Protein AF-0000000075738061 (afdb_homodimer)

Organism: Rhodopseudomonas palustris (strain ATCC BAA-98 / CGA009) (NCBI:txid258594)

pLDDT: mean 86.81, std 10.76, range [20.84, 97.38]

Structure (mmCIF, N/CA/C/O backbone):
data_AF-0000000075738061-model_v1
#
loop_
_entity.id
_entity.type
_entity.pdbx_description
1 polymer 'ABC transporter ATP-binding protein/permease'
#
loop_
_atom_site.group_PDB
_atom_site.id
_atom_site.type_symbol
_atom_site.label_atom_id
_atom_site.label_alt_id
_atom_site.label_comp_id
_atom_site.label_asym_id
_atom_site.label_entity_id
_atom_site.label_seq_id
_atom_site.pdbx_PDB_ins_code
_atom_site.Cartn_x
_atom_site.Cartn_y
_atom_site.Cartn_z
_atom_site.occupancy
_atom_site.B_iso_or_equiv
_atom_site.auth_seq_id
_atom_site.auth_comp_id
_atom_site.auth_asym_id
_atom_site.auth_atom_id
_atom_site.pdbx_PDB_model_num
ATOM 1 N N . MET A 1 1 ? -4.203 -26.453 19.094 1 41.47 1 MET A N 1
ATOM 2 C CA . MET A 1 1 ? -5.484 -27.078 18.797 1 41.47 1 MET A CA 1
ATOM 3 C C . MET A 1 1 ? -6.641 -26.25 19.344 1 41.47 1 MET A C 1
ATOM 5 O O . MET A 1 1 ? -7.676 -26.125 18.688 1 41.47 1 MET A O 1
ATOM 9 N N . SER A 1 2 ? -6.426 -25.812 20.609 1 49.41 2 SER A N 1
ATOM 10 C CA . SER A 1 2 ? -7.41 -25 21.328 1 49.41 2 SER A CA 1
ATOM 11 C C . SER A 1 2 ? -7.668 -23.688 20.609 1 49.41 2 SER A C 1
ATOM 13 O O . SER A 1 2 ? -8.805 -23.219 20.547 1 49.41 2 SER A O 1
ATOM 15 N N . ASN A 1 3 ? -6.621 -23.266 19.75 1 66.31 3 ASN A N 1
ATOM 16 C CA . ASN A 1 3 ? -6.668 -21.984 19.078 1 66.31 3 ASN A CA 1
ATOM 17 C C . ASN A 1 3 ? -7.391 -22.062 17.734 1 66.31 3 ASN A C 1
ATOM 19 O O . ASN A 1 3 ? -8.047 -21.109 17.312 1 66.31 3 ASN A O 1
ATOM 23 N N . ILE A 1 4 ? -7.566 -23.406 17.375 1 72.25 4 ILE A N 1
ATOM 24 C CA . ILE A 1 4 ? -8.234 -23.594 16.094 1 72.25 4 ILE A CA 1
ATOM 25 C C . ILE A 1 4 ? -9.75 -23.562 16.281 1 72.25 4 ILE A C 1
ATOM 27 O O . ILE A 1 4 ? -10.469 -22.984 15.461 1 72.25 4 ILE A O 1
ATOM 31 N N . LYS A 1 5 ? -10.195 -24.172 17.469 1 75.31 5 LYS A N 1
ATOM 32 C CA . LYS A 1 5 ? -11.633 -24.172 17.75 1 75.31 5 LYS A CA 1
ATOM 33 C C . LYS A 1 5 ? -12.148 -22.734 17.891 1 75.31 5 LYS A C 1
ATOM 35 O O . LYS A 1 5 ? -13.219 -22.406 17.391 1 75.31 5 LYS A O 1
ATOM 40 N N . GLY A 1 6 ? -11.398 -22.031 18.578 1 80.12 6 GLY A N 1
ATOM 41 C CA . GLY A 1 6 ? -11.773 -20.625 18.734 1 80.12 6 GLY A CA 1
ATOM 42 C C . GLY A 1 6 ? -11.781 -19.859 17.438 1 80.12 6 GLY A C 1
ATOM 43 O O . GLY A 1 6 ? -12.688 -19.062 17.188 1 80.12 6 GLY A O 1
ATOM 44 N N . THR A 1 7 ? -10.898 -20.25 16.641 1 85.69 7 THR A N 1
ATOM 45 C CA . THR A 1 7 ? -10.789 -19.578 15.352 1 85.69 7 THR A CA 1
ATOM 46 C C . THR A 1 7 ? -11.953 -19.969 14.445 1 85.69 7 THR A C 1
ATOM 48 O O . THR A 1 7 ? -12.523 -19.109 13.758 1 85.69 7 THR A O 1
ATOM 51 N N . LEU A 1 8 ? -12.344 -21.25 14.484 1 88.81 8 LEU A N 1
ATOM 52 C CA . LEU A 1 8 ? -13.445 -21.719 13.656 1 88.81 8 LEU A CA 1
ATOM 53 C C . LEU A 1 8 ? -14.773 -21.125 14.141 1 88.81 8 LEU A C 1
ATOM 55 O O . LEU A 1 8 ? -15.648 -20.812 13.328 1 88.81 8 LEU A O 1
ATOM 59 N N . ALA A 1 9 ? -14.867 -20.938 15.43 1 88.56 9 ALA A N 1
ATOM 60 C CA . ALA A 1 9 ? -16.062 -20.312 15.984 1 88.56 9 ALA A CA 1
ATOM 61 C C . ALA A 1 9 ? -16.188 -18.859 15.547 1 88.56 9 ALA A C 1
ATOM 63 O O . ALA A 1 9 ? -17.281 -18.406 15.18 1 88.56 9 ALA A O 1
ATOM 64 N N . THR A 1 10 ? -15.117 -18.203 15.594 1 89.69 10 THR A N 1
ATOM 65 C CA . THR A 1 10 ? -15.102 -16.797 15.164 1 89.69 10 THR A CA 1
ATOM 66 C C . THR A 1 10 ? -15.406 -16.703 13.672 1 89.69 10 THR A C 1
ATOM 68 O O . THR A 1 10 ? -16.141 -15.797 13.242 1 89.69 10 THR A O 1
ATOM 71 N N . ALA A 1 11 ? -14.844 -17.625 12.977 1 91.94 11 ALA A N 1
ATOM 72 C CA . ALA A 1 11 ? -15.094 -17.656 11.539 1 91.94 11 ALA A CA 1
ATOM 73 C C . ALA A 1 11 ? -16.578 -17.875 11.234 1 91.94 11 ALA A C 1
ATOM 75 O O . ALA A 1 11 ? -17.141 -17.219 10.359 1 91.94 11 ALA A O 1
ATOM 76 N N . TRP A 1 12 ? -17.125 -18.734 11.977 1 89.69 12 TRP A N 1
ATOM 77 C CA . TRP A 1 12 ? -18.531 -19.031 11.797 1 89.69 12 TRP A CA 1
ATOM 78 C C . TRP A 1 12 ? -19.391 -17.828 12.18 1 89.69 12 TRP A C 1
ATOM 80 O O . TRP A 1 12 ? -20.391 -17.547 11.523 1 89.69 12 TRP A O 1
ATOM 90 N N . ARG A 1 13 ? -19.062 -17.141 13.164 1 90.12 13 ARG A N 1
ATOM 91 C CA . ARG A 1 13 ? -19.812 -15.961 13.602 1 90.12 13 ARG A CA 1
ATOM 92 C C . ARG A 1 13 ? -19.797 -14.867 12.539 1 90.12 13 ARG A C 1
ATOM 94 O O . ARG A 1 13 ? -20.797 -14.203 12.312 1 90.12 13 ARG A O 1
ATOM 101 N N . ILE A 1 14 ? -18.703 -14.789 11.875 1 91.25 14 ILE A N 1
ATOM 102 C CA . ILE A 1 14 ? -18.531 -13.727 10.883 1 91.25 14 ILE A CA 1
ATOM 103 C C . ILE A 1 14 ? -19.188 -14.148 9.57 1 91.25 14 ILE A C 1
ATOM 105 O O . ILE A 1 14 ? -19.812 -13.328 8.883 1 91.25 14 ILE A O 1
ATOM 109 N N . ALA A 1 15 ? -19.094 -15.453 9.25 1 91.62 15 ALA A N 1
ATOM 110 C CA . ALA A 1 15 ? -19.547 -15.945 7.953 1 91.62 15 ALA A CA 1
ATOM 111 C C . ALA A 1 15 ? -21.031 -16.297 7.992 1 91.62 15 ALA A C 1
ATOM 113 O O . ALA A 1 15 ? -21.75 -16.125 7 1 91.62 15 ALA A O 1
ATOM 114 N N . ALA A 1 16 ? -21.609 -16.75 9.047 1 88.62 16 ALA A N 1
ATOM 115 C CA . ALA A 1 16 ? -22.938 -17.344 9.172 1 88.62 16 ALA A CA 1
ATOM 116 C C . ALA A 1 16 ? -24.016 -16.328 8.828 1 88.62 16 ALA A C 1
ATOM 118 O O . ALA A 1 16 ? -25 -16.672 8.164 1 88.62 16 ALA A O 1
ATOM 119 N N . PRO A 1 17 ? -23.797 -15.109 9.172 1 88 17 PRO A N 1
ATOM 120 C CA . PRO A 1 17 ? -24.875 -14.148 8.922 1 88 17 PRO A CA 1
ATOM 121 C C . PRO A 1 17 ? -25.188 -13.992 7.434 1 88 17 PRO A C 1
ATOM 123 O O . PRO A 1 17 ? -26.328 -13.727 7.062 1 88 17 PRO A O 1
ATOM 126 N N . TYR A 1 18 ? -24.25 -14.102 6.613 1 89.38 18 TYR A N 1
ATOM 127 C CA . TYR A 1 18 ? -24.5 -13.984 5.18 1 89.38 18 TYR A CA 1
ATOM 128 C C . TYR A 1 18 ? -25.453 -15.086 4.703 1 89.38 18 TYR A C 1
ATOM 130 O O . TYR A 1 18 ? -26.328 -14.836 3.873 1 89.38 18 TYR A O 1
ATOM 138 N N . PHE A 1 19 ? -25.344 -16.234 5.238 1 88.56 19 PHE A N 1
ATOM 139 C CA . PHE A 1 19 ? -26.125 -17.375 4.785 1 88.56 19 PHE A CA 1
ATOM 140 C C . PHE A 1 19 ? -27.5 -17.391 5.469 1 88.56 19 PHE A C 1
ATOM 142 O O . PHE A 1 19 ? -28.328 -18.25 5.164 1 88.56 19 PHE A O 1
ATOM 149 N N . SER A 1 20 ? -27.734 -16.391 6.402 1 85.62 20 SER A N 1
ATOM 150 C CA . SER A 1 20 ? -29.047 -16.25 7.043 1 85.62 20 SER A CA 1
ATOM 151 C C . SER A 1 20 ? -29.672 -14.906 6.707 1 85.62 20 SER A C 1
ATOM 153 O O . SER A 1 20 ? -30.75 -14.57 7.223 1 85.62 20 SER A O 1
ATOM 155 N N . ALA A 1 21 ? -29.031 -14.227 5.891 1 84.38 21 ALA A N 1
ATOM 156 C CA . ALA A 1 21 ? -29.5 -12.883 5.555 1 84.38 21 ALA A CA 1
ATOM 157 C C . ALA A 1 21 ? -30.469 -12.922 4.383 1 84.38 21 ALA A C 1
ATOM 159 O O . ALA A 1 21 ? -31 -13.977 4.043 1 84.38 21 ALA A O 1
ATOM 160 N N . GLU A 1 22 ? -30.812 -11.734 3.859 1 78 22 GLU A N 1
ATOM 161 C CA . GLU A 1 22 ? -31.781 -11.578 2.779 1 78 22 GLU A CA 1
ATOM 162 C C . GLU A 1 22 ? -31.359 -12.359 1.54 1 78 22 GLU A C 1
ATOM 164 O O . GLU A 1 22 ? -32.188 -12.906 0.825 1 78 22 GLU A O 1
ATOM 169 N N . ASP A 1 23 ? -30.094 -12.523 1.332 1 80.69 23 ASP A N 1
ATOM 170 C CA . ASP A 1 23 ? -29.547 -13.25 0.191 1 80.69 23 ASP A CA 1
ATOM 171 C C . ASP A 1 23 ? -29.25 -14.703 0.557 1 80.69 23 ASP A C 1
ATOM 173 O O . ASP A 1 23 ? -28.359 -15.328 -0.023 1 80.69 23 ASP A O 1
ATOM 177 N N . LYS A 1 24 ? -30.078 -15.305 1.512 1 84.19 24 LYS A N 1
ATOM 178 C CA . LYS A 1 24 ? -29.75 -16.609 2.07 1 84.19 24 LYS A CA 1
ATOM 179 C C . LYS A 1 24 ? -29.922 -17.719 1.032 1 84.19 24 LYS A C 1
ATOM 181 O O . LYS A 1 24 ? -29.094 -18.641 0.946 1 84.19 24 LYS A O 1
ATOM 186 N N . TRP A 1 25 ? -30.922 -17.547 0.237 1 86.56 25 TRP A N 1
ATOM 187 C CA . TRP A 1 25 ? -31.188 -18.641 -0.705 1 86.56 25 TRP A CA 1
ATOM 188 C C . TRP A 1 25 ? -30.141 -18.656 -1.816 1 86.56 25 TRP A C 1
ATOM 190 O O . TRP A 1 25 ? -29.672 -19.734 -2.219 1 86.56 25 TRP A O 1
ATOM 200 N N . MET A 1 26 ? -29.797 -17.547 -2.223 1 88.75 26 MET A N 1
ATOM 201 C CA . MET A 1 26 ? -28.766 -17.469 -3.266 1 88.75 26 MET A CA 1
ATOM 202 C C . MET A 1 26 ? -27.406 -17.875 -2.719 1 88.75 26 MET A C 1
ATOM 204 O O . MET A 1 26 ? -26.656 -18.594 -3.377 1 88.75 26 MET A O 1
ATOM 208 N N . GLY A 1 27 ? -27.141 -17.484 -1.522 1 91.56 27 GLY A N 1
ATOM 209 C CA . GLY A 1 27 ? -25.859 -17.828 -0.911 1 91.56 27 GLY A CA 1
ATOM 210 C C . GLY A 1 27 ? -25.719 -19.312 -0.639 1 91.56 27 GLY A C 1
ATOM 211 O O . GLY A 1 27 ? -24.703 -19.906 -1.003 1 91.56 27 GLY A O 1
ATOM 212 N N . ARG A 1 28 ? -26.75 -19.906 -0.095 1 92.56 28 ARG A N 1
ATOM 213 C CA . ARG A 1 28 ? -26.719 -21.328 0.2 1 92.56 28 ARG A CA 1
ATOM 214 C C . ARG A 1 28 ? -26.734 -22.156 -1.083 1 92.56 28 ARG A C 1
ATOM 216 O O . ARG A 1 28 ? -26.062 -23.172 -1.181 1 92.56 28 ARG A O 1
ATOM 223 N N . GLY A 1 29 ? -27.5 -21.688 -1.985 1 93.44 29 GLY A N 1
ATOM 224 C CA . GLY A 1 29 ? -27.562 -22.375 -3.266 1 93.44 29 GLY A CA 1
ATOM 225 C C . GLY A 1 29 ? -26.234 -22.375 -4.004 1 93.44 29 GLY A C 1
ATOM 226 O O . GLY A 1 29 ? -25.812 -23.406 -4.539 1 93.44 29 GLY A O 1
ATOM 227 N N . LEU A 1 30 ? -25.625 -21.25 -4.023 1 93.88 30 LEU A N 1
ATOM 228 C CA . LEU A 1 30 ? -24.344 -21.125 -4.707 1 93.88 30 LEU A CA 1
ATOM 229 C C . LEU A 1 30 ? -23.281 -21.969 -4.008 1 93.88 30 LEU A C 1
ATOM 231 O O . LEU A 1 30 ? -22.484 -22.625 -4.664 1 93.88 30 LEU A O 1
ATOM 235 N N . LEU A 1 31 ? -23.297 -21.969 -2.695 1 93.69 31 LEU A N 1
ATOM 236 C CA . LEU A 1 31 ? -22.328 -22.766 -1.95 1 93.69 31 LEU A CA 1
ATOM 237 C C . LEU A 1 31 ? -22.547 -24.25 -2.201 1 93.69 31 LEU A C 1
ATOM 239 O O . LEU A 1 31 ? -21.594 -25 -2.432 1 93.69 31 LEU A O 1
ATOM 243 N N . ALA A 1 32 ? -23.75 -24.688 -2.215 1 95 32 ALA A N 1
ATOM 244 C CA . ALA A 1 32 ? -24.062 -26.078 -2.484 1 95 32 ALA A CA 1
ATOM 245 C C . ALA A 1 32 ? -23.641 -26.484 -3.893 1 95 32 ALA A C 1
ATOM 247 O O . ALA A 1 32 ? -23.094 -27.578 -4.094 1 95 32 ALA A O 1
ATOM 248 N N . ALA A 1 33 ? -23.906 -25.594 -4.785 1 95.38 33 ALA A N 1
ATOM 249 C CA . ALA A 1 33 ? -23.531 -25.859 -6.168 1 95.38 33 ALA A CA 1
ATOM 250 C C . ALA A 1 33 ? -22.016 -26.016 -6.305 1 95.38 33 ALA A C 1
ATOM 252 O O . ALA A 1 33 ? -21.531 -26.922 -6.996 1 95.38 33 ALA A O 1
ATOM 253 N N . VAL A 1 34 ? -21.312 -25.188 -5.664 1 94 34 VAL A N 1
ATOM 254 C CA . VAL A 1 34 ? -19.859 -25.234 -5.727 1 94 34 VAL A CA 1
ATOM 255 C C . VAL A 1 34 ? -19.344 -26.531 -5.109 1 94 34 VAL A C 1
ATOM 257 O O . VAL A 1 34 ? -18.438 -27.172 -5.656 1 94 34 VAL A O 1
ATOM 260 N N . VAL A 1 35 ? -19.938 -26.969 -4.027 1 94.56 35 VAL A N 1
ATOM 261 C CA . VAL A 1 35 ? -19.516 -28.188 -3.338 1 94.56 35 VAL A CA 1
ATOM 262 C C . VAL A 1 35 ? -19.828 -29.406 -4.211 1 94.56 35 VAL A C 1
ATOM 264 O O . VAL A 1 35 ? -18.984 -30.297 -4.383 1 94.56 35 VAL A O 1
ATOM 267 N N . VAL A 1 36 ? -20.953 -29.406 -4.816 1 95.88 36 VAL A N 1
ATOM 268 C CA . VAL A 1 36 ? -21.375 -30.516 -5.66 1 95.88 36 VAL A CA 1
ATOM 269 C C . VAL A 1 36 ? -20.469 -30.609 -6.887 1 95.88 36 VAL A C 1
ATOM 271 O O . VAL A 1 36 ? -20.062 -31.703 -7.281 1 95.88 36 VAL A O 1
ATOM 274 N N . ILE A 1 37 ? -20.188 -29.5 -7.438 1 95.38 37 ILE A N 1
ATOM 275 C CA . ILE A 1 37 ? -19.328 -29.469 -8.609 1 95.38 37 ILE A CA 1
ATOM 276 C C . ILE A 1 37 ? -17.922 -29.953 -8.234 1 95.38 37 ILE A C 1
ATOM 278 O O . ILE A 1 37 ? -17.297 -30.688 -8.992 1 95.38 37 ILE A O 1
ATOM 282 N N . GLU A 1 38 ? -17.5 -29.594 -7.066 1 92.75 38 GLU A N 1
ATOM 283 C CA . GLU A 1 38 ? -16.188 -30.031 -6.617 1 92.75 38 GLU A CA 1
ATOM 284 C C . GLU A 1 38 ? -16.156 -31.547 -6.449 1 92.75 38 GLU A C 1
ATOM 286 O O . GLU A 1 38 ? -15.18 -32.188 -6.84 1 92.75 38 GLU A O 1
ATOM 291 N N . LEU A 1 39 ? -17.156 -32.156 -5.938 1 94.38 39 LEU A N 1
ATOM 292 C CA . LEU A 1 39 ? -17.25 -33.594 -5.773 1 94.38 39 LEU A CA 1
ATOM 293 C C . LEU A 1 39 ? -17.297 -34.312 -7.125 1 94.38 39 LEU A C 1
ATOM 295 O O . LEU A 1 39 ? -16.672 -35.344 -7.309 1 94.38 39 LEU A O 1
ATOM 299 N N . ALA A 1 40 ? -17.938 -33.625 -8.023 1 94.88 40 ALA A N 1
ATOM 300 C CA . ALA A 1 40 ? -18.016 -34.156 -9.375 1 94.88 40 ALA A CA 1
ATOM 301 C C . ALA A 1 40 ? -16.656 -34.156 -10.055 1 94.88 40 ALA A C 1
ATOM 303 O O . ALA A 1 40 ? -16.328 -35.062 -10.805 1 94.88 40 ALA A O 1
ATOM 304 N N . VAL A 1 41 ? -15.953 -33.156 -9.812 1 91.75 41 VAL A N 1
ATOM 305 C CA . VAL A 1 41 ? -14.617 -33.031 -10.398 1 91.75 41 VAL A CA 1
ATOM 306 C C . VAL A 1 41 ? -13.719 -34.156 -9.852 1 91.75 41 VAL A C 1
ATOM 308 O O . VAL A 1 41 ? -12.953 -34.75 -10.602 1 91.75 41 VAL A O 1
ATOM 311 N N . VAL A 1 42 ? -13.836 -34.438 -8.578 1 90.62 42 VAL A N 1
ATOM 312 C CA . VAL A 1 42 ? -13.055 -35.531 -7.984 1 90.62 42 VAL A CA 1
ATOM 313 C C . VAL A 1 42 ? -13.5 -36.844 -8.586 1 90.62 42 VAL A C 1
ATOM 315 O O . VAL A 1 42 ? -12.664 -37.719 -8.891 1 90.62 42 VAL A O 1
ATOM 318 N N . GLY A 1 43 ? -14.773 -37 -8.766 1 92.44 43 GLY A N 1
ATOM 319 C CA . GLY A 1 43 ? -15.273 -38.219 -9.422 1 92.44 43 GLY A CA 1
ATOM 320 C C . GLY A 1 43 ? -14.727 -38.406 -10.82 1 92.44 43 GLY A C 1
ATOM 321 O O . GLY A 1 43 ? -14.406 -39.531 -11.227 1 92.44 43 GLY A O 1
ATOM 322 N N . LEU A 1 44 ? -14.641 -37.281 -11.492 1 91.5 44 LEU A N 1
ATOM 323 C CA . LEU A 1 44 ? -14.094 -37.344 -12.844 1 91.5 44 LEU A CA 1
ATOM 324 C C . LEU A 1 44 ? -12.617 -37.719 -12.82 1 91.5 44 LEU A C 1
ATOM 326 O O . LEU A 1 44 ? -12.117 -38.375 -13.734 1 91.5 44 LEU A O 1
ATOM 330 N N . SER A 1 45 ? -11.875 -37.25 -11.836 1 90.19 45 SER A N 1
ATOM 331 C CA . SER A 1 45 ? -10.469 -37.625 -11.703 1 90.19 45 SER A CA 1
ATOM 332 C C . SER A 1 45 ? -10.305 -39.125 -11.531 1 90.19 45 SER A C 1
ATOM 334 O O . SER A 1 45 ? -9.367 -39.719 -12.062 1 90.19 45 SER A O 1
ATOM 336 N N . VAL A 1 46 ? -11.219 -39.75 -10.867 1 89.19 46 VAL A N 1
ATOM 337 C CA . VAL A 1 46 ? -11.211 -41.219 -10.68 1 89.19 46 VAL A CA 1
ATOM 338 C C . VAL A 1 46 ? -11.484 -41.906 -12.008 1 89.19 46 VAL A C 1
ATOM 340 O O . VAL A 1 46 ? -10.828 -42.906 -12.336 1 89.19 46 VAL A O 1
ATOM 343 N N . LEU A 1 47 ? -12.375 -41.312 -12.742 1 90.56 47 LEU A N 1
ATOM 344 C CA . LEU A 1 47 ? -12.688 -41.875 -14.039 1 90.56 47 LEU A CA 1
ATOM 345 C C . LEU A 1 47 ? -11.508 -41.75 -15 1 90.56 47 LEU A C 1
ATOM 347 O O . LEU A 1 47 ? -11.258 -42.656 -15.797 1 90.56 47 LEU A O 1
ATOM 351 N N . PHE A 1 48 ? -10.805 -40.656 -14.969 1 89.75 48 PHE A N 1
ATOM 352 C CA . PHE A 1 48 ? -9.609 -40.469 -15.781 1 89.75 48 PHE A CA 1
ATOM 353 C C . PHE A 1 48 ? -8.547 -41.5 -15.406 1 89.75 48 PHE A C 1
ATOM 355 O O . PHE A 1 48 ? -7.824 -42 -16.266 1 89.75 48 PHE A O 1
ATOM 362 N N . ASN A 1 49 ? -8.5 -41.719 -14.117 1 88.12 49 ASN A N 1
ATOM 363 C CA . ASN A 1 49 ? -7.543 -42.719 -13.641 1 88.12 49 ASN A CA 1
ATOM 364 C C . ASN A 1 49 ? -7.871 -44.125 -14.18 1 88.12 49 ASN A C 1
ATOM 366 O O . ASN A 1 49 ? -6.977 -44.844 -14.609 1 88.12 49 ASN A O 1
ATOM 370 N N . ARG A 1 50 ? -9.102 -44.5 -14.188 1 88 50 ARG A N 1
ATOM 371 C CA . ARG A 1 50 ? -9.523 -45.812 -14.734 1 88 50 ARG A CA 1
ATOM 372 C C . ARG A 1 50 ? -9.289 -45.844 -16.25 1 88 50 ARG A C 1
ATOM 374 O O . ARG A 1 50 ? -8.922 -46.906 -16.781 1 88 50 ARG A O 1
ATOM 381 N N . TRP A 1 51 ? -9.539 -44.688 -16.828 1 88.88 51 TRP A N 1
ATOM 382 C CA . TRP A 1 51 ? -9.289 -44.594 -18.266 1 88.88 51 TRP A CA 1
ATOM 383 C C . TRP A 1 51 ? -7.82 -44.875 -18.578 1 88.88 51 TRP A C 1
ATOM 385 O O . TRP A 1 51 ? -7.508 -45.531 -19.562 1 88.88 51 TRP A O 1
ATOM 395 N N . ASN A 1 52 ? -6.957 -44.375 -17.75 1 86.81 52 ASN A N 1
ATOM 396 C CA . ASN A 1 52 ? -5.523 -44.562 -17.953 1 86.81 52 ASN A CA 1
ATOM 397 C C . ASN A 1 52 ? -5.168 -46.062 -17.984 1 86.81 52 ASN A C 1
ATOM 399 O O . ASN A 1 52 ? -4.344 -46.5 -18.781 1 86.81 52 ASN A O 1
ATOM 403 N N . ASN A 1 53 ? -5.77 -46.812 -17.156 1 86.69 53 ASN A N 1
ATOM 404 C CA . ASN A 1 53 ? -5.52 -48.25 -17.094 1 86.69 53 ASN A CA 1
ATOM 405 C C . ASN A 1 53 ? -5.898 -48.938 -18.391 1 86.69 53 ASN A C 1
ATOM 407 O O . ASN A 1 53 ? -5.066 -49.625 -19.016 1 86.69 53 ASN A O 1
ATOM 411 N N . VAL A 1 54 ? -7.09 -48.688 -18.891 1 87.19 54 VAL A N 1
ATOM 412 C CA . VAL A 1 54 ? -7.602 -49.375 -20.062 1 87.19 54 VAL A CA 1
ATOM 413 C C . VAL A 1 54 ? -6.859 -48.875 -21.312 1 87.19 54 VAL A C 1
ATOM 415 O O . VAL A 1 54 ? -6.551 -49.656 -22.203 1 87.19 54 VAL A O 1
ATOM 418 N N . PHE A 1 55 ? -6.574 -47.656 -21.328 1 89 55 PHE A N 1
ATOM 419 C CA . PHE A 1 55 ? -5.91 -47.031 -22.469 1 89 55 PHE A CA 1
ATOM 420 C C . PHE A 1 55 ? -4.52 -47.625 -22.672 1 89 55 PHE A C 1
ATOM 422 O O . PHE A 1 55 ? -4.184 -48.062 -23.766 1 89 55 PHE A O 1
ATOM 429 N N . TYR A 1 56 ? -3.773 -47.75 -21.656 1 86.38 56 TYR A N 1
ATOM 430 C CA . TYR A 1 56 ? -2.398 -48.219 -21.781 1 86.38 56 TYR A CA 1
ATOM 431 C C . TYR A 1 56 ? -2.35 -49.75 -21.953 1 86.38 56 TYR A C 1
ATOM 433 O O . TYR A 1 56 ? -1.434 -50.281 -22.578 1 86.38 56 TYR A O 1
ATOM 441 N N . ASN A 1 57 ? -3.344 -50.406 -21.375 1 85.56 57 ASN A N 1
ATOM 442 C CA . ASN A 1 57 ? -3.449 -51.812 -21.688 1 85.56 57 ASN A CA 1
ATOM 443 C C . ASN A 1 57 ? -3.697 -52.062 -23.172 1 85.56 57 ASN A C 1
ATOM 445 O O . ASN A 1 57 ? -3.119 -52.969 -23.766 1 85.56 57 ASN A O 1
ATOM 449 N N . ALA A 1 58 ? -4.516 -51.188 -23.688 1 87.12 58 ALA A N 1
ATOM 45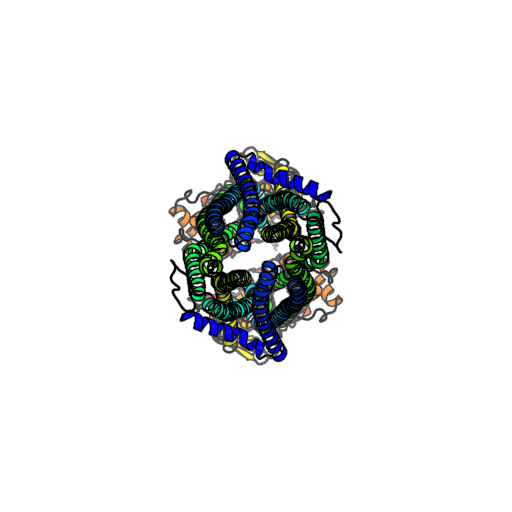0 C CA . ALA A 1 58 ? -4.816 -51.312 -25.109 1 87.12 58 ALA A CA 1
ATOM 451 C C . ALA A 1 58 ? -3.574 -51.031 -25.953 1 87.12 58 ALA A C 1
ATOM 453 O O . ALA A 1 58 ? -3.373 -51.656 -27 1 87.12 58 ALA A O 1
ATOM 454 N N . LEU A 1 59 ? -2.775 -50.156 -25.531 1 83.31 59 LEU A N 1
ATOM 455 C CA . LEU A 1 59 ? -1.537 -49.844 -26.234 1 83.31 59 LEU A CA 1
ATOM 456 C C . LEU A 1 59 ? -0.551 -51 -26.141 1 83.31 59 LEU A C 1
ATOM 458 O O . LEU A 1 59 ? 0.103 -51.375 -27.125 1 83.31 59 LEU A O 1
ATOM 462 N N . GLN A 1 60 ? -0.519 -51.531 -24.953 1 79.44 60 GLN A N 1
ATOM 463 C CA . GLN A 1 60 ? 0.389 -52.656 -24.75 1 79.44 60 GLN A CA 1
ATOM 464 C C . GLN A 1 60 ? 0.004 -53.844 -25.625 1 79.44 60 GLN A C 1
ATOM 466 O O . GLN A 1 60 ? 0.872 -54.5 -26.219 1 79.44 60 GLN A O 1
ATOM 471 N N . GLU A 1 61 ? -1.271 -54.031 -25.75 1 83.06 61 GLU A N 1
ATOM 472 C CA . GLU A 1 61 ? -1.766 -55.188 -26.5 1 83.06 61 GLU A CA 1
ATOM 473 C C . GLU A 1 61 ? -1.931 -54.844 -27.984 1 83.06 61 GLU A C 1
ATOM 475 O O . GLU A 1 61 ? -2.256 -55.688 -28.797 1 83.06 61 GLU A O 1
ATOM 480 N N . ARG A 1 62 ? -1.664 -53.562 -28.391 1 84.81 62 ARG A N 1
ATOM 481 C CA . ARG A 1 62 ? -1.838 -53.031 -29.75 1 84.81 62 ARG A CA 1
ATOM 482 C C . ARG A 1 62 ? -3.252 -53.312 -30.266 1 84.81 62 ARG A C 1
ATOM 484 O O . ARG A 1 62 ? -3.439 -53.812 -31.375 1 84.81 62 ARG A O 1
ATOM 491 N N . ASN A 1 63 ? -4.172 -53.188 -29.391 1 88.38 63 ASN A N 1
ATOM 492 C CA . ASN A 1 63 ? -5.582 -53.312 -29.734 1 88.38 63 ASN A CA 1
ATOM 493 C C . ASN A 1 63 ? -6.148 -52 -30.266 1 88.38 63 ASN A C 1
ATOM 495 O O . ASN A 1 63 ? -6.492 -51.094 -29.5 1 88.38 63 ASN A O 1
ATOM 499 N N . TYR A 1 64 ? -6.336 -51.844 -31.531 1 87.62 64 TYR A N 1
ATOM 500 C CA . TYR A 1 64 ? -6.727 -50.625 -32.188 1 87.62 64 TYR A CA 1
ATOM 501 C C . TYR A 1 64 ? -8.156 -50.25 -31.844 1 87.62 64 TYR A C 1
ATOM 503 O O . TYR A 1 64 ? -8.461 -49.062 -31.641 1 87.62 64 TYR A O 1
ATOM 511 N N . ASP A 1 65 ? -9.023 -51.156 -31.75 1 88.94 65 ASP A N 1
ATOM 512 C CA . ASP A 1 65 ? -10.43 -50.906 -31.484 1 88.94 65 ASP A CA 1
ATOM 513 C C . ASP A 1 65 ? -10.617 -50.312 -30.094 1 88.94 65 ASP A C 1
ATOM 515 O O . ASP A 1 65 ? -11.305 -49.281 -29.922 1 88.94 65 ASP A O 1
ATOM 519 N N . VAL A 1 66 ? -9.953 -50.875 -29.109 1 89.88 66 VAL A N 1
ATOM 520 C CA . VAL A 1 66 ? -10.055 -50.375 -27.75 1 89.88 66 VAL A CA 1
ATOM 521 C C . VAL A 1 66 ? -9.375 -49 -27.656 1 89.88 66 VAL A C 1
ATOM 523 O O . VAL A 1 66 ? -9.859 -48.094 -26.938 1 89.88 66 VAL A O 1
ATOM 526 N N . PHE A 1 67 ? -8.375 -48.844 -28.453 1 89.88 67 PHE A N 1
ATOM 527 C CA . PHE A 1 67 ? -7.66 -47.594 -28.469 1 89.88 67 PHE A CA 1
ATOM 528 C C . PHE A 1 67 ? -8.562 -46.469 -28.969 1 89.88 67 PHE A C 1
ATOM 530 O O . PHE A 1 67 ? -8.672 -45.406 -28.344 1 89.88 67 PHE A O 1
ATOM 537 N N . THR A 1 68 ? -9.227 -46.656 -30.125 1 89.94 68 THR A N 1
ATOM 538 C CA . THR A 1 68 ? -10.078 -45.625 -30.719 1 89.94 68 THR A CA 1
ATOM 539 C C . THR A 1 68 ? -11.281 -45.312 -29.812 1 89.94 68 THR A C 1
ATOM 541 O O . THR A 1 68 ? -11.68 -44.156 -29.672 1 89.94 68 THR A O 1
ATOM 544 N N . TYR A 1 69 ? -11.758 -46.344 -29.188 1 90.81 69 TYR A N 1
ATOM 545 C CA . TYR A 1 69 ? -12.867 -46.156 -28.266 1 90.81 69 TYR A CA 1
ATOM 546 C C . TYR A 1 69 ? -12.438 -45.344 -27.047 1 90.81 69 TYR A C 1
ATOM 548 O O . TYR A 1 69 ? -13.18 -44.469 -26.578 1 90.81 69 TYR A O 1
ATOM 556 N N . GLN A 1 70 ? -11.281 -45.594 -26.594 1 90.25 70 GLN A N 1
ATOM 557 C CA . GLN A 1 70 ? -10.797 -44.906 -25.406 1 90.25 70 GLN A CA 1
ATOM 558 C C . GLN A 1 70 ? -10.492 -43.469 -25.703 1 90.25 70 GLN A C 1
ATOM 560 O O . GLN A 1 70 ? -10.617 -42.594 -24.828 1 90.25 70 GLN A O 1
ATOM 565 N N . ILE A 1 71 ? -10.109 -43.188 -26.875 1 90.12 71 ILE A N 1
ATOM 566 C CA . ILE A 1 71 ? -9.875 -41.781 -27.266 1 90.12 71 ILE A CA 1
ATOM 567 C C . ILE A 1 71 ? -11.195 -41.031 -27.234 1 90.12 71 ILE A C 1
ATOM 569 O O . ILE A 1 71 ? -11.258 -39.906 -26.734 1 90.12 71 ILE A O 1
ATOM 573 N N . ILE A 1 72 ? -12.227 -41.594 -27.766 1 91.19 72 ILE A N 1
ATOM 574 C CA . ILE A 1 72 ? -13.539 -40.969 -27.781 1 91.19 72 ILE A CA 1
ATOM 575 C C . ILE A 1 72 ? -14.062 -40.844 -26.359 1 91.19 72 ILE A C 1
ATOM 577 O O . ILE A 1 72 ? -14.617 -39.812 -25.984 1 91.19 72 ILE A O 1
ATOM 581 N N . TYR A 1 73 ? -13.852 -41.906 -25.578 1 92.25 73 TYR A N 1
ATOM 582 C CA . TYR A 1 73 ? -14.258 -41.875 -24.188 1 92.25 73 TYR A CA 1
ATOM 583 C C . TYR A 1 73 ? -13.539 -40.75 -23.438 1 92.25 73 TYR A C 1
ATOM 585 O O . TYR A 1 73 ? -14.141 -40.062 -22.609 1 92.25 73 TYR A O 1
ATOM 593 N N . PHE A 1 74 ? -12.32 -40.594 -23.734 1 91.44 74 PHE A N 1
ATOM 594 C CA . PHE A 1 74 ? -11.547 -39.531 -23.125 1 91.44 74 PHE A CA 1
ATOM 595 C C . PHE A 1 74 ? -12.117 -38.156 -23.5 1 91.44 74 PHE A C 1
ATOM 597 O O . PHE A 1 74 ? -12.242 -37.281 -22.656 1 91.44 74 PHE A O 1
ATOM 604 N N . CYS A 1 75 ? -12.445 -37.938 -24.75 1 91.62 75 CYS A N 1
ATOM 605 C CA . CYS A 1 75 ? -12.984 -36.688 -25.219 1 91.62 75 CYS A CA 1
ATOM 606 C C . CYS A 1 75 ? -14.289 -36.344 -24.5 1 91.62 75 CYS A C 1
ATOM 608 O O . CYS A 1 75 ? -14.531 -35.188 -24.172 1 91.62 75 CYS A O 1
ATOM 610 N N . VAL A 1 76 ? -15.07 -37.312 -24.25 1 92.69 76 VAL A N 1
ATOM 611 C CA . VAL A 1 76 ? -16.328 -37.094 -23.547 1 92.69 76 VAL A CA 1
ATOM 612 C C . VAL A 1 76 ? -16.047 -36.719 -22.094 1 92.69 76 VAL A C 1
ATOM 614 O O . VAL A 1 76 ? -16.609 -35.75 -21.594 1 92.69 76 VAL A O 1
ATOM 617 N N . LEU A 1 77 ? -15.141 -37.438 -21.422 1 92.75 77 LEU A N 1
ATOM 618 C CA . LEU A 1 77 ? -14.781 -37.094 -20.047 1 92.75 77 LEU A CA 1
ATOM 619 C C . LEU A 1 77 ? -14.164 -35.719 -19.969 1 92.75 77 LEU A C 1
ATOM 621 O O . LEU A 1 77 ? -14.445 -34.969 -19.031 1 92.75 77 LEU A O 1
ATOM 625 N N . ALA A 1 78 ? -13.359 -35.438 -20.969 1 91.69 78 ALA A N 1
ATOM 626 C CA . ALA A 1 78 ? -12.711 -34.125 -21 1 91.69 78 ALA A CA 1
ATOM 627 C C . ALA A 1 78 ? -13.734 -33.031 -21.156 1 91.69 78 ALA A C 1
ATOM 629 O O . ALA A 1 78 ? -13.617 -31.969 -20.516 1 91.69 78 ALA A O 1
ATOM 630 N N . ALA A 1 79 ? -14.734 -33.219 -21.984 1 93.25 79 ALA A N 1
ATOM 631 C CA . ALA A 1 79 ? -15.773 -32.219 -22.188 1 93.25 79 ALA A CA 1
ATOM 632 C C . ALA A 1 79 ? -16.547 -31.938 -20.906 1 93.25 79 ALA A C 1
ATOM 634 O O . ALA A 1 79 ? -16.812 -30.797 -20.562 1 93.25 79 ALA A O 1
ATOM 635 N N . ILE A 1 80 ? -16.844 -32.969 -20.203 1 94.31 80 ILE A N 1
ATOM 636 C CA . ILE A 1 80 ? -17.547 -32.812 -18.922 1 94.31 80 ILE A CA 1
ATOM 637 C C . ILE A 1 80 ? -16.641 -32.094 -17.922 1 94.31 80 ILE A C 1
ATOM 639 O O . ILE A 1 80 ? -17.094 -31.219 -17.188 1 94.31 80 ILE A O 1
ATOM 643 N N . TRP A 1 81 ? -15.422 -32.469 -17.922 1 92.06 81 TRP A N 1
ATOM 644 C CA . TRP A 1 81 ? -14.461 -31.859 -17 1 92.06 81 TRP A CA 1
ATOM 645 C C . TRP A 1 81 ? -14.328 -30.375 -17.266 1 92.06 81 TRP A C 1
ATOM 647 O O . TRP A 1 81 ? -14.312 -29.562 -16.328 1 92.06 81 TRP A O 1
ATOM 657 N N . ILE A 1 82 ? -14.289 -30.016 -18.516 1 91.88 82 ILE A N 1
ATOM 658 C CA . ILE A 1 82 ? -14.156 -28.609 -18.906 1 91.88 82 ILE A CA 1
ATOM 659 C C . ILE A 1 82 ? -15.391 -27.844 -18.453 1 91.88 82 ILE A C 1
ATOM 661 O O . ILE A 1 82 ? -15.266 -26.766 -17.844 1 91.88 82 ILE A O 1
ATOM 665 N N . ALA A 1 83 ? -16.547 -28.375 -18.688 1 93.81 83 ALA A N 1
ATOM 666 C CA . ALA A 1 83 ? -17.797 -27.734 -18.281 1 93.81 83 ALA A CA 1
ATOM 667 C C . ALA A 1 83 ? -17.844 -27.547 -16.781 1 93.81 83 ALA A C 1
ATOM 669 O O . ALA A 1 83 ? -18.203 -26.469 -16.281 1 93.81 83 ALA A O 1
ATOM 670 N N . LEU A 1 84 ? -17.469 -28.547 -16.078 1 93.06 84 LEU A N 1
ATOM 671 C CA . LEU A 1 84 ? -17.5 -28.469 -14.617 1 93.06 84 LEU A CA 1
ATOM 672 C C . LEU A 1 84 ? -16.484 -27.469 -14.094 1 93.06 84 LEU A C 1
ATOM 674 O O . LEU A 1 84 ? -16.781 -26.703 -13.172 1 93.06 84 LEU A O 1
ATOM 678 N N . LYS A 1 85 ? -15.352 -27.469 -14.688 1 89.44 85 LYS A N 1
ATOM 679 C CA . LYS A 1 85 ? -14.297 -26.547 -14.242 1 89.44 85 LYS A CA 1
ATOM 680 C C . LYS A 1 85 ? -14.695 -25.094 -14.484 1 89.44 85 LYS A C 1
ATOM 682 O O . LYS A 1 85 ? -14.469 -24.234 -13.633 1 89.44 85 LYS A O 1
ATOM 687 N N . VAL A 1 86 ? -15.32 -24.859 -15.594 1 91.12 86 VAL A N 1
ATOM 688 C CA . VAL A 1 86 ? -15.742 -23.516 -15.969 1 91.12 86 VAL A CA 1
ATOM 689 C C . VAL A 1 86 ? -16.828 -23.031 -15.023 1 91.12 86 VAL A C 1
ATOM 691 O O . VAL A 1 86 ? -16.766 -21.922 -14.492 1 91.12 86 VAL A O 1
ATOM 694 N N . TYR A 1 87 ? -17.719 -23.844 -14.797 1 93.06 87 TYR A N 1
ATOM 695 C CA . TYR A 1 87 ? -18.844 -23.422 -13.969 1 93.06 87 TYR A CA 1
ATOM 696 C C . TYR A 1 87 ? -18.438 -23.359 -12.5 1 93.06 87 TYR A C 1
ATOM 698 O O . TYR A 1 87 ? -18.984 -22.578 -11.727 1 93.06 87 TYR A O 1
ATOM 706 N N . GLN A 1 88 ? -17.531 -24.188 -12.133 1 91.75 88 GLN A N 1
ATOM 707 C CA . GLN A 1 88 ? -17.016 -24.109 -10.766 1 91.75 88 GLN A CA 1
ATOM 708 C C . GLN A 1 88 ? -16.375 -22.75 -10.508 1 91.75 88 GLN A C 1
ATOM 710 O O . GLN A 1 88 ? -16.641 -22.109 -9.484 1 91.75 88 GLN A O 1
ATOM 715 N N . LEU A 1 89 ? -15.609 -22.328 -11.445 1 90.56 89 LEU A N 1
ATOM 716 C CA . LEU A 1 89 ? -14.938 -21.047 -11.32 1 90.56 89 LEU A CA 1
ATOM 717 C C . LEU A 1 89 ? -15.938 -19.891 -11.297 1 90.56 89 LEU A C 1
ATOM 719 O O . LEU A 1 89 ? -15.867 -19.016 -10.438 1 90.56 89 LEU A O 1
ATOM 723 N N . TYR A 1 90 ? -16.875 -20 -12.18 1 93.19 90 TYR A N 1
ATOM 724 C CA . TYR A 1 90 ? -17.859 -18.938 -12.32 1 93.19 90 TYR A CA 1
ATOM 725 C C . TYR A 1 90 ? -18.719 -18.812 -11.078 1 93.19 90 TYR A C 1
ATOM 727 O O . TYR A 1 90 ? -18.922 -17.719 -10.555 1 93.19 90 TYR A O 1
ATOM 735 N N . LEU A 1 91 ? -19.234 -19.891 -10.625 1 94.38 91 LEU A N 1
ATOM 736 C CA . LEU A 1 91 ? -20.125 -19.875 -9.477 1 94.38 91 LEU A CA 1
ATOM 737 C C . LEU A 1 91 ? -19.359 -19.516 -8.203 1 94.38 91 LEU A C 1
ATOM 739 O O . LEU A 1 91 ? -19.906 -18.844 -7.324 1 94.38 91 LEU A O 1
ATOM 743 N N . ASN A 1 92 ? -18.141 -19.938 -8.109 1 94.12 92 ASN A N 1
ATOM 744 C CA . ASN A 1 92 ? -17.312 -19.562 -6.973 1 94.12 92 ASN A CA 1
ATOM 745 C C . ASN A 1 92 ? -17.078 -18.062 -6.926 1 94.12 92 ASN A C 1
ATOM 747 O O . ASN A 1 92 ? -17.172 -17.438 -5.863 1 94.12 92 ASN A O 1
ATOM 751 N N . GLN A 1 93 ? -16.812 -17.484 -8.086 1 93.56 93 GLN A N 1
ATOM 752 C CA . GLN A 1 93 ? -16.578 -16.047 -8.164 1 93.56 93 GLN A CA 1
ATOM 753 C C . GLN A 1 93 ? -17.859 -15.273 -7.863 1 93.56 93 GLN A C 1
ATOM 755 O O . GLN A 1 93 ? -17.812 -14.219 -7.227 1 93.56 93 GLN A O 1
ATOM 760 N N . TRP A 1 94 ? -18.938 -15.859 -8.375 1 93.31 94 TRP A N 1
ATOM 761 C CA . TRP A 1 94 ? -20.234 -15.227 -8.109 1 93.31 94 TRP A CA 1
ATOM 762 C C . TRP A 1 94 ? -20.531 -15.211 -6.613 1 93.31 94 TRP A C 1
ATOM 764 O O . TRP A 1 94 ? -21.016 -14.203 -6.086 1 93.31 94 TRP A O 1
ATOM 774 N N . LEU A 1 95 ? -20.25 -16.281 -5.969 1 93.94 95 LEU A N 1
ATOM 775 C CA . LEU A 1 95 ? -20.438 -16.359 -4.523 1 93.94 95 LEU A CA 1
ATOM 776 C C . LEU A 1 95 ? -19.516 -15.375 -3.803 1 93.94 95 LEU A C 1
ATOM 778 O O . LEU A 1 95 ? -19.938 -14.719 -2.844 1 93.94 95 LEU A O 1
ATOM 782 N N . GLN A 1 96 ? -18.312 -15.242 -4.242 1 94.56 96 GLN A N 1
ATOM 783 C CA . GLN A 1 96 ? -17.328 -14.367 -3.617 1 94.56 96 GLN A CA 1
ATOM 784 C C . GLN A 1 96 ? -17.781 -12.906 -3.66 1 94.56 96 GLN A C 1
ATOM 786 O O . GLN A 1 96 ? -17.766 -12.219 -2.639 1 94.56 96 GLN A O 1
ATOM 791 N N . ILE A 1 97 ? -18.266 -12.5 -4.836 1 93.94 97 ILE A N 1
ATOM 792 C CA . ILE A 1 97 ? -18.578 -11.086 -4.996 1 93.94 97 ILE A CA 1
ATOM 793 C C . ILE A 1 97 ? -19.859 -10.758 -4.238 1 93.94 97 ILE A C 1
ATOM 795 O O . ILE A 1 97 ? -20 -9.672 -3.668 1 93.94 97 ILE A O 1
ATOM 799 N N . ARG A 1 98 ? -20.828 -11.656 -4.25 1 93.19 98 ARG A N 1
ATOM 800 C CA . ARG A 1 98 ? -22.062 -11.43 -3.521 1 93.19 98 ARG A CA 1
ATOM 801 C C . ARG A 1 98 ? -21.828 -11.391 -2.016 1 93.19 98 ARG A C 1
ATOM 803 O O . ARG A 1 98 ? -22.375 -10.539 -1.312 1 93.19 98 ARG A O 1
ATOM 810 N N . TRP A 1 99 ? -21.016 -12.312 -1.591 1 94.12 99 TRP A N 1
ATOM 811 C CA . TRP A 1 99 ? -20.656 -12.367 -0.177 1 94.12 99 TRP A CA 1
ATOM 812 C C . TRP A 1 99 ? -19.875 -11.117 0.234 1 94.12 99 TRP A C 1
ATOM 814 O O . TRP A 1 99 ? -20.156 -10.516 1.271 1 94.12 99 TRP A O 1
ATOM 824 N N . ARG A 1 100 ? -18.922 -10.703 -0.564 1 94.31 100 ARG A N 1
ATOM 825 C CA . ARG A 1 100 ? -18.125 -9.516 -0.28 1 94.31 100 ARG A CA 1
ATOM 826 C C . ARG A 1 100 ? -19.016 -8.266 -0.249 1 94.31 100 ARG A C 1
ATOM 828 O O . ARG A 1 100 ? -18.828 -7.398 0.607 1 94.31 100 ARG A O 1
ATOM 835 N N . LYS A 1 101 ? -19.922 -8.188 -1.197 1 93.75 101 LYS A N 1
ATOM 836 C CA . LYS A 1 101 ? -20.812 -7.047 -1.251 1 93.75 101 LYS A CA 1
ATOM 837 C C . LYS A 1 101 ? -21.656 -6.945 0.02 1 93.75 101 LYS A C 1
ATOM 839 O O . LYS A 1 101 ? -21.797 -5.863 0.596 1 93.75 101 LYS A O 1
ATOM 844 N N . TRP A 1 102 ? -22.141 -8.031 0.434 1 93.69 102 TRP A N 1
ATOM 845 C CA . TRP A 1 102 ? -22.953 -8.07 1.646 1 93.69 102 TRP A CA 1
ATOM 846 C C . TRP A 1 102 ? -22.141 -7.641 2.859 1 93.69 102 TRP A C 1
ATOM 848 O O . TRP A 1 102 ? -22.594 -6.828 3.67 1 93.69 102 TRP A O 1
ATOM 858 N N . MET A 1 103 ? -20.969 -8.18 2.996 1 94.19 103 MET A N 1
ATOM 859 C CA . MET A 1 103 ? -20.125 -7.863 4.137 1 94.19 103 MET A CA 1
ATOM 860 C C . MET A 1 103 ? -19.719 -6.395 4.121 1 94.19 103 MET A C 1
ATOM 862 O O . MET A 1 103 ? -19.719 -5.73 5.16 1 94.19 103 MET A O 1
ATOM 866 N N . THR A 1 104 ? -19.344 -5.918 2.945 1 94.88 104 THR A N 1
ATOM 867 C CA . THR A 1 104 ? -18.906 -4.531 2.809 1 94.88 104 THR A CA 1
ATOM 868 C C . THR A 1 104 ? -20.031 -3.572 3.193 1 94.88 104 THR A C 1
ATOM 870 O O . THR A 1 104 ? -19.812 -2.607 3.926 1 94.88 104 THR A O 1
ATOM 873 N N . GLU A 1 105 ? -21.203 -3.83 2.768 1 93.88 105 GLU A N 1
ATOM 874 C CA . GLU A 1 105 ? -22.344 -2.982 3.088 1 93.88 105 GLU A CA 1
ATOM 875 C C . GLU A 1 105 ? -22.672 -3.029 4.578 1 93.88 105 GLU A C 1
ATOM 877 O O . GLU A 1 105 ? -23.016 -2.008 5.176 1 93.88 105 GLU A O 1
ATOM 882 N N . ARG A 1 106 ? -22.562 -4.16 5.109 1 92.62 106 ARG A N 1
ATOM 883 C CA . ARG A 1 106 ? -22.797 -4.316 6.543 1 92.62 106 ARG A CA 1
ATOM 884 C C . ARG A 1 106 ? -21.766 -3.537 7.355 1 92.62 106 ARG A C 1
ATOM 886 O O . ARG A 1 106 ? -22.125 -2.846 8.312 1 92.62 106 ARG A O 1
ATOM 893 N N . TYR A 1 107 ? -20.516 -3.613 6.996 1 94.62 107 TYR A N 1
ATOM 894 C CA . TYR A 1 107 ? -19.453 -2.938 7.723 1 94.62 107 TYR A CA 1
ATOM 895 C C . TYR A 1 107 ? -19.516 -1.43 7.512 1 94.62 107 TYR A C 1
ATOM 897 O O . TYR A 1 107 ? -19.266 -0.656 8.438 1 94.62 107 TYR A O 1
ATOM 905 N N . LEU A 1 108 ? -19.875 -1.044 6.293 1 94.88 108 LEU A N 1
ATOM 906 C CA . LEU A 1 108 ? -20.047 0.381 6.039 1 94.88 108 LEU A CA 1
ATOM 907 C C . LEU A 1 108 ? -21.188 0.938 6.883 1 94.88 108 LEU A C 1
ATOM 909 O O . LEU A 1 108 ? -21.078 2.025 7.453 1 94.88 108 LEU A O 1
ATOM 913 N N . GLY A 1 109 ? -22.25 0.209 6.965 1 93.56 109 GLY A N 1
ATOM 914 C CA . GLY A 1 109 ? -23.406 0.615 7.766 1 93.56 109 GLY A CA 1
ATOM 915 C C . GLY A 1 109 ? -23.094 0.723 9.242 1 93.56 109 GLY A C 1
ATOM 916 O O . GLY A 1 109 ? -23.547 1.651 9.914 1 93.56 109 GLY A O 1
ATOM 917 N N . GLY A 1 110 ? -22.281 -0.191 9.727 1 92.25 110 GLY A N 1
ATOM 918 C CA . GLY A 1 110 ? -21.891 -0.153 11.125 1 92.25 110 GLY A CA 1
ATOM 919 C C . GLY A 1 110 ? -20.875 0.931 11.43 1 92.25 110 GLY A C 1
ATOM 920 O O . GLY A 1 110 ? -21 1.646 12.43 1 92.25 110 GLY A O 1
ATOM 921 N N . TRP A 1 111 ? -19.891 1.085 10.562 1 93.38 111 TRP A N 1
ATOM 922 C CA . TRP A 1 111 ? -18.797 2.031 10.734 1 93.38 111 TRP A CA 1
ATOM 923 C C . TRP A 1 111 ? -19.297 3.469 10.625 1 93.38 111 TRP A C 1
ATOM 925 O O . TRP A 1 111 ? -18.906 4.328 11.422 1 93.38 111 TRP A O 1
ATOM 935 N N . LEU A 1 112 ? -20.25 3.738 9.688 1 93.75 112 LEU A N 1
ATOM 936 C CA . LEU A 1 112 ? -20.734 5.09 9.453 1 93.75 112 LEU A CA 1
ATOM 937 C C . LEU A 1 112 ? -22.125 5.277 10.062 1 93.75 112 LEU A C 1
ATOM 939 O O . LEU A 1 112 ? -22.953 6.004 9.516 1 93.75 112 LEU A O 1
ATOM 943 N N . HIS A 1 113 ? -22.281 4.602 11.156 1 91 113 HIS A N 1
ATOM 944 C CA . HIS A 1 113 ? -23.531 4.77 11.867 1 91 113 HIS A CA 1
ATOM 945 C C . HIS A 1 113 ? -23.359 5.641 13.109 1 91 113 HIS A C 1
ATOM 947 O O . HIS A 1 113 ? -22.562 5.312 13.992 1 91 113 HIS A O 1
ATOM 953 N N . ASP A 1 114 ? -24.016 6.73 13.172 1 88.38 114 ASP A N 1
ATOM 954 C CA . ASP A 1 114 ? -24.141 7.609 14.328 1 88.38 114 ASP A CA 1
ATOM 955 C C . ASP A 1 114 ? -22.781 7.902 14.945 1 88.38 114 ASP A C 1
ATOM 957 O O . ASP A 1 114 ? -22.562 7.684 16.141 1 88.38 114 ASP A O 1
ATOM 961 N N . ALA A 1 115 ? -21.812 8.297 14.211 1 89.19 115 ALA A N 1
ATOM 962 C CA . ALA A 1 115 ? -20.5 8.805 14.602 1 89.19 115 ALA A CA 1
ATOM 963 C C . ALA A 1 115 ? -19.625 7.688 15.156 1 89.19 115 ALA A C 1
ATOM 965 O O . ALA A 1 115 ? -18.672 7.945 15.883 1 89.19 115 ALA A O 1
ATOM 966 N N . ASN A 1 116 ? -19.969 6.41 14.852 1 90 116 ASN A N 1
ATOM 967 C CA . ASN A 1 116 ? -19.141 5.285 15.273 1 90 116 ASN A CA 1
ATOM 968 C C . ASN A 1 116 ? -17.703 5.422 14.773 1 90 116 ASN A C 1
ATOM 970 O O . ASN A 1 116 ? -16.766 5.102 15.5 1 90 116 ASN A O 1
ATOM 974 N N . HIS A 1 117 ? -17.594 5.914 13.562 1 90.88 117 HIS A N 1
ATOM 975 C CA . HIS A 1 117 ? -16.266 6.031 12.945 1 90.88 117 HIS A CA 1
ATOM 976 C C . HIS A 1 117 ? -15.359 6.941 13.758 1 90.88 117 HIS A C 1
ATOM 978 O O . HIS A 1 117 ? -14.172 6.656 13.914 1 90.88 117 HIS A O 1
ATOM 984 N N . TYR A 1 118 ? -15.93 7.98 14.32 1 89.62 118 TYR A N 1
ATOM 985 C CA . TYR A 1 118 ? -15.141 8.914 15.125 1 89.62 118 TYR A CA 1
ATOM 986 C C . TYR A 1 118 ? -14.867 8.336 16.516 1 89.62 118 TYR A C 1
ATOM 988 O O . TYR A 1 118 ? -13.75 8.445 17.016 1 89.62 118 TYR A O 1
ATOM 996 N N . GLN A 1 119 ? -15.859 7.758 17.125 1 87.38 119 GLN A N 1
ATOM 997 C CA . GLN A 1 119 ? -15.711 7.18 18.453 1 87.38 119 GLN A CA 1
ATOM 998 C C . GLN A 1 119 ? -14.641 6.086 18.469 1 87.38 119 GLN A C 1
ATOM 1000 O O . GLN A 1 119 ? -13.883 5.961 19.422 1 87.38 119 GLN A O 1
ATOM 1005 N N . MET A 1 120 ? -14.688 5.359 17.406 1 87.94 120 MET A N 1
ATOM 1006 C CA . MET A 1 120 ? -13.695 4.289 17.281 1 87.94 120 MET A CA 1
ATOM 1007 C C . MET A 1 120 ? -12.281 4.855 17.219 1 87.94 120 MET A C 1
ATOM 1009 O O . MET A 1 120 ? -11.336 4.23 17.703 1 87.94 120 MET A O 1
ATOM 1013 N N . GLN A 1 121 ? -12.078 5.984 16.625 1 83.5 121 GLN A N 1
ATOM 1014 C CA . GLN A 1 121 ? -10.773 6.613 16.516 1 83.5 121 GLN A CA 1
ATOM 1015 C C . GLN A 1 121 ? -10.281 7.121 17.875 1 83.5 121 GLN A C 1
ATOM 1017 O O . GLN A 1 121 ? -9.078 7.148 18.125 1 83.5 121 GLN A O 1
ATOM 1022 N N . LEU A 1 122 ? -11.164 7.598 18.703 1 80.75 122 LEU A N 1
ATOM 1023 C CA . LEU A 1 122 ? -10.828 8.156 20 1 80.75 122 LEU A CA 1
ATOM 1024 C C . LEU A 1 122 ? -10.297 7.082 20.938 1 80.75 122 LEU A C 1
ATOM 1026 O O . LEU A 1 122 ? -9.453 7.359 21.797 1 80.75 122 LEU A O 1
ATOM 1030 N N . THR A 1 123 ? -10.758 6.016 20.938 1 74.69 123 THR A N 1
ATOM 1031 C CA . THR A 1 123 ? -10.375 4.953 21.859 1 74.69 123 THR A CA 1
ATOM 1032 C C . THR A 1 123 ? -9.094 4.262 21.391 1 74.69 123 THR A C 1
ATOM 1034 O O . THR A 1 123 ? -8.477 3.514 22.141 1 74.69 123 THR A O 1
ATOM 1037 N N . GLY A 1 124 ? -8.297 4.898 20.391 1 64.06 124 GLY A N 1
ATOM 1038 C CA . GLY A 1 124 ? -7.027 4.359 19.938 1 64.06 124 GLY A CA 1
ATOM 1039 C C . GLY A 1 124 ? -7.141 2.947 19.391 1 64.06 124 GLY A C 1
ATOM 1040 O O . GLY A 1 124 ? -6.148 2.363 18.953 1 64.06 124 GLY A O 1
ATOM 1041 N N . ASP A 1 125 ? -8.094 2.178 19.875 1 54.72 125 ASP A N 1
ATOM 1042 C CA . ASP A 1 125 ? -8.141 0.719 19.828 1 54.72 125 ASP A CA 1
ATOM 1043 C C . ASP A 1 125 ? -7.695 0.201 18.453 1 54.72 125 ASP A C 1
ATOM 1045 O O . ASP A 1 125 ? -7.48 0.984 17.531 1 54.72 125 ASP A O 1
ATOM 1049 N N . ALA A 1 126 ? -7.84 -1.181 18.375 1 49.41 126 ALA A N 1
ATOM 1050 C CA . ALA A 1 126 ? -7.637 -2.328 17.5 1 49.41 126 ALA A CA 1
ATOM 1051 C C . ALA A 1 126 ? -8.133 -2.029 16.078 1 49.41 126 ALA A C 1
ATOM 1053 O O . ALA A 1 126 ? -7.793 -2.742 15.141 1 49.41 126 ALA A O 1
ATOM 1054 N N . ALA A 1 127 ? -9.078 -1.13 16.078 1 56.56 127 ALA A N 1
ATOM 1055 C CA . ALA A 1 127 ? -9.641 -0.938 14.742 1 56.56 127 ALA A CA 1
ATOM 1056 C C . ALA A 1 127 ? -8.789 0.027 13.922 1 56.56 127 ALA A C 1
ATOM 1058 O O . ALA A 1 127 ? -9.289 1.042 13.43 1 56.56 127 ALA A O 1
ATOM 1059 N N . ASP A 1 128 ? -7.562 -0.345 14.062 1 66.62 128 ASP A N 1
ATOM 1060 C CA . ASP A 1 128 ? -6.629 0.456 13.273 1 66.62 128 ASP A CA 1
ATOM 1061 C C . ASP A 1 128 ? -6.848 0.238 11.781 1 66.62 128 ASP A C 1
ATOM 1063 O O . ASP A 1 128 ? -7.094 -0.888 11.336 1 66.62 128 ASP A O 1
ATOM 1067 N N . ASN A 1 129 ? -7.316 1.093 11.055 1 79.44 129 ASN A N 1
ATOM 1068 C CA . ASN A 1 129 ? -7.359 1.207 9.602 1 79.44 129 ASN A CA 1
ATOM 1069 C C . ASN A 1 129 ? -8.664 0.646 9.039 1 79.44 129 ASN A C 1
ATOM 1071 O O . ASN A 1 129 ? -8.648 -0.317 8.266 1 79.44 129 ASN A O 1
ATOM 1075 N N . PRO A 1 130 ? -9.867 1.145 9.508 1 88.12 130 PRO A N 1
ATOM 1076 C CA . PRO A 1 130 ? -11.156 0.666 9 1 88.12 130 PRO A CA 1
ATOM 1077 C C . PRO A 1 130 ? -11.195 0.559 7.48 1 88.12 130 PRO A C 1
ATOM 1079 O O . PRO A 1 130 ? -11.891 -0.303 6.934 1 88.12 130 PRO A O 1
ATOM 1082 N N . ASP A 1 131 ? -10.469 1.403 6.793 1 89.5 131 ASP A N 1
ATOM 1083 C CA . ASP A 1 131 ? -10.438 1.362 5.336 1 89.5 131 ASP A CA 1
ATOM 1084 C C . ASP A 1 131 ? -9.891 0.026 4.832 1 89.5 131 ASP A C 1
ATOM 1086 O O . ASP A 1 131 ? -10.438 -0.558 3.893 1 89.5 131 ASP A O 1
ATOM 1090 N N . GLN A 1 132 ? -8.914 -0.483 5.531 1 87.56 132 GLN A N 1
ATOM 1091 C CA . GLN A 1 132 ? -8.336 -1.769 5.152 1 87.56 132 GLN A CA 1
ATOM 1092 C C . GLN A 1 132 ? -9.266 -2.92 5.52 1 87.56 132 GLN A C 1
ATOM 1094 O O . GLN A 1 132 ? -9.367 -3.904 4.781 1 87.56 132 GLN A O 1
ATOM 1099 N N . ARG A 1 133 ? -9.922 -2.811 6.68 1 91.75 133 ARG A N 1
ATOM 1100 C CA . ARG A 1 133 ? -10.844 -3.855 7.109 1 91.75 133 ARG A CA 1
ATOM 1101 C C . ARG A 1 133 ? -11.992 -4.008 6.121 1 91.75 133 ARG A C 1
ATOM 1103 O O . ARG A 1 133 ? -12.312 -5.125 5.699 1 91.75 133 ARG A O 1
ATOM 1110 N N . ILE A 1 134 ? -12.469 -2.9 5.66 1 93.38 134 ILE A N 1
ATOM 1111 C CA . ILE A 1 134 ? -13.664 -2.902 4.828 1 93.38 134 ILE A CA 1
ATOM 1112 C C . ILE A 1 134 ? -13.289 -3.254 3.389 1 93.38 134 ILE A C 1
ATOM 1114 O O . ILE A 1 134 ? -13.992 -4.023 2.73 1 93.38 134 ILE A O 1
ATOM 1118 N N . ALA A 1 135 ? -12.195 -2.734 2.951 1 91.19 135 ALA A N 1
ATOM 1119 C CA . ALA A 1 135 ? -11.852 -2.877 1.537 1 91.19 135 ALA A CA 1
ATOM 1120 C C . ALA A 1 135 ? -11.078 -4.164 1.287 1 91.19 135 ALA A C 1
ATOM 1122 O O . ALA A 1 135 ? -11.422 -4.945 0.395 1 91.19 135 ALA A O 1
ATOM 1123 N N . GLU A 1 136 ? -10.102 -4.465 2.082 1 90 136 GLU A N 1
ATOM 1124 C CA . GLU A 1 136 ? -9.156 -5.535 1.765 1 90 136 GLU A CA 1
ATOM 1125 C C . GLU A 1 136 ? -9.477 -6.801 2.557 1 90 136 GLU A C 1
ATOM 1127 O O . GLU A 1 136 ? -9.539 -7.895 1.991 1 90 136 GLU A O 1
ATOM 1132 N N . ASP A 1 137 ? -9.688 -6.656 3.826 1 91.25 137 ASP A N 1
ATOM 1133 C CA . ASP A 1 137 ? -9.852 -7.828 4.684 1 91.25 137 ASP A CA 1
ATOM 1134 C C . ASP A 1 137 ? -11.133 -8.586 4.348 1 91.25 137 ASP A C 1
ATOM 1136 O O . ASP A 1 137 ? -11.188 -9.812 4.453 1 91.25 137 ASP A O 1
ATOM 1140 N N . THR A 1 138 ? -12.172 -7.859 3.986 1 94.56 138 THR A N 1
ATOM 1141 C CA . THR A 1 138 ? -13.398 -8.539 3.592 1 94.56 138 THR A CA 1
ATOM 1142 C C . THR A 1 138 ? -13.172 -9.383 2.342 1 94.56 138 THR A C 1
ATOM 1144 O O . THR A 1 138 ? -13.664 -10.516 2.252 1 94.56 138 THR A O 1
ATOM 1147 N N . GLN A 1 139 ? -12.438 -8.859 1.395 1 93.94 139 GLN A N 1
ATOM 1148 C CA . GLN A 1 139 ? -12.109 -9.602 0.181 1 93.94 139 GLN A CA 1
ATOM 1149 C C . GLN A 1 139 ? -11.266 -10.828 0.498 1 93.94 139 GLN A C 1
ATOM 1151 O O . GLN A 1 139 ? -11.562 -11.93 0.029 1 93.94 139 GLN A O 1
ATOM 1156 N N . LEU A 1 140 ? -10.297 -10.617 1.305 1 92.06 140 LEU A N 1
ATOM 1157 C CA . LEU A 1 140 ? -9.383 -11.703 1.646 1 92.06 140 LEU A CA 1
ATOM 1158 C C . LEU A 1 140 ? -10.109 -12.797 2.434 1 92.06 140 LEU A C 1
ATOM 1160 O O . LEU A 1 140 ? -9.859 -13.984 2.227 1 92.06 140 LEU A O 1
ATOM 1164 N N . PHE A 1 141 ? -10.992 -12.336 3.328 1 94.56 141 PHE A N 1
ATOM 1165 C CA . PHE A 1 141 ? -11.742 -13.289 4.141 1 94.56 141 PHE A CA 1
ATOM 1166 C C . PHE A 1 141 ? -12.578 -14.219 3.264 1 94.56 141 PHE A C 1
ATOM 1168 O O . PHE A 1 141 ? -12.516 -15.438 3.408 1 94.56 141 PHE A O 1
ATOM 1175 N N . VAL A 1 142 ? -13.297 -13.672 2.373 1 94.94 142 VAL A N 1
ATOM 1176 C CA . VAL A 1 142 ? -14.195 -14.445 1.528 1 94.94 142 VAL A CA 1
ATOM 1177 C C . VAL A 1 142 ? -13.391 -15.344 0.596 1 94.94 142 VAL A C 1
ATOM 1179 O O . VAL A 1 142 ? -13.648 -16.547 0.498 1 94.94 142 VAL A O 1
ATOM 1182 N N . GLU A 1 143 ? -12.344 -14.789 -0.051 1 93.88 143 GLU A N 1
ATOM 1183 C CA . GLU A 1 143 ? -11.539 -15.531 -1.01 1 93.88 143 GLU A CA 1
ATOM 1184 C C . GLU A 1 143 ? -10.797 -16.688 -0.332 1 93.88 143 GLU A C 1
ATOM 1186 O O . GLU A 1 143 ? -10.812 -17.812 -0.822 1 93.88 143 GLU A O 1
ATOM 1191 N N . ARG A 1 144 ? -10.227 -16.375 0.776 1 92.38 144 ARG A N 1
ATOM 1192 C CA . ARG A 1 144 ? -9.43 -17.375 1.459 1 92.38 144 ARG A CA 1
ATOM 1193 C C . ARG A 1 144 ? -10.312 -18.438 2.102 1 92.38 144 ARG A C 1
ATOM 1195 O O . ARG A 1 144 ? -9.945 -19.609 2.15 1 92.38 144 ARG A O 1
ATOM 1202 N N . THR A 1 145 ? -11.461 -18.031 2.652 1 93.81 145 THR A N 1
ATOM 1203 C CA . THR A 1 145 ? -12.391 -19 3.246 1 93.81 145 THR A CA 1
ATOM 1204 C C . THR A 1 145 ? -12.859 -20.016 2.207 1 93.81 145 THR A C 1
ATOM 1206 O O . THR A 1 145 ? -12.828 -21.219 2.459 1 93.81 145 THR A O 1
ATOM 1209 N N . LEU A 1 146 ? -13.211 -19.516 1.08 1 93.62 146 LEU A N 1
ATOM 1210 C CA . LEU A 1 146 ? -13.688 -20.406 0.034 1 93.62 146 LEU A CA 1
ATOM 1211 C C . LEU A 1 146 ? -12.547 -21.25 -0.53 1 93.62 146 LEU A C 1
ATOM 1213 O O . LEU A 1 146 ? -12.711 -22.438 -0.794 1 93.62 146 LEU A O 1
ATOM 1217 N N . ALA A 1 147 ? -11.391 -20.594 -0.715 1 92.19 147 ALA A N 1
ATOM 1218 C CA . ALA A 1 147 ? -10.234 -21.328 -1.236 1 92.19 147 ALA A CA 1
ATOM 1219 C C . ALA A 1 147 ? -9.828 -22.453 -0.294 1 92.19 147 ALA A C 1
ATOM 1221 O O . ALA A 1 147 ? -9.586 -23.578 -0.734 1 92.19 147 ALA A O 1
ATOM 1222 N N . LEU A 1 148 ? -9.789 -22.156 1 1 91.25 148 LEU A N 1
ATOM 1223 C CA . LEU A 1 148 ? -9.422 -23.156 1.999 1 91.25 148 LEU A CA 1
ATOM 1224 C C . LEU A 1 148 ? -10.5 -24.234 2.115 1 91.25 148 LEU A C 1
ATOM 1226 O O . LEU A 1 148 ? -10.188 -25.422 2.18 1 91.25 148 LEU A O 1
ATOM 1230 N N . GLY A 1 149 ? -11.742 -23.797 2.141 1 92.56 149 GLY A N 1
ATOM 1231 C CA . GLY A 1 149 ? -12.844 -24.75 2.244 1 92.56 149 GLY A CA 1
ATOM 1232 C C . GLY A 1 149 ? -12.914 -25.703 1.069 1 92.56 149 GLY A C 1
ATOM 1233 O O . GLY A 1 149 ? -12.969 -26.922 1.257 1 92.56 149 GLY A O 1
ATOM 1234 N N . ILE A 1 150 ? -12.875 -25.156 -0.099 1 92.38 150 ILE A N 1
ATOM 1235 C CA . ILE A 1 150 ? -12.961 -25.953 -1.314 1 92.38 150 ILE A CA 1
ATOM 1236 C C . ILE A 1 150 ? -11.688 -26.797 -1.469 1 92.38 150 ILE A C 1
ATOM 1238 O O . ILE A 1 150 ? -11.758 -27.969 -1.842 1 92.38 150 ILE A O 1
ATOM 1242 N N . GLY A 1 151 ? -10.562 -26.172 -1.204 1 91.19 151 GLY A N 1
ATOM 1243 C CA . GLY A 1 151 ? -9.312 -26.906 -1.273 1 91.19 151 GLY A CA 1
ATOM 1244 C C . GLY A 1 151 ? -9.258 -28.078 -0.322 1 91.19 151 GLY A C 1
ATOM 1245 O O . GLY A 1 151 ? -8.805 -29.172 -0.693 1 91.19 151 GLY A O 1
ATOM 1246 N N . LEU A 1 152 ? -9.711 -27.859 0.862 1 91.56 152 LEU A N 1
ATOM 1247 C CA . LEU A 1 152 ? -9.742 -28.938 1.854 1 91.56 152 LEU A CA 1
ATOM 1248 C C . LEU A 1 152 ? -10.68 -30.047 1.419 1 91.56 152 LEU A C 1
ATOM 1250 O O . LEU A 1 152 ? -10.344 -31.234 1.534 1 91.56 152 LEU A O 1
ATOM 1254 N N . LEU A 1 153 ? -11.805 -29.672 0.959 1 92.5 153 LEU A N 1
ATOM 1255 C CA . LEU A 1 153 ? -12.766 -30.656 0.471 1 92.5 153 LEU A CA 1
ATOM 1256 C C . LEU A 1 153 ? -12.164 -31.484 -0.658 1 92.5 153 LEU A C 1
ATOM 1258 O O . LEU A 1 153 ? -12.242 -32.719 -0.641 1 92.5 153 LEU A O 1
ATOM 1262 N N . ASN A 1 154 ? -11.547 -30.812 -1.589 1 92.88 154 ASN A N 1
ATOM 1263 C CA . ASN A 1 154 ? -10.906 -31.5 -2.709 1 92.88 154 ASN A CA 1
ATOM 1264 C C . ASN A 1 154 ? -9.812 -32.469 -2.234 1 92.88 154 ASN A C 1
ATOM 1266 O O . ASN A 1 154 ? -9.773 -33.625 -2.652 1 92.88 154 ASN A O 1
ATOM 1270 N N . ALA A 1 155 ? -9.008 -32 -1.372 1 90.94 155 ALA A N 1
ATOM 1271 C CA . ALA A 1 155 ? -7.875 -32.781 -0.893 1 90.94 155 ALA A CA 1
ATOM 1272 C C . ALA A 1 155 ? -8.344 -34.031 -0.138 1 90.94 155 ALA A C 1
ATOM 1274 O O . ALA A 1 155 ? -7.867 -35.125 -0.389 1 90.94 155 ALA A O 1
ATOM 1275 N N . VAL A 1 156 ? -9.328 -33.906 0.7 1 91.56 156 VAL A N 1
ATOM 1276 C CA . VAL A 1 156 ? -9.812 -35 1.543 1 91.56 156 VAL A CA 1
ATOM 1277 C C . VAL A 1 156 ? -10.539 -36.031 0.688 1 91.56 156 VAL A C 1
ATOM 1279 O O . VAL A 1 156 ? -10.297 -37.25 0.814 1 91.56 156 VAL A O 1
ATOM 1282 N N . VAL A 1 157 ? -11.344 -35.562 -0.181 1 91.88 157 VAL A N 1
ATOM 1283 C CA . VAL A 1 157 ? -12.133 -36.5 -0.999 1 91.88 157 VAL A CA 1
ATOM 1284 C C . VAL A 1 157 ? -11.227 -37.188 -2.008 1 91.88 157 VAL A C 1
ATOM 1286 O O . VAL A 1 157 ? -11.383 -38.375 -2.268 1 91.88 157 VAL A O 1
ATOM 1289 N N . THR A 1 158 ? -10.32 -36.438 -2.586 1 91.12 158 THR A N 1
ATOM 1290 C CA . THR A 1 158 ? -9.367 -37.062 -3.5 1 91.12 158 THR A CA 1
ATOM 1291 C C . THR A 1 158 ? -8.523 -38.094 -2.779 1 91.12 158 THR A C 1
ATOM 1293 O O . THR A 1 158 ? -8.344 -39.219 -3.281 1 91.12 158 THR A O 1
ATOM 1296 N N . LEU A 1 159 ? -8.039 -37.719 -1.683 1 88.62 159 LEU A N 1
ATOM 1297 C CA . LEU A 1 159 ? -7.242 -38.656 -0.895 1 88.62 159 LEU A CA 1
ATOM 1298 C C . LEU A 1 159 ? -8.031 -39.906 -0.575 1 88.62 159 LEU A C 1
ATOM 1300 O O . LEU A 1 159 ? -7.535 -41.031 -0.76 1 88.62 159 LEU A O 1
ATOM 1304 N N . ALA A 1 160 ? -9.234 -39.75 -0.138 1 89.75 160 ALA A N 1
ATOM 1305 C CA . ALA A 1 160 ? -10.078 -40.906 0.204 1 89.75 160 ALA A CA 1
ATOM 1306 C C . ALA A 1 160 ? -10.336 -41.781 -1.018 1 89.75 160 ALA A C 1
ATOM 1308 O O . ALA A 1 160 ? -10.227 -43 -0.94 1 89.75 160 ALA A O 1
ATOM 1309 N N . SER A 1 161 ? -10.609 -41.188 -2.104 1 90.06 161 SER A N 1
ATOM 1310 C CA . SER A 1 161 ? -10.93 -41.906 -3.322 1 90.06 161 SER A CA 1
ATOM 1311 C C . SER A 1 161 ? -9.719 -42.688 -3.842 1 90.06 161 SER A C 1
ATOM 1313 O O . SER A 1 161 ? -9.828 -43.844 -4.227 1 90.06 161 SER A O 1
ATOM 1315 N N . PHE A 1 162 ? -8.609 -42.094 -3.867 1 88.75 162 PHE A N 1
ATOM 1316 C CA . PHE A 1 162 ? -7.441 -42.719 -4.484 1 88.75 162 PHE A CA 1
ATOM 1317 C C . PHE A 1 162 ? -6.766 -43.688 -3.523 1 88.75 162 PHE A C 1
ATOM 1319 O O . PHE A 1 162 ? -6.043 -44.594 -3.949 1 88.75 162 PHE A O 1
ATOM 1326 N N . VAL A 1 163 ? -7.016 -43.5 -2.258 1 85.62 163 VAL A N 1
ATOM 1327 C CA . VAL A 1 163 ? -6.586 -44.5 -1.306 1 85.62 163 VAL A CA 1
ATOM 1328 C C . VAL A 1 163 ? -7.34 -45.812 -1.562 1 85.62 163 VAL A C 1
ATOM 1330 O O . VAL A 1 163 ? -6.75 -46.906 -1.524 1 85.62 163 VAL A O 1
ATOM 1333 N N . VAL A 1 164 ? -8.562 -45.688 -1.85 1 84.44 164 VAL A N 1
ATOM 1334 C CA . VAL A 1 164 ? -9.383 -46.844 -2.146 1 84.44 164 VAL A CA 1
ATOM 1335 C C . VAL A 1 164 ? -8.906 -47.5 -3.441 1 84.44 164 VAL A C 1
ATOM 1337 O O . VAL A 1 164 ? -8.805 -48.75 -3.525 1 84.44 164 VAL A O 1
ATOM 1340 N N . ILE A 1 165 ? -8.562 -46.75 -4.375 1 84.5 165 ILE A N 1
ATOM 1341 C CA . ILE A 1 165 ? -8.102 -47.25 -5.66 1 84.5 165 ILE A CA 1
ATOM 1342 C C . ILE A 1 165 ? -6.77 -47.969 -5.473 1 84.5 165 ILE A C 1
ATOM 1344 O O . ILE A 1 165 ? -6.586 -49.094 -5.973 1 84.5 165 ILE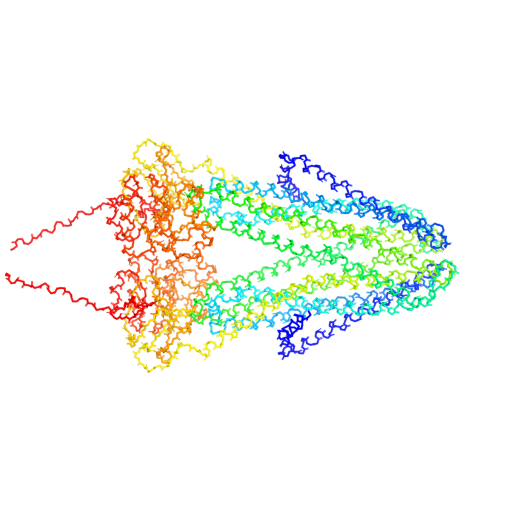 A O 1
ATOM 1348 N N . LEU A 1 166 ? -5.867 -47.344 -4.781 1 84.69 166 LEU A N 1
ATOM 1349 C CA . LEU A 1 166 ? -4.559 -47.938 -4.555 1 84.69 166 LEU A CA 1
ATOM 1350 C C . LEU A 1 166 ? -4.691 -49.25 -3.758 1 84.69 166 LEU A C 1
ATOM 1352 O O . LEU A 1 166 ? -3.93 -50.188 -3.975 1 84.69 166 LEU A O 1
ATOM 1356 N N . TRP A 1 167 ? -5.66 -49.25 -2.873 1 82.81 167 TRP A N 1
ATOM 1357 C CA . TRP A 1 167 ? -5.918 -50.469 -2.111 1 82.81 167 TRP A CA 1
ATOM 1358 C C . TRP A 1 167 ? -6.367 -51.594 -3.031 1 82.81 167 TRP A C 1
ATOM 1360 O O . TRP A 1 167 ? -5.922 -52.719 -2.885 1 82.81 167 TRP A O 1
ATOM 1370 N N . GLY A 1 168 ? -7.199 -51.312 -3.926 1 81.12 168 GLY A N 1
ATOM 1371 C CA . GLY A 1 168 ? -7.641 -52.281 -4.898 1 81.12 168 GLY A CA 1
ATOM 1372 C C . GLY A 1 168 ? -6.527 -52.781 -5.801 1 81.12 168 GLY A C 1
ATOM 1373 O O . GLY A 1 168 ? -6.414 -54 -6.055 1 81.12 168 GLY A O 1
ATOM 1374 N N . LEU A 1 169 ? -5.738 -51.906 -6.215 1 79.69 169 LEU A N 1
ATOM 1375 C CA . LEU A 1 169 ? -4.633 -52.25 -7.105 1 79.69 169 LEU A CA 1
ATOM 1376 C C . LEU A 1 169 ? -3.592 -53.094 -6.371 1 79.69 169 LEU A C 1
ATOM 1378 O O . LEU A 1 169 ? -2.951 -53.969 -6.969 1 79.69 169 LEU A O 1
ATOM 1382 N N . SER A 1 170 ? -3.414 -52.781 -5.125 1 80.5 170 SER A N 1
ATOM 1383 C CA . SER A 1 170 ? -2.469 -53.562 -4.312 1 80.5 170 SER A CA 1
ATOM 1384 C C . SER A 1 170 ? -2.895 -55 -4.188 1 80.5 170 SER A C 1
ATOM 1386 O O . SER A 1 170 ? -2.053 -55.906 -4.164 1 80.5 170 SER A O 1
ATOM 1388 N N . ASN A 1 171 ? -4.125 -55.219 -4.09 1 76.19 171 ASN A N 1
ATOM 1389 C CA . ASN A 1 171 ? -4.641 -56.562 -3.971 1 76.19 171 ASN A CA 1
ATOM 1390 C C . ASN A 1 171 ? -4.441 -57.375 -5.262 1 76.19 171 ASN A C 1
ATOM 1392 O O . ASN A 1 171 ? -4.223 -58.562 -5.223 1 76.19 171 ASN A O 1
ATOM 1396 N N . GLU A 1 172 ? -4.387 -56.625 -6.297 1 70.94 172 GLU A N 1
ATOM 1397 C CA . GLU A 1 172 ? -4.227 -57.312 -7.586 1 70.94 172 GLU A CA 1
ATOM 1398 C C . GLU A 1 172 ? -2.756 -57.531 -7.902 1 70.94 172 GLU A C 1
ATOM 1400 O O . GLU A 1 172 ? -2.426 -58.406 -8.703 1 70.94 172 GLU A O 1
ATOM 1405 N N . ALA A 1 173 ? -1.96 -56.719 -7.281 1 65.81 173 ALA A N 1
ATOM 1406 C CA . ALA A 1 173 ? -0.535 -56.844 -7.574 1 65.81 173 ALA A CA 1
ATOM 1407 C C . ALA A 1 173 ? 0.273 -57.031 -6.301 1 65.81 173 ALA A C 1
ATOM 1409 O O . ALA A 1 173 ? 0.866 -56.094 -5.77 1 65.81 173 ALA A O 1
ATOM 1410 N N . PRO A 1 174 ? 0.21 -58.312 -5.809 1 62.25 174 PRO A N 1
ATOM 1411 C CA . PRO A 1 174 ? 0.941 -58.531 -4.559 1 62.25 174 PRO A CA 1
ATOM 1412 C C . PRO A 1 174 ? 2.443 -58.281 -4.703 1 62.25 174 PRO A C 1
ATOM 1414 O O . PRO A 1 174 ? 2.992 -58.438 -5.793 1 62.25 174 PRO A O 1
ATOM 1417 N N . LEU A 1 175 ? 3.051 -57.531 -3.795 1 62.88 175 LEU A N 1
ATOM 1418 C CA . LEU A 1 175 ? 4.473 -57.188 -3.771 1 62.88 175 LEU A CA 1
ATOM 1419 C C . LEU A 1 175 ? 5.32 -58.469 -3.824 1 62.88 175 LEU A C 1
ATOM 1421 O O . LEU A 1 175 ? 5.074 -59.406 -3.074 1 62.88 175 LEU A O 1
ATOM 1425 N N . HIS A 1 176 ? 5.898 -58.656 -5.051 1 58.72 176 HIS A N 1
ATOM 1426 C CA . HIS A 1 176 ? 6.805 -59.781 -5.141 1 58.72 176 HIS A CA 1
ATOM 1427 C C . HIS A 1 176 ? 8.234 -59.406 -4.785 1 58.72 176 HIS A C 1
ATOM 1429 O O . HIS A 1 176 ? 8.883 -58.656 -5.539 1 58.72 176 HIS A O 1
ATOM 1435 N N . LEU A 1 177 ? 8.484 -59.344 -3.535 1 56.22 177 LEU A N 1
ATOM 1436 C CA . LEU A 1 177 ? 9.859 -59.062 -3.129 1 56.22 177 LEU A CA 1
ATOM 1437 C C . LEU A 1 177 ? 10.672 -60.344 -3.033 1 56.22 177 LEU A C 1
ATOM 1439 O O . LEU A 1 177 ? 10.25 -61.312 -2.393 1 56.22 177 LEU A O 1
ATOM 1443 N N . PHE A 1 178 ? 11.93 -60.438 -3.625 1 54.53 178 PHE A N 1
ATOM 1444 C CA . PHE A 1 178 ? 12.93 -61.5 -3.582 1 54.53 178 PHE A CA 1
ATOM 1445 C C . PHE A 1 178 ? 12.281 -62.844 -3.848 1 54.53 178 PHE A C 1
ATOM 1447 O O . PHE A 1 178 ? 12.57 -63.844 -3.16 1 54.53 178 PHE A O 1
ATOM 1454 N N . GLY A 1 179 ? 11.359 -63.062 -4.844 1 56.41 179 GLY A N 1
ATOM 1455 C CA . GLY A 1 179 ? 10.82 -64.312 -5.246 1 56.41 179 GLY A CA 1
ATOM 1456 C C . GLY A 1 179 ? 9.609 -64.75 -4.438 1 56.41 179 GLY A C 1
ATOM 1457 O O . GLY A 1 179 ? 9 -65.812 -4.719 1 56.41 179 GLY A O 1
ATOM 1458 N N . GLN A 1 180 ? 9.375 -64 -3.299 1 58.44 180 GLN A N 1
ATOM 1459 C CA . GLN A 1 180 ? 8.25 -64.438 -2.471 1 58.44 180 GLN A CA 1
ATOM 1460 C C . GLN A 1 180 ? 7.156 -63.375 -2.451 1 58.44 180 GLN A C 1
ATOM 1462 O O . GLN A 1 180 ? 7.445 -62.188 -2.494 1 58.44 180 GLN A O 1
ATOM 1467 N N . ASP A 1 181 ? 6.004 -63.781 -2.752 1 62.28 181 ASP A N 1
ATOM 1468 C CA . ASP A 1 181 ? 4.836 -62.906 -2.684 1 62.28 181 ASP A CA 1
ATOM 1469 C C . ASP A 1 181 ? 4.551 -62.5 -1.244 1 62.28 181 ASP A C 1
ATOM 1471 O O . ASP A 1 181 ? 4.395 -63.344 -0.362 1 62.28 181 ASP A O 1
ATOM 1475 N N . VAL A 1 182 ? 5.09 -61.469 -0.791 1 61.94 182 VAL A N 1
ATOM 1476 C CA . VAL A 1 182 ? 4.711 -61 0.54 1 61.94 182 VAL A CA 1
ATOM 1477 C C . VAL A 1 182 ? 3.404 -60.219 0.461 1 61.94 182 VAL A C 1
ATOM 1479 O O . VAL A 1 182 ? 3.35 -59.156 -0.16 1 61.94 182 VAL A O 1
ATOM 1482 N N . PRO A 1 183 ? 2.275 -60.844 0.811 1 61.75 183 PRO A N 1
ATOM 1483 C CA . PRO A 1 183 ? 0.976 -60.188 0.688 1 61.75 183 PRO A CA 1
ATOM 1484 C C . PRO A 1 183 ? 0.803 -59.031 1.685 1 61.75 183 PRO A C 1
ATOM 1486 O O . PRO A 1 183 ? 0.374 -59.25 2.818 1 61.75 183 PRO A O 1
ATOM 1489 N N . ILE A 1 184 ? 1.505 -58.031 1.668 1 64.81 184 ILE A N 1
ATOM 1490 C CA . ILE A 1 184 ? 1.166 -56.906 2.508 1 64.81 184 ILE A CA 1
ATOM 1491 C C . ILE A 1 184 ? -0.037 -56.156 1.92 1 64.81 184 ILE A C 1
ATOM 1493 O O . ILE A 1 184 ? 0.071 -55.531 0.872 1 64.81 184 ILE A O 1
ATOM 1497 N N . PRO A 1 185 ? -1.258 -56.438 2.643 1 68.06 185 PRO A N 1
ATOM 1498 C CA . PRO A 1 185 ? -2.459 -55.781 2.141 1 68.06 185 PRO A CA 1
ATOM 1499 C C . PRO A 1 185 ? -2.307 -54.25 2.084 1 68.06 185 PRO A C 1
ATOM 1501 O O . PRO A 1 185 ? -1.871 -53.625 3.061 1 68.06 185 PRO A O 1
ATOM 1504 N N . GLY A 1 186 ? -2.441 -53.75 0.867 1 77.19 186 GLY A N 1
ATOM 1505 C CA . GLY A 1 186 ? -2.475 -52.312 0.689 1 77.19 186 GLY A CA 1
ATOM 1506 C C . GLY A 1 186 ? -1.096 -51.656 0.688 1 77.19 186 GLY A C 1
ATOM 1507 O O . GLY A 1 186 ? -0.918 -50.562 1.183 1 77.19 186 GLY A O 1
ATOM 1508 N N . TYR A 1 187 ? -0.096 -52.406 0.272 1 79.06 187 TYR A N 1
ATOM 1509 C CA . TYR A 1 187 ? 1.268 -51.906 0.374 1 79.06 187 TYR A CA 1
ATOM 1510 C C . TYR A 1 187 ? 1.436 -50.625 -0.438 1 79.06 187 TYR A C 1
ATOM 1512 O O . TYR A 1 187 ? 2.189 -49.719 -0.049 1 79.06 187 TYR A O 1
ATOM 1520 N N . LEU A 1 188 ? 0.662 -50.5 -1.497 1 80.44 188 LEU A N 1
ATOM 1521 C CA . LEU A 1 188 ? 0.742 -49.281 -2.297 1 80.44 188 LEU A CA 1
ATOM 1522 C C . LEU A 1 188 ? 0.163 -48.094 -1.537 1 80.44 188 LEU A C 1
ATOM 1524 O O . LEU A 1 188 ? 0.673 -46.969 -1.644 1 80.44 188 LEU A O 1
ATOM 1528 N N . VAL A 1 189 ? -0.81 -48.375 -0.819 1 82.5 189 VAL A N 1
ATOM 1529 C CA . VAL A 1 189 ? -1.446 -47.312 -0.038 1 82.5 189 VAL A CA 1
ATOM 1530 C C . VAL A 1 189 ? -0.485 -46.812 1.038 1 82.5 189 VAL A C 1
ATOM 1532 O O . VAL A 1 189 ? -0.28 -45.625 1.185 1 82.5 189 VAL A O 1
ATOM 1535 N N . TRP A 1 190 ? 0.057 -47.719 1.742 1 81.81 190 TRP A N 1
ATOM 1536 C CA . TRP A 1 190 ? 0.979 -47.344 2.814 1 81.81 190 TRP A CA 1
ATOM 1537 C C . TRP A 1 190 ? 2.227 -46.688 2.258 1 81.81 190 TRP A C 1
ATOM 1539 O O . TRP A 1 190 ? 2.736 -45.719 2.85 1 81.81 190 TRP A O 1
ATOM 1549 N N . GLY A 1 191 ? 2.658 -47.188 1.13 1 80.94 191 GLY A N 1
ATOM 1550 C CA . GLY A 1 191 ? 3.793 -46.531 0.489 1 80.94 191 GLY A CA 1
ATOM 1551 C C . GLY A 1 191 ? 3.514 -45.094 0.088 1 80.94 191 GLY A C 1
ATOM 1552 O O . GLY A 1 191 ? 4.336 -44.219 0.321 1 80.94 191 GLY A O 1
ATOM 1553 N N . ALA A 1 192 ? 2.35 -44.938 -0.462 1 82.25 192 ALA A N 1
ATOM 1554 C CA . ALA A 1 192 ? 1.964 -43.594 -0.895 1 82.25 192 ALA A CA 1
ATOM 1555 C C . ALA A 1 192 ? 1.773 -42.656 0.3 1 82.25 192 ALA A C 1
ATOM 1557 O O . ALA A 1 192 ? 2.217 -41.5 0.278 1 82.25 192 ALA A O 1
ATOM 1558 N N . LEU A 1 193 ? 1.167 -43.125 1.357 1 82.75 193 LEU A N 1
ATOM 1559 C CA . LEU A 1 193 ? 0.871 -42.312 2.531 1 82.75 193 LEU A CA 1
ATOM 1560 C C . LEU A 1 193 ? 2.15 -41.969 3.281 1 82.75 193 LEU A C 1
ATOM 1562 O O . LEU A 1 193 ? 2.326 -40.812 3.711 1 82.75 193 LEU A O 1
ATOM 1566 N N . ILE A 1 194 ? 3 -42.938 3.41 1 83.69 194 ILE A N 1
ATOM 1567 C CA . ILE A 1 194 ? 4.258 -42.719 4.113 1 83.69 194 ILE A CA 1
ATOM 1568 C C . ILE A 1 194 ? 5.117 -41.719 3.32 1 83.69 194 ILE A C 1
ATOM 1570 O O . ILE A 1 194 ? 5.684 -40.781 3.887 1 83.69 194 ILE A O 1
ATOM 1574 N N . TYR A 1 195 ? 5.176 -41.938 2.045 1 82.69 195 TYR A N 1
ATOM 1575 C CA . TYR A 1 195 ? 5.938 -41.031 1.179 1 82.69 195 TYR A CA 1
ATOM 1576 C C . TYR A 1 195 ? 5.402 -39.625 1.255 1 82.69 195 TYR A C 1
ATOM 1578 O O . TYR A 1 195 ? 6.172 -38.656 1.415 1 82.69 195 TYR A O 1
ATOM 1586 N N . ALA A 1 196 ? 4.152 -39.562 1.15 1 82 196 ALA A N 1
ATOM 1587 C CA . ALA A 1 196 ? 3.527 -38.25 1.161 1 82 196 ALA A CA 1
ATOM 1588 C C . ALA A 1 196 ? 3.666 -37.562 2.529 1 82 196 ALA A C 1
ATOM 1590 O O . ALA A 1 196 ? 3.951 -36.375 2.619 1 82 196 ALA A O 1
ATOM 1591 N N . ALA A 1 197 ? 3.467 -38.281 3.604 1 80.75 197 ALA A N 1
ATOM 1592 C CA . ALA A 1 197 ? 3.572 -37.75 4.961 1 80.75 197 ALA A CA 1
ATOM 1593 C C . ALA A 1 197 ? 5 -37.312 5.266 1 80.75 197 ALA A C 1
ATOM 1595 O O . ALA A 1 197 ? 5.207 -36.25 5.859 1 80.75 197 ALA A O 1
ATOM 1596 N N . LEU A 1 198 ? 5.91 -38.125 4.832 1 84.25 198 LEU A N 1
ATOM 1597 C CA . LEU A 1 198 ? 7.312 -37.812 5.055 1 84.25 198 LEU A CA 1
ATOM 1598 C C . LEU A 1 198 ? 7.703 -36.562 4.273 1 84.25 198 LEU A C 1
ATOM 1600 O O . LEU A 1 198 ? 8.406 -35.688 4.793 1 84.25 198 LEU A O 1
ATOM 1604 N N . GLY A 1 199 ? 7.277 -36.531 3.027 1 83.25 199 GLY A N 1
ATOM 1605 C CA . GLY A 1 199 ? 7.555 -35.344 2.225 1 83.25 199 GLY A CA 1
ATOM 1606 C C . GLY A 1 199 ? 6.953 -34.094 2.799 1 83.25 199 GLY A C 1
ATOM 1607 O O . GLY A 1 199 ? 7.613 -33.062 2.85 1 83.25 199 GLY A O 1
ATOM 1608 N N . THR A 1 200 ? 5.793 -34.25 3.295 1 78.25 200 THR A N 1
ATOM 1609 C CA . THR A 1 200 ? 5.094 -33.094 3.861 1 78.25 200 THR A CA 1
ATOM 1610 C C . THR A 1 200 ? 5.75 -32.656 5.168 1 78.25 200 THR A C 1
ATOM 1612 O O . THR A 1 200 ? 5.957 -31.453 5.387 1 78.25 200 THR A O 1
ATOM 1615 N N . ALA A 1 201 ? 6.066 -33.562 5.977 1 82.38 201 ALA A N 1
ATOM 1616 C CA . ALA A 1 201 ? 6.684 -33.25 7.27 1 82.38 201 ALA A CA 1
ATOM 1617 C C . ALA A 1 201 ? 8.055 -32.594 7.086 1 82.38 201 ALA A C 1
ATOM 1619 O O . ALA A 1 201 ? 8.383 -31.625 7.758 1 82.38 201 ALA A O 1
ATOM 1620 N N . LEU A 1 202 ? 8.773 -33.094 6.109 1 85.5 202 LEU A N 1
ATOM 1621 C CA . LEU A 1 202 ? 10.117 -32.594 5.875 1 85.5 202 LEU A CA 1
ATOM 1622 C C . LEU A 1 202 ? 10.055 -31.203 5.227 1 85.5 202 LEU A C 1
ATOM 1624 O O . LEU A 1 202 ? 10.883 -30.344 5.52 1 85.5 202 LEU A O 1
ATOM 1628 N N . THR A 1 203 ? 9.156 -31.031 4.387 1 81.56 203 THR A N 1
ATOM 1629 C CA . THR A 1 203 ? 8.969 -29.719 3.779 1 81.56 203 THR A CA 1
ATOM 1630 C C . THR A 1 203 ? 8.625 -28.688 4.84 1 81.56 203 THR A C 1
ATOM 1632 O O . THR A 1 203 ? 9.141 -27.562 4.812 1 81.56 203 THR A O 1
ATOM 1635 N N . HIS A 1 204 ? 7.832 -29.109 5.777 1 78.81 204 HIS A N 1
ATOM 1636 C CA . HIS A 1 204 ? 7.438 -28.203 6.852 1 78.81 204 HIS A CA 1
ATOM 1637 C C . HIS A 1 204 ? 8.617 -27.875 7.758 1 78.81 204 HIS A C 1
ATOM 1639 O O . HIS A 1 204 ? 8.828 -26.719 8.117 1 78.81 204 HIS A O 1
ATOM 1645 N N . TRP A 1 205 ? 9.328 -28.859 8.062 1 84.56 205 TRP A N 1
ATOM 1646 C CA . TRP A 1 205 ? 10.438 -28.672 8.984 1 84.56 205 TRP A CA 1
ATOM 1647 C C . TRP A 1 205 ? 11.523 -27.797 8.359 1 84.56 205 TRP A C 1
ATOM 1649 O O . TRP A 1 205 ? 12.102 -26.938 9.039 1 84.56 205 TRP A O 1
ATOM 1659 N N . ILE A 1 206 ? 11.758 -27.891 7.137 1 85.25 206 ILE A N 1
ATOM 1660 C CA . ILE A 1 206 ? 12.797 -27.125 6.453 1 85.25 206 ILE A CA 1
ATOM 1661 C C . ILE A 1 206 ? 12.266 -25.75 6.07 1 85.25 206 ILE A C 1
ATOM 1663 O O . ILE A 1 206 ? 12.984 -24.75 6.148 1 85.25 206 ILE A O 1
ATOM 1667 N N . GLY A 1 207 ? 11.016 -25.703 5.777 1 82.62 207 GLY A N 1
ATOM 1668 C CA . GLY A 1 207 ? 10.43 -24.484 5.246 1 82.62 207 GLY A CA 1
ATOM 1669 C C . GLY A 1 207 ? 9.859 -23.578 6.324 1 82.62 207 GLY A C 1
ATOM 1670 O O . GLY A 1 207 ? 9.703 -22.359 6.109 1 82.62 207 GLY A O 1
ATOM 1671 N N . SER A 1 208 ? 9.672 -23.984 7.559 1 82.5 208 SER A N 1
ATOM 1672 C CA . SER A 1 208 ? 8.961 -23.234 8.594 1 82.5 208 SER A CA 1
ATOM 1673 C C . SER A 1 208 ? 9.719 -21.969 8.969 1 82.5 208 SER A C 1
ATOM 1675 O O . SER A 1 208 ? 9.109 -20.922 9.18 1 82.5 208 SER A O 1
ATOM 1677 N N . PRO A 1 209 ? 11.055 -22 9 1 85.38 209 PRO A N 1
ATOM 1678 C CA . PRO A 1 209 ? 11.781 -20.781 9.336 1 85.38 209 PRO A CA 1
ATOM 1679 C C . PRO A 1 209 ? 11.656 -19.703 8.266 1 85.38 209 PRO A C 1
ATOM 1681 O O . PRO A 1 209 ? 11.914 -18.531 8.531 1 85.38 209 PRO A O 1
ATOM 1684 N N . LEU A 1 210 ? 11.359 -20.078 7.09 1 83.81 210 LEU A N 1
ATOM 1685 C CA . LEU A 1 210 ? 11.219 -19.125 5.992 1 83.81 210 LEU A CA 1
ATOM 1686 C C . LEU A 1 210 ? 10.062 -18.172 6.25 1 83.81 210 LEU A C 1
ATOM 1688 O O . LEU A 1 210 ? 10.102 -17.016 5.812 1 83.81 210 LEU A O 1
ATOM 1692 N N . VAL A 1 211 ? 9.133 -18.641 7.02 1 78.38 211 VAL A N 1
ATOM 1693 C CA . VAL A 1 211 ? 7.977 -17.797 7.336 1 78.38 211 VAL A CA 1
ATOM 1694 C C . VAL A 1 211 ? 8.414 -16.609 8.188 1 78.38 211 VAL A C 1
ATOM 1696 O O . VAL A 1 211 ? 8.07 -15.461 7.891 1 78.38 211 VAL A O 1
ATOM 1699 N N . ASP A 1 212 ? 9.18 -16.891 9.141 1 83.81 212 ASP A N 1
ATOM 1700 C CA . ASP A 1 212 ? 9.672 -15.836 10.016 1 83.81 212 ASP A CA 1
ATOM 1701 C C . ASP A 1 212 ? 10.617 -14.898 9.266 1 83.81 212 ASP A C 1
ATOM 1703 O O . ASP A 1 212 ? 10.562 -13.68 9.445 1 83.81 212 ASP A O 1
ATOM 1707 N N . LEU A 1 213 ? 11.414 -15.461 8.445 1 88 213 LEU A N 1
ATOM 1708 C CA . LEU A 1 213 ? 12.359 -14.648 7.676 1 88 213 LEU A CA 1
ATOM 1709 C C . LEU A 1 213 ? 11.625 -13.742 6.699 1 88 213 LEU A C 1
ATOM 1711 O O . LEU A 1 213 ? 12.016 -12.586 6.5 1 88 213 LEU A O 1
ATOM 1715 N N . ASN A 1 214 ? 10.586 -14.227 6.168 1 86.12 214 ASN A N 1
ATOM 1716 C CA . ASN A 1 214 ? 9.797 -13.422 5.238 1 86.12 214 ASN A CA 1
ATOM 1717 C C . ASN A 1 214 ? 9.055 -12.297 5.961 1 86.12 214 ASN A C 1
ATOM 1719 O O . ASN A 1 214 ? 8.93 -11.188 5.438 1 86.12 214 ASN A O 1
ATOM 1723 N N . PHE A 1 215 ? 8.648 -12.656 7.141 1 79.94 215 PHE A N 1
ATOM 1724 C CA . PHE A 1 215 ? 8 -11.633 7.953 1 79.94 215 PHE A CA 1
ATOM 1725 C C . PHE A 1 215 ? 8.977 -10.516 8.289 1 79.94 215 PHE A C 1
ATOM 1727 O O . PHE A 1 215 ? 8.633 -9.336 8.188 1 79.94 215 PHE A O 1
ATOM 1734 N N . ARG A 1 216 ? 10.117 -10.891 8.68 1 87 216 ARG A N 1
ATOM 1735 C CA . ARG A 1 216 ? 11.141 -9.906 8.984 1 87 216 ARG A CA 1
ATOM 1736 C C . ARG A 1 216 ? 11.508 -9.094 7.742 1 87 216 ARG A C 1
ATOM 1738 O O . ARG A 1 216 ? 11.742 -7.891 7.824 1 87 216 ARG A O 1
ATOM 1745 N N . GLN A 1 217 ? 11.547 -9.766 6.652 1 88.81 217 GLN A N 1
ATOM 1746 C CA . GLN A 1 217 ? 11.859 -9.078 5.402 1 88.81 217 GLN A CA 1
ATOM 1747 C C . GLN A 1 217 ? 10.82 -8.008 5.09 1 88.81 217 GLN A C 1
ATOM 1749 O O . GLN A 1 217 ? 11.172 -6.895 4.688 1 88.81 217 GLN A O 1
ATOM 1754 N N . GLN A 1 218 ? 9.586 -8.336 5.312 1 84.38 218 GLN A N 1
ATOM 1755 C CA . GLN A 1 218 ? 8.516 -7.383 5.07 1 84.38 218 GLN A CA 1
ATOM 1756 C C . GLN A 1 218 ? 8.609 -6.191 6.023 1 84.38 218 GLN A C 1
ATOM 1758 O O . GLN A 1 218 ? 8.375 -5.051 5.621 1 84.38 218 GLN A O 1
ATOM 1763 N N . ARG A 1 219 ? 8.969 -6.527 7.207 1 86.06 219 ARG A N 1
ATOM 1764 C CA . ARG A 1 219 ? 9.125 -5.465 8.195 1 86.06 219 ARG A CA 1
ATOM 1765 C C . ARG A 1 219 ? 10.266 -4.523 7.816 1 86.06 219 ARG A C 1
ATOM 1767 O O . ARG A 1 219 ? 10.117 -3.303 7.883 1 86.06 219 ARG A O 1
ATOM 1774 N N . TYR A 1 220 ? 11.383 -5.086 7.43 1 92.06 220 TYR A N 1
ATOM 1775 C CA . TYR A 1 220 ? 12.523 -4.273 7.035 1 92.06 220 TYR A CA 1
ATOM 1776 C C . TYR A 1 220 ? 12.203 -3.451 5.793 1 92.06 220 TYR A C 1
ATOM 1778 O O . TYR A 1 220 ? 12.602 -2.289 5.688 1 92.06 220 TYR A O 1
ATOM 1786 N N . GLU A 1 221 ? 11.508 -4.086 4.898 1 91.56 221 GLU A N 1
ATOM 1787 C CA . GLU A 1 221 ? 11.102 -3.367 3.693 1 91.56 221 GLU A CA 1
ATOM 1788 C C . GLU A 1 221 ? 10.133 -2.234 4.023 1 91.56 221 GLU A C 1
ATOM 1790 O O . GLU A 1 221 ? 10.242 -1.14 3.463 1 91.56 221 GLU A O 1
ATOM 1795 N N . ALA A 1 222 ? 9.25 -2.471 4.918 1 82.81 222 ALA A N 1
ATOM 1796 C CA . ALA A 1 222 ? 8.289 -1.461 5.355 1 82.81 222 ALA A CA 1
ATOM 1797 C C . ALA A 1 222 ? 8.992 -0.299 6.051 1 82.81 222 ALA A C 1
ATOM 1799 O O . ALA A 1 222 ? 8.648 0.865 5.824 1 82.81 222 ALA A O 1
ATOM 1800 N N . ASP A 1 223 ? 9.852 -0.682 6.91 1 88.62 223 ASP A N 1
ATOM 1801 C CA . ASP A 1 223 ? 10.625 0.345 7.598 1 88.62 223 ASP A CA 1
ATOM 1802 C C . ASP A 1 223 ? 11.414 1.197 6.605 1 88.62 223 ASP A C 1
ATOM 1804 O O . ASP A 1 223 ? 11.492 2.418 6.758 1 88.62 223 ASP A O 1
ATOM 1808 N N . PHE A 1 224 ? 12 0.569 5.656 1 93.5 224 PHE A N 1
ATOM 1809 C CA . PHE A 1 224 ? 12.734 1.274 4.613 1 93.5 224 PHE A CA 1
ATOM 1810 C C . PHE A 1 224 ? 11.812 2.229 3.857 1 93.5 224 PHE A C 1
ATOM 1812 O O . PHE A 1 224 ? 12.148 3.402 3.672 1 93.5 224 PHE A O 1
ATOM 1819 N N . ARG A 1 225 ? 10.703 1.774 3.529 1 89 225 ARG A N 1
ATOM 1820 C CA . ARG A 1 225 ? 9.734 2.588 2.805 1 89 225 ARG A CA 1
ATOM 1821 C C . ARG A 1 225 ? 9.219 3.732 3.674 1 89 225 ARG A C 1
ATOM 1823 O O . ARG A 1 225 ? 9.016 4.848 3.188 1 89 225 ARG A O 1
ATOM 1830 N N . PHE A 1 226 ? 9 3.404 4.836 1 85.5 226 PHE A N 1
ATOM 1831 C CA . PHE A 1 226 ? 8.523 4.41 5.777 1 85.5 226 PHE A CA 1
ATOM 1832 C C . PHE A 1 226 ? 9.5 5.578 5.867 1 85.5 226 PHE A C 1
ATOM 1834 O O . PHE A 1 226 ? 9.094 6.738 5.828 1 85.5 226 PHE A O 1
ATOM 1841 N N . ASN A 1 227 ? 10.711 5.258 5.996 1 90.56 227 ASN A N 1
ATOM 1842 C CA . ASN A 1 227 ? 11.727 6.297 6.125 1 90.56 227 ASN A CA 1
ATOM 1843 C C . ASN A 1 227 ? 11.914 7.07 4.82 1 90.56 227 ASN A C 1
ATOM 1845 O O . ASN A 1 227 ? 12.211 8.266 4.84 1 90.56 227 ASN A O 1
ATOM 1849 N N . LEU A 1 228 ? 11.75 6.371 3.707 1 92.81 228 LEU A N 1
ATOM 1850 C CA . LEU A 1 228 ? 11.789 7.051 2.418 1 92.81 228 LEU A CA 1
ATOM 1851 C C . LEU A 1 228 ? 10.656 8.062 2.293 1 92.81 228 LEU A C 1
ATOM 1853 O O . LEU A 1 228 ? 10.859 9.188 1.847 1 92.81 228 LEU A O 1
ATOM 1857 N N . VAL A 1 229 ? 9.492 7.691 2.68 1 87 229 VAL A N 1
ATOM 1858 C CA . VAL A 1 229 ? 8.312 8.555 2.615 1 87 229 VAL A CA 1
ATOM 1859 C C . VAL A 1 229 ? 8.508 9.758 3.533 1 87 229 VAL A C 1
ATOM 1861 O O . VAL A 1 229 ? 8.172 10.891 3.17 1 87 229 VAL A O 1
ATOM 1864 N N . ARG A 1 230 ? 9.047 9.477 4.637 1 87.31 230 ARG A N 1
ATOM 1865 C CA . ARG A 1 230 ? 9.312 10.555 5.578 1 87.31 230 ARG A CA 1
ATOM 1866 C C . ARG A 1 230 ? 10.289 11.562 4.992 1 87.31 230 ARG A C 1
ATOM 1868 O O . ARG A 1 230 ? 10.102 12.773 5.137 1 87.31 230 ARG A O 1
ATOM 1875 N N . ALA A 1 231 ? 11.312 11.055 4.418 1 90.88 231 ALA A N 1
ATOM 1876 C CA . ALA A 1 231 ? 12.281 11.938 3.781 1 90.88 231 ALA A CA 1
ATOM 1877 C C . ALA A 1 231 ? 11.633 12.75 2.664 1 90.88 231 ALA A C 1
ATOM 1879 O O . ALA A 1 231 ? 11.938 13.93 2.49 1 90.88 231 ALA A O 1
ATOM 1880 N N . ARG A 1 232 ? 10.75 12.117 1.936 1 88.81 232 ARG A N 1
ATOM 1881 C CA . ARG A 1 232 ? 10.055 12.812 0.854 1 88.81 232 ARG A CA 1
ATOM 1882 C C . ARG A 1 232 ? 9.109 13.867 1.401 1 88.81 232 ARG A C 1
ATOM 1884 O O . ARG A 1 232 ? 9.023 14.977 0.859 1 88.81 232 ARG A O 1
ATOM 1891 N N . GLU A 1 233 ? 8.398 13.547 2.469 1 84.12 233 GLU A N 1
ATOM 1892 C CA . GLU A 1 233 ? 7.414 14.453 3.053 1 84.12 233 GLU A CA 1
ATOM 1893 C C . GLU A 1 233 ? 8.086 15.648 3.717 1 84.12 233 GLU A C 1
ATOM 1895 O O . GLU A 1 233 ? 7.477 16.703 3.863 1 84.12 233 GLU A O 1
ATOM 1900 N N . ASN A 1 234 ? 9.289 15.422 4.125 1 90.38 234 ASN A N 1
ATOM 1901 C CA . ASN A 1 234 ? 10.039 16.484 4.773 1 90.38 234 ASN A CA 1
ATOM 1902 C C . ASN A 1 234 ? 11.203 16.969 3.914 1 90.38 234 ASN A C 1
ATOM 1904 O O . ASN A 1 234 ? 12.273 17.297 4.434 1 90.38 234 ASN A O 1
ATOM 1908 N N . ALA A 1 235 ? 10.945 16.953 2.643 1 89.81 235 ALA A N 1
ATOM 1909 C CA . ALA A 1 235 ? 12.008 17.25 1.69 1 89.81 235 ALA A CA 1
ATOM 1910 C C . ALA A 1 235 ? 12.531 18.672 1.886 1 89.81 235 ALA A C 1
ATOM 1912 O O . ALA A 1 235 ? 13.742 18.906 1.873 1 89.81 235 ALA A O 1
ATOM 1913 N N . GLU A 1 236 ? 11.633 19.641 2.08 1 89.56 236 GLU A N 1
ATOM 1914 C CA . GLU A 1 236 ? 12.023 21.031 2.24 1 89.56 236 GLU A CA 1
ATOM 1915 C C . GLU A 1 236 ? 12.859 21.234 3.5 1 89.56 236 GLU A C 1
ATOM 1917 O O . GLU A 1 236 ? 13.93 21.859 3.455 1 89.56 236 GLU A O 1
ATOM 1922 N N . GLN A 1 237 ? 12.383 20.672 4.574 1 91 237 GLN A N 1
ATOM 1923 C CA . GLN A 1 237 ? 13.07 20.828 5.855 1 91 237 GLN A CA 1
ATOM 1924 C C . GLN A 1 237 ? 14.453 20.188 5.816 1 91 237 GLN A C 1
ATOM 1926 O O . GLN A 1 237 ? 15.414 20.75 6.355 1 91 237 GLN A O 1
ATOM 1931 N N . ILE A 1 238 ? 14.547 19.109 5.188 1 92.44 238 ILE A N 1
ATOM 1932 C CA . ILE A 1 238 ? 15.82 18.406 5.074 1 92.44 238 ILE A CA 1
ATOM 1933 C C . ILE A 1 238 ? 16.781 19.234 4.215 1 92.44 238 ILE A C 1
ATOM 1935 O O . ILE A 1 238 ? 17.969 19.359 4.551 1 92.44 238 ILE A O 1
ATOM 1939 N N . ALA A 1 239 ? 16.266 19.797 3.178 1 91.38 239 ALA A N 1
ATOM 1940 C CA . ALA A 1 239 ? 17.078 20.625 2.293 1 91.38 239 ALA A CA 1
ATOM 1941 C C . ALA A 1 239 ? 17.562 21.891 3.002 1 91.38 239 ALA A C 1
ATOM 1943 O O . ALA A 1 239 ? 18.719 22.297 2.861 1 91.38 239 ALA A O 1
ATOM 1944 N N . LEU A 1 240 ? 16.672 22.469 3.738 1 90.75 240 LEU A N 1
ATOM 1945 C CA . LEU A 1 240 ? 16.984 23.703 4.441 1 90.75 240 LEU A CA 1
ATOM 1946 C C . LEU A 1 240 ? 18.094 23.469 5.473 1 90.75 240 LEU A C 1
ATOM 1948 O O . LEU A 1 240 ? 18.922 24.359 5.719 1 90.75 240 LEU A O 1
ATOM 1952 N N . LEU A 1 241 ? 18.109 22.266 5.996 1 90.31 241 LEU A N 1
ATOM 1953 C CA . LEU A 1 241 ? 19.094 21.938 7.031 1 90.31 241 LEU A CA 1
ATOM 1954 C C . LEU A 1 241 ? 20.312 21.25 6.43 1 90.31 241 LEU A C 1
ATOM 1956 O O . LEU A 1 241 ? 21.25 20.922 7.148 1 90.31 241 LEU A O 1
ATOM 1960 N N . ARG A 1 242 ? 20.344 21.031 5.145 1 89.12 242 ARG A N 1
ATOM 1961 C CA . ARG A 1 242 ? 21.406 20.297 4.461 1 89.12 242 ARG A CA 1
ATOM 1962 C C . ARG A 1 242 ? 21.656 18.953 5.129 1 89.12 242 ARG A C 1
ATOM 1964 O O . ARG A 1 242 ? 22.812 18.609 5.418 1 89.12 242 ARG A O 1
ATOM 1971 N N . GLY A 1 243 ? 20.578 18.297 5.469 1 90.38 243 GLY A N 1
ATOM 1972 C CA . GLY A 1 243 ? 20.656 17.031 6.176 1 90.38 243 GLY A CA 1
ATOM 1973 C C . GLY A 1 243 ? 20.688 15.828 5.25 1 90.38 243 GLY A C 1
ATOM 1974 O O . GLY A 1 243 ? 20.484 14.695 5.691 1 90.38 243 GLY A O 1
ATOM 1975 N N . GLU A 1 244 ? 21.031 15.938 3.938 1 93.06 244 GLU A N 1
ATOM 1976 C CA . GLU A 1 244 ? 20.953 14.875 2.939 1 93.06 244 GLU A CA 1
ATOM 1977 C C . GLU A 1 244 ? 21.922 13.742 3.268 1 93.06 244 GLU A C 1
ATOM 1979 O O . GLU A 1 244 ? 21.547 12.57 3.195 1 93.06 244 GLU A O 1
ATOM 1984 N N . PRO A 1 245 ? 23.172 14.031 3.703 1 91.31 245 PRO A N 1
ATOM 1985 C CA . PRO A 1 245 ? 24.094 12.93 4.012 1 91.31 245 PRO A CA 1
ATOM 1986 C C . PRO A 1 245 ? 23.609 12.078 5.188 1 91.31 245 PRO A C 1
ATOM 1988 O O . PRO A 1 245 ? 23.703 10.852 5.148 1 91.31 245 PRO A O 1
ATOM 1991 N N . ALA A 1 246 ? 23.062 12.773 6.172 1 89.5 246 ALA A N 1
ATOM 1992 C CA . ALA A 1 246 ? 22.547 12.039 7.324 1 89.5 246 ALA A CA 1
ATOM 1993 C C . ALA A 1 246 ? 21.391 11.125 6.922 1 89.5 246 ALA A C 1
ATOM 1995 O O . ALA A 1 246 ? 21.312 9.977 7.363 1 89.5 246 ALA A O 1
ATOM 1996 N N . GLU A 1 247 ? 20.547 11.672 6.113 1 93 247 GLU A N 1
ATOM 1997 C CA . GLU A 1 247 ? 19.391 10.891 5.668 1 93 247 GLU A CA 1
ATOM 1998 C C . GLU A 1 247 ? 19.828 9.727 4.781 1 93 247 GLU A C 1
ATOM 2000 O O . GLU A 1 247 ? 19.281 8.633 4.863 1 93 247 GLU A O 1
ATOM 2005 N N . ARG A 1 248 ? 20.828 9.938 3.928 1 93.19 248 ARG A N 1
ATOM 2006 C CA . ARG A 1 248 ? 21.328 8.891 3.043 1 93.19 248 ARG A CA 1
ATOM 2007 C C . ARG A 1 248 ? 21.922 7.734 3.842 1 93.19 248 ARG A C 1
ATOM 2009 O O . ARG A 1 248 ? 21.656 6.566 3.537 1 93.19 248 ARG A O 1
ATOM 2016 N N . ASP A 1 249 ? 22.688 8.055 4.816 1 91.19 249 ASP A N 1
ATOM 2017 C CA . ASP A 1 249 ? 23.297 7.027 5.645 1 91.19 249 ASP A CA 1
ATOM 2018 C C . ASP A 1 249 ? 22.234 6.207 6.379 1 91.19 249 ASP A C 1
ATOM 2020 O O . ASP A 1 249 ? 22.344 4.98 6.465 1 91.19 249 ASP A O 1
ATOM 2024 N N . LYS A 1 250 ? 21.312 6.922 6.883 1 90.69 250 LYS A N 1
ATOM 2025 C CA . LYS A 1 250 ? 20.219 6.25 7.598 1 90.69 250 LYS A CA 1
ATOM 2026 C C . LYS A 1 250 ? 19.453 5.312 6.672 1 90.69 250 LYS A C 1
ATOM 2028 O O . LYS A 1 250 ? 19.188 4.164 7.027 1 90.69 250 LYS A O 1
ATOM 2033 N N . LEU A 1 251 ? 19.156 5.781 5.5 1 94.12 251 LEU A N 1
ATOM 2034 C CA . LEU A 1 251 ? 18.391 4.992 4.547 1 94.12 251 LEU A CA 1
ATOM 2035 C C . LEU A 1 251 ? 19.219 3.826 4.012 1 94.12 251 LEU A C 1
ATOM 2037 O O . LEU A 1 251 ? 18.688 2.727 3.814 1 94.12 251 LEU A O 1
ATOM 2041 N N . SER A 1 252 ? 20.531 4.062 3.814 1 94.06 252 SER A N 1
ATOM 2042 C CA . SER A 1 252 ? 21.406 2.994 3.363 1 94.06 252 SER A CA 1
ATOM 2043 C C . SER A 1 252 ? 21.531 1.894 4.414 1 94.06 252 SER A C 1
ATOM 2045 O O . SER A 1 252 ? 21.547 0.708 4.074 1 94.06 252 SER A O 1
ATOM 2047 N N . SER A 1 253 ? 21.578 2.328 5.605 1 92.12 253 SER A N 1
ATOM 2048 C CA . SER A 1 253 ? 21.656 1.357 6.695 1 92.12 253 SER A CA 1
ATOM 2049 C C . SER A 1 253 ? 20.375 0.533 6.781 1 92.12 253 SER A C 1
ATOM 2051 O O . SER A 1 253 ? 20.422 -0.679 7.004 1 92.12 253 SER A O 1
ATOM 2053 N N . ARG A 1 254 ? 19.297 1.188 6.637 1 92.06 254 ARG A N 1
ATOM 2054 C CA . ARG A 1 254 ? 18.016 0.48 6.68 1 92.06 254 ARG A CA 1
ATOM 2055 C C . ARG A 1 254 ? 17.922 -0.535 5.543 1 92.06 254 ARG A C 1
ATOM 2057 O O . ARG A 1 254 ? 17.391 -1.633 5.73 1 92.06 254 ARG A O 1
ATOM 2064 N N . PHE A 1 255 ? 18.422 -0.225 4.395 1 94.69 255 PHE A N 1
ATOM 2065 C CA . PHE A 1 255 ? 18.375 -1.157 3.271 1 94.69 255 PHE A CA 1
ATOM 2066 C C . PHE A 1 255 ? 19.328 -2.326 3.502 1 94.69 255 PHE A C 1
ATOM 2068 O O . PHE A 1 255 ? 19.078 -3.438 3.031 1 94.69 255 PHE A O 1
ATOM 2075 N N . SER A 1 256 ? 20.406 -2.092 4.176 1 94.25 256 SER A N 1
ATOM 2076 C CA . SER A 1 256 ? 21.344 -3.176 4.473 1 94.25 256 SER A CA 1
ATOM 2077 C C . SER A 1 256 ? 20.672 -4.273 5.289 1 94.25 256 SER A C 1
ATOM 2079 O O . SER A 1 256 ? 20.969 -5.457 5.117 1 94.25 256 SER A O 1
ATOM 2081 N N . TYR A 1 257 ? 19.734 -3.857 6.129 1 93.56 257 TYR A N 1
ATOM 2082 C CA . TYR A 1 257 ? 18.969 -4.859 6.867 1 93.56 257 TYR A CA 1
ATOM 2083 C C . TYR A 1 257 ? 18.094 -5.688 5.926 1 93.56 257 TYR A C 1
ATOM 2085 O O . TYR A 1 257 ? 17.938 -6.895 6.129 1 93.56 257 TYR A O 1
ATOM 2093 N N . VAL A 1 258 ? 17.578 -5.051 4.926 1 93.44 258 VAL A N 1
ATOM 2094 C CA . VAL A 1 258 ? 16.781 -5.742 3.92 1 93.44 258 VAL A CA 1
ATOM 2095 C C . VAL A 1 258 ? 17.641 -6.758 3.178 1 93.44 258 VAL A C 1
ATOM 2097 O O . VAL A 1 258 ? 17.25 -7.918 3.025 1 93.44 258 VAL A O 1
ATOM 2100 N N . ALA A 1 259 ? 18.828 -6.352 2.801 1 94.31 259 ALA A N 1
ATOM 2101 C CA . ALA A 1 259 ? 19.719 -7.207 2.027 1 94.31 259 ALA A CA 1
ATOM 2102 C C . ALA A 1 259 ? 20.234 -8.375 2.869 1 94.31 259 ALA A C 1
ATOM 2104 O O . ALA A 1 259 ? 20.328 -9.5 2.381 1 94.31 259 ALA A O 1
ATOM 2105 N N . GLU A 1 260 ? 20.531 -8.102 4.09 1 94.38 260 GLU A N 1
ATOM 2106 C CA . GLU A 1 260 ? 21.062 -9.141 4.973 1 94.38 260 GLU A CA 1
ATOM 2107 C C . GLU A 1 260 ? 20.016 -10.227 5.242 1 94.38 260 GLU A C 1
ATOM 2109 O O . GLU A 1 260 ? 20.344 -11.414 5.219 1 94.38 260 GLU A O 1
ATOM 2114 N N . ASN A 1 261 ? 18.859 -9.773 5.504 1 94.19 261 ASN A N 1
ATOM 2115 C CA . ASN A 1 261 ? 17.797 -10.758 5.723 1 94.19 261 ASN A CA 1
ATOM 2116 C C . ASN A 1 261 ? 17.484 -11.539 4.449 1 94.19 261 ASN A C 1
ATOM 2118 O O . ASN A 1 261 ? 17.141 -12.719 4.508 1 94.19 261 ASN A O 1
ATOM 2122 N N . PHE A 1 262 ? 17.594 -10.906 3.324 1 92.81 262 PHE A N 1
ATOM 2123 C CA . PHE A 1 262 ? 17.344 -11.578 2.055 1 92.81 262 PHE A CA 1
ATOM 2124 C C . PHE A 1 262 ? 18.359 -12.703 1.842 1 92.81 262 PHE A C 1
ATOM 2126 O O . PHE A 1 262 ? 18.031 -13.758 1.297 1 92.81 262 PHE A O 1
ATOM 2133 N N . MET A 1 263 ? 19.531 -12.516 2.285 1 92.94 263 MET A N 1
ATOM 2134 C CA . MET A 1 263 ? 20.562 -13.547 2.158 1 92.94 263 MET A CA 1
ATOM 2135 C C . MET A 1 263 ? 20.219 -14.766 3.008 1 92.94 263 MET A C 1
ATOM 2137 O O . MET A 1 263 ? 20.484 -15.898 2.611 1 92.94 263 MET A O 1
ATOM 2141 N N . ARG A 1 264 ? 19.609 -14.508 4.117 1 92.06 264 ARG A N 1
ATOM 2142 C CA . ARG A 1 264 ? 19.156 -15.617 4.953 1 92.06 264 ARG A CA 1
ATOM 2143 C C . ARG A 1 264 ? 18 -16.359 4.305 1 92.06 264 ARG A C 1
ATOM 2145 O O . ARG A 1 264 ? 17.922 -17.578 4.379 1 92.06 264 ARG A O 1
ATOM 2152 N N . ILE A 1 265 ? 17.188 -15.578 3.701 1 91.12 265 ILE A N 1
ATOM 2153 C CA . ILE A 1 265 ? 16.062 -16.172 2.984 1 91.12 265 ILE A CA 1
ATOM 2154 C C . ILE A 1 265 ? 16.578 -17.047 1.84 1 91.12 265 ILE A C 1
ATOM 2156 O O . ILE A 1 265 ? 16.078 -18.156 1.616 1 91.12 265 ILE A O 1
ATOM 2160 N N . MET A 1 266 ? 17.609 -16.594 1.193 1 91.81 266 MET A N 1
ATOM 2161 C CA . MET A 1 266 ? 18.203 -17.328 0.071 1 91.81 266 MET A CA 1
ATOM 2162 C C . MET A 1 266 ? 18.734 -18.672 0.521 1 91.81 266 MET A C 1
ATOM 2164 O O . MET A 1 266 ? 18.531 -19.688 -0.152 1 91.81 266 MET A O 1
ATOM 2168 N N . SER A 1 267 ? 19.344 -18.688 1.616 1 91.25 267 SER A N 1
ATOM 2169 C CA . SER A 1 267 ? 19.953 -19.922 2.115 1 91.25 267 SER A CA 1
ATOM 2170 C C . SER A 1 267 ? 18.891 -20.938 2.514 1 91.25 267 SER A C 1
ATOM 2172 O O . SER A 1 267 ? 19.016 -22.125 2.238 1 91.25 267 SER A O 1
ATOM 2174 N N . ARG A 1 268 ? 17.891 -20.453 3.086 1 88.19 268 ARG A N 1
ATOM 2175 C CA . ARG A 1 268 ? 16.812 -21.344 3.48 1 88.19 268 ARG A CA 1
ATOM 2176 C C . ARG A 1 268 ? 16.016 -21.812 2.264 1 88.19 268 ARG A C 1
ATOM 2178 O O . ARG A 1 268 ? 15.555 -22.953 2.217 1 88.19 268 ARG A O 1
ATOM 2185 N N . THR A 1 269 ? 15.875 -20.938 1.363 1 88.38 269 THR A N 1
ATOM 2186 C CA . THR A 1 269 ? 15.164 -21.297 0.137 1 88.38 269 THR A CA 1
ATOM 2187 C C . THR A 1 269 ? 15.938 -22.344 -0.654 1 88.38 269 THR A C 1
ATOM 2189 O O . THR A 1 269 ? 15.344 -23.219 -1.273 1 88.38 269 THR A O 1
ATOM 2192 N N . LYS A 1 270 ? 17.219 -22.219 -0.63 1 91.31 270 LYS A N 1
ATOM 2193 C CA . LYS A 1 270 ? 18.062 -23.219 -1.278 1 91.31 270 LYS A CA 1
ATOM 2194 C C . LYS A 1 270 ? 17.828 -24.609 -0.693 1 91.31 270 LYS A C 1
ATOM 2196 O O . LYS A 1 270 ? 17.656 -25.578 -1.435 1 91.31 270 LYS A O 1
ATOM 2201 N N . ARG A 1 271 ? 17.766 -24.656 0.584 1 89.94 271 ARG A N 1
ATOM 2202 C CA . ARG A 1 271 ? 17.562 -25.938 1.259 1 89.94 271 ARG A CA 1
ATOM 2203 C C . ARG A 1 271 ? 16.172 -26.484 0.968 1 89.94 271 ARG A C 1
ATOM 2205 O O . ARG A 1 271 ? 16 -27.688 0.724 1 89.94 271 ARG A O 1
ATOM 2212 N N . LEU A 1 272 ? 15.289 -25.656 1.001 1 86.38 272 LEU A N 1
ATOM 2213 C CA . LEU A 1 272 ? 13.914 -26.062 0.733 1 86.38 272 LEU A CA 1
ATOM 2214 C C . LEU A 1 272 ? 13.758 -26.531 -0.708 1 86.38 272 LEU A C 1
ATOM 2216 O O . LEU A 1 272 ? 13.141 -27.578 -0.964 1 86.38 272 LEU A O 1
ATOM 2220 N N . THR A 1 273 ? 14.352 -25.766 -1.592 1 86.12 273 THR A N 1
ATOM 2221 C CA . THR A 1 273 ? 14.266 -26.141 -3 1 86.12 273 THR A CA 1
ATOM 2222 C C . THR A 1 273 ? 14.992 -27.453 -3.262 1 86.12 273 THR A C 1
ATOM 2224 O O . THR A 1 273 ? 14.523 -28.281 -4.043 1 86.12 273 THR A O 1
ATOM 2227 N N . ALA A 1 274 ? 16.047 -27.656 -2.637 1 89.38 274 ALA A N 1
ATOM 2228 C CA . ALA A 1 274 ? 16.766 -28.922 -2.766 1 89.38 274 ALA A CA 1
ATOM 2229 C C . ALA A 1 274 ? 15.883 -30.094 -2.35 1 89.38 274 ALA A C 1
ATOM 2231 O O . ALA A 1 274 ? 15.805 -31.094 -3.059 1 89.38 274 ALA A O 1
ATOM 2232 N N . PHE A 1 275 ? 15.211 -29.906 -1.364 1 87.56 275 PHE A N 1
ATOM 2233 C CA . PHE A 1 275 ? 14.367 -30.984 -0.86 1 87.56 275 PHE A CA 1
ATOM 2234 C C . PHE A 1 275 ? 13.148 -31.172 -1.752 1 87.56 275 PHE A C 1
ATOM 2236 O O . PHE A 1 275 ? 12.82 -32.312 -2.133 1 87.56 275 PHE A O 1
ATOM 2243 N N . THR A 1 276 ? 12.508 -30.094 -2.016 1 85.19 276 THR A N 1
ATOM 2244 C CA . THR A 1 276 ? 11.273 -30.203 -2.787 1 85.19 276 THR A CA 1
ATOM 2245 C C . THR A 1 276 ? 11.562 -30.75 -4.184 1 85.19 276 THR A C 1
ATOM 2247 O O . THR A 1 276 ? 10.781 -31.531 -4.719 1 85.19 276 THR A O 1
ATOM 2250 N N . ALA A 1 277 ? 12.664 -30.312 -4.77 1 86.19 277 ALA A N 1
ATOM 2251 C CA . ALA A 1 277 ? 13.047 -30.859 -6.07 1 86.19 277 ALA A CA 1
ATOM 2252 C C . ALA A 1 277 ? 13.336 -32.344 -5.973 1 86.19 277 ALA A C 1
ATOM 2254 O O . ALA A 1 277 ? 12.914 -33.125 -6.832 1 86.19 277 ALA A O 1
ATOM 2255 N N . SER A 1 278 ? 14.023 -32.719 -4.918 1 88.06 278 SER A N 1
ATOM 2256 C CA . SER A 1 278 ? 14.32 -34.125 -4.699 1 88.06 278 SER A CA 1
ATOM 2257 C C . SER A 1 278 ? 13.047 -34.938 -4.48 1 88.06 278 SER A C 1
ATOM 2259 O O . SER A 1 278 ? 12.898 -36.031 -5.027 1 88.06 278 SER A O 1
ATOM 2261 N N . TYR A 1 279 ? 12.219 -34.406 -3.775 1 84.62 279 TYR A N 1
ATOM 2262 C CA . TYR A 1 279 ? 10.945 -35.062 -3.49 1 84.62 279 TYR A CA 1
ATOM 2263 C C . TYR A 1 279 ? 10.109 -35.219 -4.758 1 84.62 279 TYR A C 1
ATOM 2265 O O . TYR A 1 279 ? 9.523 -36.25 -5.004 1 84.62 279 TYR A O 1
ATOM 2273 N N . SER A 1 280 ? 10.078 -34.219 -5.559 1 82.06 280 SER A N 1
ATOM 2274 C CA . SER A 1 280 ? 9.312 -34.25 -6.801 1 82.06 280 SER A CA 1
ATOM 2275 C C . SER A 1 280 ? 9.875 -35.25 -7.781 1 82.06 280 SER A C 1
ATOM 2277 O O . SER A 1 280 ? 9.125 -36 -8.422 1 82.06 280 SER A O 1
ATOM 2279 N N . GLN A 1 281 ? 11.164 -35.312 -7.879 1 82.81 281 GLN A N 1
ATOM 2280 C CA . GLN A 1 281 ? 11.789 -36.25 -8.789 1 82.81 281 GLN A CA 1
ATOM 2281 C C . GLN A 1 281 ? 11.594 -37.688 -8.312 1 82.81 281 GLN A C 1
ATOM 2283 O O . GLN A 1 281 ? 11.383 -38.594 -9.117 1 82.81 281 GLN A O 1
ATOM 2288 N N . ALA A 1 282 ? 11.68 -37.844 -7.023 1 84.94 282 ALA A N 1
ATOM 2289 C CA . ALA A 1 282 ? 11.5 -39.188 -6.461 1 84.94 282 ALA A CA 1
ATOM 2290 C C . ALA A 1 282 ? 10.07 -39.688 -6.672 1 84.94 282 ALA A C 1
ATOM 2292 O O . ALA A 1 282 ? 9.836 -40.875 -6.809 1 84.94 282 ALA A O 1
ATOM 2293 N N . SER A 1 283 ? 9.219 -38.781 -6.719 1 83.19 283 SER A N 1
ATOM 2294 C CA . SER A 1 283 ? 7.809 -39.125 -6.867 1 83.19 283 SER A CA 1
ATOM 2295 C C . SER A 1 283 ? 7.516 -39.656 -8.266 1 83.19 283 SER A C 1
ATOM 2297 O O . SER A 1 283 ? 6.52 -40.344 -8.469 1 83.19 283 SER A O 1
ATOM 2299 N N . ILE A 1 284 ? 8.328 -39.375 -9.219 1 81.56 284 ILE A N 1
ATOM 2300 C CA . ILE A 1 284 ? 8.125 -39.812 -10.594 1 81.56 284 ILE A CA 1
ATOM 2301 C C . ILE A 1 284 ? 8.43 -41.312 -10.695 1 81.56 284 ILE A C 1
ATOM 2303 O O . ILE A 1 284 ? 7.676 -42.062 -11.328 1 81.56 284 ILE A O 1
ATOM 2307 N N . ILE A 1 285 ? 9.445 -41.781 -10.008 1 85.69 285 ILE A N 1
ATOM 2308 C CA . ILE A 1 285 ? 9.938 -43.156 -10.227 1 85.69 285 ILE A CA 1
ATOM 2309 C C . ILE A 1 285 ? 9.445 -44.062 -9.109 1 85.69 285 ILE A C 1
ATOM 2311 O O . ILE A 1 285 ? 9.391 -45.281 -9.273 1 85.69 285 ILE A O 1
ATOM 2315 N N . PHE A 1 286 ? 9.078 -43.531 -8.023 1 84.75 286 PHE A N 1
ATOM 2316 C CA . PHE A 1 286 ? 8.781 -44.312 -6.832 1 84.75 286 PHE A CA 1
ATOM 2317 C C . PHE A 1 286 ? 7.672 -45.312 -7.105 1 84.75 286 PHE A C 1
ATOM 2319 O O . PHE A 1 286 ? 7.805 -46.5 -6.781 1 84.75 286 PHE A O 1
ATOM 2326 N N . PRO A 1 287 ? 6.578 -44.906 -7.77 1 83.06 287 PRO A N 1
ATOM 2327 C CA . PRO A 1 287 ? 5.516 -45.875 -8.031 1 83.06 287 PRO A CA 1
ATOM 2328 C C . PRO A 1 287 ? 5.965 -47 -8.961 1 83.06 287 PRO A C 1
ATOM 2330 O O . PRO A 1 287 ? 5.523 -48.156 -8.805 1 83.06 287 PRO A O 1
ATOM 2333 N N . TYR A 1 288 ? 6.805 -46.75 -9.93 1 84.88 288 TYR A N 1
ATOM 2334 C CA . TYR A 1 288 ? 7.285 -47.75 -10.859 1 84.88 288 TYR A CA 1
ATOM 2335 C C . TYR A 1 288 ? 8.148 -48.781 -10.141 1 84.88 288 TYR A C 1
ATOM 2337 O O . TYR A 1 288 ? 8.078 -49.969 -10.43 1 84.88 288 TYR A O 1
ATOM 2345 N N . ILE A 1 289 ? 8.945 -48.281 -9.211 1 83.25 289 ILE A N 1
ATOM 2346 C CA . ILE A 1 289 ? 9.797 -49.188 -8.438 1 83.25 289 ILE A CA 1
ATOM 2347 C C . ILE A 1 289 ? 8.922 -50.125 -7.586 1 83.25 289 ILE A C 1
ATOM 2349 O O . ILE A 1 289 ? 9.203 -51.312 -7.473 1 83.25 289 ILE A O 1
ATOM 2353 N N . LEU A 1 290 ? 7.902 -49.594 -7.09 1 81.38 290 LEU A N 1
ATOM 2354 C CA . LEU A 1 290 ? 7.031 -50.344 -6.191 1 81.38 290 LEU A CA 1
ATOM 2355 C C . LEU A 1 290 ? 6.254 -51.438 -6.953 1 81.38 290 LEU A C 1
ATOM 2357 O O . LEU A 1 290 ? 6.02 -52.531 -6.434 1 81.38 290 LEU A O 1
ATOM 2361 N N . VAL A 1 291 ? 5.867 -51.125 -8.18 1 83.38 291 VAL A N 1
ATOM 2362 C CA . VAL A 1 291 ? 4.988 -52.031 -8.922 1 83.38 291 VAL A CA 1
ATOM 2363 C C . VAL A 1 291 ? 5.816 -52.938 -9.836 1 83.38 291 VAL A C 1
ATOM 2365 O O . VAL A 1 291 ? 5.309 -53.906 -10.359 1 83.38 291 VAL A O 1
ATOM 2368 N N . ALA A 1 292 ? 7.074 -52.656 -10.031 1 85.19 292 ALA A N 1
ATOM 2369 C CA . ALA A 1 292 ? 7.941 -53.344 -10.977 1 85.19 292 ALA A CA 1
ATOM 2370 C C . ALA A 1 292 ? 7.93 -54.844 -10.734 1 85.19 292 ALA A C 1
ATOM 2372 O O . ALA A 1 292 ? 7.781 -55.656 -11.672 1 85.19 292 ALA A O 1
ATOM 2373 N N . PRO A 1 293 ? 8.031 -55.25 -9.469 1 80.06 293 PRO A N 1
ATOM 2374 C CA . PRO A 1 293 ? 8.055 -56.719 -9.25 1 80.06 293 PRO A CA 1
ATOM 2375 C C . PRO A 1 293 ? 6.773 -57.406 -9.711 1 80.06 293 PRO A C 1
ATOM 2377 O O . PRO A 1 293 ? 6.832 -58.469 -10.312 1 80.06 293 PRO A O 1
ATOM 2380 N N . ALA A 1 294 ? 5.707 -56.844 -9.516 1 80.12 294 ALA A N 1
ATOM 2381 C CA . ALA A 1 294 ? 4.434 -57.406 -9.953 1 80.12 294 ALA A CA 1
ATOM 2382 C C . ALA A 1 294 ? 4.297 -57.344 -11.469 1 80.12 294 ALA A C 1
ATOM 2384 O O . ALA A 1 294 ? 3.732 -58.25 -12.086 1 80.12 294 ALA A O 1
ATOM 2385 N N . PHE A 1 295 ? 4.789 -56.375 -12.078 1 84.56 295 PHE A N 1
ATOM 2386 C CA . PHE A 1 295 ? 4.715 -56.219 -13.523 1 84.56 295 PHE A CA 1
ATOM 2387 C C . PHE A 1 295 ? 5.551 -57.25 -14.242 1 84.56 295 PHE A C 1
ATOM 2389 O O . PHE A 1 295 ? 5.082 -57.906 -15.188 1 84.56 295 PHE A O 1
ATOM 2396 N N . PHE A 1 296 ? 6.777 -57.469 -13.766 1 84.62 296 PHE A N 1
ATOM 2397 C CA . PHE A 1 296 ? 7.668 -58.406 -14.445 1 84.62 296 PHE A CA 1
ATOM 2398 C C . PHE A 1 296 ? 7.297 -59.844 -14.117 1 84.62 296 PHE A C 1
ATOM 2400 O O . PHE A 1 296 ? 7.672 -60.781 -14.844 1 84.62 296 PHE A O 1
ATOM 2407 N N . ALA A 1 297 ? 6.523 -60 -13.047 1 80.06 297 ALA A N 1
ATOM 2408 C CA . ALA A 1 297 ? 5.961 -61.312 -12.75 1 80.06 297 ALA A CA 1
ATOM 2409 C C . ALA A 1 297 ? 4.672 -61.531 -13.539 1 80.06 297 ALA A C 1
ATOM 2411 O O . ALA A 1 297 ? 4.008 -62.562 -13.359 1 80.06 297 ALA A O 1
ATOM 2412 N N . GLN A 1 298 ? 4.258 -60.469 -14.398 1 80.31 298 GLN A N 1
ATOM 2413 C CA . GLN A 1 298 ? 3.105 -60.531 -15.289 1 80.31 298 GLN A CA 1
ATOM 2414 C C . GLN A 1 298 ? 1.799 -60.594 -14.5 1 80.31 298 GLN A C 1
ATOM 2416 O O . GLN A 1 298 ? 0.842 -61.25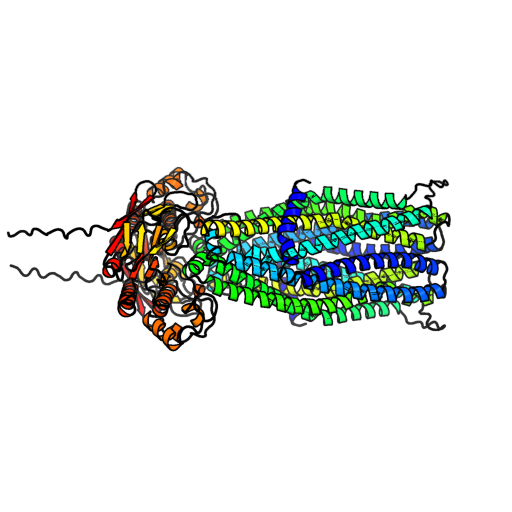 -14.922 1 80.31 298 GLN A O 1
ATOM 2421 N N . LYS A 1 299 ? 1.878 -60.062 -13.383 1 77.94 299 LYS A N 1
ATOM 2422 C CA . LYS A 1 299 ? 0.661 -60 -12.586 1 77.94 299 LYS A CA 1
ATOM 2423 C C . LYS A 1 299 ? -0.099 -58.688 -12.852 1 77.94 299 LYS A C 1
ATOM 2425 O O . LYS A 1 299 ? -1.304 -58.594 -12.602 1 77.94 299 LYS A O 1
ATOM 2430 N N . VAL A 1 300 ? 0.64 -57.75 -13.289 1 80.94 300 VAL A N 1
ATOM 2431 C CA . VAL A 1 300 ? 0.047 -56.469 -13.609 1 80.94 300 VAL A CA 1
ATOM 2432 C C . VAL A 1 300 ? 0.446 -56.062 -15.031 1 80.94 300 VAL A C 1
ATOM 2434 O O . VAL A 1 300 ? 1.576 -56.281 -15.461 1 80.94 300 VAL A O 1
ATOM 2437 N N . GLN A 1 301 ? -0.539 -55.531 -15.68 1 86.69 301 GLN A N 1
ATOM 2438 C CA . GLN A 1 301 ? -0.26 -55.031 -17.031 1 86.69 301 GLN A CA 1
ATOM 2439 C C . GLN A 1 301 ? 0.222 -53.594 -17 1 86.69 301 GLN A C 1
ATOM 2441 O O . GLN A 1 301 ? 0.357 -53 -15.93 1 86.69 301 GLN A O 1
ATOM 2446 N N . LEU A 1 302 ? 0.606 -53.188 -18.188 1 84.94 302 LEU A N 1
ATOM 2447 C CA . LEU A 1 302 ? 1.123 -51.812 -18.312 1 84.94 302 LEU A CA 1
ATOM 2448 C C . LEU A 1 302 ? 0.107 -50.781 -17.812 1 84.94 302 LEU A C 1
ATOM 2450 O O . LEU A 1 302 ? 0.475 -49.812 -17.156 1 84.94 302 LEU A O 1
ATOM 2454 N N . GLY A 1 303 ? -1.091 -51 -18.078 1 83.94 303 GLY A N 1
ATOM 2455 C CA . GLY A 1 303 ? -2.141 -50.125 -17.609 1 83.94 303 GLY A CA 1
ATOM 2456 C C . GLY A 1 303 ? -2.203 -50 -16.094 1 83.94 303 GLY A C 1
ATOM 2457 O O . GLY A 1 303 ? -2.4 -48.906 -15.562 1 83.94 303 GLY A O 1
ATOM 2458 N N . GLY A 1 304 ? -2.037 -51.094 -15.469 1 81.94 304 GLY A N 1
ATOM 2459 C CA . GLY A 1 304 ? -2.008 -51.094 -14.016 1 81.94 304 GLY A CA 1
ATOM 2460 C C . GLY A 1 304 ? -0.856 -50.281 -13.445 1 81.94 304 GLY A C 1
ATOM 2461 O O . GLY A 1 304 ? -1.019 -49.594 -12.445 1 81.94 304 GLY A O 1
ATOM 2462 N N . MET A 1 305 ? 0.186 -50.406 -14.094 1 84.56 305 MET A N 1
ATOM 2463 C CA . MET A 1 305 ? 1.356 -49.625 -13.664 1 84.56 305 MET A CA 1
ATOM 2464 C C . MET A 1 305 ? 1.134 -48.125 -13.852 1 84.56 305 MET A C 1
ATOM 2466 O O . MET A 1 305 ? 1.429 -47.344 -12.953 1 84.56 305 MET A O 1
ATOM 2470 N N . MET A 1 306 ? 0.581 -47.781 -14.945 1 85.5 306 MET A N 1
ATOM 2471 C CA . MET A 1 306 ? 0.337 -46.375 -15.234 1 85.5 306 MET A CA 1
ATOM 2472 C C . MET A 1 306 ? -0.746 -45.812 -14.312 1 85.5 306 MET A C 1
ATOM 2474 O O . MET A 1 306 ? -0.657 -44.656 -13.875 1 85.5 306 MET A O 1
ATOM 2478 N N . GLN A 1 307 ? -1.689 -46.625 -14.086 1 83.88 307 GLN A N 1
ATOM 2479 C CA . GLN A 1 307 ? -2.762 -46.219 -13.18 1 83.88 307 GLN A CA 1
ATOM 2480 C C . GLN A 1 307 ? -2.229 -45.969 -11.773 1 83.88 307 GLN A C 1
ATOM 2482 O O . GLN A 1 307 ? -2.619 -45 -11.117 1 83.88 307 GLN A O 1
ATOM 2487 N N . THR A 1 308 ? -1.373 -46.844 -11.352 1 84.5 308 THR A N 1
ATOM 2488 C CA . THR A 1 308 ? -0.784 -46.719 -10.023 1 84.5 308 THR A CA 1
ATOM 2489 C C . THR A 1 308 ? 0.067 -45.469 -9.93 1 84.5 308 THR A C 1
ATOM 2491 O O . THR A 1 308 ? -0.003 -44.719 -8.938 1 84.5 308 THR A O 1
ATOM 2494 N N . ALA A 1 309 ? 0.812 -45.219 -10.945 1 85.88 309 ALA A N 1
ATOM 2495 C CA . ALA A 1 309 ? 1.639 -44 -10.969 1 85.88 309 ALA A CA 1
ATOM 2496 C C . ALA A 1 309 ? 0.778 -42.75 -10.898 1 85.88 309 ALA A C 1
ATOM 2498 O O . ALA A 1 309 ? 1.091 -41.812 -10.156 1 85.88 309 ALA A O 1
ATOM 2499 N N . SER A 1 310 ? -0.253 -42.75 -11.648 1 87.88 310 SER A N 1
ATOM 2500 C CA . SER A 1 310 ? -1.17 -41.594 -11.656 1 87.88 310 SER A CA 1
ATOM 2501 C C . SER A 1 310 ? -1.85 -41.438 -10.305 1 87.88 310 SER A C 1
ATOM 2503 O O . SER A 1 310 ? -1.986 -40.312 -9.812 1 87.88 310 SER A O 1
ATOM 2505 N N . ALA A 1 311 ? -2.293 -42.531 -9.711 1 85.56 311 ALA A N 1
ATOM 2506 C CA . ALA A 1 311 ? -2.93 -42.5 -8.398 1 85.56 311 ALA A CA 1
ATOM 2507 C C . ALA A 1 311 ? -1.973 -41.969 -7.336 1 85.56 311 ALA A C 1
ATOM 2509 O O . ALA A 1 311 ? -2.369 -41.188 -6.473 1 85.56 311 ALA A O 1
ATOM 2510 N N . PHE A 1 312 ? -0.801 -42.406 -7.457 1 84.69 312 PHE A N 1
ATOM 2511 C CA . PHE A 1 312 ? 0.214 -41.938 -6.531 1 84.69 312 PHE A CA 1
ATOM 2512 C C . PHE A 1 312 ? 0.382 -40.406 -6.66 1 84.69 312 PHE A C 1
ATOM 2514 O O . PHE A 1 312 ? 0.535 -39.719 -5.66 1 84.69 312 PHE A O 1
ATOM 2521 N N . GLY A 1 313 ? 0.398 -39.938 -7.836 1 85.25 313 GLY A N 1
ATOM 2522 C CA . GLY A 1 313 ? 0.47 -38.5 -8.07 1 85.25 313 GLY A CA 1
ATOM 2523 C C . GLY A 1 313 ? -0.685 -37.75 -7.457 1 85.25 313 GLY A C 1
ATOM 2524 O O . GLY A 1 313 ? -0.485 -36.688 -6.855 1 85.25 313 GLY A O 1
ATOM 2525 N N . SER A 1 314 ? -1.851 -38.281 -7.582 1 87.44 314 SER A N 1
ATOM 2526 C CA . SER A 1 314 ? -3.039 -37.625 -7.023 1 87.44 314 SER A CA 1
ATOM 2527 C C . SER A 1 314 ? -2.971 -37.562 -5.5 1 87.44 314 SER A C 1
ATOM 2529 O O . SER A 1 314 ? -3.344 -36.562 -4.895 1 87.44 314 SER A O 1
ATOM 2531 N N . VAL A 1 315 ? -2.494 -38.656 -4.926 1 83.12 315 VAL A N 1
ATOM 2532 C CA . VAL A 1 315 ? -2.354 -38.719 -3.475 1 83.12 315 VAL A CA 1
ATOM 2533 C C . VAL A 1 315 ? -1.313 -37.688 -3.02 1 83.12 315 VAL A C 1
ATOM 2535 O O . VAL A 1 315 ? -1.534 -36.969 -2.051 1 83.12 315 VAL A O 1
ATOM 2538 N N . GLN A 1 316 ? -0.285 -37.656 -3.75 1 80.31 316 GLN A N 1
ATOM 2539 C CA . GLN A 1 316 ? 0.767 -36.688 -3.424 1 80.31 316 GLN A CA 1
ATOM 2540 C C . GLN A 1 316 ? 0.258 -35.25 -3.523 1 80.31 316 GLN A C 1
ATOM 2542 O O . GLN A 1 316 ? 0.542 -34.438 -2.656 1 80.31 316 GLN A O 1
ATOM 2547 N N . ASP A 1 317 ? -0.393 -34.969 -4.598 1 83.44 317 ASP A N 1
ATOM 2548 C CA . ASP A 1 317 ? -0.935 -33.625 -4.805 1 83.44 317 ASP A CA 1
ATOM 2549 C C . ASP A 1 317 ? -1.901 -33.25 -3.686 1 83.44 317 ASP A C 1
ATOM 2551 O O . ASP A 1 317 ? -1.884 -32.094 -3.203 1 83.44 317 ASP A O 1
ATOM 2555 N N . SER A 1 318 ? -2.736 -34.188 -3.309 1 85.69 318 SER A N 1
ATOM 2556 C CA . SER A 1 318 ? -3.707 -33.938 -2.242 1 85.69 318 SER A CA 1
ATOM 2557 C C . SER A 1 318 ? -3.012 -33.656 -0.918 1 85.69 318 SER A C 1
ATOM 2559 O O . SER A 1 318 ? -3.432 -32.75 -0.18 1 85.69 318 SER A O 1
ATOM 2561 N N . LEU A 1 319 ? -1.977 -34.25 -0.708 1 79.56 319 LEU A N 1
ATOM 2562 C CA . LEU A 1 319 ? -1.28 -34.062 0.559 1 79.56 319 LEU A CA 1
ATOM 2563 C C . LEU A 1 319 ? -0.455 -32.781 0.538 1 79.56 319 LEU A C 1
ATOM 2565 O O . LEU A 1 319 ? -0.197 -32.188 1.587 1 79.56 319 LEU A O 1
ATOM 2569 N N . SER A 1 320 ? 0.006 -32.438 -0.648 1 78.31 320 SER A N 1
ATOM 2570 C CA . SER A 1 320 ? 0.754 -31.188 -0.794 1 78.31 320 SER A CA 1
ATOM 2571 C C . SER A 1 320 ? -0.112 -29.984 -0.455 1 78.31 320 SER A C 1
ATOM 2573 O O . SER A 1 320 ? 0.406 -28.922 -0.105 1 78.31 320 SER A O 1
ATOM 2575 N N . PHE A 1 321 ? -1.456 -30.109 -0.612 1 82.31 321 PHE A N 1
ATOM 2576 C CA . PHE A 1 321 ? -2.385 -29.047 -0.239 1 82.31 321 PHE A CA 1
ATOM 2577 C C . PHE A 1 321 ? -2.176 -28.625 1.211 1 82.31 321 PHE A C 1
ATOM 2579 O O . PHE A 1 321 ? -2.189 -27.438 1.525 1 82.31 321 PHE A O 1
ATOM 2586 N N . PHE A 1 322 ? -1.942 -29.516 2.039 1 75.06 322 PHE A N 1
ATOM 2587 C CA . PHE A 1 322 ? -1.843 -29.234 3.465 1 75.06 322 PHE A CA 1
ATOM 2588 C C . PHE A 1 322 ? -0.582 -28.438 3.773 1 75.06 322 PHE A C 1
ATOM 2590 O O . PHE A 1 322 ? -0.549 -27.672 4.73 1 75.06 322 PHE A O 1
ATOM 2597 N N . ILE A 1 323 ? 0.352 -28.578 2.932 1 70.75 323 ILE A N 1
ATOM 2598 C CA . ILE A 1 323 ? 1.592 -27.844 3.113 1 70.75 323 ILE A CA 1
ATOM 2599 C C . ILE A 1 323 ? 1.396 -26.391 2.66 1 70.75 323 ILE A C 1
ATOM 2601 O O . ILE A 1 323 ? 1.814 -25.453 3.348 1 70.75 323 ILE A O 1
ATOM 2605 N N . THR A 1 324 ? 0.771 -26.234 1.568 1 74.12 324 THR A N 1
ATOM 2606 C CA . THR A 1 324 ? 0.609 -24.906 0.993 1 74.12 324 THR A CA 1
ATOM 2607 C C . THR A 1 324 ? -0.512 -24.156 1.695 1 74.12 324 THR A C 1
ATOM 2609 O O . THR A 1 324 ? -0.489 -22.922 1.76 1 74.12 324 THR A O 1
ATOM 2612 N N . ALA A 1 325 ? -1.455 -24.922 2.184 1 81.12 325 ALA A N 1
ATOM 2613 C CA . ALA A 1 325 ? -2.609 -24.328 2.85 1 81.12 325 ALA A CA 1
ATOM 2614 C C . ALA A 1 325 ? -2.201 -23.656 4.152 1 81.12 325 ALA A C 1
ATOM 2616 O O . ALA A 1 325 ? -2.908 -22.766 4.648 1 81.12 325 ALA A O 1
ATOM 2617 N N . TYR A 1 326 ? -1.062 -23.969 4.598 1 74.56 326 TYR A N 1
ATOM 2618 C CA . TYR A 1 326 ? -0.64 -23.422 5.883 1 74.56 326 TYR A CA 1
ATOM 2619 C C . TYR A 1 326 ? -0.478 -21.906 5.809 1 74.56 326 TYR A C 1
ATOM 2621 O O . TYR A 1 326 ? -0.925 -21.172 6.699 1 74.56 326 TYR A O 1
ATOM 2629 N N . ARG A 1 327 ? 0.133 -21.484 4.785 1 71.94 327 ARG A N 1
ATOM 2630 C CA . ARG A 1 327 ? 0.328 -20.047 4.617 1 71.94 327 ARG A CA 1
ATOM 2631 C C . ARG A 1 327 ? -1.008 -19.328 4.465 1 71.94 327 ARG A C 1
ATOM 2633 O O . ARG A 1 327 ? -1.229 -18.281 5.086 1 71.94 327 ARG A O 1
ATOM 2640 N N . THR A 1 328 ? -1.797 -19.906 3.721 1 83.06 328 THR A N 1
ATOM 2641 C CA . THR A 1 328 ? -3.115 -19.328 3.508 1 83.06 328 THR A CA 1
ATOM 2642 C C . THR A 1 328 ? -3.922 -19.328 4.801 1 83.06 328 THR A C 1
ATOM 2644 O O . THR A 1 328 ? -4.66 -18.375 5.078 1 83.06 328 THR A O 1
ATOM 2647 N N . LEU A 1 329 ? -3.748 -20.391 5.543 1 83.88 329 LEU A N 1
ATOM 2648 C CA . LEU A 1 329 ? -4.465 -20.484 6.809 1 83.88 329 LEU A CA 1
ATOM 2649 C C . LEU A 1 329 ? -4.004 -19.406 7.785 1 83.88 329 LEU A C 1
ATOM 2651 O O . LEU A 1 329 ? -4.824 -18.812 8.484 1 83.88 329 LEU A O 1
ATOM 2655 N N . ALA A 1 330 ? -2.793 -19.172 7.867 1 78.5 330 ALA A N 1
ATOM 2656 C CA . ALA A 1 330 ? -2.26 -18.125 8.75 1 78.5 330 ALA A CA 1
ATOM 2657 C C . ALA A 1 330 ? -2.785 -16.75 8.359 1 78.5 330 ALA A C 1
ATOM 2659 O O . ALA A 1 330 ? -3.168 -15.961 9.227 1 78.5 330 ALA A O 1
ATOM 2660 N N . GLU A 1 331 ? -2.717 -16.531 7.086 1 83.25 331 GLU A N 1
ATOM 2661 C CA . GLU A 1 331 ? -3.256 -15.266 6.594 1 83.25 331 GLU A CA 1
ATOM 2662 C C . GLU A 1 331 ? -4.742 -15.141 6.91 1 83.25 331 GLU A C 1
ATOM 2664 O O . GLU A 1 331 ? -5.211 -14.07 7.32 1 83.25 331 GLU A O 1
ATOM 2669 N N . TRP A 1 332 ? -5.445 -16.203 6.691 1 90 332 TRP A N 1
ATOM 2670 C CA . TRP A 1 332 ? -6.875 -16.266 6.973 1 90 332 TRP A CA 1
ATOM 2671 C C . TRP A 1 332 ? -7.148 -16 8.445 1 90 332 TRP A C 1
ATOM 2673 O O . TRP A 1 332 ? -8.062 -15.242 8.789 1 90 332 TRP A O 1
ATOM 2683 N N . GLN A 1 333 ? -6.379 -16.562 9.297 1 87.94 333 GLN A N 1
ATOM 2684 C CA . GLN A 1 333 ? -6.551 -16.359 10.727 1 87.94 333 GLN A CA 1
ATOM 2685 C C . GLN A 1 333 ? -6.293 -14.898 11.117 1 87.94 333 GLN A C 1
ATOM 2687 O O . GLN A 1 333 ? -7.004 -14.336 11.953 1 87.94 333 GLN A O 1
ATOM 2692 N N . SER A 1 334 ? -5.332 -14.273 10.539 1 86 334 SER A N 1
ATOM 2693 C CA . SER A 1 334 ? -5.027 -12.867 10.812 1 86 334 SER A CA 1
ATOM 2694 C C . SER A 1 334 ? -6.176 -11.961 10.391 1 86 334 SER A C 1
ATOM 2696 O O . SER A 1 334 ? -6.559 -11.055 11.125 1 86 334 SER A O 1
ATOM 2698 N N . VAL A 1 335 ? -6.68 -12.273 9.211 1 90.75 335 VAL A N 1
ATOM 2699 C CA . VAL A 1 335 ? -7.801 -11.492 8.695 1 90.75 335 VAL A CA 1
ATOM 2700 C C . VAL A 1 335 ? -9.008 -11.656 9.609 1 90.75 335 VAL A C 1
ATOM 2702 O O . VAL A 1 335 ? -9.711 -10.688 9.906 1 90.75 335 VAL A O 1
ATOM 2705 N N . LEU A 1 336 ? -9.18 -12.859 10.047 1 91.62 336 LEU A N 1
ATOM 2706 C CA . LEU A 1 336 ? -10.297 -13.156 10.938 1 91.62 336 LEU A CA 1
ATOM 2707 C C . LEU A 1 336 ? -10.172 -12.375 12.242 1 91.62 336 LEU A C 1
ATOM 2709 O O . LEU A 1 336 ? -11.156 -11.828 12.742 1 91.62 336 LEU A O 1
ATOM 2713 N N . GLN A 1 337 ? -9.062 -12.273 12.766 1 88.44 337 GLN A N 1
ATOM 2714 C CA . GLN A 1 337 ? -8.836 -11.555 14.008 1 88.44 337 GLN A CA 1
ATOM 2715 C C . GLN A 1 337 ? -9.055 -10.055 13.828 1 88.44 337 GLN A C 1
ATOM 2717 O O . GLN A 1 337 ? -9.641 -9.398 14.688 1 88.44 337 GLN A O 1
ATOM 2722 N N . ARG A 1 338 ? -8.562 -9.602 12.711 1 87.88 338 ARG A N 1
ATOM 2723 C CA . ARG A 1 338 ? -8.734 -8.18 12.445 1 87.88 338 ARG A CA 1
ATOM 2724 C C . ARG A 1 338 ? -10.203 -7.832 12.258 1 87.88 338 ARG A C 1
ATOM 2726 O O . ARG A 1 338 ? -10.68 -6.82 12.781 1 87.88 338 ARG A O 1
ATOM 2733 N N . LEU A 1 339 ? -10.867 -8.656 11.562 1 92.81 339 LEU A N 1
ATOM 2734 C CA . LEU A 1 339 ? -12.289 -8.406 11.344 1 92.81 339 LEU A CA 1
ATOM 2735 C C . LEU A 1 339 ? -13.078 -8.555 12.648 1 92.81 339 LEU A C 1
ATOM 2737 O O . LEU A 1 339 ? -14.031 -7.816 12.883 1 92.81 339 LEU A O 1
ATOM 2741 N N . ASP A 1 340 ? -12.68 -9.508 13.422 1 92.31 340 ASP A N 1
ATOM 2742 C CA . ASP A 1 340 ? -13.312 -9.688 14.727 1 92.31 340 ASP A CA 1
ATOM 2743 C C . ASP A 1 340 ? -13.094 -8.453 15.609 1 92.31 340 ASP A C 1
ATOM 2745 O O . ASP A 1 340 ? -14.023 -8 16.281 1 92.31 340 ASP A O 1
ATOM 2749 N N . GLY A 1 341 ? -11.891 -7.957 15.578 1 89.19 341 GLY A N 1
ATOM 2750 C CA . GLY A 1 341 ? -11.602 -6.738 16.312 1 89.19 341 GLY A CA 1
ATOM 2751 C C . GLY A 1 341 ? -12.391 -5.543 15.82 1 89.19 341 GLY A C 1
ATOM 2752 O O . GLY A 1 341 ? -12.867 -4.73 16.609 1 89.19 341 GLY A O 1
ATOM 2753 N N . PHE A 1 342 ? -12.531 -5.457 14.555 1 92.06 342 PHE A N 1
ATOM 2754 C CA . PHE A 1 342 ? -13.281 -4.367 13.953 1 92.06 342 PHE A CA 1
ATOM 2755 C C . PHE A 1 342 ? -14.75 -4.426 14.367 1 92.06 342 PHE A C 1
ATOM 2757 O O . PHE A 1 342 ? -15.336 -3.404 14.727 1 92.06 342 PHE A O 1
ATOM 2764 N N . GLU A 1 343 ? -15.344 -5.598 14.305 1 91.94 343 GLU A N 1
ATOM 2765 C CA . GLU A 1 343 ? -16.734 -5.77 14.695 1 91.94 343 GLU A CA 1
ATOM 2766 C C . GLU A 1 343 ? -16.938 -5.469 16.188 1 91.94 343 GLU A C 1
ATOM 2768 O O . GLU A 1 343 ? -17.938 -4.859 16.562 1 91.94 343 GLU A O 1
ATOM 2773 N N . ARG A 1 344 ? -16.031 -5.902 16.969 1 90.44 344 ARG A N 1
ATOM 2774 C CA . ARG A 1 344 ? -16.109 -5.621 18.391 1 90.44 344 ARG A CA 1
ATOM 2775 C C . ARG A 1 344 ? -16 -4.125 18.672 1 90.44 344 ARG A C 1
ATOM 2777 O O . ARG A 1 344 ? -16.672 -3.6 19.562 1 90.44 344 ARG A O 1
ATOM 2784 N N . ALA A 1 345 ? -15.141 -3.477 17.875 1 90.06 345 ALA A N 1
ATOM 2785 C CA . ALA A 1 345 ? -14.992 -2.031 18.016 1 90.06 345 ALA A CA 1
ATOM 2786 C C . ALA A 1 345 ? -16.297 -1.311 17.641 1 90.06 345 ALA A C 1
ATOM 2788 O O . ALA A 1 345 ? -16.688 -0.352 18.312 1 90.06 345 ALA A O 1
ATOM 2789 N N . ILE A 1 346 ? -16.891 -1.71 16.609 1 91.12 346 ILE A N 1
ATOM 2790 C CA . ILE A 1 346 ? -18.172 -1.127 16.203 1 91.12 346 ILE A CA 1
ATOM 2791 C C . ILE A 1 346 ? -19.219 -1.341 17.297 1 91.12 346 ILE A C 1
ATOM 2793 O O . ILE A 1 346 ? -19.938 -0.414 17.656 1 91.12 346 ILE A O 1
ATOM 2797 N N . GLU A 1 347 ? -19.219 -2.533 17.828 1 90.12 347 GLU A N 1
ATOM 2798 C CA . GLU A 1 347 ? -20.172 -2.854 18.891 1 90.12 347 GLU A CA 1
ATOM 2799 C C . GLU A 1 347 ? -19.859 -2.061 20.156 1 90.12 347 GLU A C 1
ATOM 2801 O O . GLU A 1 347 ? -20.781 -1.622 20.859 1 90.12 347 GLU A O 1
ATOM 2806 N N . GLY A 1 348 ? -18.641 -1.931 20.406 1 87.94 348 GLY A N 1
ATOM 2807 C CA . GLY A 1 348 ? -18.25 -1.134 21.562 1 87.94 348 GLY A CA 1
ATOM 2808 C C . GLY A 1 348 ? -18.641 0.324 21.453 1 87.94 348 GLY A C 1
ATOM 2809 O O . GLY A 1 348 ? -19.109 0.924 22.422 1 87.94 348 GLY A O 1
ATOM 2810 N N . ALA A 1 349 ? -18.453 0.83 20.266 1 87.75 349 ALA A N 1
ATOM 2811 C CA . ALA A 1 349 ? -18.844 2.215 20.031 1 87.75 349 ALA A CA 1
ATOM 2812 C C . ALA A 1 349 ? -20.359 2.381 20.156 1 87.75 349 ALA A C 1
ATOM 2814 O O . ALA A 1 349 ? -20.828 3.373 20.703 1 87.75 349 ALA A O 1
ATOM 2815 N N . ALA A 1 350 ? -21.047 1.47 19.672 1 87.38 350 ALA A N 1
ATOM 2816 C CA . ALA A 1 350 ? -22.516 1.502 19.781 1 87.38 350 ALA A CA 1
ATOM 2817 C C . ALA A 1 350 ? -22.969 1.412 21.234 1 87.38 350 ALA A C 1
ATOM 2819 O O . ALA A 1 350 ? -23.906 2.111 21.641 1 87.38 350 ALA A O 1
ATOM 2820 N N . THR A 1 351 ? -22.312 0.652 22.016 1 88.5 351 THR A N 1
ATOM 2821 C CA . THR A 1 351 ? -22.656 0.49 23.422 1 88.5 351 THR A CA 1
ATOM 2822 C C . THR A 1 351 ? -22.375 1.776 24.188 1 88.5 351 THR A C 1
ATOM 2824 O O . THR A 1 351 ? -23.172 2.17 25.047 1 88.5 351 THR A O 1
ATOM 2827 N N . ARG A 1 352 ? -21.344 2.369 23.906 1 87.31 352 ARG A N 1
ATOM 2828 C CA . ARG A 1 352 ? -21 3.623 24.562 1 87.31 352 ARG A CA 1
ATOM 2829 C C . ARG A 1 352 ? -21.984 4.73 24.188 1 87.31 352 ARG A C 1
ATOM 2831 O O . ARG A 1 352 ? -22.297 5.594 25.016 1 87.31 352 ARG A O 1
ATOM 2838 N N . ARG A 1 353 ? -22.344 4.762 22.984 1 83.12 353 ARG A N 1
ATOM 2839 C CA . ARG A 1 353 ? -23.328 5.746 22.516 1 83.12 353 ARG A CA 1
ATOM 2840 C C . ARG A 1 353 ? -24.672 5.559 23.219 1 83.12 353 ARG A C 1
ATOM 2842 O O . ARG A 1 353 ? -25.344 6.535 23.547 1 83.12 353 ARG A O 1
ATOM 2849 N N . ASP A 1 354 ? -24.938 4.316 23.422 1 83.81 354 ASP A N 1
ATOM 2850 C CA . ASP A 1 354 ? -26.234 4.012 24.031 1 83.81 354 ASP A CA 1
ATOM 2851 C C . ASP A 1 354 ? -26.203 4.297 25.531 1 83.81 354 ASP A C 1
ATOM 2853 O O . ASP A 1 354 ? -27.25 4.531 26.141 1 83.81 354 ASP A O 1
ATOM 2857 N N . ASN A 1 355 ? -24.969 4.324 26.109 1 84.81 355 ASN A N 1
ATOM 2858 C CA . ASN A 1 355 ? -24.766 4.645 27.516 1 84.81 355 ASN A CA 1
ATOM 2859 C C . ASN A 1 355 ? -23.688 5.695 27.703 1 84.81 355 ASN A C 1
ATOM 2861 O O . ASN A 1 355 ? -22.641 5.41 28.297 1 84.81 355 ASN A O 1
ATOM 2865 N N . PRO A 1 356 ? -24.062 6.902 27.234 1 83.81 356 PRO A N 1
ATOM 2866 C CA . PRO A 1 356 ? -23.016 7.914 27.281 1 83.81 356 PRO A CA 1
ATOM 2867 C C . PRO A 1 356 ? -22.766 8.438 28.688 1 83.81 356 PRO A C 1
ATOM 2869 O O . PRO A 1 356 ? -23.672 8.461 29.516 1 83.81 356 PRO A O 1
ATOM 2872 N N . GLY A 1 357 ? -21.484 8.766 28.969 1 87.5 357 GLY A N 1
ATOM 2873 C CA . GLY A 1 357 ? -21.188 9.445 30.219 1 87.5 357 GLY A CA 1
ATOM 2874 C C . GLY A 1 357 ? -21.766 10.852 30.297 1 87.5 357 GLY A C 1
ATOM 2875 O O . GLY A 1 357 ? -22.25 11.273 31.344 1 87.5 357 GLY A O 1
ATOM 2876 N N . VAL A 1 358 ? -21.656 11.5 29.188 1 92 358 VAL A N 1
ATOM 2877 C CA . VAL A 1 358 ? -22.234 12.836 29.047 1 92 358 VAL A CA 1
ATOM 2878 C C . VAL A 1 358 ? -23.594 12.758 28.375 1 92 358 VAL A C 1
ATOM 2880 O O . VAL A 1 358 ? -23.703 12.398 27.203 1 92 358 VAL A O 1
ATOM 2883 N N . MET A 1 359 ? -24.625 13.141 29.047 1 92.06 359 MET A N 1
ATOM 2884 C CA . MET A 1 359 ? -25.969 12.992 28.531 1 92.06 359 MET A CA 1
ATOM 2885 C C . MET A 1 359 ? -26.453 14.289 27.891 1 92.06 359 MET A C 1
ATOM 2887 O O . MET A 1 359 ? -26.25 15.375 28.438 1 92.06 359 MET A O 1
ATOM 2891 N N . ARG A 1 360 ? -26.922 14.141 26.688 1 90.69 360 ARG A N 1
ATOM 2892 C CA . ARG A 1 360 ? -27.609 15.25 26.047 1 90.69 360 ARG A CA 1
ATOM 2893 C C . ARG A 1 360 ? -29.125 15.18 26.297 1 90.69 360 ARG A C 1
ATOM 2895 O O . ARG A 1 360 ? -29.766 14.195 25.953 1 90.69 360 ARG A O 1
ATOM 2902 N N . VAL A 1 361 ? -29.641 16.172 26.922 1 91.19 361 VAL A N 1
ATOM 2903 C CA . VAL A 1 361 ? -31.062 16.156 27.297 1 91.19 361 VAL A CA 1
ATOM 2904 C C . VAL A 1 361 ? -31.781 17.312 26.625 1 91.19 361 VAL A C 1
ATOM 2906 O O . VAL A 1 361 ? -31.203 18.391 26.453 1 91.19 361 VAL A O 1
ATOM 2909 N N . PRO A 1 362 ? -33 17 26.203 1 91.06 362 PRO A N 1
ATOM 2910 C CA . PRO A 1 362 ? -33.781 18.109 25.625 1 91.06 362 PRO A CA 1
ATOM 2911 C C . PRO A 1 362 ? -34.156 19.172 26.656 1 91.06 362 PRO A C 1
ATOM 2913 O O . PRO A 1 362 ? -34.438 18.828 27.797 1 91.06 362 PRO A O 1
ATOM 2916 N N . ALA A 1 363 ? -33.875 20.344 26.281 1 85.81 363 ALA A N 1
ATOM 2917 C CA . ALA A 1 363 ? -34.25 21.469 27.156 1 85.81 363 ALA A CA 1
ATOM 2918 C C . ALA A 1 363 ? -35.344 22.328 26.5 1 85.81 363 ALA A C 1
ATOM 2920 O O . ALA A 1 363 ? -35.656 22.156 25.312 1 85.81 363 ALA A O 1
ATOM 2921 N N . ALA A 1 364 ? -36 23.062 27.547 1 78.12 364 ALA A N 1
ATOM 2922 C CA . ALA A 1 364 ? -36.938 24.062 27.047 1 78.12 364 ALA A CA 1
ATOM 2923 C C . ALA A 1 364 ? -36.188 25.156 26.25 1 78.12 364 ALA A C 1
ATOM 2925 O O . ALA A 1 364 ? -34.969 25.203 26.266 1 78.12 364 ALA A O 1
ATOM 2926 N N . ALA A 1 365 ? -36.875 26.062 25.594 1 71.88 365 ALA A N 1
ATOM 2927 C CA . ALA A 1 365 ? -36.312 27.172 24.812 1 71.88 365 ALA A CA 1
ATOM 2928 C C . ALA A 1 365 ? -35.469 28.078 25.703 1 71.88 365 ALA A C 1
ATOM 2930 O O . ALA A 1 365 ? -35.625 28.094 26.922 1 71.88 365 ALA A O 1
ATOM 2931 N N . GLY A 1 366 ? -34.281 28.594 25.281 1 77.44 366 GLY A N 1
ATOM 2932 C CA . GLY A 1 366 ? -33.562 29.609 26.047 1 77.44 366 GLY A CA 1
ATOM 2933 C C . GLY A 1 366 ? -32.062 29.422 26 1 77.44 366 GLY A C 1
ATOM 2934 O O . GLY A 1 366 ? -31.328 30.156 26.672 1 77.44 366 GLY A O 1
ATOM 2935 N N . GLY A 1 367 ? -31.656 28.531 25.297 1 90.25 367 GLY A N 1
ATOM 2936 C CA . GLY A 1 367 ? -30.203 28.453 25.188 1 90.25 367 GLY A CA 1
ATOM 2937 C C . GLY A 1 367 ? -29.672 27.078 25.547 1 90.25 367 GLY A C 1
ATOM 2938 O O . GLY A 1 367 ? -30.438 26.141 25.75 1 90.25 367 GLY A O 1
ATOM 2939 N N . ILE A 1 368 ? -28.344 26.844 25.578 1 94.19 368 ILE A N 1
ATOM 2940 C CA . ILE A 1 368 ? -27.641 25.625 25.922 1 94.19 368 ILE A CA 1
ATOM 2941 C C . ILE A 1 368 ? -27.078 25.719 27.344 1 94.19 368 ILE A C 1
ATOM 2943 O O . ILE A 1 368 ? -26.453 26.703 27.703 1 94.19 368 ILE A O 1
ATOM 2947 N N . GLU A 1 369 ? -27.391 24.734 28.125 1 94.5 369 GLU A N 1
ATOM 2948 C CA . GLU A 1 369 ? -26.953 24.75 29.516 1 94.5 369 GLU A CA 1
ATOM 2949 C C . GLU A 1 369 ? -26.078 23.547 29.844 1 94.5 369 GLU A C 1
ATOM 2951 O O . GLU A 1 369 ? -26.406 22.406 29.484 1 94.5 369 GLU A O 1
ATOM 2956 N N . LEU A 1 370 ? -24.984 23.828 30.438 1 95.19 370 LEU A N 1
ATOM 2957 C CA . LEU A 1 370 ? -24.078 22.781 30.938 1 95.19 370 LEU A CA 1
ATOM 2958 C C . LEU A 1 370 ? -24.312 22.516 32.438 1 95.19 370 LEU A C 1
ATOM 2960 O O . LEU A 1 370 ? -24.156 23.422 33.25 1 95.19 370 LEU A O 1
ATOM 2964 N N . LYS A 1 371 ? -24.719 21.359 32.688 1 93.88 371 LYS A N 1
ATOM 2965 C CA . LYS A 1 371 ? -25.047 21.016 34.062 1 93.88 371 LYS A CA 1
ATOM 2966 C C . LYS A 1 371 ? -24.078 19.969 34.625 1 93.88 371 LYS A C 1
ATOM 2968 O O . LYS A 1 371 ? -24.062 18.828 34.188 1 93.88 371 LYS A O 1
ATOM 2973 N N . ASP A 1 372 ? -23.328 20.328 35.656 1 94.31 372 ASP A N 1
ATOM 2974 C CA . ASP A 1 372 ? -22.359 19.453 36.312 1 94.31 372 ASP A CA 1
ATOM 2975 C C . ASP A 1 372 ? -21.531 18.703 35.281 1 94.31 372 ASP A C 1
ATOM 2977 O O . ASP A 1 372 ? -21.391 17.469 35.375 1 94.31 372 ASP A O 1
ATOM 2981 N N . LEU A 1 373 ? -21.203 19.391 34.312 1 95.38 373 LEU A N 1
ATOM 2982 C CA . LEU A 1 373 ? -20.484 18.781 33.188 1 95.38 373 LEU A CA 1
ATOM 2983 C C . LEU A 1 373 ? -19.016 18.562 33.562 1 95.38 373 LEU A C 1
ATOM 2985 O O . LEU A 1 373 ? -18.312 19.516 33.938 1 95.38 373 LEU A O 1
ATOM 2989 N N . ASN A 1 374 ? -18.578 17.359 33.562 1 95.69 374 ASN A N 1
ATOM 2990 C CA . ASN A 1 374 ? -17.172 16.984 33.75 1 95.69 374 ASN A CA 1
ATOM 2991 C C . ASN A 1 374 ? -16.672 16.141 32.562 1 95.69 374 ASN A C 1
ATOM 2993 O O . ASN A 1 374 ? -17.062 14.984 32.406 1 95.69 374 ASN A O 1
ATOM 2997 N N . LEU A 1 375 ? -15.867 16.734 31.766 1 95.44 375 LEU A N 1
ATOM 2998 C CA . LEU A 1 375 ? -15.32 16.031 30.609 1 95.44 375 LEU A CA 1
ATOM 2999 C C . LEU A 1 375 ? -13.969 15.406 30.953 1 95.44 375 LEU A C 1
ATOM 3001 O O . LEU A 1 375 ? -13.164 16 31.672 1 95.44 375 LEU A O 1
ATOM 3005 N N . THR A 1 376 ? -13.711 14.195 30.5 1 93.25 376 THR A N 1
ATOM 3006 C CA . THR A 1 376 ? -12.445 13.492 30.672 1 93.25 376 THR A CA 1
ATOM 3007 C C . THR A 1 376 ? -11.867 13.07 29.328 1 93.25 376 THR A C 1
ATOM 3009 O O . THR A 1 376 ? -12.586 13.047 28.312 1 93.25 376 THR A O 1
ATOM 3012 N N . LEU A 1 377 ? -10.602 12.898 29.297 1 88.31 377 LEU A N 1
ATOM 3013 C CA . LEU A 1 377 ? -9.984 12.25 28.141 1 88.31 377 LEU A CA 1
ATOM 3014 C C . LEU A 1 377 ? -10.406 10.789 28.062 1 88.31 377 LEU A C 1
ATOM 3016 O O . LEU A 1 377 ? -10.914 10.227 29.031 1 88.31 377 LEU A O 1
ATOM 3020 N N . PRO A 1 378 ? -10.234 10.148 26.922 1 82.81 378 PRO A N 1
ATOM 3021 C CA . PRO A 1 378 ? -10.633 8.742 26.781 1 82.81 378 PRO A CA 1
ATOM 3022 C C . PRO A 1 378 ? -9.961 7.836 27.812 1 82.81 378 PRO A C 1
ATOM 3024 O O . PRO A 1 378 ? -10.562 6.859 28.266 1 82.81 378 PRO A O 1
ATOM 3027 N N . ALA A 1 379 ? -8.789 8.234 28.188 1 82.38 379 ALA A N 1
ATOM 3028 C CA . ALA A 1 379 ? -8.023 7.445 29.141 1 82.38 379 ALA A CA 1
ATOM 3029 C C . ALA A 1 379 ? -8.484 7.734 30.578 1 82.38 379 ALA A C 1
ATOM 3031 O O . ALA A 1 379 ? -8.016 7.102 31.516 1 82.38 379 ALA A O 1
ATOM 3032 N N . GLY A 1 380 ? -9.375 8.695 30.781 1 87.19 380 GLY A N 1
ATOM 3033 C CA . GLY A 1 380 ? -9.969 8.914 32.094 1 87.19 380 GLY A CA 1
ATOM 3034 C C . GLY A 1 380 ? -9.453 10.164 32.781 1 87.19 380 GLY A C 1
ATOM 3035 O O . GLY A 1 380 ? -10.031 10.617 33.781 1 87.19 380 GLY A O 1
ATOM 3036 N N . ALA A 1 381 ? -8.469 10.75 32.281 1 89.31 381 ALA A N 1
ATOM 3037 C CA . ALA A 1 381 ? -7.91 11.953 32.906 1 89.31 381 ALA A CA 1
ATOM 3038 C C . ALA A 1 381 ? -8.875 13.125 32.781 1 89.31 381 ALA A C 1
ATOM 3040 O O . ALA A 1 381 ? -9.5 13.328 31.75 1 89.31 381 ALA A O 1
ATOM 3041 N N . PRO A 1 382 ? -9.008 13.844 33.906 1 92.12 382 PRO A N 1
ATOM 3042 C CA . PRO A 1 382 ? -9.906 15 33.875 1 92.12 382 PRO A CA 1
ATOM 3043 C C . PRO A 1 382 ? -9.438 16.062 32.875 1 92.12 382 PRO A C 1
ATOM 3045 O O . PRO A 1 382 ? -8.234 16.312 32.75 1 92.12 382 PRO A O 1
ATOM 3048 N N . LEU A 1 383 ? -10.391 16.719 32.25 1 92.25 383 LEU A N 1
ATOM 3049 C CA . LEU A 1 383 ? -10.07 17.734 31.234 1 92.25 383 LEU A CA 1
ATOM 3050 C C . LEU A 1 383 ? -10.773 19.047 31.547 1 92.25 383 LEU A C 1
ATOM 3052 O O . LEU A 1 383 ? -10.125 20.031 31.906 1 92.25 383 LEU A O 1
ATOM 3056 N N . ILE A 1 384 ? -12.156 19.031 31.484 1 94.38 384 ILE A N 1
ATOM 3057 C CA . ILE A 1 384 ? -12.922 20.266 31.703 1 94.38 384 ILE A CA 1
ATOM 3058 C C . ILE A 1 384 ? -14.023 20 32.719 1 94.38 384 ILE A C 1
ATOM 3060 O O . ILE A 1 384 ? -14.68 18.969 32.688 1 94.38 384 ILE A O 1
ATOM 3064 N N . SER A 1 385 ? -14.109 20.953 33.594 1 94.5 385 SER A N 1
ATOM 3065 C CA . SER A 1 385 ? -15.273 21.016 34.469 1 94.5 385 SER A CA 1
ATOM 3066 C C . SER A 1 385 ? -16.078 22.281 34.25 1 94.5 385 SER A C 1
ATOM 3068 O O . SER A 1 385 ? -15.523 23.391 34.219 1 94.5 385 SER A O 1
ATOM 3070 N N . ALA A 1 386 ? -17.266 22.156 33.969 1 93.31 386 ALA A N 1
ATOM 3071 C CA . ALA A 1 386 ? -18.188 23.266 33.781 1 93.31 386 ALA A CA 1
ATOM 3072 C C . ALA A 1 386 ? -19.531 23.016 34.469 1 93.31 386 ALA A C 1
ATOM 3074 O O . ALA A 1 386 ? -20.219 22.031 34.156 1 93.31 386 ALA A O 1
ATOM 3075 N N . ASP A 1 387 ? -19.797 23.797 35.438 1 90.12 387 ASP A N 1
ATOM 3076 C CA . ASP A 1 387 ? -21.078 23.656 36.125 1 90.12 387 ASP A CA 1
ATOM 3077 C C . ASP A 1 387 ? -21.875 24.953 36.094 1 90.12 387 ASP A C 1
ATOM 3079 O O . ASP A 1 387 ? -21.375 26.016 36.5 1 90.12 387 ASP A O 1
ATOM 3083 N N . GLY A 1 388 ? -23.062 24.828 35.594 1 88.62 388 GLY A N 1
ATOM 3084 C CA . GLY A 1 388 ? -23.969 25.953 35.594 1 88.62 388 GLY A CA 1
ATOM 3085 C C . GLY A 1 388 ? -23.641 26.984 34.531 1 88.62 388 GLY A C 1
ATOM 3086 O O . GLY A 1 388 ? -23.969 28.172 34.656 1 88.62 388 GLY A O 1
ATOM 3087 N N . PHE A 1 389 ? -22.922 26.641 33.562 1 91.69 389 PHE A N 1
ATOM 3088 C CA . PHE A 1 389 ? -22.578 27.547 32.469 1 91.69 389 PHE A CA 1
ATOM 3089 C C . PHE A 1 389 ? -23.672 27.531 31.406 1 91.69 389 PHE A C 1
ATOM 3091 O O . PHE A 1 389 ? -24.078 26.469 30.953 1 91.69 389 PHE A O 1
ATOM 3098 N N . LYS A 1 390 ? -24.125 28.734 31.031 1 92.44 390 LYS A N 1
ATOM 3099 C CA . LYS A 1 390 ? -25.219 28.828 30.078 1 92.44 390 LYS A CA 1
ATOM 3100 C C . LYS A 1 390 ? -24.828 29.703 28.875 1 92.44 390 LYS A C 1
ATOM 3102 O O . LYS A 1 390 ? -24.234 30.766 29.047 1 92.44 390 LYS A O 1
ATOM 3107 N N . ILE A 1 391 ? -25.141 29.125 27.766 1 92.44 391 ILE A N 1
ATOM 3108 C CA . ILE A 1 391 ? -25.031 29.906 26.531 1 92.44 391 ILE A CA 1
ATOM 3109 C C . ILE A 1 391 ? -26.422 30.422 26.125 1 92.44 391 ILE A C 1
ATOM 3111 O O . ILE A 1 391 ? -27.281 29.656 25.719 1 92.44 391 ILE A O 1
ATOM 3115 N N . GLY A 1 392 ? -26.516 31.734 26.25 1 89.31 392 GLY A N 1
ATOM 3116 C CA . GLY A 1 392 ? -27.812 32.312 25.969 1 89.31 392 GLY A CA 1
ATOM 3117 C C . GLY A 1 392 ? -28.109 32.438 24.484 1 89.31 392 GLY A C 1
ATOM 3118 O O . GLY A 1 392 ? -27.188 32.5 23.672 1 89.31 392 GLY A O 1
ATOM 3119 N N . ASP A 1 393 ? -29.391 32.531 24.156 1 89.19 393 ASP A N 1
ATOM 3120 C CA . ASP A 1 393 ? -29.812 32.688 22.781 1 89.19 393 ASP A CA 1
ATOM 3121 C C . ASP A 1 393 ? -29.375 34.062 22.25 1 89.19 393 ASP A C 1
ATOM 3123 O O . ASP A 1 393 ? -29.438 35.062 22.953 1 89.19 393 ASP A O 1
ATOM 3127 N N . ASN A 1 394 ? -28.875 34.062 21.062 1 87.12 394 ASN A N 1
ATOM 3128 C CA . ASN A 1 394 ? -28.5 35.281 20.312 1 87.12 394 ASN A CA 1
ATOM 3129 C C . ASN A 1 394 ? -27.391 36.031 21 1 87.12 394 ASN A C 1
ATOM 3131 O O . ASN A 1 394 ? -27.328 37.281 20.922 1 87.12 394 ASN A O 1
ATOM 3135 N N . GLU A 1 395 ? -26.719 35.344 21.844 1 89.12 395 GLU A N 1
ATOM 3136 C CA . GLU A 1 395 ? -25.531 35.906 22.484 1 89.12 395 GLU A CA 1
ATOM 3137 C C . GLU A 1 395 ? -24.25 35.375 21.859 1 89.12 395 GLU A C 1
ATOM 3139 O O . GLU A 1 395 ? -24.109 34.156 21.656 1 89.12 395 GLU A O 1
ATOM 3144 N N . ARG A 1 396 ? -23.406 36.25 21.547 1 94.44 396 ARG A N 1
ATOM 3145 C CA . ARG A 1 396 ? -22.109 35.844 21.016 1 94.44 396 ARG A CA 1
ATOM 3146 C C . ARG A 1 396 ? -21.094 35.656 22.141 1 94.44 396 ARG A C 1
ATOM 3148 O O . ARG A 1 396 ? -20.781 36.625 22.859 1 94.44 396 ARG A O 1
ATOM 3155 N N . THR A 1 397 ? -20.656 34.531 22.266 1 94.5 397 THR A N 1
ATOM 3156 C CA . THR A 1 397 ? -19.75 34.188 23.359 1 94.5 397 THR A 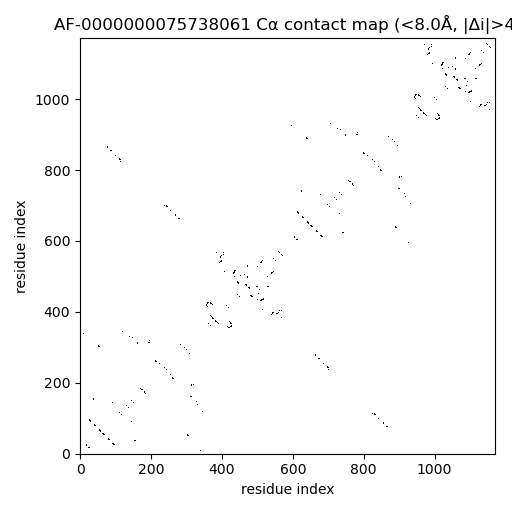CA 1
ATOM 3157 C C . THR A 1 397 ? -18.391 33.75 22.812 1 94.5 397 THR A C 1
ATOM 3159 O O . THR A 1 397 ? -18.312 32.969 21.859 1 94.5 397 THR A O 1
ATOM 3162 N N . LEU A 1 398 ? -17.328 34.344 23.328 1 94.88 398 LEU A N 1
ATOM 3163 C CA . LEU A 1 398 ? -15.953 33.969 23 1 94.88 398 LEU A CA 1
ATOM 3164 C C . LEU A 1 398 ? -15.336 33.094 24.109 1 94.88 398 LEU A C 1
ATOM 3166 O O . LEU A 1 398 ? -15.328 33.5 25.266 1 94.88 398 LEU A O 1
ATOM 3170 N N . ILE A 1 399 ? -14.875 31.969 23.797 1 92.75 399 ILE A N 1
ATOM 3171 C CA . ILE A 1 399 ? -14.195 31.094 24.75 1 92.75 399 ILE A CA 1
ATOM 3172 C C . ILE A 1 399 ? -12.688 31.172 24.531 1 92.75 399 ILE A C 1
ATOM 3174 O O . ILE A 1 399 ? -12.195 30.938 23.422 1 92.75 399 ILE A O 1
ATOM 3178 N N . VAL A 1 400 ? -11.977 31.531 25.562 1 88.06 400 VAL A N 1
ATOM 3179 C CA . VAL A 1 400 ? -10.523 31.688 25.484 1 88.06 400 VAL A CA 1
ATOM 3180 C C . VAL A 1 400 ? -9.859 30.797 26.547 1 88.06 400 VAL A C 1
ATOM 3182 O O . VAL A 1 400 ? -10.477 30.453 27.562 1 88.06 400 VAL A O 1
ATOM 3185 N N . GLY A 1 401 ? -8.672 30.375 26.312 1 82.81 401 GLY A N 1
ATOM 3186 C CA . GLY A 1 401 ? -7.902 29.547 27.219 1 82.81 401 GLY A CA 1
ATOM 3187 C C . GLY A 1 401 ? -6.59 29.078 26.625 1 82.81 401 GLY A C 1
ATOM 3188 O O . GLY A 1 401 ? -6.352 29.234 25.422 1 82.81 401 GLY A O 1
ATOM 3189 N N . PRO A 1 402 ? -5.781 28.609 27.484 1 76.94 402 PRO A N 1
ATOM 3190 C CA . PRO A 1 402 ? -4.488 28.141 26.984 1 76.94 402 PRO A CA 1
ATOM 3191 C C . PRO A 1 402 ? -4.621 26.953 26.016 1 76.94 402 PRO A C 1
ATOM 3193 O O . PRO A 1 402 ? -5.668 26.312 25.969 1 76.94 402 PRO A O 1
ATOM 3196 N N . SER A 1 403 ? -3.539 26.828 25.219 1 71.81 403 SER A N 1
ATOM 3197 C CA . SER A 1 403 ? -3.52 25.688 24.312 1 71.81 403 SER A CA 1
ATOM 3198 C C . SER A 1 403 ? -3.598 24.375 25.078 1 71.81 403 SER A C 1
ATOM 3200 O O . SER A 1 403 ? -2.959 24.219 26.109 1 71.81 403 SER A O 1
ATOM 3202 N N . GLY A 1 404 ? -4.445 23.406 24.641 1 74.5 404 GLY A N 1
ATOM 3203 C CA . GLY A 1 404 ? -4.574 22.109 25.281 1 74.5 404 GLY A CA 1
ATOM 3204 C C . GLY A 1 404 ? -5.582 22.078 26.406 1 74.5 404 GLY A C 1
ATOM 3205 O O . GLY A 1 404 ? -5.746 21.062 27.078 1 74.5 404 GLY A O 1
ATOM 3206 N N . ALA A 1 405 ? -6.297 23.188 26.547 1 81.19 405 ALA A N 1
ATOM 3207 C CA . ALA A 1 405 ? -7.23 23.281 27.672 1 81.19 405 ALA A CA 1
ATOM 3208 C C . ALA A 1 405 ? -8.5 22.5 27.406 1 81.19 405 ALA A C 1
ATOM 3210 O O . ALA A 1 405 ? -9.312 22.281 28.312 1 81.19 405 ALA A O 1
ATOM 3211 N N . GLY A 1 406 ? -8.734 21.984 26.203 1 87.44 406 GLY A N 1
ATOM 3212 C CA . GLY A 1 406 ? -9.898 21.172 25.891 1 87.44 406 GLY A CA 1
ATOM 3213 C C . GLY A 1 406 ? -11.031 21.969 25.25 1 87.44 406 GLY A C 1
ATOM 3214 O O . GLY A 1 406 ? -12.172 21.516 25.234 1 87.44 406 GLY A O 1
ATOM 3215 N N . LYS A 1 407 ? -10.805 23.156 24.781 1 89.25 407 LYS A N 1
ATOM 3216 C CA . LYS A 1 407 ? -11.82 24 24.156 1 89.25 407 LYS A CA 1
ATOM 3217 C C . LYS A 1 407 ? -12.562 23.266 23.047 1 89.25 407 LYS A C 1
ATOM 3219 O O . LYS A 1 407 ? -13.789 23.266 23.016 1 89.25 407 LYS A O 1
ATOM 3224 N N . SER A 1 408 ? -11.82 22.578 22.172 1 88.75 408 SER A N 1
ATOM 3225 C CA . SER A 1 408 ? -12.422 21.828 21.078 1 88.75 408 SER A CA 1
ATOM 3226 C C . SER A 1 408 ? -13.211 20.625 21.594 1 88.75 408 SER A C 1
ATOM 3228 O O . SER A 1 408 ? -14.234 20.266 21.016 1 88.75 408 SER A O 1
ATOM 3230 N N . THR A 1 409 ? -12.734 20.031 22.688 1 91 409 THR A N 1
ATOM 3231 C CA . THR A 1 409 ? -13.43 18.891 23.281 1 91 409 THR A CA 1
ATOM 3232 C C . THR A 1 409 ? -14.797 19.312 23.812 1 91 409 THR A C 1
ATOM 3234 O O . THR A 1 409 ? -15.766 18.547 23.734 1 91 409 THR A O 1
ATOM 3237 N N . LEU A 1 410 ? -14.836 20.5 24.406 1 94 410 LEU A N 1
ATOM 3238 C CA . LEU A 1 410 ? -16.109 21.031 24.875 1 94 410 LEU A CA 1
ATOM 3239 C C . LEU A 1 410 ? -17.109 21.141 23.719 1 94 410 LEU A C 1
ATOM 3241 O O . LEU A 1 410 ? -18.281 20.75 23.859 1 94 410 LEU A O 1
ATOM 3245 N N . PHE A 1 411 ? -16.672 21.625 22.578 1 94.31 411 PHE A N 1
ATOM 3246 C CA . PHE A 1 411 ? -17.516 21.719 21.391 1 94.31 411 PHE A CA 1
ATOM 3247 C C . PHE A 1 411 ? -17.984 20.344 20.938 1 94.31 411 PHE A C 1
ATOM 3249 O O . PHE A 1 411 ? -19.141 20.156 20.578 1 94.31 411 PHE A O 1
ATOM 3256 N N . ARG A 1 412 ? -17.125 19.344 21.031 1 93 412 ARG A N 1
ATOM 3257 C CA . ARG A 1 412 ? -17.469 17.984 20.656 1 93 412 ARG A CA 1
ATOM 3258 C C . ARG A 1 412 ? -18.516 17.391 21.594 1 93 412 ARG A C 1
ATOM 3260 O O . ARG A 1 412 ? -19.422 16.672 21.141 1 93 412 ARG A O 1
ATOM 3267 N N . ALA A 1 413 ? -18.359 17.703 22.797 1 93.69 413 ALA A N 1
ATOM 3268 C CA . ALA A 1 413 ? -19.344 17.234 23.781 1 93.69 413 ALA A CA 1
ATOM 3269 C C . ALA A 1 413 ? -20.719 17.828 23.5 1 93.69 413 ALA A C 1
ATOM 3271 O O . ALA A 1 413 ? -21.734 17.125 23.547 1 93.69 413 ALA A O 1
ATOM 3272 N N . ILE A 1 414 ? -20.734 19.109 23.25 1 94 414 ILE A N 1
ATOM 3273 C CA . ILE A 1 414 ? -21.984 19.781 22.953 1 94 414 ILE A CA 1
ATOM 3274 C C . ILE A 1 414 ? -22.609 19.188 21.688 1 94 414 ILE A C 1
ATOM 3276 O O . ILE A 1 414 ? -23.828 19.016 21.594 1 94 414 ILE A O 1
ATOM 3280 N N . ALA A 1 415 ? -21.75 18.859 20.734 1 92.25 415 ALA A N 1
ATOM 3281 C CA . ALA A 1 415 ? -22.203 18.281 19.469 1 92.25 415 ALA A CA 1
ATOM 3282 C C . ALA A 1 415 ? -22.656 16.828 19.672 1 92.25 415 ALA A C 1
ATOM 3284 O O . ALA A 1 415 ? -23.297 16.25 18.781 1 92.25 415 ALA A O 1
ATOM 3285 N N . GLY A 1 416 ? -22.266 16.188 20.734 1 90.75 416 GLY A N 1
ATOM 3286 C CA . GLY A 1 416 ? -22.75 14.852 21.078 1 90.75 416 GLY A CA 1
ATOM 3287 C C . GLY A 1 416 ? -21.812 13.75 20.609 1 90.75 416 GLY A C 1
ATOM 3288 O O . GLY A 1 416 ? -22.188 12.578 20.562 1 90.75 416 GLY A O 1
ATOM 3289 N N . ILE A 1 417 ? -20.594 14.109 20.266 1 90.31 417 ILE A N 1
ATOM 3290 C CA . ILE A 1 417 ? -19.719 13.078 19.703 1 90.31 417 ILE A CA 1
ATOM 3291 C C . ILE A 1 417 ? -18.594 12.773 20.688 1 90.31 417 ILE A C 1
ATOM 3293 O O . ILE A 1 417 ? -17.672 12.016 20.359 1 90.31 417 ILE A O 1
ATOM 3297 N N . TRP A 1 418 ? -18.594 13.359 21.891 1 91.31 418 TRP A N 1
ATOM 3298 C CA . TRP A 1 418 ? -17.625 13.07 22.953 1 91.31 418 TRP A CA 1
ATOM 3299 C C . TRP A 1 418 ? -18.312 12.445 24.156 1 91.31 418 TRP A C 1
ATOM 3301 O O . TRP A 1 418 ? -18.688 13.156 25.094 1 91.31 418 TRP A O 1
ATOM 3311 N N . PRO A 1 419 ? -18.297 11.133 24.25 1 89.69 419 PRO A N 1
ATOM 3312 C CA . PRO A 1 419 ? -19.062 10.453 25.297 1 89.69 419 PRO A CA 1
ATOM 3313 C C . PRO A 1 419 ? -18.281 10.312 26.609 1 89.69 419 PRO A C 1
ATOM 3315 O O . PRO A 1 419 ? -18.781 9.758 27.578 1 89.69 419 PRO A O 1
ATOM 3318 N N . PHE A 1 420 ? -17.125 10.836 26.781 1 91.56 420 PHE A N 1
ATOM 3319 C CA . PHE A 1 420 ? -16.266 10.594 27.938 1 91.56 420 PHE A CA 1
ATOM 3320 C C . PHE A 1 420 ? -16.469 11.664 29 1 91.56 420 PHE A C 1
ATOM 3322 O O . PHE A 1 420 ? -16.234 12.852 28.75 1 91.56 420 PHE A O 1
ATOM 3329 N N . GLY A 1 421 ? -16.938 11.297 30.062 1 94.25 421 GLY A N 1
ATOM 3330 C CA . GLY A 1 421 ? -17.188 12.211 31.172 1 94.25 421 GLY A CA 1
ATOM 3331 C C . GLY A 1 421 ? -18.484 11.93 31.891 1 94.25 421 GLY A C 1
ATOM 3332 O O . GLY A 1 421 ? -18.953 10.789 31.906 1 94.25 421 GLY A O 1
ATOM 3333 N N . SER A 1 422 ? -18.938 12.945 32.594 1 95.12 422 SER A N 1
ATOM 3334 C CA . SER A 1 422 ? -20.203 12.875 33.312 1 95.12 422 SER A CA 1
ATOM 3335 C C . SER A 1 422 ? -20.938 14.211 33.281 1 95.12 422 SER A C 1
ATOM 3337 O O . SER A 1 422 ? -20.344 15.234 32.938 1 95.12 422 SER A O 1
ATOM 3339 N N . GLY A 1 423 ? -22.188 14.086 33.562 1 95.5 423 GLY A N 1
ATOM 3340 C CA . GLY A 1 423 ? -23.016 15.273 33.531 1 95.5 423 GLY A CA 1
ATOM 3341 C C . GLY A 1 423 ? -23.969 15.32 32.375 1 95.5 423 GLY A C 1
ATOM 3342 O O . GLY A 1 423 ? -24.266 14.289 31.75 1 95.5 423 GLY A O 1
ATOM 3343 N N . SER A 1 424 ? -24.516 16.547 32.188 1 95 424 SER A N 1
ATOM 3344 C CA . SER A 1 424 ? -25.5 16.641 31.125 1 95 424 SER A CA 1
ATOM 3345 C C . SER A 1 424 ? -25.406 17.984 30.406 1 95 424 SER A C 1
ATOM 3347 O O . SER A 1 424 ? -24.953 18.969 30.984 1 95 424 SER A O 1
ATOM 3349 N N . ILE A 1 425 ? -25.719 17.969 29.219 1 95.25 425 ILE A N 1
ATOM 3350 C CA . ILE A 1 425 ? -25.828 19.141 28.359 1 95.25 425 ILE A CA 1
ATOM 3351 C C . ILE A 1 425 ? -27.266 19.297 27.875 1 95.25 425 ILE A C 1
ATOM 3353 O O . ILE A 1 425 ? -27.781 18.422 27.172 1 95.25 425 ILE A O 1
ATOM 3357 N N . ALA A 1 426 ? -27.875 20.344 28.281 1 94.94 426 ALA A N 1
ATOM 3358 C CA . ALA A 1 426 ? -29.25 20.609 27.859 1 94.94 426 ALA A CA 1
ATOM 3359 C C . ALA A 1 426 ? -29.281 21.469 26.594 1 94.94 426 ALA A C 1
ATOM 3361 O O . ALA A 1 426 ? -28.766 22.578 26.578 1 94.94 426 ALA A O 1
ATOM 3362 N N . ILE A 1 427 ? -29.859 20.938 25.594 1 93.81 427 ILE A N 1
ATOM 3363 C CA . ILE A 1 427 ? -30 21.609 24.312 1 93.81 427 ILE A CA 1
ATOM 3364 C C . ILE A 1 427 ? -31.469 21.688 23.922 1 93.81 427 ILE A C 1
ATOM 3366 O O . ILE A 1 427 ? -32.219 20.719 24.078 1 93.81 427 ILE A O 1
ATOM 3370 N N . PRO A 1 428 ? -31.922 22.875 23.469 1 91.5 428 PRO A N 1
ATOM 3371 C CA . PRO A 1 428 ? -33.312 22.984 23.047 1 91.5 428 PRO A CA 1
ATOM 3372 C C . PRO A 1 428 ? -33.719 21.906 22.031 1 91.5 428 PRO A C 1
ATOM 3374 O O . PRO A 1 428 ? -32.938 21.578 21.141 1 91.5 428 PRO A O 1
ATOM 3377 N N . ALA A 1 429 ? -34.969 21.547 22.203 1 85.19 429 ALA A N 1
ATOM 3378 C CA . ALA A 1 429 ? -35.469 20.484 21.359 1 85.19 429 ALA A CA 1
ATOM 3379 C C . ALA A 1 429 ? -35.531 20.906 19.891 1 85.19 429 ALA A C 1
ATOM 3381 O O . ALA A 1 429 ? -35.844 22.062 19.594 1 85.19 429 ALA A O 1
ATOM 3382 N N . ASP A 1 430 ? -34.906 20.328 18.891 1 84.56 430 ASP A N 1
ATOM 3383 C CA . ASP A 1 430 ? -34.938 20.516 17.438 1 84.56 430 ASP A CA 1
ATOM 3384 C C . ASP A 1 430 ? -33.969 21.609 17.016 1 84.56 430 ASP A C 1
ATOM 3386 O O . ASP A 1 430 ? -34.094 22.156 15.906 1 84.56 430 ASP A O 1
ATOM 3390 N N . ALA A 1 431 ? -33.281 22.109 18.031 1 90.12 431 ALA A N 1
ATOM 3391 C CA . ALA A 1 431 ? -32.281 23.125 17.688 1 90.12 431 ALA A CA 1
ATOM 3392 C C . ALA A 1 431 ? -31.312 22.594 16.625 1 90.12 431 ALA A C 1
ATOM 3394 O O . ALA A 1 431 ? -30.906 21.438 16.672 1 90.12 431 ALA A O 1
ATOM 3395 N N . THR A 1 432 ? -31.078 23.453 15.625 1 91.88 432 THR A N 1
ATOM 3396 C CA . THR A 1 432 ? -30.062 23.125 14.617 1 91.88 432 THR A CA 1
ATOM 3397 C C . THR A 1 432 ? -28.688 23.641 15.031 1 91.88 432 THR A C 1
ATOM 3399 O O . THR A 1 432 ? -28.516 24.844 15.266 1 91.88 432 THR A O 1
ATOM 3402 N N . LEU A 1 433 ? -27.812 22.719 15.203 1 93.69 433 LEU A N 1
ATOM 3403 C CA . LEU A 1 433 ? -26.438 23.047 15.602 1 93.69 433 LEU A CA 1
ATOM 3404 C C . LEU A 1 433 ? -25.469 22.766 14.461 1 93.69 433 LEU A C 1
ATOM 3406 O O . LEU A 1 433 ? -25.562 21.75 13.789 1 93.69 433 LEU A O 1
ATOM 3410 N N . MET A 1 434 ? -24.562 23.75 14.234 1 94.69 434 MET A N 1
ATOM 3411 C CA . MET A 1 434 ? -23.484 23.547 13.273 1 94.69 434 MET A CA 1
ATOM 3412 C C . MET A 1 434 ? -22.125 23.875 13.898 1 94.69 434 MET A C 1
ATOM 3414 O O . MET A 1 434 ? -22 24.859 14.625 1 94.69 434 MET A O 1
ATOM 3418 N N . MET A 1 435 ? -21.25 22.953 13.711 1 94.94 435 MET A N 1
ATOM 3419 C CA . MET A 1 435 ? -19.891 23.141 14.188 1 94.94 435 MET A CA 1
ATOM 3420 C C . MET A 1 435 ? -18.922 23.328 13.023 1 94.94 435 MET A C 1
ATOM 3422 O O . MET A 1 435 ? -18.922 22.547 12.078 1 94.94 435 MET A O 1
ATOM 3426 N N . LEU A 1 436 ? -18.156 24.391 13.055 1 94.5 436 LEU A N 1
ATOM 3427 C CA . LEU A 1 436 ? -17.109 24.609 12.078 1 94.5 436 LEU A CA 1
ATOM 3428 C C . LEU A 1 436 ? -15.734 24.469 12.719 1 94.5 436 LEU A C 1
ATOM 3430 O O . LEU A 1 436 ? -15.273 25.359 13.43 1 94.5 436 LEU A O 1
ATOM 3434 N N . PRO A 1 437 ? -15.07 23.359 12.367 1 91.88 437 PRO A N 1
ATOM 3435 C CA . PRO A 1 437 ? -13.742 23.141 12.945 1 91.88 437 PRO A CA 1
ATOM 3436 C C . PRO A 1 437 ? -12.664 24 12.305 1 91.88 437 PRO A C 1
ATOM 3438 O O . PRO A 1 437 ? -12.945 24.734 11.352 1 91.88 437 PRO A O 1
ATOM 3441 N N . GLN A 1 438 ? -11.508 23.922 12.938 1 83.06 438 GLN A N 1
ATOM 3442 C CA . GLN A 1 438 ? -10.367 24.688 12.43 1 83.06 438 GLN A CA 1
ATOM 3443 C C . GLN A 1 438 ? -10.047 24.297 10.992 1 83.06 438 GLN A C 1
ATOM 3445 O O . GLN A 1 438 ? -9.742 25.156 10.164 1 83.06 438 GLN A O 1
ATOM 3450 N N . ARG A 1 439 ? -10.164 22.984 10.75 1 87.12 439 ARG A N 1
ATOM 3451 C CA . ARG A 1 439 ? -9.984 22.469 9.398 1 87.12 439 ARG A CA 1
ATOM 3452 C C . ARG A 1 439 ? -11.273 21.828 8.891 1 87.12 439 ARG A C 1
ATOM 3454 O O . ARG A 1 439 ? -11.547 20.656 9.18 1 87.12 439 ARG A O 1
ATOM 3461 N N . PRO A 1 440 ? -12.008 22.594 8.078 1 92.25 440 PRO A N 1
ATOM 3462 C CA . PRO A 1 440 ? -13.273 22.047 7.582 1 92.25 440 PRO A CA 1
ATOM 3463 C C . PRO A 1 440 ? -13.078 20.922 6.574 1 92.25 440 PRO A C 1
ATOM 3465 O O . PRO A 1 440 ? -12.008 20.797 5.977 1 92.25 440 PRO A O 1
ATOM 3468 N N . TYR A 1 441 ? -14.094 20.094 6.488 1 93.06 441 TYR A N 1
ATOM 3469 C CA . TYR A 1 441 ? -14.086 18.984 5.539 1 93.06 441 TYR A CA 1
ATOM 3470 C C . TYR A 1 441 ? -14.984 19.281 4.344 1 93.06 441 TYR A C 1
ATOM 3472 O O . TYR A 1 441 ? -16.156 19.656 4.508 1 93.06 441 TYR A O 1
ATOM 3480 N N . PHE A 1 442 ? -14.422 19.141 3.129 1 93.31 442 PHE A N 1
ATOM 3481 C CA . PHE A 1 442 ? -15.164 19.25 1.876 1 93.31 442 PHE A CA 1
ATOM 3482 C C . PHE A 1 442 ? -14.977 17.984 1.034 1 93.31 442 PHE A C 1
ATOM 3484 O O . PHE A 1 442 ? -13.867 17.703 0.572 1 93.31 442 PHE A O 1
ATOM 3491 N N . PRO A 1 443 ? -16.047 17.25 0.81 1 91.25 443 PRO A N 1
ATOM 3492 C CA . PRO A 1 443 ? -15.93 16 0.04 1 91.25 443 PRO A CA 1
ATOM 3493 C C . PRO A 1 443 ? -15.406 16.234 -1.376 1 91.25 443 PRO A C 1
ATOM 3495 O O . PRO A 1 443 ? -15.664 17.297 -1.966 1 91.25 443 PRO A O 1
ATOM 3498 N N . VAL A 1 444 ? -14.711 15.312 -1.924 1 89.44 444 VAL A N 1
ATOM 3499 C CA . VAL A 1 444 ? -14.242 15.352 -3.305 1 89.44 444 VAL A CA 1
ATOM 3500 C C . VAL A 1 444 ? -15.43 15.266 -4.258 1 89.44 444 VAL A C 1
ATOM 3502 O O . VAL A 1 444 ? -16.344 14.461 -4.055 1 89.44 444 VAL A O 1
ATOM 3505 N N . GLY A 1 445 ? -15.453 16.047 -5.23 1 89.25 445 GLY A N 1
ATOM 3506 C CA . GLY A 1 445 ? -16.547 16.094 -6.188 1 89.25 445 GLY A CA 1
ATOM 3507 C C . GLY A 1 445 ? -16.844 17.5 -6.688 1 89.25 445 GLY A C 1
ATOM 3508 O O . GLY A 1 445 ? -15.938 18.328 -6.82 1 89.25 445 GLY A O 1
ATOM 3509 N N . GLU A 1 446 ? -18.109 17.719 -6.918 1 93.25 446 GLU A N 1
ATOM 3510 C CA . GLU A 1 446 ? -18.531 19.047 -7.379 1 93.25 446 GLU A CA 1
ATOM 3511 C C . GLU A 1 446 ? -18.438 20.078 -6.258 1 93.25 446 GLU A C 1
ATOM 3513 O O . GLU A 1 446 ? -18.766 19.781 -5.105 1 93.25 446 GLU A O 1
ATOM 3518 N N . LEU A 1 447 ? -18 21.25 -6.688 1 94.69 447 LEU A N 1
ATOM 3519 C CA . LEU A 1 447 ? -17.844 22.312 -5.695 1 94.69 447 LEU A CA 1
ATOM 3520 C C . LEU A 1 447 ? -19.156 22.609 -4.992 1 94.69 447 LEU A C 1
ATOM 3522 O O . LEU A 1 447 ? -19.188 22.766 -3.77 1 94.69 447 LEU A O 1
ATOM 3526 N N . ARG A 1 448 ? -20.234 22.656 -5.777 1 94.25 448 ARG A N 1
ATOM 3527 C CA . ARG A 1 448 ? -21.531 22.938 -5.188 1 94.25 448 ARG A CA 1
ATOM 3528 C C . ARG A 1 448 ? -21.891 21.906 -4.121 1 94.25 448 ARG A C 1
ATOM 3530 O O . ARG A 1 448 ? -22.359 22.266 -3.039 1 94.25 448 ARG A O 1
ATOM 3537 N N . ALA A 1 449 ? -21.688 20.656 -4.434 1 92.5 449 ALA A N 1
ATOM 3538 C CA . ALA A 1 449 ? -22 19.578 -3.5 1 92.5 449 ALA A CA 1
ATOM 3539 C C . ALA A 1 449 ? -21.125 19.672 -2.25 1 92.5 449 ALA A C 1
ATOM 3541 O O . ALA A 1 449 ? -21.594 19.375 -1.144 1 92.5 449 ALA A O 1
ATOM 3542 N N . ALA A 1 450 ? -19.891 20.078 -2.436 1 93.44 450 ALA A N 1
ATOM 3543 C CA . ALA A 1 450 ? -18.953 20.203 -1.32 1 93.44 450 ALA A CA 1
ATOM 3544 C C . ALA A 1 450 ? -19.375 21.312 -0.368 1 93.44 450 ALA A C 1
ATOM 3546 O O . ALA A 1 450 ? -19.266 21.172 0.853 1 93.44 450 ALA A O 1
ATOM 3547 N N . ILE A 1 451 ? -19.891 22.359 -0.898 1 94.5 451 ILE A N 1
ATOM 3548 C CA . ILE A 1 451 ? -20.25 23.547 -0.116 1 94.5 451 ILE A CA 1
ATOM 3549 C C . ILE A 1 451 ? -21.516 23.266 0.68 1 94.5 451 ILE A C 1
ATOM 3551 O O . ILE A 1 451 ? -21.625 23.625 1.855 1 94.5 451 ILE A O 1
ATOM 3555 N N . VAL A 1 452 ? -22.438 22.562 0.06 1 93.44 452 VAL A N 1
ATOM 3556 C CA . VAL A 1 452 ? -23.75 22.391 0.68 1 93.44 452 VAL A CA 1
ATOM 3557 C C . VAL A 1 452 ? -23.719 21.172 1.602 1 93.44 452 VAL A C 1
ATOM 3559 O O . VAL A 1 452 ? -24.656 20.938 2.371 1 93.44 452 VAL A O 1
ATOM 3562 N N . TYR A 1 453 ? -22.641 20.438 1.533 1 92.56 453 TYR A N 1
ATOM 3563 C CA . TYR A 1 453 ? -22.469 19.266 2.377 1 92.56 453 TYR A CA 1
ATOM 3564 C C . TYR A 1 453 ? -22.781 19.594 3.832 1 92.56 453 TYR A C 1
ATOM 3566 O O . TYR A 1 453 ? -22.391 20.641 4.34 1 92.56 453 TYR A O 1
ATOM 3574 N N . PRO A 1 454 ? -23.625 18.688 4.461 1 90.69 454 PRO A N 1
ATOM 3575 C CA . PRO A 1 454 ? -24 17.297 4.191 1 90.69 454 PRO A CA 1
ATOM 3576 C C . PRO A 1 454 ? -25.344 17.156 3.477 1 90.69 454 PRO A C 1
ATOM 3578 O O . PRO A 1 454 ? -25.859 16.047 3.312 1 90.69 454 PRO A O 1
ATOM 3581 N N . ALA A 1 455 ? -25.859 18.344 3.189 1 88.94 455 ALA A N 1
ATOM 3582 C CA . ALA A 1 455 ? -27.109 18.312 2.438 1 88.94 455 ALA A CA 1
ATOM 3583 C C . ALA A 1 455 ? -26.891 17.797 1.017 1 88.94 455 ALA A C 1
ATOM 3585 O O . ALA A 1 455 ? -25.75 17.688 0.563 1 88.94 455 ALA A O 1
ATOM 3586 N N . GLU A 1 456 ? -27.984 17.469 0.393 1 87.75 456 GLU A N 1
ATOM 3587 C CA . GLU A 1 456 ? -27.891 17.031 -0.996 1 87.75 456 GLU A CA 1
ATOM 3588 C C . GLU A 1 456 ? -27.5 18.188 -1.913 1 87.75 456 GLU A C 1
ATOM 3590 O O . GLU A 1 456 ? -27.781 19.344 -1.615 1 87.75 456 GLU A O 1
ATOM 3595 N N . SER A 1 457 ? -26.875 17.859 -2.99 1 83.88 457 SER A N 1
ATOM 3596 C CA . SER A 1 457 ? -26.359 18.844 -3.93 1 83.88 457 SER A CA 1
ATOM 3597 C C . SER A 1 457 ? -27.469 19.781 -4.41 1 83.88 457 SER A C 1
ATOM 3599 O O . SER A 1 457 ? -27.219 20.969 -4.66 1 83.88 457 SER A O 1
ATOM 3601 N N . GLY A 1 458 ? -28.703 19.359 -4.438 1 85.12 458 GLY A N 1
ATOM 3602 C CA . GLY A 1 458 ? -29.797 20.172 -4.957 1 85.12 458 GLY A CA 1
ATOM 3603 C C . GLY A 1 458 ? -30.578 20.891 -3.877 1 85.12 458 GLY A C 1
ATOM 3604 O O . GLY A 1 458 ? -31.609 21.5 -4.152 1 85.12 458 GLY A O 1
ATOM 3605 N N . ALA A 1 459 ? -30.047 20.938 -2.639 1 90.25 459 ALA A N 1
ATOM 3606 C CA . ALA A 1 459 ? -30.766 21.547 -1.522 1 90.25 459 ALA A CA 1
ATOM 3607 C C . ALA A 1 459 ? -30.828 23.062 -1.678 1 90.25 459 ALA A C 1
ATOM 3609 O O . ALA A 1 459 ? -31.781 23.703 -1.206 1 90.25 459 ALA A O 1
ATOM 3610 N N . PHE A 1 460 ? -29.797 23.719 -2.318 1 95.06 460 PHE A N 1
ATOM 3611 C CA . PHE A 1 460 ? -29.75 25.156 -2.574 1 95.06 460 PHE A CA 1
ATOM 3612 C C . PHE A 1 460 ? -29.547 25.438 -4.059 1 95.06 460 PHE A C 1
ATOM 3614 O O . PHE A 1 460 ? -28.953 24.609 -4.773 1 95.06 460 PHE A O 1
ATOM 3621 N N . SER A 1 461 ? -30 26.562 -4.484 1 94.75 461 SER A N 1
ATOM 3622 C CA . SER A 1 461 ? -29.828 26.922 -5.887 1 94.75 461 SER A CA 1
ATOM 3623 C C . SER A 1 461 ? -28.391 27.391 -6.168 1 94.75 461 SER A C 1
ATOM 3625 O O . SER A 1 461 ? -27.688 27.828 -5.258 1 94.75 461 SER A O 1
ATOM 3627 N N . ASP A 1 462 ? -28.016 27.344 -7.422 1 94.25 462 ASP A N 1
ATOM 3628 C CA . ASP A 1 462 ? -26.703 27.797 -7.832 1 94.25 462 ASP A CA 1
ATOM 3629 C C . ASP A 1 462 ? -26.516 29.281 -7.535 1 94.25 462 ASP A C 1
ATOM 3631 O O . ASP A 1 462 ? -25.422 29.719 -7.168 1 94.25 462 ASP A O 1
ATOM 3635 N N . ALA A 1 463 ? -27.547 29.953 -7.684 1 95 463 ALA A N 1
ATOM 3636 C CA . ALA A 1 463 ? -27.484 31.391 -7.449 1 95 463 ALA A CA 1
ATOM 3637 C C . ALA A 1 463 ? -27.219 31.703 -5.977 1 95 463 ALA A C 1
ATOM 3639 O O . ALA A 1 463 ? -26.438 32.594 -5.656 1 95 463 ALA A O 1
ATOM 3640 N N . GLN A 1 464 ? -27.844 31 -5.129 1 95.62 464 GLN A N 1
ATOM 3641 C CA . GLN A 1 464 ? -27.656 31.172 -3.695 1 95.62 464 GLN A CA 1
ATOM 3642 C C . GLN A 1 464 ? -26.219 30.844 -3.283 1 95.62 464 GLN A C 1
ATOM 3644 O O . GLN A 1 464 ? -25.609 31.594 -2.52 1 95.62 464 GLN A O 1
ATOM 3649 N N . VAL A 1 465 ? -25.75 29.781 -3.811 1 96.62 465 VAL A N 1
ATOM 3650 C CA . VAL A 1 465 ? -24.406 29.328 -3.465 1 96.62 465 VAL A CA 1
ATOM 3651 C C . VAL A 1 465 ? -23.391 30.328 -3.998 1 96.62 465 VAL A C 1
ATOM 3653 O O . VAL A 1 465 ? -22.438 30.688 -3.297 1 96.62 465 VAL A O 1
ATOM 3656 N N . ALA A 1 466 ? -23.562 30.797 -5.199 1 96.69 466 ALA A N 1
ATOM 3657 C CA . ALA A 1 466 ? -22.641 31.766 -5.809 1 96.69 466 ALA A CA 1
ATOM 3658 C C . ALA A 1 466 ? -22.625 33.062 -5.027 1 96.69 466 ALA A C 1
ATOM 3660 O O . ALA A 1 466 ? -21.562 33.688 -4.855 1 96.69 466 ALA A O 1
ATOM 3661 N N . GLU A 1 467 ? -23.734 33.5 -4.613 1 96.38 467 GLU A N 1
ATOM 3662 C CA . GLU A 1 467 ? -23.844 34.75 -3.863 1 96.38 467 GLU A CA 1
ATOM 3663 C C . GLU A 1 467 ? -23.062 34.688 -2.555 1 96.38 467 GLU A C 1
ATOM 3665 O O . GLU A 1 467 ? -22.312 35.594 -2.223 1 96.38 467 GLU A O 1
ATOM 3670 N N . VAL A 1 468 ? -23.234 33.625 -1.834 1 96.56 468 VAL A N 1
ATOM 3671 C CA . VAL A 1 468 ? -22.562 33.469 -0.545 1 96.56 468 VAL A CA 1
ATOM 3672 C C . VAL A 1 468 ? -21.062 33.406 -0.754 1 96.56 468 VAL A C 1
ATOM 3674 O O . VAL A 1 468 ? -20.281 33.906 0.064 1 96.56 468 VAL A O 1
ATOM 3677 N N . LEU A 1 469 ? -20.656 32.781 -1.841 1 97.06 469 LEU A N 1
ATOM 3678 C CA . LEU A 1 469 ? -19.219 32.688 -2.135 1 97.06 469 LEU A CA 1
ATOM 3679 C C . LEU A 1 469 ? -18.625 34.094 -2.371 1 97.06 469 LEU A C 1
ATOM 3681 O O . LEU A 1 469 ? -17.516 34.375 -1.933 1 97.06 469 LEU A O 1
ATOM 3685 N N . ARG A 1 470 ? -19.328 34.875 -3.012 1 96.31 470 ARG A N 1
ATOM 3686 C CA . ARG A 1 470 ? -18.859 36.219 -3.236 1 96.31 470 ARG A CA 1
ATOM 3687 C C . ARG A 1 470 ? -18.797 37 -1.927 1 96.31 470 ARG A C 1
ATOM 3689 O O . ARG A 1 470 ? -17.875 37.812 -1.712 1 96.31 470 ARG A O 1
ATOM 3696 N N . GLU A 1 471 ? -19.703 36.781 -1.103 1 96.12 471 GLU A N 1
ATOM 3697 C CA . GLU A 1 471 ? -19.812 37.5 0.161 1 96.12 471 GLU A CA 1
ATOM 3698 C C . GLU A 1 471 ? -18.656 37.156 1.098 1 96.12 471 GLU A C 1
ATOM 3700 O O . GLU A 1 471 ? -18.188 37.969 1.867 1 96.12 471 GLU A O 1
ATOM 3705 N N . VAL A 1 472 ? -18.266 35.875 1.025 1 95.88 472 VAL A N 1
ATOM 3706 C CA . VAL A 1 472 ? -17.219 35.438 1.939 1 95.88 472 VAL A CA 1
ATOM 3707 C C . VAL A 1 472 ? -15.844 35.75 1.32 1 95.88 472 VAL A C 1
ATOM 3709 O O . VAL A 1 472 ? -14.812 35.375 1.883 1 95.88 472 VAL A O 1
ATOM 3712 N N . GLY A 1 473 ? -15.789 36.25 0.138 1 92.25 473 GLY A N 1
ATOM 3713 C CA . GLY A 1 473 ? -14.547 36.688 -0.466 1 92.25 473 GLY A CA 1
ATOM 3714 C C . GLY A 1 473 ? -13.938 35.688 -1.41 1 92.25 473 GLY A C 1
ATOM 3715 O O . GLY A 1 473 ? -12.711 35.594 -1.534 1 92.25 473 GLY A O 1
ATOM 3716 N N . LEU A 1 474 ? -14.773 34.781 -2.025 1 93.5 474 LEU A N 1
ATOM 3717 C CA . LEU A 1 474 ? -14.273 33.781 -2.969 1 93.5 474 LEU A CA 1
ATOM 3718 C C . LEU A 1 474 ? -15 33.906 -4.305 1 93.5 474 LEU A C 1
ATOM 3720 O O . LEU A 1 474 ? -15.555 32.906 -4.785 1 93.5 474 LEU A O 1
ATOM 3724 N N . PRO A 1 475 ? -14.883 35 -4.965 1 92.81 475 PRO A N 1
ATOM 3725 C CA . PRO A 1 475 ? -15.641 35.156 -6.211 1 92.81 475 PRO A CA 1
ATOM 3726 C C . PRO A 1 475 ? -15.172 34.25 -7.324 1 92.81 475 PRO A C 1
ATOM 3728 O O . PRO A 1 475 ? -15.977 33.812 -8.156 1 92.81 475 PRO A O 1
ATOM 3731 N N . ALA A 1 476 ? -13.953 33.906 -7.375 1 89.38 476 ALA A N 1
ATOM 3732 C CA . ALA A 1 476 ? -13.422 33.031 -8.414 1 89.38 476 ALA A CA 1
ATOM 3733 C C . ALA A 1 476 ? -14.062 31.641 -8.344 1 89.38 476 ALA A C 1
ATOM 3735 O O . ALA A 1 476 ? -14.242 30.969 -9.375 1 89.38 476 ALA A O 1
ATOM 3736 N N . LEU A 1 477 ? -14.398 31.219 -7.188 1 93.38 477 LEU A N 1
ATOM 3737 C CA . LEU A 1 477 ? -15 29.906 -7.008 1 93.38 477 LEU A CA 1
ATOM 3738 C C . LEU A 1 477 ? -16.484 29.922 -7.383 1 93.38 477 LEU A C 1
ATOM 3740 O O . LEU A 1 477 ? -17.047 28.891 -7.73 1 93.38 477 LEU A O 1
ATOM 3744 N N . ALA A 1 478 ? -17.031 31.125 -7.305 1 94.12 478 ALA A N 1
ATOM 3745 C CA . ALA A 1 478 ? -18.453 31.266 -7.613 1 94.12 478 ALA A CA 1
ATOM 3746 C C . ALA A 1 478 ? -18.734 30.906 -9.07 1 94.12 478 ALA A C 1
ATOM 3748 O O . ALA A 1 478 ? -19.844 30.484 -9.414 1 94.12 478 ALA A O 1
ATOM 3749 N N . GLU A 1 479 ? -17.75 30.953 -9.898 1 91.94 479 GLU A N 1
ATOM 3750 C CA . GLU A 1 479 ? -17.906 30.688 -11.328 1 91.94 479 GLU A CA 1
ATOM 3751 C C . GLU A 1 479 ? -17.609 29.234 -11.664 1 91.94 479 GLU A C 1
ATOM 3753 O O . GLU A 1 479 ? -17.812 28.797 -12.797 1 91.94 479 GLU A O 1
ATOM 3758 N N . ARG A 1 480 ? -17.281 28.469 -10.703 1 93.69 480 ARG A N 1
ATOM 3759 C CA . ARG A 1 480 ? -16.797 27.125 -10.969 1 93.69 480 ARG A CA 1
ATOM 3760 C C . ARG A 1 480 ? -17.562 26.094 -10.125 1 93.69 480 ARG A C 1
ATOM 3762 O O . ARG A 1 480 ? -16.969 25.141 -9.617 1 93.69 480 ARG A O 1
ATOM 3769 N N . LEU A 1 481 ? -18.828 26.281 -9.984 1 94.12 481 LEU A N 1
ATOM 3770 C CA . LEU A 1 481 ? -19.609 25.453 -9.086 1 94.12 481 LEU A CA 1
ATOM 3771 C C . LEU A 1 481 ? -19.688 24.016 -9.594 1 94.12 481 LEU A C 1
ATOM 3773 O O . LEU A 1 481 ? -19.812 23.078 -8.797 1 94.12 481 LEU A O 1
ATOM 3777 N N . ASP A 1 482 ? -19.547 23.828 -10.883 1 92.62 482 ASP A N 1
ATOM 3778 C CA . ASP A 1 482 ? -19.688 22.5 -11.469 1 92.62 482 ASP A CA 1
ATOM 3779 C C . ASP A 1 482 ? -18.344 21.797 -11.586 1 92.62 482 ASP A C 1
ATOM 3781 O O . ASP A 1 482 ? -18.266 20.641 -11.992 1 92.62 482 ASP A O 1
ATOM 3785 N N . GLN A 1 483 ? -17.469 22.484 -11.188 1 92.88 483 GLN A N 1
ATOM 3786 C CA . GLN A 1 483 ? -16.125 21.906 -11.289 1 92.88 483 GLN A CA 1
ATOM 3787 C C . GLN A 1 483 ? -15.922 20.797 -10.266 1 92.88 483 GLN A C 1
ATOM 3789 O O . GLN A 1 483 ? -16.375 20.906 -9.117 1 92.88 483 GLN A O 1
ATOM 3794 N N . HIS A 1 484 ? -15.344 19.703 -10.727 1 91.62 484 HIS A N 1
ATOM 3795 C CA . HIS A 1 484 ? -14.984 18.594 -9.852 1 91.62 484 HIS A CA 1
ATOM 3796 C C . HIS A 1 484 ? -13.547 18.719 -9.359 1 91.62 484 HIS A C 1
ATOM 3798 O O . HIS A 1 484 ? -12.664 19.125 -10.117 1 91.62 484 HIS A O 1
ATOM 3804 N N . GLY A 1 485 ? -13.359 18.5 -8.016 1 86.69 485 GLY A N 1
ATOM 3805 C CA . GLY A 1 485 ? -11.992 18.609 -7.539 1 86.69 485 GLY A CA 1
ATOM 3806 C C . GLY A 1 485 ? -11.812 18.109 -6.121 1 86.69 485 GLY A C 1
ATOM 3807 O O . GLY A 1 485 ? -12.766 17.641 -5.492 1 86.69 485 GLY A O 1
ATOM 3808 N N . HIS A 1 486 ? -10.508 18.125 -5.727 1 87.44 486 HIS A N 1
ATOM 3809 C CA . HIS A 1 486 ? -10.102 17.875 -4.348 1 87.44 486 HIS A CA 1
ATOM 3810 C C . HIS A 1 486 ? -9.953 19.188 -3.582 1 87.44 486 HIS A C 1
ATOM 3812 O O . HIS A 1 486 ? -8.844 19.703 -3.439 1 87.44 486 HIS A O 1
ATOM 3818 N N . TRP A 1 487 ? -10.969 19.562 -3.053 1 88.38 487 TRP A N 1
ATOM 3819 C CA . TRP A 1 487 ? -11.086 20.938 -2.566 1 88.38 487 TRP A CA 1
ATOM 3820 C C . TRP A 1 487 ? -10.18 21.172 -1.357 1 88.38 487 TRP A C 1
ATOM 3822 O O . TRP A 1 487 ? -9.555 22.219 -1.231 1 88.38 487 TRP A O 1
ATOM 3832 N N . ASN A 1 488 ? -10.094 20.172 -0.381 1 87.81 488 ASN A N 1
ATOM 3833 C CA . ASN A 1 488 ? -9.227 20.328 0.785 1 87.81 488 ASN A CA 1
ATOM 3834 C C . ASN A 1 488 ? -7.754 20.375 0.392 1 87.81 488 ASN A C 1
ATOM 3836 O O . ASN A 1 488 ? -6.922 20.875 1.149 1 87.81 488 ASN A O 1
ATOM 3840 N N . ARG A 1 489 ? -7.418 19.922 -0.758 1 74.44 489 ARG A N 1
ATOM 3841 C CA . ARG A 1 489 ? -6.039 19.922 -1.236 1 74.44 489 ARG A CA 1
ATOM 3842 C C . ARG A 1 489 ? -5.754 21.156 -2.08 1 74.44 489 ARG A C 1
ATOM 3844 O O . ARG A 1 489 ? -4.641 21.688 -2.061 1 74.44 489 ARG A O 1
ATOM 3851 N N . THR A 1 490 ? -6.723 21.609 -2.801 1 78 490 THR A N 1
ATOM 3852 C CA . THR A 1 490 ? -6.539 22.656 -3.793 1 78 490 THR A CA 1
ATOM 3853 C C . THR A 1 490 ? -6.652 24.031 -3.146 1 78 490 THR A C 1
ATOM 3855 O O . THR A 1 490 ? -5.949 24.969 -3.539 1 78 490 THR A O 1
ATOM 3858 N N . LEU A 1 491 ? -7.473 24.094 -2.123 1 81.5 491 LEU A N 1
ATOM 3859 C CA . LEU A 1 491 ? -7.727 25.391 -1.504 1 81.5 491 LEU A CA 1
ATOM 3860 C C . LEU A 1 491 ? -6.809 25.609 -0.307 1 81.5 491 LEU A C 1
ATOM 3862 O O . LEU A 1 491 ? -6.469 24.656 0.404 1 81.5 491 LEU A O 1
ATOM 3866 N N . SER A 1 492 ? -6.387 26.828 -0.122 1 75.19 492 SER A N 1
ATOM 3867 C CA . SER A 1 492 ? -5.648 27.188 1.085 1 75.19 492 SER A CA 1
ATOM 3868 C C . SER A 1 492 ? -6.523 27.062 2.326 1 75.19 492 SER A C 1
ATOM 3870 O O . SER A 1 492 ? -7.75 26.969 2.221 1 75.19 492 SER A O 1
ATOM 3872 N N . LEU A 1 493 ? -5.871 26.906 3.451 1 80.38 493 LEU A N 1
ATOM 3873 C CA . LEU A 1 493 ? -6.633 26.781 4.691 1 80.38 493 LEU A CA 1
ATOM 3874 C C . LEU A 1 493 ? -7.543 27.984 4.891 1 80.38 493 LEU A C 1
ATOM 3876 O O . LEU A 1 493 ? -8.672 27.844 5.363 1 80.38 493 LEU A O 1
ATOM 3880 N N . GLY A 1 494 ? -7.031 29.203 4.586 1 84 494 GLY A N 1
ATOM 3881 C CA . GLY A 1 494 ? -7.879 30.375 4.656 1 84 494 GLY A CA 1
ATOM 3882 C C . GLY A 1 494 ? -9.094 30.281 3.754 1 84 494 GLY A C 1
ATOM 3883 O O . GLY A 1 494 ? -10.203 30.656 4.156 1 84 494 GLY A O 1
ATOM 3884 N N . GLU A 1 495 ? -8.867 29.812 2.568 1 86.06 495 GLU A N 1
ATOM 3885 C CA . GLU A 1 495 ? -9.977 29.625 1.636 1 86.06 495 GLU A CA 1
ATOM 3886 C C . GLU A 1 495 ? -10.961 28.578 2.148 1 86.06 495 GLU A C 1
ATOM 3888 O O . GLU A 1 495 ? -12.18 28.734 1.998 1 86.06 495 GLU A O 1
ATOM 3893 N N . GLN A 1 496 ? -10.453 27.562 2.727 1 91.62 496 GLN A N 1
ATOM 3894 C CA . GLN A 1 496 ? -11.305 26.531 3.297 1 91.62 496 GLN A CA 1
ATOM 3895 C C . GLN A 1 496 ? -12.156 27.078 4.434 1 91.62 496 GLN A C 1
ATOM 3897 O O . GLN A 1 496 ? -13.336 26.75 4.555 1 91.62 496 GLN A O 1
ATOM 3902 N N . GLN A 1 497 ? -11.547 27.922 5.289 1 92.19 497 GLN A N 1
ATOM 3903 C CA . GLN A 1 497 ? -12.281 28.531 6.391 1 92.19 497 GLN A CA 1
ATOM 3904 C C . GLN A 1 497 ? -13.391 29.453 5.875 1 92.19 497 GLN A C 1
ATOM 3906 O O . GLN A 1 497 ? -14.5 29.453 6.406 1 92.19 497 GLN A O 1
ATOM 3911 N N . ARG A 1 498 ? -13.07 30.203 4.809 1 94.56 498 ARG A N 1
ATOM 3912 C CA . ARG A 1 498 ? -14.094 31.031 4.176 1 94.56 498 ARG A CA 1
ATOM 3913 C C . ARG A 1 498 ? -15.234 30.172 3.641 1 94.56 498 ARG A C 1
ATOM 3915 O O . ARG A 1 498 ? -16.406 30.531 3.783 1 94.56 498 ARG A O 1
ATOM 3922 N N . LEU A 1 499 ? -14.883 29.078 3.045 1 95.25 499 LEU A N 1
ATOM 3923 C CA . LEU A 1 499 ? -15.883 28.156 2.527 1 95.25 499 LEU A CA 1
ATOM 3924 C C . LEU A 1 499 ? -16.734 27.594 3.66 1 95.25 499 LEU A C 1
ATOM 3926 O O . LEU A 1 499 ? -17.938 27.344 3.479 1 95.25 499 LEU A O 1
ATOM 3930 N N . GLY A 1 500 ? -16.125 27.281 4.754 1 95.75 500 GLY A N 1
ATOM 3931 C CA . GLY A 1 500 ? -16.875 26.859 5.926 1 95.75 500 GLY A CA 1
ATOM 3932 C C . GLY A 1 500 ? -17.922 27.859 6.367 1 95.75 500 GLY A C 1
ATOM 3933 O O . GLY A 1 500 ? -19.047 27.5 6.688 1 95.75 500 GLY A O 1
ATOM 3934 N N . ILE A 1 501 ? -17.516 29.109 6.371 1 96.75 501 ILE A N 1
ATOM 3935 C CA . ILE A 1 501 ? -18.438 30.188 6.742 1 96.75 501 ILE A CA 1
ATOM 3936 C C . ILE A 1 501 ? -19.562 30.281 5.711 1 96.75 501 ILE A C 1
ATOM 3938 O O . ILE A 1 501 ? -20.719 30.516 6.059 1 96.75 501 ILE A O 1
ATOM 3942 N N . ALA A 1 502 ? -19.219 30.078 4.441 1 96.94 502 ALA A N 1
ATOM 3943 C CA . ALA A 1 502 ? -20.234 30.047 3.395 1 96.94 502 ALA A CA 1
ATOM 3944 C C . ALA A 1 502 ? -21.281 28.969 3.676 1 96.94 502 ALA A C 1
ATOM 3946 O O . ALA A 1 502 ? -22.469 29.188 3.512 1 96.94 502 ALA A O 1
ATOM 3947 N N . ARG A 1 503 ? -20.828 27.844 4.059 1 96.12 503 ARG A N 1
ATOM 3948 C CA . ARG A 1 503 ? -21.719 26.734 4.434 1 96.12 503 ARG A CA 1
ATOM 3949 C C . ARG A 1 503 ? -22.672 27.156 5.551 1 96.12 503 ARG A C 1
ATOM 3951 O O . ARG A 1 503 ? -23.859 26.875 5.496 1 96.12 503 ARG A O 1
ATOM 3958 N N . ALA A 1 504 ? -22.125 27.812 6.543 1 96.38 504 ALA A N 1
ATOM 3959 C CA . ALA A 1 504 ? -22.922 28.281 7.676 1 96.38 504 ALA A CA 1
ATOM 3960 C C . ALA A 1 504 ? -23.984 29.281 7.223 1 96.38 504 ALA A C 1
ATOM 3962 O O . ALA A 1 504 ? -25.125 29.25 7.711 1 96.38 504 ALA A O 1
ATOM 3963 N N . LEU A 1 505 ? -23.609 30.156 6.328 1 97.31 505 LEU A N 1
ATOM 3964 C CA . LEU A 1 505 ? -24.531 31.156 5.832 1 97.31 505 LEU A CA 1
ATOM 3965 C C . LEU A 1 505 ? -25.703 30.5 5.094 1 97.31 505 LEU A C 1
ATOM 3967 O O . LEU A 1 505 ? -26.828 30.969 5.164 1 97.31 505 LEU A O 1
ATOM 3971 N N . LEU A 1 506 ? -25.406 29.438 4.367 1 96.25 506 LEU A N 1
ATOM 3972 C CA . LEU A 1 506 ? -26.438 28.75 3.607 1 96.25 506 LEU A CA 1
ATOM 3973 C C . LEU A 1 506 ? -27.375 27.984 4.535 1 96.25 506 LEU A C 1
ATOM 3975 O O . LEU A 1 506 ? -28.594 28.078 4.406 1 96.25 506 LEU A O 1
ATOM 3979 N N . HIS A 1 507 ? -26.875 27.25 5.496 1 94.88 507 HIS A N 1
ATOM 3980 C CA . HIS A 1 507 ? -27.672 26.391 6.359 1 94.88 507 HIS A CA 1
ATOM 3981 C C . HIS A 1 507 ? -28.359 27.188 7.449 1 94.88 507 HIS A C 1
ATOM 3983 O O . HIS A 1 507 ? -29.406 26.766 7.965 1 94.88 507 HIS A O 1
ATOM 3989 N N . ALA A 1 508 ? -27.797 28.281 7.879 1 94.88 508 ALA A N 1
ATOM 3990 C CA . ALA A 1 508 ? -28.359 29.203 8.844 1 94.88 508 ALA A CA 1
ATOM 3991 C C . ALA A 1 508 ? -28.781 28.484 10.125 1 94.88 508 ALA A C 1
ATOM 3993 O O . ALA A 1 508 ? -29.953 28.516 10.5 1 94.88 508 ALA A O 1
ATOM 3994 N N . PRO A 1 509 ? -27.875 27.875 10.852 1 95.06 509 PRO A N 1
ATOM 3995 C CA . PRO A 1 509 ? -28.219 27.172 12.086 1 95.06 509 PRO A CA 1
ATOM 3996 C C . PRO A 1 509 ? -28.641 28.094 13.219 1 95.06 509 PRO A C 1
ATOM 3998 O O . PRO A 1 509 ? -28.281 29.281 13.203 1 95.06 509 PRO A O 1
ATOM 4001 N N . GLN A 1 510 ? -29.328 27.562 14.156 1 94.69 510 GLN A N 1
ATOM 4002 C CA . GLN A 1 510 ? -29.688 28.328 15.344 1 94.69 510 GLN A CA 1
ATOM 4003 C C . GLN A 1 510 ? -28.469 28.578 16.234 1 94.69 510 GLN A C 1
ATOM 4005 O O . GLN A 1 510 ? -28.344 29.656 16.828 1 94.69 510 GLN A O 1
ATOM 4010 N N . TYR A 1 511 ? -27.656 27.594 16.312 1 95.69 511 TYR A N 1
ATOM 4011 C CA . TYR A 1 511 ? -26.406 27.703 17.062 1 95.69 511 TYR A CA 1
ATOM 4012 C C . TYR A 1 511 ? -25.203 27.422 16.156 1 95.69 511 TYR A C 1
ATOM 4014 O O . TYR A 1 511 ? -25.141 26.391 15.5 1 95.69 511 TYR A O 1
ATOM 4022 N N . LEU A 1 512 ? -24.266 28.359 16.094 1 96.94 512 LEU A N 1
ATOM 4023 C CA . LEU A 1 512 ? -23.062 28.219 15.289 1 96.94 512 LEU A CA 1
ATOM 4024 C C . LEU A 1 512 ? -21.812 28.234 16.172 1 96.94 512 LEU A C 1
ATOM 4026 O O . LEU A 1 512 ? -21.547 29.219 16.859 1 96.94 512 LEU A O 1
ATOM 4030 N N . PHE A 1 513 ? -21.125 27.156 16.203 1 96.81 513 PHE A N 1
ATOM 4031 C CA . PHE A 1 513 ? -19.906 27.016 16.984 1 96.81 513 PHE A CA 1
ATOM 4032 C C . PHE A 1 513 ? -18.688 27.125 16.078 1 96.81 513 PHE A C 1
ATOM 4034 O O . PHE A 1 513 ? -18.516 26.328 15.148 1 96.81 513 PHE A O 1
ATOM 4041 N N . LEU A 1 514 ? -17.828 28.078 16.297 1 96.31 514 LEU A N 1
ATOM 4042 C CA . LEU A 1 514 ? -16.641 28.344 15.5 1 96.31 514 LEU A CA 1
ATOM 4043 C C . LEU A 1 514 ? -15.375 27.969 16.266 1 96.31 514 LEU A C 1
ATOM 4045 O O . LEU A 1 514 ? -14.93 28.719 17.125 1 96.31 514 LEU A O 1
ATOM 4049 N N . ASP A 1 515 ? -14.789 26.859 15.953 1 93.19 515 ASP A N 1
ATOM 4050 C CA . ASP A 1 515 ? -13.562 26.391 16.594 1 93.19 515 ASP A CA 1
ATOM 4051 C C . ASP A 1 515 ? -12.336 26.844 15.797 1 93.19 515 ASP A C 1
ATOM 4053 O O . ASP A 1 515 ? -11.828 26.094 14.953 1 93.19 515 ASP A O 1
ATOM 4057 N N . GLU A 1 516 ? -11.82 28 16.109 1 88.06 516 GLU A N 1
ATOM 4058 C CA . GLU A 1 516 ? -10.695 28.625 15.414 1 88.06 516 GLU A CA 1
ATOM 4059 C C . GLU A 1 516 ? -10.93 28.641 13.906 1 88.06 516 GLU A C 1
ATOM 4061 O O . GLU A 1 516 ? -10.031 28.297 13.133 1 88.06 516 GLU A O 1
ATOM 4066 N N . ALA A 1 517 ? -12.148 28.984 13.57 1 91 517 ALA A N 1
ATOM 4067 C CA . ALA A 1 517 ? -12.625 28.859 12.195 1 91 517 ALA A CA 1
ATOM 4068 C C . ALA A 1 517 ? -12.07 30 11.32 1 91 517 ALA A C 1
ATOM 4070 O O . ALA A 1 517 ? -12.266 30 10.102 1 91 517 ALA A O 1
ATOM 4071 N N . THR A 1 518 ? -11.383 31.016 11.914 1 88.88 518 THR A N 1
ATOM 4072 C CA . THR A 1 518 ? -10.812 32.125 11.156 1 88.88 518 THR A CA 1
ATOM 4073 C C . THR A 1 518 ? -9.344 32.312 11.508 1 88.88 518 THR A C 1
ATOM 4075 O O . THR A 1 518 ? -8.789 33.406 11.305 1 88.88 518 THR A O 1
ATOM 4078 N N . ALA A 1 519 ? -8.797 31.281 12.062 1 79.56 519 ALA A N 1
ATOM 4079 C CA . ALA A 1 519 ? -7.449 31.375 12.617 1 79.56 519 ALA A CA 1
ATOM 4080 C C . ALA A 1 519 ? -6.418 31.578 11.508 1 79.56 519 ALA A C 1
ATOM 4082 O O . ALA A 1 519 ? -5.336 32.125 11.742 1 79.56 519 ALA A O 1
ATOM 4083 N N . SER A 1 520 ? -6.723 31.172 10.289 1 76.25 520 SER A N 1
ATOM 4084 C CA . SER A 1 520 ? -5.75 31.234 9.203 1 76.25 520 SER A CA 1
ATOM 4085 C C . SER A 1 520 ? -5.988 32.438 8.312 1 76.25 520 SER A C 1
ATOM 4087 O O . SER A 1 520 ? -5.398 32.562 7.238 1 76.25 520 SER A O 1
ATOM 4089 N N . LEU A 1 521 ? -6.832 33.344 8.781 1 81.19 521 LEU A N 1
ATOM 4090 C CA . LEU A 1 521 ? -7.109 34.594 8.07 1 81.19 521 LEU A CA 1
ATOM 4091 C C . LEU A 1 521 ? -6.363 35.75 8.711 1 81.19 521 LEU A C 1
ATOM 4093 O O . LEU A 1 521 ? -6.02 35.688 9.891 1 81.19 521 LEU A O 1
ATOM 4097 N N . ASP A 1 522 ? -6.031 36.781 7.883 1 78.19 522 ASP A N 1
ATOM 4098 C CA . ASP A 1 522 ? -5.5 38 8.453 1 78.19 522 ASP A CA 1
ATOM 4099 C C . ASP A 1 522 ? -6.566 38.75 9.25 1 78.19 522 ASP A C 1
ATOM 4101 O O . ASP A 1 522 ? -7.762 38.469 9.109 1 78.19 522 ASP A O 1
ATOM 4105 N N . GLU A 1 523 ? -6.098 39.688 10.078 1 82.25 523 GLU A N 1
ATOM 4106 C CA . GLU A 1 523 ? -6.98 40.375 11.023 1 82.25 523 GLU A CA 1
ATOM 4107 C C . GLU A 1 523 ? -8.109 41.094 10.305 1 82.25 523 GLU A C 1
ATOM 4109 O O . GLU A 1 523 ? -9.273 40.969 10.68 1 82.25 523 GLU A O 1
ATOM 4114 N N . PRO A 1 524 ? -7.828 41.812 9.18 1 83.75 524 PRO A N 1
ATOM 4115 C CA . PRO A 1 524 ? -8.93 42.469 8.484 1 83.75 524 PRO A CA 1
ATOM 4116 C C . PRO A 1 524 ? -9.938 41.5 7.898 1 83.75 524 PRO A C 1
ATOM 4118 O O . PRO A 1 524 ? -11.148 41.75 7.945 1 83.75 524 PRO A O 1
ATOM 4121 N N . SER A 1 525 ? -9.516 40.469 7.391 1 87.94 525 SER A N 1
ATOM 4122 C CA . SER A 1 525 ? -10.398 39.469 6.812 1 87.94 525 SER A CA 1
ATOM 4123 C C . SER A 1 525 ? -11.258 38.781 7.883 1 87.94 525 SER A C 1
ATOM 4125 O O . SER A 1 525 ? -12.438 38.5 7.66 1 87.94 525 SER A O 1
ATOM 4127 N N . GLU A 1 526 ? -10.641 38.469 8.953 1 90.69 526 GLU A N 1
ATOM 4128 C CA . GLU A 1 526 ? -11.375 37.906 10.086 1 90.69 526 GLU A CA 1
ATOM 4129 C C . GLU A 1 526 ? -12.5 38.844 10.523 1 90.69 526 GLU A C 1
ATOM 4131 O O . GLU A 1 526 ? -13.633 38.406 10.734 1 90.69 526 GLU A O 1
ATOM 4136 N N . ALA A 1 527 ? -12.148 40.125 10.664 1 92.06 527 ALA A N 1
ATOM 4137 C CA . ALA A 1 527 ? -13.141 41.125 11.062 1 92.06 527 ALA A CA 1
ATOM 4138 C C . ALA A 1 527 ? -14.281 41.188 10.062 1 92.06 527 ALA A C 1
ATOM 4140 O O . ALA A 1 527 ? -15.453 41.25 10.445 1 92.06 527 ALA A O 1
ATOM 4141 N N . ALA A 1 528 ? -13.953 41.156 8.836 1 93.62 528 ALA A N 1
ATOM 4142 C CA . ALA A 1 528 ? -14.953 41.219 7.777 1 93.62 528 ALA A CA 1
ATOM 4143 C C . ALA A 1 528 ? -15.906 40.031 7.848 1 93.62 528 ALA A C 1
ATOM 4145 O O . ALA A 1 528 ? -17.109 40.188 7.629 1 93.62 528 ALA A O 1
ATOM 4146 N N . LEU A 1 529 ? -15.492 38.906 8.086 1 95.38 529 LEU A N 1
ATOM 4147 C CA . LEU A 1 529 ? -16.312 37.688 8.125 1 95.38 529 LEU A CA 1
ATOM 4148 C C . LEU A 1 529 ? -17.25 37.719 9.336 1 95.38 529 LEU A C 1
ATOM 4150 O O . LEU A 1 529 ? -18.406 37.281 9.242 1 95.38 529 LEU A O 1
ATOM 4154 N N . TYR A 1 530 ? -16.719 38.156 10.461 1 95.38 530 TYR A N 1
ATOM 4155 C CA . TYR A 1 530 ? -17.578 38.25 11.641 1 95.38 530 TYR A CA 1
ATOM 4156 C C . TYR A 1 530 ? -18.672 39.281 11.445 1 95.38 530 TYR A C 1
ATOM 4158 O O . TYR A 1 530 ? -19.812 39.094 11.891 1 95.38 530 TYR A O 1
ATOM 4166 N N . LYS A 1 531 ? -18.312 40.375 10.812 1 95.75 531 LYS A N 1
ATOM 4167 C CA . LYS A 1 531 ? -19.328 41.375 10.492 1 95.75 531 LYS A CA 1
ATOM 4168 C C . LYS A 1 531 ? -20.375 40.812 9.539 1 95.75 531 LYS A C 1
ATOM 4170 O O . LYS A 1 531 ? -21.562 41.125 9.672 1 95.75 531 LYS A O 1
ATOM 4175 N N . LEU A 1 532 ? -19.906 40.062 8.641 1 96.62 532 LEU A N 1
ATOM 4176 C CA . LEU A 1 532 ? -20.812 39.406 7.695 1 96.62 532 LEU A CA 1
ATOM 4177 C C . LEU A 1 532 ? -21.75 38.469 8.422 1 96.62 532 LEU A C 1
ATOM 4179 O O . LEU A 1 532 ? -22.953 38.438 8.125 1 96.62 532 LEU A O 1
ATOM 4183 N N . LEU A 1 533 ? -21.312 37.656 9.305 1 96.25 533 LEU A N 1
ATOM 4184 C CA . LEU A 1 533 ? -22.141 36.75 10.094 1 96.25 533 LEU A CA 1
ATOM 4185 C C . LEU A 1 533 ? -23.203 37.531 10.867 1 96.25 533 LEU A C 1
ATOM 4187 O O . LEU A 1 533 ? -24.359 37.094 10.938 1 96.25 533 LEU A O 1
ATOM 4191 N N . ASP A 1 534 ? -22.797 38.656 11.359 1 93.69 534 ASP A N 1
ATOM 4192 C CA . ASP A 1 534 ? -23.719 39.469 12.117 1 93.69 534 ASP A CA 1
ATOM 4193 C C . ASP A 1 534 ? -24.844 40 11.227 1 93.69 534 ASP A C 1
ATOM 4195 O O . ASP A 1 534 ? -26 40.031 11.648 1 93.69 534 ASP A O 1
ATOM 4199 N N . ARG A 1 535 ? -24.516 40.312 10.078 1 95.69 535 ARG A N 1
ATOM 4200 C CA . ARG A 1 535 ? -25.469 40.906 9.148 1 95.69 535 ARG A CA 1
ATOM 4201 C C . ARG A 1 535 ? -26.391 39.812 8.562 1 95.69 535 ARG A C 1
ATOM 4203 O O . ARG A 1 535 ? -27.594 40.031 8.453 1 95.69 535 ARG A O 1
ATOM 4210 N N . LYS A 1 536 ? -25.859 38.719 8.227 1 96.25 536 LYS A N 1
ATOM 4211 C CA . LYS A 1 536 ? -26.594 37.719 7.465 1 96.25 536 LYS A CA 1
ATOM 4212 C C . LYS A 1 536 ? -27.297 36.719 8.391 1 96.25 536 LYS A C 1
ATOM 4214 O O . LYS A 1 536 ? -28.297 36.125 8.016 1 96.25 536 LYS A O 1
ATOM 4219 N N . LEU A 1 537 ? -26.75 36.562 9.586 1 95.69 537 LEU A N 1
ATOM 4220 C CA . LEU A 1 537 ? -27.312 35.594 10.539 1 95.69 537 LEU A CA 1
ATOM 4221 C C . LEU A 1 537 ? -27.578 36.281 11.883 1 95.69 537 LEU A C 1
ATOM 4223 O O . LEU A 1 537 ? -27.078 35.844 12.914 1 95.69 537 LEU A O 1
ATOM 4227 N N . PRO A 1 538 ? -28.438 37.188 11.906 1 92.81 538 PRO A N 1
ATOM 4228 C CA . PRO A 1 538 ? -28.672 37.938 13.148 1 92.81 538 PRO A CA 1
ATOM 4229 C C . PRO A 1 538 ? -29.328 37.062 14.227 1 92.81 538 PRO A C 1
ATOM 4231 O O . PRO A 1 538 ? -29.156 37.344 15.422 1 92.81 538 PRO A O 1
ATOM 4234 N N . GLY A 1 539 ? -30.031 36.062 13.836 1 91.81 539 GLY A N 1
ATOM 4235 C CA . GLY A 1 539 ? -30.719 35.219 14.797 1 91.81 539 GLY A CA 1
ATOM 4236 C C . GLY A 1 539 ? -29.875 34.031 15.266 1 91.81 539 GLY A C 1
ATOM 4237 O O . GLY A 1 539 ? -30.297 33.281 16.141 1 91.81 539 GLY A O 1
ATOM 4238 N N . THR A 1 540 ? -28.75 33.844 14.781 1 95.06 540 THR A N 1
ATOM 4239 C CA . THR A 1 540 ? -27.891 32.719 15.109 1 95.06 540 THR A CA 1
ATOM 4240 C C . THR A 1 540 ? -27.062 33.031 16.359 1 95.06 540 THR A C 1
ATOM 4242 O O . THR A 1 540 ? -26.5 34.094 16.484 1 95.06 540 THR A O 1
ATOM 4245 N N . THR A 1 541 ? -27.109 32.125 17.359 1 95.25 541 THR A N 1
ATOM 4246 C CA . THR A 1 541 ? -26.203 32.188 18.5 1 95.25 541 THR A CA 1
ATOM 4247 C C . THR A 1 541 ? -24.797 31.75 18.125 1 95.25 541 THR A C 1
ATOM 4249 O O . THR A 1 541 ? -24.594 30.609 17.719 1 95.25 541 THR A O 1
ATOM 4252 N N . ILE A 1 542 ? -23.844 32.656 18.281 1 96.62 542 ILE A N 1
ATOM 4253 C CA . ILE A 1 542 ? -22.484 32.344 17.828 1 96.62 542 ILE A CA 1
ATOM 4254 C C . ILE A 1 542 ? -21.578 32.125 19.047 1 96.62 542 ILE A C 1
ATOM 4256 O O . ILE A 1 542 ? -21.547 32.969 19.953 1 96.62 542 ILE A O 1
ATOM 4260 N N . VAL A 1 543 ? -20.938 31.031 19.141 1 96.38 543 VAL A N 1
ATOM 4261 C CA . VAL A 1 543 ? -19.906 30.734 20.125 1 96.38 543 VAL A CA 1
ATOM 4262 C C . VAL A 1 543 ? -18.578 30.484 19.422 1 96.38 543 VAL A C 1
ATOM 4264 O O . VAL A 1 543 ? -18.469 29.578 18.594 1 96.38 543 VAL A O 1
ATOM 4267 N N . SER A 1 544 ? -17.562 31.25 19.734 1 95.81 544 SER A N 1
ATOM 4268 C CA . SER A 1 544 ? -16.281 31.141 19.047 1 95.81 544 SER A CA 1
ATOM 4269 C C . SER A 1 544 ? -15.164 30.766 20.016 1 95.81 544 SER A C 1
ATOM 4271 O O . SER A 1 544 ? -15.203 31.141 21.188 1 95.81 544 SER A O 1
ATOM 4273 N N . ILE A 1 545 ? -14.25 29.938 19.531 1 91.69 545 ILE A N 1
ATOM 4274 C CA . ILE A 1 545 ? -12.969 29.688 20.172 1 91.69 545 ILE A CA 1
ATOM 4275 C C . ILE A 1 545 ? -11.859 30.391 19.391 1 91.69 545 ILE A C 1
ATOM 4277 O O . ILE A 1 545 ? -11.789 30.281 18.172 1 91.69 545 ILE A O 1
ATOM 4281 N N . GLY A 1 546 ? -11.008 31.188 20.016 1 84.5 546 GLY A N 1
ATOM 4282 C CA . GLY A 1 546 ? -9.898 31.859 19.359 1 84.5 546 GLY A CA 1
ATOM 4283 C C . GLY A 1 546 ? -8.828 32.344 20.312 1 84.5 546 GLY A C 1
ATOM 4284 O O . GLY A 1 546 ? -9.039 32.344 21.531 1 84.5 546 GLY A O 1
ATOM 4285 N N . HIS A 1 547 ? -7.691 32.719 19.719 1 75.31 547 HIS A N 1
ATOM 4286 C CA . HIS A 1 547 ? -6.555 33.156 20.531 1 75.31 547 HIS A CA 1
ATOM 4287 C C . HIS A 1 547 ? -6.246 34.625 20.297 1 75.31 547 HIS A C 1
ATOM 4289 O O . HIS A 1 547 ? -5.457 35.219 21.047 1 75.31 547 HIS A O 1
ATOM 4295 N N . ARG A 1 548 ? -6.906 35.188 19.328 1 77 548 ARG A N 1
ATOM 4296 C CA . ARG A 1 548 ? -6.617 36.562 19 1 77 548 ARG A CA 1
ATOM 4297 C C . ARG A 1 548 ? -7.477 37.531 19.828 1 77 548 ARG A C 1
ATOM 4299 O O . ARG A 1 548 ? -8.688 37.344 19.938 1 77 548 ARG A O 1
ATOM 4306 N N . SER A 1 549 ? -6.844 38.5 20.312 1 80.06 549 SER A N 1
ATOM 4307 C CA . SER A 1 549 ? -7.57 39.469 21.109 1 80.06 549 SER A CA 1
ATOM 4308 C C . SER A 1 549 ? -8.539 40.281 20.25 1 80.06 549 SER A C 1
ATOM 4310 O O . SER A 1 549 ? -9.523 40.812 20.766 1 80.06 549 SER A O 1
ATOM 4312 N N . THR A 1 550 ? -8.281 40.344 18.938 1 81.19 550 THR A N 1
ATOM 4313 C CA . THR A 1 550 ? -9.141 41.125 18.047 1 81.19 550 THR A CA 1
ATOM 4314 C C . THR A 1 550 ? -10.547 40.531 18 1 81.19 550 THR A C 1
ATOM 4316 O O . THR A 1 550 ? -11.5 41.219 17.625 1 81.19 550 THR A O 1
ATOM 4319 N N . LEU A 1 551 ? -10.758 39.344 18.391 1 88.25 551 LEU A N 1
ATOM 4320 C CA . LEU A 1 551 ? -12.047 38.656 18.359 1 88.25 551 LEU A CA 1
ATOM 4321 C C . LEU A 1 551 ? -12.969 39.219 19.438 1 88.25 551 LEU A C 1
ATOM 4323 O O . LEU A 1 551 ? -14.195 39.031 19.359 1 88.25 551 LEU A O 1
ATOM 4327 N N . GLU A 1 552 ? -12.328 39.781 20.406 1 88.25 552 GLU A N 1
ATOM 4328 C CA . GLU A 1 552 ? -13.109 40.281 21.531 1 88.25 552 GLU A CA 1
ATOM 4329 C C . GLU A 1 552 ? -14.102 41.344 21.062 1 88.25 552 GLU A C 1
ATOM 4331 O O . GLU A 1 552 ? -15.195 41.469 21.609 1 88.25 552 GLU A O 1
ATOM 4336 N N . ALA A 1 553 ? -13.734 42.062 20.047 1 89.75 553 ALA A N 1
ATOM 4337 C CA . ALA A 1 553 ? -14.57 43.156 19.547 1 89.75 553 ALA A CA 1
ATOM 4338 C C . ALA A 1 553 ? -15.867 42.625 18.938 1 89.75 553 ALA A C 1
ATOM 4340 O O . ALA A 1 553 ? -16.859 43.344 18.844 1 89.75 553 ALA A O 1
ATOM 4341 N N . PHE A 1 554 ? -15.938 41.344 18.688 1 92.31 554 PHE A N 1
ATOM 4342 C CA . PHE A 1 554 ? -17.094 40.781 17.969 1 92.31 554 PHE A CA 1
ATOM 4343 C C . PHE A 1 554 ? -17.906 39.906 18.891 1 92.31 554 PHE A C 1
ATOM 4345 O O . PHE A 1 554 ? -18.797 39.188 18.438 1 92.31 554 PHE A O 1
ATOM 4352 N N . HIS A 1 555 ? -17.641 39.906 20.125 1 94 555 HIS A N 1
ATOM 4353 C CA . HIS A 1 555 ? -18.344 39.062 21.094 1 94 555 HIS A CA 1
ATOM 4354 C C . HIS A 1 555 ? -18.781 39.875 22.312 1 94 555 HIS A C 1
ATOM 4356 O O . HIS A 1 555 ? -18.078 40.781 22.75 1 94 555 HIS A O 1
ATOM 4362 N N . GLN A 1 556 ? -19.906 39.531 22.859 1 91.75 556 GLN A N 1
ATOM 4363 C CA . GLN A 1 556 ? -20.484 40.219 24 1 91.75 556 GLN A CA 1
ATOM 4364 C C . GLN A 1 556 ? -20 39.625 25.312 1 91.75 556 GLN A C 1
ATOM 4366 O O . GLN A 1 556 ? -19.922 40.312 26.328 1 91.75 556 GLN A O 1
ATOM 4371 N N . ARG A 1 557 ? -19.75 38.375 25.203 1 92.31 557 ARG A N 1
ATOM 4372 C CA . ARG A 1 557 ? -19.391 37.656 26.406 1 92.31 557 ARG A CA 1
ATOM 4373 C C . ARG A 1 557 ? -18.094 36.875 26.188 1 92.31 557 ARG A C 1
ATOM 4375 O O . ARG A 1 557 ? -17.891 36.281 25.125 1 92.31 557 ARG A O 1
ATOM 4382 N N . ASP A 1 558 ? -17.266 36.906 27.25 1 91.81 558 ASP A N 1
ATOM 4383 C CA . ASP A 1 558 ? -16.031 36.125 27.219 1 91.81 558 ASP A CA 1
ATOM 4384 C C . ASP A 1 558 ? -16.031 35.062 28.312 1 91.81 558 ASP A C 1
ATOM 4386 O O . ASP A 1 558 ? -16.312 35.375 29.469 1 91.81 558 ASP A O 1
ATOM 4390 N N . ALA A 1 559 ? -15.805 33.906 27.906 1 92.62 559 ALA A N 1
ATOM 4391 C CA . ALA A 1 559 ? -15.609 32.781 28.828 1 92.62 559 ALA A CA 1
ATOM 4392 C C . ALA A 1 559 ? -14.172 32.312 28.797 1 92.62 559 ALA A C 1
ATOM 4394 O O . ALA A 1 559 ? -13.555 32.219 27.734 1 92.62 559 ALA A O 1
ATOM 4395 N N . VAL A 1 560 ? -13.648 32.031 29.969 1 91.62 560 VAL A N 1
ATOM 4396 C CA . VAL A 1 560 ? -12.234 31.672 30.062 1 91.62 560 VAL A CA 1
ATOM 4397 C C . VAL A 1 560 ? -12.094 30.297 30.703 1 91.62 560 VAL A C 1
ATOM 4399 O O . VAL A 1 560 ? -12.797 29.984 31.672 1 91.62 560 VAL A O 1
ATOM 4402 N N . LEU A 1 561 ? -11.289 29.453 30.156 1 91.25 561 LEU A N 1
ATOM 4403 C CA . LEU A 1 561 ? -10.852 28.203 30.766 1 91.25 561 LEU A CA 1
ATOM 4404 C C . LEU A 1 561 ? -9.57 28.406 31.562 1 91.25 561 LEU A C 1
ATOM 4406 O O . LEU A 1 561 ? -8.523 28.719 31 1 91.25 561 LEU A O 1
ATOM 4410 N N . SER A 1 562 ? -9.711 28.25 32.844 1 89.5 562 SER A N 1
ATOM 4411 C CA . SER A 1 562 ? -8.562 28.406 33.719 1 89.5 562 SER A CA 1
ATOM 4412 C C . SER A 1 562 ? -8.141 27.078 34.344 1 89.5 562 SER A C 1
ATOM 4414 O O . SER A 1 562 ? -8.977 26.219 34.594 1 89.5 562 SER A O 1
ATOM 4416 N N . ARG A 1 563 ? -6.879 26.922 34.562 1 89.12 563 ARG A N 1
ATOM 4417 C CA . ARG A 1 563 ? -6.344 25.688 35.125 1 89.12 563 ARG A CA 1
ATOM 4418 C C . ARG A 1 563 ? -6.809 25.5 36.562 1 89.12 563 ARG A C 1
ATOM 4420 O O . ARG A 1 563 ? -6.719 26.438 37.375 1 89.12 563 ARG A O 1
ATOM 4427 N N . THR A 1 564 ? -7.395 24.453 36.844 1 87.19 564 THR A N 1
ATOM 4428 C CA . THR A 1 564 ? -7.797 24.078 38.219 1 87.19 564 THR A CA 1
ATOM 4429 C C . THR A 1 564 ? -7.426 22.625 38.5 1 87.19 564 THR A C 1
ATOM 4431 O O . THR A 1 564 ? -8.031 21.703 37.938 1 87.19 564 THR A O 1
ATOM 4434 N N . GLY A 1 565 ? -6.453 22.406 39.312 1 83.5 565 GLY A N 1
ATOM 4435 C CA . GLY A 1 565 ? -5.992 21.047 39.594 1 83.5 565 GLY A CA 1
ATOM 4436 C C . GLY A 1 565 ? -5.398 20.375 38.375 1 83.5 565 GLY A C 1
ATOM 4437 O O . GLY A 1 565 ? -4.5 20.906 37.719 1 83.5 565 GLY A O 1
ATOM 4438 N N . ASP A 1 566 ? -6.012 19.203 38.125 1 85.88 566 ASP A N 1
ATOM 4439 C CA . ASP A 1 566 ? -5.488 18.406 37.031 1 85.88 566 ASP A CA 1
ATOM 4440 C C . ASP A 1 566 ? -6.25 18.688 35.75 1 85.88 566 ASP A C 1
ATOM 4442 O O . ASP A 1 566 ? -5.965 18.094 34.688 1 85.88 566 ASP A O 1
ATOM 4446 N N . GLY A 1 567 ? -7.129 19.672 35.844 1 91.12 567 GLY A N 1
ATOM 4447 C CA . GLY A 1 567 ? -7.934 20.016 34.688 1 91.12 567 GLY A CA 1
ATOM 4448 C C . GLY A 1 567 ? -8.195 21.516 34.562 1 91.12 567 GLY A C 1
ATOM 4449 O O . GLY A 1 567 ? -7.375 22.328 35 1 91.12 567 GLY A O 1
ATOM 4450 N N . PHE A 1 568 ? -9.211 21.875 33.812 1 92.88 568 PHE A N 1
ATOM 4451 C CA . PHE A 1 568 ? -9.586 23.266 33.594 1 92.88 568 PHE A CA 1
ATOM 4452 C C . PHE A 1 568 ? -11.039 23.5 33.969 1 92.88 568 PHE A C 1
ATOM 4454 O O . PHE A 1 568 ? -11.859 22.578 33.906 1 92.88 568 PHE A O 1
ATOM 4461 N N . THR A 1 569 ? -11.305 24.641 34.406 1 94.31 569 THR A N 1
ATOM 4462 C CA . THR A 1 569 ? -12.672 25.016 34.75 1 94.31 569 THR A CA 1
ATOM 4463 C C . THR A 1 569 ? -13.133 26.203 33.875 1 94.31 569 THR A C 1
ATOM 4465 O O . THR A 1 569 ? -12.359 27.125 33.625 1 94.31 569 THR A O 1
ATOM 4468 N N . LEU A 1 570 ? -14.32 26.125 33.375 1 94.56 570 LEU A N 1
ATOM 4469 C CA . LEU A 1 570 ? -14.906 27.172 32.562 1 94.56 570 LEU A CA 1
ATOM 4470 C C . LEU A 1 570 ? -15.656 28.188 33.406 1 94.56 570 LEU A C 1
ATOM 4472 O O . LEU A 1 570 ? -16.516 27.797 34.219 1 94.56 570 LEU A O 1
ATOM 4476 N N . HIS A 1 571 ? -15.25 29.469 33.281 1 90.75 571 HIS A N 1
ATOM 4477 C CA . HIS A 1 571 ? -15.938 30.531 34.031 1 90.75 571 HIS A CA 1
ATOM 4478 C C . HIS A 1 571 ? -15.992 31.812 33.188 1 90.75 571 HIS A C 1
ATOM 4480 O O . HIS A 1 571 ? -15.266 31.953 32.219 1 90.75 571 HIS A O 1
ATOM 4486 N N . ASP A 1 572 ? -16.844 32.719 33.5 1 89.88 572 ASP A N 1
ATOM 4487 C CA . ASP A 1 572 ? -16.969 34.031 32.812 1 89.88 572 ASP A CA 1
ATOM 4488 C C . ASP A 1 572 ? -15.789 34.938 33.156 1 89.88 572 ASP A C 1
ATOM 4490 O O . ASP A 1 572 ? -15.297 34.906 34.281 1 89.88 572 ASP A O 1
ATOM 4494 N N . ARG A 1 573 ? -15.195 35.5 32.125 1 79 573 ARG A N 1
ATOM 4495 C CA . ARG A 1 573 ? -14.141 36.469 32.375 1 79 573 ARG A CA 1
ATOM 4496 C C . ARG A 1 573 ? -14.703 37.719 33.031 1 79 573 ARG A C 1
ATOM 4498 O O . ARG A 1 573 ? -15.695 38.281 32.562 1 79 573 ARG A O 1
ATOM 4505 N N . ALA A 1 574 ? -14.359 38.062 34.312 1 59.62 574 ALA A N 1
ATOM 4506 C CA . ALA A 1 574 ? -14.734 39.312 34.969 1 59.62 574 ALA A CA 1
ATOM 4507 C C . ALA A 1 574 ? -14.219 40.5 34.188 1 59.62 574 ALA A C 1
ATOM 4509 O O . ALA A 1 574 ? -13.031 40.594 33.844 1 59.62 574 ALA A O 1
ATOM 4510 N N . LYS A 1 575 ? -14.906 41.062 33.156 1 54.16 575 LYS A N 1
ATOM 4511 C CA . LYS A 1 575 ? -14.422 42.312 32.531 1 54.16 575 LYS A CA 1
ATOM 4512 C C . LYS A 1 575 ? -13.914 43.281 33.594 1 54.16 575 LYS A C 1
ATOM 4514 O O . LYS A 1 575 ? -14.609 43.562 34.562 1 54.16 575 LYS A O 1
ATOM 4519 N N . ALA A 1 576 ? -12.594 43.406 33.812 1 46.12 576 ALA A N 1
ATOM 4520 C CA . ALA A 1 576 ? -12.055 44.438 34.656 1 46.12 576 ALA A CA 1
ATOM 4521 C C . ALA A 1 576 ? -12.758 45.781 34.406 1 46.12 576 ALA A C 1
ATOM 4523 O O . ALA A 1 576 ? -13 46.125 33.25 1 46.12 576 ALA A O 1
ATOM 4524 N N . ALA A 1 577 ? -13.43 46.375 35.344 1 41.19 577 ALA A N 1
ATOM 4525 C CA . ALA A 1 577 ? -13.805 47.781 35.406 1 41.19 577 ALA A CA 1
ATOM 4526 C C . ALA A 1 577 ? -12.672 48.656 34.906 1 41.19 577 ALA A C 1
ATOM 4528 O O . ALA A 1 577 ? -11.5 48.406 35.188 1 41.19 577 ALA A O 1
ATOM 4529 N N . ALA A 1 578 ? -12.859 49.312 33.781 1 41.75 578 ALA A N 1
ATOM 4530 C CA . ALA A 1 578 ? -11.984 50.438 33.406 1 41.75 578 ALA A CA 1
ATOM 4531 C C . ALA A 1 578 ? -11.484 51.156 34.656 1 41.75 578 ALA A C 1
ATOM 4533 O O . ALA A 1 578 ? -12.234 51.344 35.625 1 41.75 578 ALA A O 1
ATOM 4534 N N . PRO A 1 579 ? -10.203 51.125 34.875 1 37.81 579 PRO A N 1
ATOM 4535 C CA . PRO A 1 579 ? -9.836 52.031 35.969 1 37.81 579 PRO A CA 1
ATOM 4536 C C . PRO A 1 579 ? -10.547 53.406 35.875 1 37.81 579 PRO A C 1
ATOM 4538 O O . PRO A 1 579 ? -10.773 53.906 34.781 1 37.81 579 PRO A O 1
ATOM 4541 N N . GLU A 1 580 ? -11.586 53.688 36.719 1 32.34 580 GLU A N 1
ATOM 4542 C CA . GLU A 1 580 ? -12.172 55 36.875 1 32.34 580 GLU A CA 1
ATOM 4543 C C . GLU A 1 580 ? -11.102 56.094 36.906 1 32.34 580 GLU A C 1
ATOM 4545 O O . GLU A 1 580 ? -10.195 56.062 37.719 1 32.34 580 GLU A O 1
ATOM 4550 N N . VAL A 1 581 ? -10.555 56.594 35.75 1 38.56 581 VAL A N 1
ATOM 4551 C CA . VAL A 1 581 ? -9.836 57.875 35.75 1 38.56 581 VAL A CA 1
ATOM 4552 C C . VAL A 1 581 ? -10.547 58.875 36.625 1 38.56 581 VAL A C 1
ATOM 4554 O O . VAL A 1 581 ? -11.711 59.219 36.406 1 38.56 581 VAL A O 1
ATOM 4557 N N . GLY A 1 582 ? -10.414 58.875 37.938 1 32.53 582 GLY A N 1
ATOM 4558 C CA . GLY A 1 582 ? -10.758 60 38.781 1 32.53 582 GLY A CA 1
ATOM 4559 C C . GLY A 1 582 ? -10.445 61.344 38.156 1 32.53 582 GLY A C 1
ATOM 4560 O O . GLY A 1 582 ? -9.328 61.562 37.656 1 32.53 582 GLY A O 1
ATOM 4561 N N . LEU A 1 583 ? -11.414 61.969 37.438 1 36.06 583 LEU A N 1
ATOM 4562 C CA . LEU A 1 583 ? -11.453 63.375 37.031 1 36.06 583 LEU A CA 1
ATOM 4563 C C . LEU A 1 583 ? -10.953 64.25 38.188 1 36.06 583 LEU A C 1
ATOM 4565 O O . LEU A 1 583 ? -11.617 64.438 39.188 1 36.06 583 LEU A O 1
ATOM 4569 N N . ALA A 1 584 ? -9.656 64.125 38.656 1 34.78 584 ALA A N 1
ATOM 4570 C CA . ALA A 1 584 ? -9.227 65.312 39.438 1 34.78 584 ALA A CA 1
ATOM 4571 C C . ALA A 1 584 ? -9.594 66.625 38.719 1 34.78 584 ALA A C 1
ATOM 4573 O O . ALA A 1 584 ? -9.312 66.75 37.531 1 34.78 584 ALA A O 1
ATOM 4574 N N . GLY A 1 585 ? -10.734 67.25 39.062 1 28.08 585 GLY A N 1
ATOM 4575 C CA . GLY A 1 585 ? -11.266 68.625 38.938 1 28.08 585 GLY A CA 1
ATOM 4576 C C . GLY A 1 585 ? -10.188 69.688 38.938 1 28.08 585 GLY A C 1
ATOM 4577 O O . GLY A 1 585 ? -9.469 69.875 39.938 1 28.08 585 GLY A O 1
ATOM 4578 N N . SER A 1 586 ? -9.242 69.812 37.938 1 22.36 586 SER A N 1
ATOM 4579 C CA . SER A 1 586 ? -8.953 71.188 37.75 1 22.36 586 SER A CA 1
ATOM 4580 C C . SER A 1 586 ? -10.078 71.875 37 1 22.36 586 SER A C 1
ATOM 4582 O O . SER A 1 586 ? -10.742 71.312 36.156 1 22.36 586 SER A O 1
ATOM 4584 N N . MET B 1 1 ? 6.199 -2.375 -32.562 1 42.28 1 MET B N 1
ATOM 4585 C CA . MET B 1 1 ? 7.551 -2.883 -32.781 1 42.28 1 MET B CA 1
ATOM 4586 C C . MET B 1 1 ? 8.586 -1.808 -32.469 1 42.28 1 MET B C 1
ATOM 4588 O O . MET B 1 1 ? 9.633 -2.1 -31.875 1 42.28 1 MET B O 1
ATOM 4592 N N . SER B 1 2 ? 8.266 -0.58 -33 1 49.34 2 SER B N 1
ATOM 4593 C CA . SER B 1 2 ? 9.117 0.593 -32.812 1 49.34 2 SER B CA 1
ATOM 4594 C C . SER B 1 2 ? 9.266 0.944 -31.328 1 49.34 2 SER B C 1
ATOM 4596 O O . SER B 1 2 ? 10.352 1.329 -30.891 1 49.34 2 SER B O 1
ATOM 4598 N N . ASN B 1 3 ? 8.227 0.454 -30.5 1 66.88 3 ASN B N 1
ATOM 4599 C CA . ASN B 1 3 ? 8.172 0.806 -29.078 1 66.88 3 ASN B CA 1
ATOM 4600 C C . ASN B 1 3 ? 8.961 -0.178 -28.219 1 66.88 3 ASN B C 1
ATOM 4602 O O . ASN B 1 3 ? 9.531 0.202 -27.203 1 66.88 3 ASN B O 1
ATOM 4606 N N . ILE B 1 4 ? 9.305 -1.306 -28.984 1 72.75 4 ILE B N 1
ATOM 4607 C CA . ILE B 1 4 ? 10.055 -2.318 -28.25 1 72.75 4 ILE B CA 1
ATOM 4608 C C . ILE B 1 4 ? 11.547 -1.979 -28.281 1 72.75 4 ILE B C 1
ATOM 4610 O O . ILE B 1 4 ? 12.234 -2.137 -27.266 1 72.75 4 ILE B O 1
ATOM 4614 N N . LYS B 1 5 ? 12 -1.451 -29.5 1 75.81 5 LYS B N 1
ATOM 4615 C CA . LYS B 1 5 ? 13.406 -1.081 -29.594 1 75.81 5 LYS B CA 1
ATOM 4616 C C . LYS B 1 5 ? 13.75 0.026 -28.609 1 75.81 5 LYS B C 1
ATOM 4618 O O . LYS B 1 5 ? 14.805 -0.018 -27.969 1 75.81 5 LYS B O 1
ATOM 4623 N N . GLY B 1 6 ? 12.898 0.927 -28.562 1 80.5 6 GLY B N 1
ATOM 4624 C CA . GLY B 1 6 ? 13.109 2.004 -27.609 1 80.5 6 GLY B CA 1
ATOM 4625 C C . GLY B 1 6 ? 13.094 1.534 -26.156 1 80.5 6 GLY B C 1
ATOM 4626 O O . GLY B 1 6 ? 13.914 1.975 -25.359 1 80.5 6 GLY B O 1
ATOM 4627 N N . THR B 1 7 ? 12.297 0.592 -25.984 1 85.88 7 THR B N 1
ATOM 4628 C CA . THR B 1 7 ? 12.172 0.048 -24.625 1 85.88 7 THR B CA 1
ATOM 4629 C C . THR B 1 7 ? 13.414 -0.752 -24.25 1 85.88 7 THR B C 1
ATOM 4631 O O . THR B 1 7 ? 13.922 -0.641 -23.141 1 85.88 7 THR B O 1
ATOM 4634 N N . LEU B 1 8 ? 13.938 -1.526 -25.219 1 88.94 8 LEU B N 1
ATOM 4635 C CA . LEU B 1 8 ? 15.133 -2.324 -24.953 1 88.94 8 LEU B CA 1
ATOM 4636 C C . LEU B 1 8 ? 16.359 -1.43 -24.766 1 88.94 8 LEU B C 1
ATOM 4638 O O . LEU B 1 8 ? 17.234 -1.732 -23.953 1 88.94 8 LEU B O 1
ATOM 4642 N N . ALA B 1 9 ? 16.359 -0.326 -25.469 1 88.62 9 ALA B N 1
ATOM 4643 C CA . ALA B 1 9 ? 17.469 0.624 -25.312 1 88.62 9 ALA B CA 1
ATOM 4644 C C . ALA B 1 9 ? 17.438 1.266 -23.922 1 88.62 9 ALA B C 1
ATOM 4646 O O . ALA B 1 9 ? 18.484 1.418 -23.281 1 88.62 9 ALA B O 1
ATOM 4647 N N . THR B 1 10 ? 16.297 1.617 -23.516 1 89.75 10 THR B N 1
ATOM 4648 C CA . THR B 1 10 ? 16.141 2.203 -22.188 1 89.75 10 THR B CA 1
ATOM 4649 C C . THR B 1 10 ? 16.5 1.19 -21.109 1 89.75 10 THR B C 1
ATOM 4651 O O . THR B 1 10 ? 17.141 1.539 -20.109 1 89.75 10 THR B O 1
ATOM 4654 N N . ALA B 1 11 ? 16.078 0.003 -21.375 1 92.06 11 ALA B N 1
ATOM 4655 C CA . ALA B 1 11 ? 16.406 -1.061 -20.422 1 92.06 11 ALA B CA 1
ATOM 4656 C C . ALA B 1 11 ? 17.906 -1.266 -20.312 1 92.06 11 ALA B C 1
ATOM 4658 O O . ALA B 1 11 ? 18.438 -1.43 -19.219 1 92.06 11 ALA B O 1
ATOM 4659 N N . TRP B 1 12 ? 18.516 -1.207 -21.422 1 89.75 12 TRP B N 1
ATOM 4660 C CA . TRP B 1 12 ? 19.953 -1.378 -21.453 1 89.75 12 TRP B CA 1
ATOM 4661 C C . TRP B 1 12 ? 20.656 -0.211 -20.766 1 89.75 12 TRP B C 1
ATOM 4663 O O . TRP B 1 12 ? 21.656 -0.403 -20.062 1 89.75 12 TRP B O 1
ATOM 4673 N N . ARG B 1 13 ? 20.203 0.943 -20.906 1 90.19 13 ARG B N 1
ATOM 4674 C CA . ARG B 1 13 ? 20.797 2.123 -20.281 1 90.19 13 ARG B CA 1
ATOM 4675 C C . ARG B 1 13 ? 20.703 2.041 -18.75 1 90.19 13 ARG B C 1
ATOM 4677 O O . ARG B 1 13 ? 21.641 2.422 -18.047 1 90.19 13 ARG B O 1
ATOM 4684 N N . ILE B 1 14 ? 19.641 1.474 -18.312 1 91.31 14 ILE B N 1
ATOM 4685 C CA . ILE B 1 14 ? 19.406 1.404 -16.875 1 91.31 14 ILE B CA 1
ATOM 4686 C C . ILE B 1 14 ? 20.172 0.221 -16.281 1 91.31 14 ILE B C 1
ATOM 4688 O O . ILE B 1 14 ? 20.719 0.315 -15.18 1 91.31 14 ILE B O 1
ATOM 4692 N N . ALA B 1 15 ? 20.234 -0.881 -17.047 1 91.69 15 ALA B N 1
ATOM 4693 C CA . ALA B 1 15 ? 20.812 -2.123 -16.547 1 91.69 15 ALA B CA 1
ATOM 4694 C C . ALA B 1 15 ? 22.312 -2.156 -16.75 1 91.69 15 ALA B C 1
ATOM 4696 O O . ALA B 1 15 ? 23.047 -2.701 -15.922 1 91.69 15 ALA B O 1
ATOM 4697 N N . ALA B 1 16 ? 22.891 -1.598 -17.75 1 88.62 16 ALA B N 1
ATOM 4698 C CA . ALA B 1 16 ? 24.266 -1.74 -18.203 1 88.62 16 ALA B CA 1
ATOM 4699 C C . ALA B 1 16 ? 25.25 -1.214 -17.156 1 88.62 16 ALA B C 1
ATOM 4701 O O . ALA B 1 16 ? 26.297 -1.815 -16.922 1 88.62 16 ALA B O 1
ATOM 4702 N N . PRO B 1 17 ? 24.859 -0.179 -16.5 1 88 17 PRO B N 1
ATOM 4703 C CA . PRO B 1 17 ? 25.844 0.381 -15.555 1 88 17 PRO B CA 1
ATOM 4704 C C . PRO B 1 17 ? 26.203 -0.592 -14.43 1 88 17 PRO B C 1
ATOM 4706 O O . PRO B 1 17 ? 27.328 -0.568 -13.93 1 88 17 PRO B O 1
ATOM 4709 N N . TYR B 1 18 ? 25.328 -1.385 -14.016 1 89.5 18 TYR B N 1
ATOM 4710 C CA . TYR B 1 18 ? 25.625 -2.352 -12.969 1 89.5 18 TYR B CA 1
ATOM 4711 C C . TYR B 1 18 ? 26.719 -3.322 -13.422 1 89.5 18 TYR B C 1
ATOM 4713 O O . TYR B 1 18 ? 27.594 -3.684 -12.648 1 89.5 18 TYR B O 1
ATOM 4721 N N . PHE B 1 19 ? 26.719 -3.688 -14.641 1 88.62 19 PHE B N 1
ATOM 4722 C CA . PHE B 1 19 ? 27.641 -4.684 -15.156 1 88.62 19 PHE B CA 1
ATOM 4723 C C . PHE B 1 19 ? 28.969 -4.031 -15.547 1 88.62 19 PHE B C 1
ATOM 4725 O O . PHE B 1 19 ? 29.906 -4.723 -15.938 1 88.62 19 PHE B O 1
ATOM 4732 N N . SER B 1 20 ? 29.047 -2.652 -15.406 1 85.81 20 SER B N 1
ATOM 4733 C CA . SER B 1 20 ? 30.297 -1.934 -15.648 1 85.81 20 SER B CA 1
ATOM 4734 C C . SER B 1 20 ? 30.797 -1.234 -14.383 1 85.81 20 SER B C 1
ATOM 4736 O O . SER B 1 20 ? 31.797 -0.52 -14.422 1 85.81 20 SER B O 1
ATOM 4738 N N . ALA B 1 21 ? 30.109 -1.468 -13.383 1 84.5 21 ALA B N 1
ATOM 4739 C CA . ALA B 1 21 ? 30.422 -0.79 -12.125 1 84.5 21 ALA B CA 1
ATOM 4740 C C . ALA B 1 21 ? 31.469 -1.573 -11.328 1 84.5 21 ALA B C 1
ATOM 4742 O O . ALA B 1 21 ? 32.156 -2.449 -11.867 1 84.5 21 ALA B O 1
ATOM 4743 N N . GLU B 1 22 ? 31.688 -1.146 -10.07 1 78.12 22 GLU B N 1
ATOM 4744 C CA . GLU B 1 22 ? 32.688 -1.742 -9.195 1 78.12 22 GLU B CA 1
ATOM 4745 C C . GLU B 1 22 ? 32.438 -3.23 -8.984 1 78.12 22 GLU B C 1
ATOM 4747 O O . GLU B 1 22 ? 33.375 -4.023 -8.867 1 78.12 22 GLU B O 1
ATOM 4752 N N . ASP B 1 23 ? 31.203 -3.635 -9.031 1 80.56 23 ASP B N 1
ATOM 4753 C CA . ASP B 1 23 ? 30.812 -5.027 -8.852 1 80.56 23 ASP B CA 1
ATOM 4754 C C . ASP B 1 23 ? 30.672 -5.734 -10.203 1 80.56 23 ASP B C 1
ATOM 4756 O O . ASP B 1 23 ? 29.891 -6.676 -10.328 1 80.56 23 ASP B O 1
ATOM 4760 N N . LYS B 1 24 ? 31.516 -5.324 -11.242 1 84.25 24 LYS B N 1
ATOM 4761 C CA . LYS B 1 24 ? 31.297 -5.797 -12.609 1 84.25 24 LYS B CA 1
ATOM 4762 C C . LYS B 1 24 ? 31.656 -7.277 -12.734 1 84.25 24 LYS B C 1
ATOM 4764 O O . LYS B 1 24 ? 30.938 -8.031 -13.406 1 84.25 24 LYS B O 1
ATOM 4769 N N . TRP B 1 25 ? 32.656 -7.656 -12.039 1 86.44 25 TRP B N 1
ATOM 4770 C CA . TRP B 1 25 ? 33.094 -9.039 -12.211 1 86.44 25 TRP B CA 1
ATOM 4771 C C . TRP B 1 25 ? 32.125 -10 -11.547 1 86.44 25 TRP B C 1
ATOM 4773 O O . TRP B 1 25 ? 31.797 -11.055 -12.102 1 86.44 25 TRP B O 1
ATOM 4783 N N . MET B 1 26 ? 31.656 -9.609 -10.453 1 88.81 26 MET B N 1
ATOM 4784 C CA . MET B 1 26 ? 30.688 -10.453 -9.766 1 88.81 26 MET B CA 1
ATOM 4785 C C . MET B 1 26 ? 29.359 -10.461 -10.492 1 88.81 26 MET B C 1
ATOM 4787 O O . MET B 1 26 ? 28.719 -11.508 -10.633 1 88.81 26 MET B O 1
ATOM 4791 N N . GLY B 1 27 ? 29 -9.344 -11 1 91.5 27 GLY B N 1
ATOM 4792 C CA . GLY B 1 27 ? 27.734 -9.25 -11.727 1 91.5 27 GLY B CA 1
ATOM 4793 C C . GLY B 1 27 ? 27.734 -10.039 -13.031 1 91.5 27 GLY B C 1
ATOM 4794 O O . GLY B 1 27 ? 26.828 -10.82 -13.289 1 91.5 27 GLY B O 1
ATOM 4795 N N . ARG B 1 28 ? 28.812 -9.898 -13.789 1 92.5 28 ARG B N 1
ATOM 4796 C CA . ARG B 1 28 ? 28.922 -10.617 -15.047 1 92.5 28 ARG B CA 1
ATOM 4797 C C . ARG B 1 28 ? 29.094 -12.117 -14.812 1 92.5 28 ARG B C 1
ATOM 4799 O O . ARG B 1 28 ? 28.547 -12.938 -15.555 1 92.5 28 ARG B O 1
ATOM 4806 N N . GLY B 1 29 ? 29.844 -12.406 -13.828 1 93.31 29 GLY B N 1
ATOM 4807 C CA . GLY B 1 29 ? 30.047 -13.805 -13.484 1 93.31 29 GLY B CA 1
ATOM 4808 C C . GLY B 1 29 ? 28.766 -14.508 -13.062 1 93.31 29 GLY B C 1
ATOM 4809 O O . GLY B 1 29 ? 28.5 -15.625 -13.5 1 93.31 29 GLY B O 1
ATOM 4810 N N . LEU B 1 30 ? 28.047 -13.859 -12.25 1 93.88 30 LEU B N 1
ATOM 4811 C CA . LEU B 1 30 ? 26.781 -14.43 -11.773 1 93.88 30 LEU B CA 1
ATOM 4812 C C . LEU B 1 30 ? 25.781 -14.578 -12.922 1 93.88 30 LEU B C 1
ATOM 4814 O O . LEU B 1 30 ? 25.094 -15.594 -13.023 1 93.88 30 LEU B O 1
ATOM 4818 N N . LEU B 1 31 ? 25.734 -13.594 -13.781 1 93.62 31 LEU B N 1
ATOM 4819 C CA . LEU B 1 31 ? 24.828 -13.672 -14.922 1 93.62 31 LEU B CA 1
ATOM 4820 C C . LEU B 1 31 ? 25.234 -14.805 -15.859 1 93.62 31 LEU B C 1
ATOM 4822 O O . LEU B 1 31 ? 24.375 -15.57 -16.312 1 93.62 31 LEU B O 1
ATOM 4826 N N . ALA B 1 32 ? 26.469 -14.961 -16.109 1 95.06 32 ALA B N 1
ATOM 4827 C CA . ALA B 1 32 ? 26.969 -16.047 -16.969 1 95.06 32 ALA B CA 1
ATOM 4828 C C . ALA B 1 32 ? 26.656 -17.406 -16.359 1 95.06 32 ALA B C 1
ATOM 4830 O O . ALA B 1 32 ? 26.25 -18.328 -17.062 1 95.06 32 ALA B O 1
ATOM 4831 N N . ALA B 1 33 ? 26.859 -17.469 -15.078 1 95.38 33 ALA B N 1
ATOM 4832 C CA . ALA B 1 33 ? 26.594 -18.719 -14.391 1 95.38 33 ALA B CA 1
ATOM 4833 C C . ALA B 1 33 ? 25.109 -19.094 -14.492 1 95.38 33 ALA B C 1
ATOM 4835 O O . ALA B 1 33 ? 24.766 -20.25 -14.734 1 95.38 33 ALA B O 1
ATOM 4836 N N . VAL B 1 34 ? 24.281 -18.141 -14.344 1 94.06 34 VAL B N 1
ATOM 4837 C CA . VAL B 1 34 ? 22.844 -18.375 -14.406 1 94.06 34 VAL B CA 1
ATOM 4838 C C . VAL B 1 34 ? 22.453 -18.828 -15.812 1 94.06 34 VAL B C 1
ATOM 4840 O O . VAL B 1 34 ? 21.672 -19.75 -15.984 1 94.06 34 VAL B O 1
ATOM 4843 N N . VAL B 1 35 ? 23.031 -18.234 -16.844 1 94.56 35 VAL B N 1
ATOM 4844 C CA . VAL B 1 35 ? 22.734 -18.562 -18.234 1 94.56 35 VAL B CA 1
ATOM 4845 C C . VAL B 1 35 ? 23.234 -19.984 -18.547 1 94.56 35 VAL B C 1
ATOM 4847 O O . VAL B 1 35 ? 22.5 -20.781 -19.125 1 94.56 35 VAL B O 1
ATOM 4850 N N . VAL B 1 36 ? 24.375 -20.312 -18.078 1 95.94 36 VAL B N 1
ATOM 4851 C CA . VAL B 1 36 ? 24.969 -21.625 -18.328 1 95.94 36 VAL B CA 1
ATOM 4852 C C . VAL B 1 36 ? 24.141 -22.703 -17.641 1 95.94 36 VAL B C 1
ATOM 4854 O O . VAL B 1 36 ? 23.891 -23.766 -18.219 1 95.94 36 VAL B O 1
ATOM 4857 N N . ILE B 1 37 ? 23.75 -22.422 -16.453 1 95.44 37 ILE B N 1
ATOM 4858 C CA . ILE B 1 37 ? 22.953 -23.375 -15.703 1 95.44 37 ILE B CA 1
ATOM 4859 C C . ILE B 1 37 ? 21.594 -23.578 -16.391 1 95.44 37 ILE B C 1
ATOM 4861 O O . ILE B 1 37 ? 21.094 -24.688 -16.469 1 95.44 37 ILE B O 1
ATOM 4865 N N . GLU B 1 38 ? 21.078 -22.5 -16.906 1 92.88 38 GLU B N 1
ATOM 4866 C CA . GLU B 1 38 ? 19.797 -22.609 -17.609 1 92.88 38 GLU B CA 1
ATOM 4867 C C . GLU B 1 38 ? 19.922 -23.484 -18.859 1 92.88 38 GLU B C 1
ATOM 4869 O O . GLU B 1 38 ? 19.062 -24.312 -19.141 1 92.88 38 GLU B O 1
ATOM 4874 N N . LEU B 1 39 ? 20.984 -23.375 -19.594 1 94.44 39 LEU B N 1
ATOM 4875 C CA . LEU B 1 39 ? 21.219 -24.188 -20.781 1 94.44 39 LEU B CA 1
ATOM 4876 C C . LEU B 1 39 ? 21.422 -25.656 -20.406 1 94.44 39 LEU B C 1
ATOM 4878 O O . LEU B 1 39 ? 20.938 -26.547 -21.109 1 94.44 39 LEU B O 1
ATOM 4882 N N . ALA B 1 40 ? 22.031 -25.797 -19.266 1 95 40 ALA B N 1
ATOM 4883 C CA . ALA B 1 40 ? 22.234 -27.156 -18.781 1 95 40 ALA B CA 1
ATOM 4884 C C . ALA B 1 40 ? 20.922 -27.812 -18.391 1 95 40 ALA B C 1
ATOM 4886 O O . ALA B 1 40 ? 20.734 -29.016 -18.609 1 95 40 ALA B O 1
ATOM 4887 N N . VAL B 1 41 ? 20.094 -27.062 -17.828 1 91.81 41 VAL B N 1
ATOM 4888 C CA . VAL B 1 41 ? 18.781 -27.578 -17.422 1 91.81 41 VAL B CA 1
ATOM 4889 C C . VAL B 1 41 ? 17.984 -28 -18.672 1 91.81 41 VAL B C 1
ATOM 4891 O O . VAL B 1 41 ? 17.344 -29.047 -18.672 1 91.81 41 VAL B O 1
ATOM 4894 N N . VAL B 1 42 ? 18.062 -27.219 -19.734 1 90.69 42 VAL B N 1
ATOM 4895 C CA . VAL B 1 42 ? 17.391 -27.578 -20.969 1 90.69 42 VAL B CA 1
ATOM 4896 C C . VAL B 1 42 ? 18.016 -28.844 -21.547 1 90.69 42 VAL B C 1
ATOM 4898 O O . VAL B 1 42 ? 17.297 -29.734 -22.031 1 90.69 42 VAL B O 1
ATOM 4901 N N . GLY B 1 43 ? 19.312 -28.938 -21.484 1 92.56 43 GLY B N 1
ATOM 4902 C CA . GLY B 1 43 ? 19.984 -30.141 -21.922 1 92.56 43 GLY B CA 1
ATOM 4903 C C . GLY B 1 43 ? 19.531 -31.375 -21.172 1 92.56 43 GLY B C 1
ATOM 4904 O O . GLY B 1 43 ? 19.359 -32.438 -21.75 1 92.56 43 GLY B O 1
ATOM 4905 N N . LEU B 1 44 ? 19.344 -31.172 -19.906 1 91.44 44 LEU B N 1
ATOM 4906 C CA . LEU B 1 44 ? 18.891 -32.281 -19.078 1 91.44 44 LEU B CA 1
ATOM 4907 C C . LEU B 1 44 ? 17.453 -32.688 -19.453 1 91.44 44 LEU B C 1
ATOM 4909 O O . LEU B 1 44 ? 17.094 -33.844 -19.359 1 91.44 44 LEU B O 1
ATOM 4913 N N . SER B 1 45 ? 16.625 -31.734 -19.797 1 90.19 45 SER B N 1
ATOM 4914 C CA . SER B 1 45 ? 15.266 -32.031 -20.219 1 90.19 45 SER B CA 1
ATOM 4915 C C . SER B 1 45 ? 15.266 -32.906 -21.469 1 90.19 45 SER B C 1
ATOM 4917 O O . SER B 1 45 ? 14.422 -33.781 -21.625 1 90.19 45 SER B O 1
ATOM 4919 N N . VAL B 1 46 ? 16.203 -32.719 -22.344 1 89.12 46 VAL B N 1
ATOM 4920 C CA . VAL B 1 46 ? 16.344 -33.531 -23.547 1 89.12 46 VAL B CA 1
ATOM 4921 C C . VAL B 1 46 ? 16.766 -34.938 -23.172 1 89.12 46 VAL B C 1
ATOM 4923 O O . VAL B 1 46 ? 16.25 -35.906 -23.734 1 89.12 46 VAL B O 1
ATOM 4926 N N . LEU B 1 47 ? 17.609 -35 -22.188 1 90.56 47 LEU B N 1
ATOM 4927 C CA . LEU B 1 47 ? 18.062 -36.312 -21.75 1 90.56 47 LEU B CA 1
ATOM 4928 C C . LEU B 1 47 ? 16.922 -37.062 -21.078 1 90.56 47 LEU B C 1
ATOM 4930 O O . LEU B 1 47 ? 16.812 -38.281 -21.234 1 90.56 47 LEU B O 1
ATOM 4934 N N . PHE B 1 48 ? 16.094 -36.406 -20.312 1 89.69 48 PHE B N 1
ATOM 4935 C CA . PHE B 1 48 ? 14.93 -37.031 -19.703 1 89.69 48 PHE B CA 1
ATOM 4936 C C . PHE B 1 48 ? 13.977 -37.531 -20.781 1 89.69 48 PHE B C 1
ATOM 4938 O O . PHE B 1 48 ? 13.352 -38.594 -20.609 1 89.69 48 PHE B O 1
ATOM 4945 N N . ASN B 1 49 ? 13.898 -36.719 -21.797 1 88.06 49 ASN B N 1
ATOM 4946 C CA . ASN B 1 49 ? 13.039 -37.125 -22.906 1 88.06 49 ASN B CA 1
ATOM 4947 C C . ASN B 1 49 ? 13.547 -38.406 -23.562 1 88.06 49 ASN B C 1
ATOM 4949 O O . ASN B 1 49 ? 12.758 -39.312 -23.875 1 88.06 49 ASN B O 1
ATOM 4953 N N . ARG B 1 50 ? 14.812 -38.531 -23.812 1 87.94 50 ARG B N 1
ATOM 4954 C CA . ARG B 1 50 ? 15.398 -39.75 -24.391 1 87.94 50 ARG B CA 1
ATOM 4955 C C . ARG B 1 50 ? 15.25 -40.938 -23.438 1 87.94 50 ARG B C 1
ATOM 4957 O O . ARG B 1 50 ? 15.023 -42.062 -23.891 1 87.94 50 ARG B O 1
ATOM 4964 N N . TRP B 1 51 ? 15.398 -40.562 -22.172 1 88.69 51 TRP B N 1
ATOM 4965 C CA . TRP B 1 51 ? 15.211 -41.625 -21.156 1 88.69 51 TRP B CA 1
ATOM 4966 C C . TRP B 1 51 ? 13.797 -42.188 -21.234 1 88.69 51 TRP B C 1
ATOM 4968 O O . TRP B 1 51 ? 13.609 -43.406 -21.094 1 88.69 51 TRP B O 1
ATOM 4978 N N . ASN B 1 52 ? 12.844 -41.344 -21.453 1 86.75 52 ASN B N 1
ATOM 4979 C CA . ASN B 1 52 ? 11.453 -41.781 -21.547 1 86.75 52 ASN B CA 1
ATOM 4980 C C . ASN B 1 52 ? 11.266 -42.812 -22.656 1 86.75 52 ASN B C 1
ATOM 4982 O O . ASN B 1 52 ? 10.531 -43.781 -22.484 1 86.75 52 ASN B O 1
ATOM 4986 N N . ASN B 1 53 ? 11.914 -42.625 -23.734 1 86.75 53 ASN B N 1
ATOM 4987 C CA . ASN B 1 53 ? 11.828 -43.562 -24.859 1 86.75 53 ASN B CA 1
ATOM 4988 C C . ASN B 1 53 ? 12.344 -44.938 -24.5 1 86.75 53 ASN B C 1
ATOM 4990 O O . ASN B 1 53 ? 11.625 -45.938 -24.641 1 86.75 53 ASN B O 1
ATOM 4994 N N . VAL B 1 54 ? 13.523 -45 -23.922 1 87.31 54 VAL B N 1
ATOM 4995 C CA . VAL B 1 54 ? 14.164 -46.281 -23.625 1 87.31 54 VAL B CA 1
ATOM 4996 C C . VAL B 1 54 ? 13.438 -46.969 -22.469 1 87.31 54 VAL B C 1
ATOM 4998 O O . VAL B 1 54 ? 13.266 -48.188 -22.469 1 87.31 54 VAL B O 1
ATOM 5001 N N . PHE B 1 55 ? 13.008 -46.188 -21.547 1 88.94 55 PHE B N 1
ATOM 5002 C CA . PHE B 1 55 ? 12.336 -46.719 -20.359 1 88.94 55 PHE B CA 1
ATOM 5003 C C . PHE B 1 55 ? 11.039 -47.406 -20.75 1 88.94 55 PHE B C 1
ATOM 5005 O O . PHE B 1 55 ? 10.812 -48.562 -20.375 1 88.94 55 PHE B O 1
ATOM 5012 N N . TYR B 1 56 ? 10.258 -46.844 -21.562 1 86.25 56 TYR B N 1
ATOM 5013 C CA . TYR B 1 56 ? 8.961 -47.406 -21.891 1 86.25 56 TYR B CA 1
ATOM 5014 C C . TYR B 1 56 ? 9.094 -48.531 -22.922 1 86.25 56 TYR B C 1
ATOM 5016 O O . TYR B 1 56 ? 8.281 -49.438 -22.953 1 86.25 56 TYR B O 1
ATOM 5024 N N . ASN B 1 57 ? 10.117 -48.406 -23.75 1 85.69 57 ASN B N 1
ATOM 5025 C CA . ASN B 1 57 ? 10.406 -49.562 -24.609 1 85.69 57 ASN B CA 1
ATOM 5026 C C . ASN B 1 57 ? 10.75 -50.812 -23.797 1 85.69 57 ASN B C 1
ATOM 5028 O O . ASN B 1 57 ? 10.312 -51.906 -24.109 1 85.69 57 ASN B O 1
ATOM 5032 N N . ALA B 1 58 ? 11.492 -50.531 -22.734 1 87.12 58 ALA B N 1
ATOM 5033 C CA . ALA B 1 58 ? 11.867 -51.625 -21.859 1 87.12 58 ALA B CA 1
ATOM 5034 C C . ALA B 1 58 ? 10.648 -52.219 -21.172 1 87.12 58 ALA B C 1
ATOM 5036 O O . ALA B 1 58 ? 10.57 -53.438 -20.953 1 87.12 58 ALA B O 1
ATOM 5037 N N . LEU B 1 59 ? 9.742 -51.438 -20.844 1 83.12 59 LEU B N 1
ATOM 5038 C CA . LEU B 1 59 ? 8.508 -51.875 -20.203 1 83.12 59 LEU B CA 1
ATOM 5039 C C . LEU B 1 59 ? 7.66 -52.688 -21.188 1 83.12 59 LEU B C 1
ATOM 5041 O O . LEU B 1 59 ? 7.102 -53.719 -20.828 1 83.12 59 LEU B O 1
ATOM 5045 N N . GLN B 1 60 ? 7.625 -52.156 -22.391 1 79.31 60 GLN B N 1
ATOM 5046 C CA . GLN B 1 60 ? 6.84 -52.844 -23.406 1 79.31 60 GLN B CA 1
ATOM 5047 C C . GLN B 1 60 ? 7.398 -54.219 -23.688 1 79.31 60 GLN B C 1
ATOM 5049 O O . GLN B 1 60 ? 6.641 -55.188 -23.828 1 79.31 60 GLN B O 1
ATOM 5054 N N . GLU B 1 61 ? 8.695 -54.281 -23.672 1 83.19 61 GLU B N 1
ATOM 5055 C CA . GLU B 1 61 ? 9.352 -55.562 -24 1 83.19 61 GLU B CA 1
ATOM 5056 C C . GLU B 1 61 ? 9.555 -56.406 -22.75 1 83.19 61 GLU B C 1
ATOM 5058 O O . GLU B 1 61 ? 10.008 -57.531 -22.844 1 83.19 61 GLU B O 1
ATOM 5063 N N . ARG B 1 62 ? 9.164 -55.906 -21.531 1 84.69 62 ARG B N 1
ATOM 5064 C CA . ARG B 1 62 ? 9.344 -56.562 -20.234 1 84.69 62 ARG B CA 1
ATOM 5065 C C . ARG B 1 62 ? 10.805 -56.969 -20.031 1 84.69 62 ARG B C 1
ATOM 5067 O O . ARG B 1 62 ? 11.094 -58.094 -19.641 1 84.69 62 ARG B O 1
ATOM 5074 N N . ASN B 1 63 ? 11.664 -56.125 -20.469 1 88.38 63 ASN B N 1
ATOM 5075 C CA . ASN B 1 63 ? 13.094 -56.312 -20.25 1 88.38 63 ASN B CA 1
ATOM 5076 C C . ASN B 1 63 ? 13.531 -55.781 -18.891 1 88.38 63 ASN B C 1
ATOM 5078 O O . ASN B 1 63 ? 13.734 -54.594 -18.719 1 88.38 63 ASN B O 1
ATOM 5082 N N . TYR B 1 64 ? 13.773 -56.625 -17.938 1 87.56 64 TYR B N 1
ATOM 5083 C CA . TYR B 1 64 ? 14.055 -56.281 -16.562 1 87.56 64 TYR B CA 1
ATOM 5084 C C . TYR B 1 64 ? 15.414 -55.594 -16.438 1 87.56 64 TYR B C 1
ATOM 5086 O O . TYR B 1 64 ? 15.57 -54.625 -15.672 1 87.56 64 TYR B O 1
ATOM 5094 N N . ASP B 1 65 ? 16.375 -56.031 -17.141 1 88.88 65 ASP B N 1
ATOM 5095 C CA . ASP B 1 65 ? 17.734 -55.5 -17.047 1 88.88 65 ASP B CA 1
ATOM 5096 C C . ASP B 1 65 ? 17.766 -54.062 -17.531 1 88.88 65 ASP B C 1
ATOM 5098 O O . ASP B 1 65 ? 18.328 -53.188 -16.844 1 88.88 65 ASP B O 1
ATOM 5102 N N . VAL B 1 66 ? 17.125 -53.75 -18.625 1 89.88 66 VAL B N 1
ATOM 5103 C CA . VAL B 1 66 ? 17.109 -52.406 -19.141 1 89.88 66 VAL B CA 1
ATOM 5104 C C . VAL B 1 66 ? 16.266 -51.5 -18.234 1 89.88 66 VAL B C 1
ATOM 5106 O O . VAL B 1 66 ? 16.609 -50.344 -18.016 1 89.88 66 VAL B O 1
ATOM 5109 N N . PHE B 1 67 ? 15.297 -52.125 -17.641 1 89.81 67 PHE B N 1
ATOM 5110 C CA . PHE B 1 67 ? 14.445 -51.375 -16.734 1 89.81 67 PHE B CA 1
ATOM 5111 C C . PHE B 1 67 ? 15.234 -50.938 -15.508 1 89.81 67 PHE B C 1
ATOM 5113 O O . PHE B 1 67 ? 15.195 -49.75 -15.133 1 89.81 67 PHE B O 1
ATOM 5120 N N . THR B 1 68 ? 15.977 -51.844 -14.836 1 89.88 68 THR B N 1
ATOM 5121 C CA . THR B 1 68 ? 16.734 -51.5 -13.633 1 89.88 68 THR B CA 1
ATOM 5122 C C . THR B 1 68 ? 17.844 -50.5 -13.938 1 89.88 68 THR B C 1
ATOM 5124 O O . THR B 1 68 ? 18.094 -49.594 -13.156 1 89.88 68 THR B O 1
ATOM 5127 N N . TYR B 1 69 ? 18.406 -50.656 -15.102 1 90.81 69 TYR B N 1
ATOM 5128 C CA . TYR B 1 69 ? 19.438 -49.719 -15.508 1 90.81 69 TYR B CA 1
ATOM 5129 C C . TYR B 1 69 ? 18.859 -48.312 -15.734 1 90.81 69 TYR B C 1
ATOM 5131 O O . TYR B 1 69 ? 19.469 -47.312 -15.359 1 90.81 69 TYR B O 1
ATOM 5139 N N . GLN B 1 70 ? 17.719 -48.281 -16.297 1 90.12 70 GLN B N 1
ATOM 5140 C CA . GLN B 1 70 ? 17.094 -47 -16.594 1 90.12 70 GLN B CA 1
ATOM 5141 C C . GLN B 1 70 ? 16.641 -46.312 -15.328 1 90.12 70 GLN B C 1
ATOM 5143 O O . GLN B 1 70 ? 16.625 -45.062 -15.258 1 90.12 70 GLN B O 1
ATOM 5148 N N . ILE B 1 71 ? 16.297 -47.031 -14.359 1 90.06 71 ILE B N 1
ATOM 5149 C CA . ILE B 1 71 ? 15.922 -46.438 -13.078 1 90.06 71 ILE B CA 1
ATOM 5150 C C . ILE B 1 71 ? 17.141 -45.781 -12.453 1 90.06 71 ILE B C 1
ATOM 5152 O O . ILE B 1 71 ? 17.047 -44.656 -11.945 1 90.06 71 ILE B O 1
ATOM 5156 N N . ILE B 1 72 ? 18.266 -46.438 -12.477 1 91.19 72 ILE B N 1
ATOM 5157 C CA . ILE B 1 72 ? 19.5 -45.906 -11.93 1 91.19 72 ILE B CA 1
ATOM 5158 C C . ILE B 1 72 ? 19.922 -44.688 -12.75 1 91.19 72 ILE B C 1
ATOM 5160 O O . ILE B 1 72 ? 20.328 -43.656 -12.188 1 91.19 72 ILE B O 1
ATOM 5164 N N . TYR B 1 73 ? 19.797 -44.812 -14.07 1 92.31 73 TYR B N 1
ATOM 5165 C CA . TYR B 1 73 ? 20.125 -43.719 -14.945 1 92.31 73 TYR B CA 1
ATOM 5166 C C . TYR B 1 73 ? 19.25 -42.5 -14.648 1 92.31 73 TYR B C 1
ATOM 5168 O O . TYR B 1 73 ? 19.719 -41.375 -14.648 1 92.31 73 TYR B O 1
ATOM 5176 N N . PHE B 1 74 ? 18.031 -42.75 -14.391 1 91.38 74 PHE B N 1
ATOM 5177 C CA . PHE B 1 74 ? 17.125 -41.688 -14.031 1 91.38 74 PHE B CA 1
ATOM 5178 C C . PHE B 1 74 ? 17.547 -41 -12.734 1 91.38 74 PHE B C 1
ATOM 5180 O O . PHE B 1 74 ? 17.531 -39.781 -12.625 1 91.38 74 PHE B O 1
ATOM 5187 N N . CYS B 1 75 ? 17.922 -41.781 -11.734 1 91.69 75 CYS B N 1
ATOM 5188 C CA . CYS B 1 75 ? 18.328 -41.219 -10.445 1 91.69 75 CYS B CA 1
ATOM 5189 C C . CYS B 1 75 ? 19.547 -40.312 -10.602 1 91.69 75 CYS B C 1
ATOM 5191 O O . CYS B 1 75 ? 19.641 -39.281 -9.93 1 91.69 75 CYS B O 1
ATOM 5193 N N . VAL B 1 76 ? 20.438 -40.688 -11.453 1 92.69 76 VAL B N 1
ATOM 5194 C CA . VAL B 1 76 ? 21.625 -39.875 -11.703 1 92.69 76 VAL B CA 1
ATOM 5195 C C . VAL B 1 76 ? 21.219 -38.562 -12.375 1 92.69 76 VAL B C 1
ATOM 5197 O O . VAL B 1 76 ? 21.641 -37.469 -11.953 1 92.69 76 VAL B O 1
ATOM 5200 N N . LEU B 1 77 ? 20.359 -38.625 -13.414 1 92.81 77 LEU B N 1
ATOM 5201 C CA . LEU B 1 77 ? 19.891 -37.438 -14.094 1 92.81 77 LEU B CA 1
ATOM 5202 C C . LEU B 1 77 ? 19.125 -36.531 -13.141 1 92.81 77 LEU B C 1
ATOM 5204 O O . LEU B 1 77 ? 19.281 -35.312 -13.172 1 92.81 77 LEU B O 1
ATOM 5208 N N . ALA B 1 78 ? 18.344 -37.188 -12.312 1 91.81 78 ALA B N 1
ATOM 5209 C CA . ALA B 1 78 ? 17.547 -36.438 -11.344 1 91.81 78 ALA B CA 1
ATOM 5210 C C . ALA B 1 78 ? 18.453 -35.719 -10.352 1 91.81 78 ALA B C 1
ATOM 5212 O O . ALA B 1 78 ? 18.188 -34.562 -10 1 91.81 78 ALA B O 1
ATOM 5213 N N . ALA B 1 79 ? 19.5 -36.344 -9.891 1 93.31 79 ALA B N 1
ATOM 5214 C CA . ALA B 1 79 ? 20.438 -35.719 -8.953 1 93.31 79 ALA B CA 1
ATOM 5215 C C . ALA B 1 79 ? 21.094 -34.5 -9.57 1 93.31 79 ALA B C 1
ATOM 5217 O O . ALA B 1 79 ? 21.219 -33.469 -8.914 1 93.31 79 ALA B O 1
ATOM 5218 N N . ILE B 1 80 ? 21.469 -34.594 -10.766 1 94.31 80 ILE B N 1
ATOM 5219 C CA . ILE B 1 80 ? 22.094 -33.469 -11.461 1 94.31 80 ILE B CA 1
ATOM 5220 C C . ILE B 1 80 ? 21.062 -32.375 -11.656 1 94.31 80 ILE B C 1
ATOM 5222 O O . ILE B 1 80 ? 21.375 -31.188 -11.453 1 94.31 80 ILE B O 1
ATOM 5226 N N . TRP B 1 81 ? 19.891 -32.75 -11.984 1 92.06 81 TRP B N 1
ATOM 5227 C CA . TRP B 1 81 ? 18.812 -31.766 -12.188 1 92.06 81 TRP B CA 1
ATOM 5228 C C . TRP B 1 81 ? 18.531 -31 -10.906 1 92.06 81 TRP B C 1
ATOM 5230 O O . TRP B 1 81 ? 18.375 -29.781 -10.93 1 92.06 81 TRP B O 1
ATOM 5240 N N . ILE B 1 82 ? 18.516 -31.703 -9.82 1 92 82 ILE B N 1
ATOM 5241 C CA . ILE B 1 82 ? 18.25 -31.094 -8.523 1 92 82 ILE B CA 1
ATOM 5242 C C . ILE B 1 82 ? 19.359 -30.109 -8.18 1 92 82 ILE B C 1
ATOM 5244 O O . ILE B 1 82 ? 19.094 -28.969 -7.785 1 92 82 ILE B O 1
ATOM 5248 N N . ALA B 1 83 ? 20.578 -30.516 -8.352 1 93.88 83 ALA B N 1
ATOM 5249 C CA . ALA B 1 83 ? 21.719 -29.641 -8.07 1 93.88 83 ALA B CA 1
ATOM 5250 C C . ALA B 1 83 ? 21.672 -28.391 -8.93 1 93.88 83 ALA B C 1
ATOM 5252 O O . ALA B 1 83 ? 21.891 -27.281 -8.43 1 93.88 83 ALA B O 1
ATOM 5253 N N . LEU B 1 84 ? 21.391 -28.547 -10.172 1 93.12 84 LEU B N 1
ATOM 5254 C CA . LEU B 1 84 ? 21.344 -27.406 -11.086 1 93.12 84 LEU B CA 1
ATOM 5255 C C . LEU B 1 84 ? 20.188 -26.484 -10.734 1 93.12 84 LEU B C 1
ATOM 5257 O O . LEU B 1 84 ? 20.344 -25.25 -10.758 1 93.12 84 LEU B O 1
ATOM 5261 N N . LYS B 1 85 ? 19.094 -27.062 -10.391 1 89.56 85 LYS B N 1
ATOM 5262 C CA . LYS B 1 85 ? 17.922 -26.25 -10.062 1 89.56 85 LYS B CA 1
ATOM 5263 C C . LYS B 1 85 ? 18.156 -25.438 -8.789 1 89.56 85 LYS B C 1
ATOM 5265 O O . LYS B 1 85 ? 17.797 -24.266 -8.719 1 89.56 85 LYS B O 1
ATOM 5270 N N . VAL B 1 86 ? 18.812 -26.031 -7.836 1 91.19 86 VAL B N 1
ATOM 5271 C CA . VAL B 1 86 ? 19.078 -25.391 -6.559 1 91.19 86 VAL B CA 1
ATOM 5272 C C . VAL B 1 86 ? 20.078 -24.234 -6.762 1 91.19 86 VAL B C 1
ATOM 5274 O O . VAL B 1 86 ? 19.844 -23.125 -6.285 1 91.19 86 VAL B O 1
ATOM 5277 N N . TYR B 1 87 ? 21.031 -24.5 -7.473 1 93.19 87 TYR B N 1
ATOM 5278 C CA . TYR B 1 87 ? 22.062 -23.469 -7.66 1 93.19 87 TYR B CA 1
ATOM 5279 C C . TYR B 1 87 ? 21.578 -22.391 -8.609 1 93.19 87 TYR B C 1
ATOM 5281 O O . TYR B 1 87 ? 21.984 -21.234 -8.492 1 93.19 87 TYR B O 1
ATOM 5289 N N . GLN B 1 88 ? 20.75 -22.766 -9.516 1 91.88 88 GLN B N 1
ATOM 5290 C CA . GLN B 1 88 ? 20.172 -21.75 -10.383 1 91.88 88 GLN B CA 1
ATOM 5291 C C . GLN B 1 88 ? 19.359 -20.734 -9.57 1 91.88 88 GLN B C 1
ATOM 5293 O O . GLN B 1 88 ? 19.5 -19.516 -9.766 1 91.88 88 GLN B O 1
ATOM 5298 N N . LEU B 1 89 ? 18.594 -21.234 -8.672 1 90.56 89 LEU B N 1
ATOM 5299 C CA . LEU B 1 89 ? 17.766 -20.375 -7.836 1 90.56 89 LEU B CA 1
ATOM 5300 C C . LEU B 1 89 ? 18.641 -19.5 -6.938 1 90.56 89 LEU B C 1
ATOM 5302 O O . LEU B 1 89 ? 18.406 -18.281 -6.848 1 90.56 89 LEU B O 1
ATOM 5306 N N . TYR B 1 90 ? 19.609 -20.125 -6.387 1 93.31 90 TYR B N 1
ATOM 5307 C CA . TYR B 1 90 ? 20.469 -19.422 -5.441 1 93.31 90 TYR B CA 1
ATOM 5308 C C . TYR B 1 90 ? 21.25 -18.312 -6.133 1 93.31 90 TYR B C 1
ATOM 5310 O O . TYR B 1 90 ? 21.297 -17.172 -5.645 1 93.31 90 TYR B O 1
ATOM 5318 N N . LEU B 1 91 ? 21.859 -18.625 -7.207 1 94.56 91 LEU B N 1
ATOM 5319 C CA . LEU B 1 91 ? 22.688 -17.656 -7.914 1 94.56 91 LEU B CA 1
ATOM 5320 C C . LEU B 1 91 ? 21.828 -16.547 -8.516 1 94.56 91 LEU B C 1
ATOM 5322 O O . LEU B 1 91 ? 22.25 -15.391 -8.57 1 94.56 91 LEU B O 1
ATOM 5326 N N . ASN B 1 92 ? 20.656 -16.906 -8.961 1 94.12 92 ASN B N 1
ATOM 5327 C CA . ASN B 1 92 ? 19.734 -15.898 -9.477 1 94.12 92 ASN B CA 1
ATOM 5328 C C . ASN B 1 92 ? 19.328 -14.906 -8.391 1 94.12 92 ASN B C 1
ATOM 5330 O O . ASN B 1 92 ? 19.281 -13.695 -8.633 1 94.12 92 ASN B O 1
ATOM 5334 N N . GLN B 1 93 ? 19.062 -15.422 -7.219 1 93.62 93 GLN B N 1
ATOM 5335 C CA . GLN B 1 93 ? 18.672 -14.562 -6.102 1 93.62 93 GLN B CA 1
ATOM 5336 C C . GLN B 1 93 ? 19.844 -13.688 -5.656 1 93.62 93 GLN B C 1
ATOM 5338 O O . GLN B 1 93 ? 19.641 -12.531 -5.285 1 93.62 93 GLN B O 1
ATOM 5343 N N . TRP B 1 94 ? 21 -14.336 -5.688 1 93.38 94 TRP B N 1
ATOM 5344 C CA . TRP B 1 94 ? 22.188 -13.578 -5.324 1 93.38 94 TRP B CA 1
ATOM 5345 C C . TRP B 1 94 ? 22.406 -12.414 -6.285 1 93.38 94 TRP B C 1
ATOM 5347 O O . TRP B 1 94 ? 22.75 -11.305 -5.863 1 93.38 94 TRP B O 1
ATOM 5357 N N . LEU B 1 95 ? 22.234 -12.664 -7.531 1 93.94 95 LEU B N 1
ATOM 5358 C CA . LEU B 1 95 ? 22.344 -11.617 -8.539 1 93.94 95 LEU B CA 1
ATOM 5359 C C . LEU B 1 95 ? 21.297 -10.539 -8.336 1 93.94 95 LEU B C 1
ATOM 5361 O O . LEU B 1 95 ? 21.578 -9.344 -8.461 1 93.94 95 LEU B O 1
ATOM 5365 N N . GLN B 1 96 ? 20.109 -10.914 -8 1 94.62 96 GLN B N 1
ATOM 5366 C CA . GLN B 1 96 ? 19 -9.984 -7.812 1 94.62 96 GLN B CA 1
ATOM 5367 C C . GLN B 1 96 ? 19.281 -9.008 -6.672 1 94.62 96 GLN B C 1
ATOM 5369 O O . GLN B 1 96 ? 19.125 -7.793 -6.832 1 94.62 96 GLN B O 1
ATOM 5374 N N . ILE B 1 97 ? 19.766 -9.562 -5.562 1 94 97 ILE B N 1
ATOM 5375 C CA . ILE B 1 97 ? 19.922 -8.719 -4.383 1 94 97 ILE B CA 1
ATOM 5376 C C . ILE B 1 97 ? 21.125 -7.801 -4.566 1 94 97 ILE B C 1
ATOM 5378 O O . ILE B 1 97 ? 21.109 -6.648 -4.121 1 94 97 ILE B O 1
ATOM 5382 N N . ARG B 1 98 ? 22.188 -8.289 -5.188 1 93.19 98 ARG B N 1
ATOM 5383 C CA . ARG B 1 98 ? 23.359 -7.453 -5.434 1 93.19 98 ARG B CA 1
ATOM 5384 C C . ARG B 1 98 ? 23.031 -6.332 -6.414 1 93.19 98 ARG B C 1
ATOM 5386 O O . ARG B 1 98 ? 23.453 -5.188 -6.219 1 93.19 98 ARG B O 1
ATOM 5393 N N . TRP B 1 99 ? 22.312 -6.715 -7.43 1 94.25 99 TRP B N 1
ATOM 5394 C CA . TRP B 1 99 ? 21.891 -5.73 -8.422 1 94.25 99 TRP B CA 1
ATOM 5395 C C . TRP B 1 99 ? 20.953 -4.695 -7.809 1 94.25 99 TRP B C 1
ATOM 5397 O O . TRP B 1 99 ? 21.125 -3.494 -8.031 1 94.25 99 TRP B O 1
ATOM 5407 N N . ARG B 1 100 ? 20 -5.129 -7.012 1 94.38 100 ARG B N 1
ATOM 5408 C CA . ARG B 1 100 ? 19.062 -4.223 -6.352 1 94.38 100 ARG B CA 1
ATOM 5409 C C . ARG B 1 100 ? 19.797 -3.287 -5.395 1 94.38 100 ARG B C 1
ATOM 5411 O O . ARG B 1 100 ? 19.484 -2.098 -5.32 1 94.38 100 ARG B O 1
ATOM 5418 N N . LYS B 1 101 ? 20.734 -3.844 -4.66 1 93.81 101 LYS B N 1
ATOM 5419 C CA . LYS B 1 101 ? 21.5 -3.033 -3.723 1 93.81 101 LYS B CA 1
ATOM 5420 C C . LYS B 1 101 ? 22.266 -1.924 -4.449 1 93.81 101 LYS B C 1
ATOM 5422 O O . LYS B 1 101 ? 22.25 -0.771 -4.012 1 93.81 101 LYS B O 1
ATOM 5427 N N . TRP B 1 102 ? 22.859 -2.275 -5.504 1 93.75 102 TRP B N 1
ATOM 5428 C CA . TRP B 1 102 ? 23.609 -1.303 -6.293 1 93.75 102 TRP B CA 1
ATOM 5429 C C . TRP B 1 102 ? 22.688 -0.206 -6.82 1 93.75 102 TRP B C 1
ATOM 5431 O O . TRP B 1 102 ? 23.016 0.981 -6.73 1 93.75 102 TRP B O 1
ATOM 5441 N N . MET B 1 103 ? 21.578 -0.585 -7.375 1 94.25 103 MET B N 1
ATOM 5442 C CA . MET B 1 103 ? 20.641 0.379 -7.941 1 94.25 103 MET B CA 1
ATOM 5443 C C . MET B 1 103 ? 20.062 1.282 -6.855 1 94.25 103 MET B C 1
ATOM 5445 O O . MET B 1 103 ? 19.938 2.492 -7.051 1 94.25 103 MET B O 1
ATOM 5449 N N . THR B 1 104 ? 19.703 0.677 -5.734 1 94.94 104 THR B N 1
ATOM 5450 C CA . THR B 1 104 ? 19.125 1.435 -4.633 1 94.94 104 THR B CA 1
ATOM 5451 C C . THR B 1 104 ? 20.109 2.475 -4.109 1 94.94 104 THR B C 1
ATOM 5453 O O . THR B 1 104 ? 19.734 3.629 -3.883 1 94.94 104 THR B O 1
ATOM 5456 N N . GLU B 1 105 ? 21.312 2.111 -3.951 1 93.88 105 GLU B N 1
ATOM 5457 C CA . GLU B 1 105 ? 22.344 3.035 -3.471 1 93.88 105 GLU B CA 1
ATOM 5458 C C . GLU B 1 105 ? 22.594 4.156 -4.477 1 93.88 105 GLU B C 1
ATOM 5460 O O . GLU B 1 105 ? 22.781 5.309 -4.094 1 93.88 105 GLU B O 1
ATOM 5465 N N . ARG B 1 106 ? 22.578 3.797 -5.688 1 92.62 106 ARG B N 1
ATOM 5466 C CA . ARG B 1 106 ? 22.766 4.789 -6.738 1 92.62 106 ARG B CA 1
ATOM 5467 C C . ARG B 1 106 ? 21.625 5.797 -6.75 1 92.62 106 ARG B C 1
ATOM 5469 O O . ARG B 1 106 ? 21.844 7.004 -6.855 1 92.62 106 ARG B O 1
ATOM 5476 N N . TYR B 1 107 ? 20.406 5.336 -6.629 1 94.69 107 TYR B N 1
ATOM 5477 C CA . TYR B 1 107 ? 19.234 6.203 -6.664 1 94.69 107 TYR B CA 1
ATOM 5478 C C . TYR B 1 107 ? 19.141 7.039 -5.395 1 94.69 107 TYR B C 1
ATOM 5480 O O . TYR B 1 107 ? 18.75 8.211 -5.441 1 94.69 107 TYR B O 1
ATOM 5488 N N . LEU B 1 108 ? 19.5 6.43 -4.277 1 94.94 108 LEU B N 1
ATOM 5489 C CA . LEU B 1 108 ? 19.547 7.195 -3.037 1 94.94 108 LEU B CA 1
ATOM 5490 C C . LEU B 1 108 ? 20.562 8.312 -3.117 1 94.94 108 LEU B C 1
ATOM 5492 O O . LEU B 1 108 ? 20.312 9.438 -2.684 1 94.94 108 LEU B O 1
ATOM 5496 N N . GLY B 1 109 ? 21.703 8.016 -3.666 1 93.69 109 GLY B N 1
ATOM 5497 C CA . GLY B 1 109 ? 22.75 9.008 -3.832 1 93.69 109 GLY B CA 1
ATOM 5498 C C . GLY B 1 109 ? 22.359 10.148 -4.746 1 93.69 109 GLY B C 1
ATOM 5499 O O . GLY B 1 109 ? 22.672 11.305 -4.473 1 93.69 109 GLY B O 1
ATOM 5500 N N . GLY B 1 110 ? 21.641 9.82 -5.793 1 92.31 110 GLY B N 1
ATOM 5501 C CA . GLY B 1 110 ? 21.172 10.844 -6.711 1 92.31 110 GLY B CA 1
ATOM 5502 C C . GLY B 1 110 ? 20.016 11.672 -6.156 1 92.31 110 GLY B C 1
ATOM 5503 O O . GLY B 1 110 ? 20.016 12.891 -6.285 1 92.31 110 GLY B O 1
ATOM 5504 N N . TRP B 1 111 ? 19.062 11.008 -5.516 1 93.31 111 TRP B N 1
ATOM 5505 C CA . TRP B 1 111 ? 17.859 11.633 -4.977 1 93.31 111 TRP B CA 1
ATOM 5506 C C . TRP B 1 111 ? 18.203 12.555 -3.809 1 93.31 111 TRP B C 1
ATOM 5508 O O . TRP B 1 111 ? 17.672 13.664 -3.711 1 93.31 111 TRP B O 1
ATOM 5518 N N . LEU B 1 112 ? 19.172 12.141 -2.934 1 93.75 112 LEU B N 1
ATOM 5519 C CA . LEU B 1 112 ? 19.5 12.906 -1.742 1 93.75 112 LEU B CA 1
ATOM 5520 C C . LEU B 1 112 ? 20.828 13.641 -1.933 1 93.75 112 LEU B C 1
ATOM 5522 O O . LEU B 1 112 ? 21.594 13.812 -0.978 1 93.75 112 LEU B O 1
ATOM 5526 N N . HIS B 1 113 ? 21.016 14.023 -3.152 1 91 113 HIS B N 1
ATOM 5527 C CA . HIS B 1 113 ? 22.203 14.812 -3.434 1 91 113 HIS B CA 1
ATOM 5528 C C . HIS B 1 113 ? 21.859 16.281 -3.611 1 91 113 HIS B C 1
ATOM 5530 O O . HIS B 1 113 ? 21.062 16.641 -4.488 1 91 113 HIS B O 1
ATOM 5536 N N . ASP B 1 114 ? 22.391 17.125 -2.801 1 88.19 114 ASP B N 1
ATOM 5537 C CA . ASP B 1 114 ? 22.359 18.578 -2.908 1 88.19 114 ASP B CA 1
ATOM 5538 C C . ASP B 1 114 ? 20.938 19.078 -3.166 1 88.19 114 ASP B C 1
ATOM 5540 O O . ASP B 1 114 ? 20.688 19.797 -4.137 1 88.19 114 ASP B O 1
ATOM 5544 N N . ALA B 1 115 ? 19.984 18.672 -2.434 1 88.88 115 ALA B N 1
ATOM 5545 C CA . ALA B 1 115 ? 18.609 19.156 -2.379 1 88.88 115 ALA B CA 1
ATOM 5546 C C . ALA B 1 115 ? 17.844 18.734 -3.627 1 88.88 115 ALA B C 1
ATOM 5548 O O . ALA B 1 115 ? 16.812 19.328 -3.963 1 88.88 115 ALA B O 1
ATOM 5549 N N . ASN B 1 116 ? 18.328 17.703 -4.371 1 89.94 116 ASN B N 1
ATOM 5550 C CA . ASN B 1 116 ? 17.609 17.188 -5.539 1 89.94 116 ASN B CA 1
ATOM 5551 C C . ASN B 1 116 ? 16.203 16.75 -5.184 1 89.94 116 ASN B C 1
ATOM 5553 O O . ASN B 1 116 ? 15.266 16.969 -5.953 1 89.94 116 ASN B O 1
ATOM 5557 N N . HIS B 1 117 ? 16.094 16.156 -4.008 1 90.69 117 HIS B N 1
ATOM 5558 C CA . HIS B 1 117 ? 14.797 15.617 -3.584 1 90.69 117 HIS B CA 1
ATOM 5559 C C . HIS B 1 117 ? 13.75 16.719 -3.492 1 90.69 117 HIS B C 1
ATOM 5561 O O . HIS B 1 117 ? 12.594 16.516 -3.869 1 90.69 117 HIS B O 1
ATOM 5567 N N . TYR B 1 118 ? 14.172 17.875 -3.059 1 89.62 118 TYR B N 1
ATOM 5568 C CA . TYR B 1 118 ? 13.242 19 -2.936 1 89.62 118 TYR B CA 1
ATOM 5569 C C . TYR B 1 118 ? 12.969 19.625 -4.297 1 89.62 118 TYR B C 1
ATOM 5571 O O . TYR B 1 118 ? 11.82 19.953 -4.617 1 89.62 118 TYR B O 1
ATOM 5579 N N . GLN B 1 119 ? 13.984 19.828 -5.082 1 87.31 119 GLN B N 1
ATOM 5580 C CA . GLN B 1 119 ? 13.836 20.422 -6.406 1 87.31 119 GLN B CA 1
ATOM 5581 C C . GLN B 1 119 ? 12.898 19.594 -7.281 1 87.31 119 GLN B C 1
ATOM 5583 O O . GLN B 1 119 ? 12.117 20.141 -8.062 1 87.31 119 GLN B O 1
ATOM 5588 N N . MET B 1 120 ? 13.078 18.328 -7.129 1 87.94 120 MET B N 1
ATOM 5589 C CA . MET B 1 120 ? 12.227 17.422 -7.902 1 87.94 120 MET B CA 1
ATOM 5590 C C . MET B 1 120 ? 10.766 17.594 -7.516 1 87.94 120 MET B C 1
ATOM 5592 O O . MET B 1 120 ? 9.875 17.422 -8.352 1 87.94 120 MET B O 1
ATOM 5596 N N . GLN B 1 121 ? 10.461 17.859 -6.285 1 83.38 121 GLN B N 1
ATOM 5597 C CA . GLN B 1 121 ? 9.094 18.047 -5.809 1 83.38 121 GLN B CA 1
ATOM 5598 C C . GLN B 1 121 ? 8.484 19.328 -6.355 1 83.38 121 GLN B C 1
ATOM 5600 O O . GLN B 1 121 ? 7.273 19.406 -6.57 1 83.38 121 GLN B O 1
ATOM 5605 N N . LEU B 1 122 ? 9.258 20.375 -6.496 1 80.56 122 LEU B N 1
ATOM 5606 C CA . LEU B 1 122 ? 8.789 21.672 -6.957 1 80.56 122 LEU B CA 1
ATOM 5607 C C . LEU B 1 122 ? 8.344 21.609 -8.414 1 80.56 122 LEU B C 1
ATOM 5609 O O . LEU B 1 122 ? 7.434 22.328 -8.82 1 80.56 122 LEU B O 1
ATOM 5613 N N . THR B 1 123 ? 8.922 20.938 -9.172 1 74.5 123 THR B N 1
ATOM 5614 C CA . THR B 1 123 ? 8.617 20.891 -10.594 1 74.5 123 THR B CA 1
ATOM 5615 C C . THR B 1 123 ? 7.449 19.938 -10.867 1 74.5 123 THR B C 1
ATOM 5617 O O . THR B 1 123 ? 6.883 19.938 -11.961 1 74.5 123 THR B O 1
ATOM 5620 N N . GLY B 1 124 ? 6.609 19.531 -9.758 1 63.44 124 GLY B N 1
ATOM 5621 C CA . GLY B 1 124 ? 5.418 18.703 -9.891 1 63.44 124 GLY B CA 1
ATOM 5622 C C . GLY B 1 124 ? 5.688 17.375 -10.562 1 63.44 124 GLY B C 1
ATOM 5623 O O . GLY B 1 124 ? 4.809 16.516 -10.617 1 63.44 124 GLY B O 1
ATOM 5624 N N . ASP B 1 125 ? 6.547 17.375 -11.562 1 55.03 125 ASP B N 1
ATOM 5625 C CA . ASP B 1 125 ? 6.594 16.391 -12.648 1 55.03 125 ASP B CA 1
ATOM 5626 C C . ASP B 1 125 ? 6.473 14.969 -12.117 1 55.03 125 ASP B C 1
ATOM 5628 O O . ASP B 1 125 ? 6.32 14.766 -10.914 1 55.03 125 ASP B O 1
ATOM 5632 N N . ALA B 1 126 ? 7.082 14.062 -13.055 1 49.19 126 ALA B N 1
ATOM 5633 C CA . ALA B 1 126 ? 7.199 12.648 -13.383 1 49.19 126 ALA B CA 1
ATOM 5634 C C . ALA B 1 126 ? 7.707 11.844 -12.188 1 49.19 126 ALA B C 1
ATOM 5636 O O . ALA B 1 126 ? 7.598 10.617 -12.164 1 49.19 126 ALA B O 1
ATOM 5637 N N . ALA B 1 127 ? 8.406 12.562 -11.359 1 56.53 127 ALA B N 1
ATOM 5638 C CA . ALA B 1 127 ? 9.008 11.758 -10.305 1 56.53 127 ALA B CA 1
ATOM 5639 C C . ALA B 1 127 ? 8.078 11.648 -9.102 1 56.53 127 ALA B C 1
ATOM 5641 O O . ALA B 1 127 ? 8.453 12.008 -7.98 1 56.53 127 ALA B O 1
ATOM 5642 N N . ASP B 1 128 ? 6.879 11.336 -9.555 1 66.81 128 ASP B N 1
ATOM 5643 C CA . ASP B 1 128 ? 5.895 11.148 -8.492 1 66.81 128 ASP B CA 1
ATOM 5644 C C . ASP B 1 128 ? 6.219 9.914 -7.652 1 66.81 128 ASP B C 1
ATOM 5646 O O . ASP B 1 128 ? 6.621 8.883 -8.188 1 66.81 128 ASP B O 1
ATOM 5650 N N . ASN B 1 129 ? 6.551 9.977 -6.512 1 79.38 129 ASN B N 1
ATOM 5651 C CA . ASN B 1 129 ? 6.656 8.969 -5.461 1 79.38 129 ASN B CA 1
ATOM 5652 C C . ASN B 1 129 ? 8.039 8.328 -5.438 1 79.38 129 ASN B C 1
ATOM 5654 O O . ASN B 1 129 ? 8.18 7.121 -5.648 1 79.38 129 ASN B O 1
ATOM 5658 N N . PRO B 1 130 ? 9.164 9.141 -5.305 1 88.12 130 PRO B N 1
ATOM 5659 C CA . PRO B 1 130 ? 10.523 8.594 -5.262 1 88.12 130 PRO B CA 1
ATOM 5660 C C . PRO B 1 130 ? 10.648 7.395 -4.328 1 88.12 130 PRO B C 1
ATOM 5662 O O . PRO B 1 130 ? 11.461 6.5 -4.578 1 88.12 130 PRO B O 1
ATOM 5665 N N . ASP B 1 131 ? 9.867 7.355 -3.289 1 89.5 131 ASP B N 1
ATOM 5666 C CA . ASP B 1 131 ? 9.922 6.234 -2.352 1 89.5 131 ASP B CA 1
ATOM 5667 C C . ASP B 1 131 ? 9.555 4.926 -3.043 1 89.5 131 ASP B C 1
ATOM 5669 O O . ASP B 1 131 ? 10.203 3.9 -2.824 1 89.5 131 ASP B O 1
ATOM 5673 N N . GLN B 1 132 ? 8.609 5 -3.928 1 87.69 132 GLN B N 1
ATOM 5674 C CA . GLN B 1 132 ? 8.203 3.807 -4.664 1 87.69 132 GLN B CA 1
ATOM 5675 C C . GLN B 1 132 ? 9.242 3.434 -5.719 1 87.69 132 GLN B C 1
ATOM 5677 O O . GLN B 1 132 ? 9.492 2.25 -5.961 1 87.69 132 GLN B O 1
ATOM 5682 N N . ARG B 1 133 ? 9.82 4.449 -6.383 1 91.62 133 ARG B N 1
ATOM 5683 C CA . ARG B 1 133 ? 10.828 4.191 -7.402 1 91.62 133 ARG B CA 1
ATOM 5684 C C . ARG B 1 133 ? 12.039 3.482 -6.801 1 91.62 133 ARG B C 1
ATOM 5686 O O . ARG B 1 133 ? 12.508 2.477 -7.34 1 91.62 133 ARG B O 1
ATOM 5693 N N . ILE B 1 134 ? 12.406 3.918 -5.645 1 93.38 134 ILE B N 1
ATOM 5694 C CA . ILE B 1 134 ? 13.641 3.432 -5.031 1 93.38 134 ILE B CA 1
ATOM 5695 C C . ILE B 1 134 ? 13.383 2.082 -4.363 1 93.38 134 ILE B C 1
ATOM 5697 O O . ILE B 1 134 ? 14.211 1.171 -4.461 1 93.38 134 ILE B O 1
ATOM 5701 N N . ALA B 1 135 ? 12.258 1.956 -3.756 1 91.12 135 ALA B N 1
ATOM 5702 C CA . ALA B 1 135 ? 12.016 0.763 -2.949 1 91.12 135 ALA B CA 1
ATOM 5703 C C . ALA B 1 135 ? 11.398 -0.354 -3.791 1 91.12 135 ALA B C 1
ATOM 5705 O O . ALA B 1 135 ? 11.898 -1.483 -3.787 1 91.12 135 ALA B O 1
ATOM 5706 N N . GLU B 1 136 ? 10.406 -0.077 -4.57 1 90 136 GLU B N 1
ATOM 5707 C CA . GLU B 1 136 ? 9.617 -1.122 -5.211 1 90 136 GLU B CA 1
ATOM 5708 C C . GLU B 1 136 ? 10.039 -1.32 -6.664 1 90 136 GLU B C 1
ATOM 5710 O O . GLU B 1 136 ? 10.25 -2.451 -7.105 1 90 136 GLU B O 1
ATOM 5715 N N . ASP B 1 137 ? 10.164 -0.246 -7.379 1 91.38 137 ASP B N 1
ATOM 5716 C CA . ASP B 1 137 ? 10.414 -0.351 -8.812 1 91.38 137 ASP B CA 1
ATOM 5717 C C . ASP B 1 137 ? 11.797 -0.95 -9.086 1 91.38 137 ASP B C 1
ATOM 5719 O O . ASP B 1 137 ? 11.984 -1.665 -10.07 1 91.38 137 ASP B O 1
ATOM 5723 N N . THR B 1 138 ? 12.758 -0.623 -8.25 1 94.56 138 THR B N 1
ATOM 5724 C CA . THR B 1 138 ? 14.078 -1.222 -8.43 1 94.56 138 THR B CA 1
ATOM 5725 C C . THR B 1 138 ? 14.016 -2.736 -8.25 1 94.56 138 THR B C 1
ATOM 5727 O O . THR B 1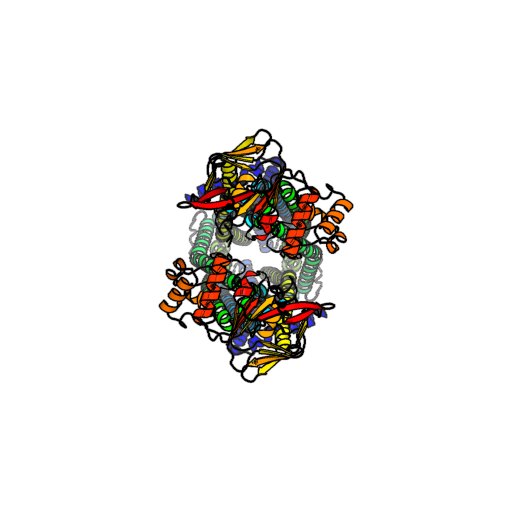 138 ? 14.633 -3.484 -9 1 94.56 138 THR B O 1
ATOM 5730 N N . GLN B 1 139 ? 13.266 -3.188 -7.277 1 94.12 139 GLN B N 1
ATOM 5731 C CA . GLN B 1 139 ? 13.094 -4.617 -7.043 1 94.12 139 GLN B CA 1
ATOM 5732 C C . GLN B 1 139 ? 12.383 -5.281 -8.219 1 94.12 139 GLN B C 1
ATOM 5734 O O . GLN B 1 139 ? 12.82 -6.32 -8.711 1 94.12 139 GLN B O 1
ATOM 5739 N N . LEU B 1 140 ? 11.359 -4.652 -8.641 1 92.19 140 LEU B N 1
ATOM 5740 C CA . LEU B 1 140 ? 10.562 -5.211 -9.727 1 92.19 140 LEU B CA 1
ATOM 5741 C C . LEU B 1 140 ? 11.359 -5.254 -11.023 1 92.19 140 LEU B C 1
ATOM 5743 O O . LEU B 1 140 ? 11.258 -6.215 -11.789 1 92.19 140 LEU B O 1
ATOM 5747 N N . PHE B 1 141 ? 12.141 -4.18 -11.234 1 94.62 141 PHE B N 1
ATOM 5748 C CA . PHE B 1 141 ? 12.953 -4.113 -12.445 1 94.62 141 PHE B CA 1
ATOM 5749 C C . PHE B 1 141 ? 13.93 -5.281 -12.508 1 94.62 141 PHE B C 1
ATOM 5751 O O . PHE B 1 141 ? 14.008 -5.977 -13.523 1 94.62 141 PHE B O 1
ATOM 5758 N N . VAL B 1 142 ? 14.625 -5.512 -11.469 1 94.94 142 VAL B N 1
ATOM 5759 C CA . VAL B 1 142 ? 15.648 -6.547 -11.438 1 94.94 142 VAL B CA 1
ATOM 5760 C C . VAL B 1 142 ? 14.992 -7.922 -11.539 1 94.94 142 VAL B C 1
ATOM 5762 O O . VAL B 1 142 ? 15.398 -8.75 -12.359 1 94.94 142 VAL B O 1
ATOM 5765 N N . GLU B 1 143 ? 13.93 -8.164 -10.758 1 93.94 143 GLU B N 1
ATOM 5766 C CA . GLU B 1 143 ? 13.258 -9.461 -10.727 1 93.94 143 GLU B CA 1
ATOM 5767 C C . GLU B 1 143 ? 12.625 -9.789 -12.07 1 93.94 143 GLU B C 1
ATOM 5769 O O . GLU B 1 143 ? 12.789 -10.898 -12.594 1 93.94 143 GLU B O 1
ATOM 5774 N N . ARG B 1 144 ? 11.977 -8.82 -12.594 1 92.38 144 ARG B N 1
ATOM 5775 C CA . ARG B 1 144 ? 11.258 -9.062 -13.844 1 92.38 144 ARG B CA 1
ATOM 5776 C C . ARG B 1 144 ? 12.227 -9.172 -15.016 1 92.38 144 ARG B C 1
ATOM 5778 O O . ARG B 1 144 ? 11.992 -9.938 -15.953 1 92.38 144 ARG B O 1
ATOM 5785 N N . THR B 1 145 ? 13.289 -8.359 -15.016 1 93.88 145 THR B N 1
ATOM 5786 C CA . THR B 1 145 ? 14.289 -8.438 -16.078 1 93.88 145 THR B CA 1
ATOM 5787 C C . THR B 1 145 ? 14.922 -9.828 -16.125 1 93.88 145 THR B C 1
ATOM 5789 O O . THR B 1 145 ? 15.016 -10.438 -17.188 1 93.88 145 THR B O 1
ATOM 5792 N N . LEU B 1 146 ? 15.266 -10.305 -14.992 1 93.62 146 LEU B N 1
ATOM 5793 C CA . LEU B 1 146 ? 15.898 -11.617 -14.945 1 93.62 146 LEU B CA 1
ATOM 5794 C C . LEU B 1 146 ? 14.883 -12.719 -15.25 1 93.62 146 LEU B C 1
ATOM 5796 O O . LEU B 1 146 ? 15.195 -13.672 -15.961 1 93.62 146 LEU B O 1
ATOM 5800 N N . ALA B 1 147 ? 13.68 -12.562 -14.711 1 92.25 147 ALA B N 1
ATOM 5801 C CA . ALA B 1 147 ? 12.641 -13.562 -14.969 1 92.25 147 ALA B CA 1
ATOM 5802 C C . ALA B 1 147 ? 12.32 -13.641 -16.453 1 92.25 147 ALA B C 1
ATOM 5804 O O . ALA B 1 147 ? 12.227 -14.734 -17.016 1 92.25 147 ALA B O 1
ATOM 5805 N N . LEU B 1 148 ? 12.18 -12.484 -17.094 1 91.19 148 LEU B N 1
ATOM 5806 C CA . LEU B 1 148 ? 11.875 -12.438 -18.516 1 91.19 148 LEU B CA 1
ATOM 5807 C C . LEU B 1 148 ? 13.055 -12.93 -19.344 1 91.19 148 LEU B C 1
ATOM 5809 O O . LEU B 1 148 ? 12.875 -13.695 -20.297 1 91.19 148 LEU B O 1
ATOM 5813 N N . GLY B 1 149 ? 14.234 -12.477 -18.969 1 92.62 149 GLY B N 1
ATOM 5814 C CA . GLY B 1 149 ? 15.43 -12.898 -19.703 1 92.62 149 GLY B CA 1
ATOM 5815 C C . GLY B 1 149 ? 15.664 -14.398 -19.625 1 92.62 149 GLY B C 1
ATOM 5816 O O . GLY B 1 149 ? 15.852 -15.047 -20.656 1 92.62 149 GLY B O 1
ATOM 5817 N N . ILE B 1 150 ? 15.625 -14.914 -18.453 1 92.38 150 ILE B N 1
ATOM 5818 C CA . ILE B 1 150 ? 15.859 -16.344 -18.234 1 92.38 150 ILE B CA 1
ATOM 5819 C C . ILE B 1 150 ? 14.711 -17.141 -18.828 1 92.38 150 ILE B C 1
ATOM 5821 O O . ILE B 1 150 ? 14.922 -18.188 -19.453 1 92.38 150 ILE B O 1
ATOM 5825 N N . GLY B 1 151 ? 13.508 -16.672 -18.594 1 91.19 151 GLY B N 1
ATOM 5826 C CA . GLY B 1 151 ? 12.352 -17.344 -19.172 1 91.19 151 GLY B CA 1
ATOM 5827 C C . GLY B 1 151 ? 12.383 -17.406 -20.688 1 91.19 151 GLY B C 1
ATOM 5828 O O . GLY B 1 151 ? 12.07 -18.453 -21.266 1 91.19 151 GLY B O 1
ATOM 5829 N N . LEU B 1 152 ? 12.742 -16.328 -21.281 1 91.69 152 LEU B N 1
ATOM 5830 C CA . LEU B 1 152 ? 12.844 -16.281 -22.734 1 91.69 152 LEU B CA 1
ATOM 5831 C C . LEU B 1 152 ? 13.922 -17.234 -23.234 1 91.69 152 LEU B C 1
ATOM 5833 O O . LEU B 1 152 ? 13.719 -17.953 -24.203 1 91.69 152 LEU B O 1
ATOM 5837 N N . LEU B 1 153 ? 15.031 -17.203 -22.594 1 92.56 153 LEU B N 1
ATOM 5838 C CA . LEU B 1 153 ? 16.109 -18.109 -22.953 1 92.56 153 LEU B CA 1
ATOM 5839 C C . LEU B 1 153 ? 15.672 -19.562 -22.859 1 92.56 153 LEU B C 1
ATOM 5841 O O . LEU B 1 153 ? 15.883 -20.344 -23.781 1 92.56 153 LEU B O 1
ATOM 5845 N N . ASN B 1 154 ? 15.023 -19.891 -21.766 1 92.94 154 ASN B N 1
ATOM 5846 C CA . ASN B 1 154 ? 14.523 -21.25 -21.578 1 92.94 154 ASN B CA 1
ATOM 5847 C C . ASN B 1 154 ? 13.523 -21.641 -22.656 1 92.94 154 ASN B C 1
ATOM 5849 O O . ASN B 1 154 ? 13.633 -22.719 -23.25 1 92.94 154 ASN B O 1
ATOM 5853 N N . ALA B 1 155 ? 12.641 -20.781 -22.922 1 90.81 155 ALA B N 1
ATOM 5854 C CA . ALA B 1 155 ? 11.578 -21.078 -23.891 1 90.81 155 ALA B CA 1
ATOM 5855 C C . ALA B 1 155 ? 12.156 -21.266 -25.297 1 90.81 155 ALA B C 1
ATOM 5857 O O . ALA B 1 155 ? 11.82 -22.234 -25.984 1 90.81 155 ALA B O 1
ATOM 5858 N N . VAL B 1 156 ? 13.062 -20.453 -25.719 1 91.5 156 VAL B N 1
ATOM 5859 C CA . VAL B 1 156 ? 13.625 -20.469 -27.062 1 91.5 156 VAL B CA 1
ATOM 5860 C C . VAL B 1 156 ? 14.508 -21.703 -27.234 1 91.5 156 VAL B C 1
ATOM 5862 O O . VAL B 1 156 ? 14.398 -22.422 -28.234 1 91.5 156 VAL B O 1
ATOM 5865 N N . VAL B 1 157 ? 15.305 -21.953 -26.266 1 91.75 157 VAL B N 1
ATOM 5866 C CA . VAL B 1 157 ? 16.234 -23.078 -26.375 1 91.75 157 VAL B CA 1
ATOM 5867 C C . VAL B 1 157 ? 15.461 -24.391 -26.281 1 91.75 157 VAL B C 1
ATOM 5869 O O . VAL B 1 157 ? 15.766 -25.359 -26.984 1 91.75 157 VAL B O 1
ATOM 5872 N N . THR B 1 158 ? 14.5 -24.438 -25.375 1 91.12 158 THR B N 1
ATOM 5873 C CA . THR B 1 158 ? 13.664 -25.625 -25.281 1 91.12 158 THR B CA 1
ATOM 5874 C C . THR B 1 158 ? 12.914 -25.875 -26.578 1 91.12 158 THR B C 1
ATOM 5876 O O . THR B 1 158 ? 12.891 -27 -27.094 1 91.12 158 THR B O 1
ATOM 5879 N N . LEU B 1 159 ? 12.352 -24.859 -27.062 1 88.5 159 LEU B N 1
ATOM 5880 C CA . LEU B 1 159 ? 11.625 -24.969 -28.312 1 88.5 159 LEU B CA 1
ATOM 5881 C C . LEU B 1 159 ? 12.539 -25.469 -29.438 1 88.5 159 LEU B C 1
ATOM 5883 O O . LEU B 1 159 ? 12.18 -26.391 -30.172 1 88.5 159 LEU B O 1
ATOM 5887 N N . ALA B 1 160 ? 13.68 -24.906 -29.547 1 89.62 160 ALA B N 1
ATOM 5888 C CA . ALA B 1 160 ? 14.633 -25.297 -30.578 1 89.62 160 ALA B CA 1
ATOM 5889 C C . ALA B 1 160 ? 15.047 -26.75 -30.422 1 89.62 160 ALA B C 1
ATOM 5891 O O . ALA B 1 160 ? 15.086 -27.516 -31.391 1 89.62 160 ALA B O 1
ATOM 5892 N N . SER B 1 161 ? 15.312 -27.156 -29.234 1 90.06 161 SER B N 1
ATOM 5893 C CA . SER B 1 161 ? 15.773 -28.516 -28.969 1 90.06 161 SER B CA 1
ATOM 5894 C C . SER B 1 161 ? 14.688 -29.531 -29.25 1 90.06 161 SER B C 1
ATOM 5896 O O . SER B 1 161 ? 14.945 -30.562 -29.859 1 90.06 161 SER B O 1
ATOM 5898 N N . PHE B 1 162 ? 13.516 -29.297 -28.859 1 88.62 162 PHE B N 1
ATOM 5899 C CA . PHE B 1 162 ? 12.453 -30.281 -28.969 1 88.62 162 PHE B CA 1
ATOM 5900 C C . PHE B 1 162 ? 11.852 -30.281 -30.359 1 88.62 162 PHE B C 1
ATOM 5902 O O . PHE B 1 162 ? 11.258 -31.266 -30.797 1 88.62 162 PHE B O 1
ATOM 5909 N N . VAL B 1 163 ? 12 -29.188 -31.047 1 85.5 163 VAL B N 1
ATOM 5910 C CA . VAL B 1 163 ? 11.641 -29.188 -32.469 1 85.5 163 VAL B CA 1
ATOM 5911 C C . VAL B 1 163 ? 12.547 -30.141 -33.219 1 85.5 163 VAL B C 1
ATOM 5913 O O . VAL B 1 163 ? 12.086 -30.891 -34.094 1 85.5 163 VAL B O 1
ATOM 5916 N N . VAL B 1 164 ? 13.766 -30.141 -32.875 1 84.12 164 VAL B N 1
ATOM 5917 C CA . VAL B 1 164 ? 14.727 -31.031 -33.531 1 84.12 164 VAL B CA 1
ATOM 5918 C C . VAL B 1 164 ? 14.391 -32.469 -33.188 1 84.12 164 VAL B C 1
ATOM 5920 O O . VAL B 1 164 ? 14.438 -33.344 -34.031 1 84.12 164 VAL B O 1
ATOM 5923 N N . ILE B 1 165 ? 14.016 -32.719 -32 1 84.19 165 ILE B N 1
ATOM 5924 C CA . ILE B 1 165 ? 13.68 -34.062 -31.562 1 84.19 165 ILE B CA 1
ATOM 5925 C C . ILE B 1 165 ? 12.43 -34.562 -32.281 1 84.19 165 ILE B C 1
ATOM 5927 O O . ILE B 1 165 ? 12.398 -35.688 -32.812 1 84.19 165 ILE B O 1
ATOM 5931 N N . LEU B 1 166 ? 11.43 -33.719 -32.312 1 84.44 166 LEU B N 1
ATOM 5932 C CA . LEU B 1 166 ? 10.188 -34.094 -33 1 84.44 166 LEU B CA 1
ATOM 5933 C C . LEU B 1 166 ? 10.414 -34.344 -34.469 1 84.44 166 LEU B C 1
ATOM 5935 O O . LEU B 1 166 ? 9.781 -35.219 -35.094 1 84.44 166 LEU B O 1
ATOM 5939 N N . TRP B 1 167 ? 11.328 -33.562 -35 1 82.62 167 TRP B N 1
ATOM 5940 C CA . TRP B 1 167 ? 11.68 -33.75 -36.406 1 82.62 167 TRP B CA 1
ATOM 5941 C C . TRP B 1 167 ? 12.305 -35.125 -36.625 1 82.62 167 TRP B C 1
ATOM 5943 O O . TRP B 1 167 ? 11.984 -35.812 -37.594 1 82.62 167 TRP B O 1
ATOM 5953 N N . GLY B 1 168 ? 13.141 -35.531 -35.781 1 81 168 GLY B N 1
ATOM 5954 C CA . GLY B 1 168 ? 13.75 -36.844 -35.844 1 81 168 GLY B CA 1
ATOM 5955 C C . GLY B 1 168 ? 12.742 -37.969 -35.688 1 81 168 GLY B C 1
ATOM 5956 O O . GLY B 1 168 ? 12.781 -38.938 -36.406 1 81 168 GLY B O 1
ATOM 5957 N N . LEU B 1 169 ? 11.883 -37.781 -34.781 1 79.5 169 LEU B N 1
ATOM 5958 C CA . LEU B 1 169 ? 10.875 -38.812 -34.531 1 79.5 169 LEU B CA 1
ATOM 5959 C C . LEU B 1 169 ? 9.891 -38.906 -35.688 1 79.5 169 LEU B C 1
ATOM 5961 O O . LEU B 1 169 ? 9.383 -40 -35.969 1 79.5 169 LEU B O 1
ATOM 5965 N N . SER B 1 170 ? 9.617 -37.812 -36.281 1 80.38 170 SER B N 1
ATOM 5966 C CA . SER B 1 170 ? 8.719 -37.812 -37.438 1 80.38 170 SER B CA 1
ATOM 5967 C C . SER B 1 170 ? 9.297 -38.625 -38.594 1 80.38 170 SER B C 1
ATOM 5969 O O . SER B 1 170 ? 8.555 -39.281 -39.344 1 80.38 170 SER B O 1
ATOM 5971 N N . ASN B 1 171 ? 10.539 -38.531 -38.75 1 76 171 ASN B N 1
ATOM 5972 C CA . ASN B 1 171 ? 11.195 -39.281 -39.812 1 76 171 ASN B CA 1
ATOM 5973 C C . ASN B 1 171 ? 11.148 -40.781 -39.562 1 76 171 ASN B C 1
ATOM 5975 O O . ASN B 1 171 ? 11.062 -41.562 -40.5 1 76 171 ASN B O 1
ATOM 5979 N N . GLU B 1 172 ? 11.062 -41.094 -38.344 1 70.56 172 GLU B N 1
ATOM 5980 C CA . GLU B 1 172 ? 11.039 -42.5 -38 1 70.56 172 GLU B CA 1
ATOM 5981 C C . GLU B 1 172 ? 9.617 -43.062 -38.062 1 70.56 172 GLU B C 1
ATOM 5983 O O . GLU B 1 172 ? 9.43 -44.281 -38.188 1 70.56 172 GLU B O 1
ATOM 5988 N N . ALA B 1 173 ? 8.711 -42.156 -37.875 1 65.25 173 ALA B N 1
ATOM 5989 C CA . ALA B 1 173 ? 7.324 -42.594 -37.844 1 65.25 173 ALA B CA 1
ATOM 5990 C C . ALA B 1 173 ? 6.48 -41.875 -38.875 1 65.25 173 ALA B C 1
ATOM 5992 O O . ALA B 1 173 ? 5.766 -40.938 -38.562 1 65.25 173 ALA B O 1
ATOM 5993 N N . PRO B 1 174 ? 6.652 -42.312 -40.156 1 61.84 174 PRO B N 1
ATOM 5994 C CA . PRO B 1 174 ? 5.887 -41.625 -41.156 1 61.84 174 PRO B CA 1
ATOM 5995 C C . PRO B 1 174 ? 4.379 -41.719 -40.969 1 61.84 174 PRO B C 1
ATOM 5997 O O . PRO B 1 174 ? 3.904 -42.719 -40.375 1 61.84 174 PRO B O 1
ATOM 6000 N N . LEU B 1 175 ? 3.646 -40.625 -41.031 1 62.69 175 LEU B N 1
ATOM 6001 C CA . LEU B 1 175 ? 2.197 -40.562 -40.875 1 62.69 175 LEU B CA 1
ATOM 6002 C C . LEU B 1 175 ? 1.503 -41.531 -41.812 1 62.69 175 LEU B C 1
ATOM 6004 O O . LEU B 1 175 ? 1.805 -41.531 -43 1 62.69 175 LEU B O 1
ATOM 6008 N N . HIS B 1 176 ? 1.017 -42.625 -41.188 1 58.41 176 HIS B N 1
ATOM 6009 C CA . HIS B 1 176 ? 0.247 -43.562 -42 1 58.41 176 HIS B CA 1
ATOM 6010 C C . HIS B 1 176 ? -1.234 -43.188 -42 1 58.41 176 HIS B C 1
ATOM 6012 O O . HIS B 1 176 ? -1.917 -43.344 -41 1 58.41 176 HIS B O 1
ATOM 6018 N N . LEU B 1 177 ? -1.561 -42.219 -42.812 1 56.22 177 LEU B N 1
ATOM 6019 C CA . LEU B 1 177 ? -2.975 -41.906 -42.906 1 56.22 177 LEU B CA 1
ATOM 6020 C C . LEU B 1 177 ? -3.656 -42.75 -43.969 1 56.22 177 LEU B C 1
ATOM 6022 O O . LEU B 1 177 ? -3.164 -42.875 -45.094 1 56.22 177 LEU B O 1
ATOM 6026 N N . PHE B 1 178 ? -4.867 -43.375 -43.688 1 54.47 178 PHE B N 1
ATOM 6027 C CA . PHE B 1 178 ? -5.742 -44.156 -44.562 1 54.47 178 PHE B CA 1
ATOM 6028 C C . PHE B 1 178 ? -4.941 -45.188 -45.375 1 54.47 178 PHE B C 1
ATOM 6030 O O . PHE B 1 178 ? -5.168 -45.344 -46.594 1 54.47 178 PHE B O 1
ATOM 6037 N N . GLY B 1 179 ? -3.955 -45.969 -44.844 1 56.28 179 GLY B N 1
ATOM 6038 C CA . GLY B 1 179 ? -3.264 -47.031 -45.531 1 56.28 179 GLY B CA 1
ATOM 6039 C C . GLY B 1 179 ? -2.062 -46.594 -46.312 1 56.28 179 GLY B C 1
ATOM 6040 O O . GLY B 1 179 ? -1.331 -47.406 -46.875 1 56.28 179 GLY B O 1
ATOM 6041 N N . GLN B 1 180 ? -1.965 -45.219 -46.5 1 58.41 180 GLN B N 1
ATOM 6042 C CA . GLN B 1 180 ? -0.851 -44.719 -47.312 1 58.41 180 GLN B CA 1
ATOM 6043 C C . GLN B 1 180 ? 0.123 -43.906 -46.469 1 58.41 180 GLN B C 1
ATOM 6045 O O . GLN B 1 180 ? -0.291 -43.156 -45.562 1 58.41 180 GLN B O 1
ATOM 6050 N N . ASP B 1 181 ? 1.317 -44.281 -46.531 1 62.03 181 ASP B N 1
ATOM 6051 C CA . ASP B 1 181 ? 2.385 -43.531 -45.844 1 62.03 181 ASP B CA 1
ATOM 6052 C C . ASP B 1 181 ? 2.551 -42.156 -46.469 1 62.03 181 ASP B C 1
ATOM 6054 O O . ASP B 1 181 ? 2.752 -42.031 -47.688 1 62.03 181 ASP B O 1
ATOM 6058 N N . VAL B 1 182 ? 1.88 -41.188 -46.062 1 61.84 182 VAL B N 1
ATOM 6059 C CA . VAL B 1 182 ? 2.143 -39.875 -46.594 1 61.84 182 VAL B CA 1
ATOM 6060 C C . VAL B 1 182 ? 3.359 -39.281 -45.875 1 61.84 182 VAL B C 1
ATOM 6062 O O . VAL B 1 182 ? 3.334 -39.031 -44.656 1 61.84 182 VAL B O 1
ATOM 6065 N N . PRO B 1 183 ? 4.527 -39.281 -46.5 1 61.41 183 PRO B N 1
ATOM 6066 C CA . PRO B 1 183 ? 5.75 -38.812 -45.875 1 61.41 183 PRO B CA 1
ATOM 6067 C C . PRO B 1 183 ? 5.75 -37.312 -45.656 1 61.41 183 PRO B C 1
ATOM 6069 O O . PRO B 1 183 ? 6.105 -36.531 -46.562 1 61.41 183 PRO B O 1
ATOM 6072 N N . ILE B 1 184 ? 4.949 -36.719 -44.969 1 64.75 184 ILE B N 1
ATOM 6073 C CA . ILE B 1 184 ? 5.117 -35.312 -44.625 1 64.75 184 ILE B CA 1
ATOM 6074 C C . ILE B 1 184 ? 6.262 -35.156 -43.656 1 64.75 184 ILE B C 1
ATOM 6076 O O . ILE B 1 184 ? 6.133 -35.5 -42.469 1 64.75 184 ILE B O 1
ATOM 6080 N N . PRO B 1 185 ? 7.473 -34.625 -44.25 1 67.69 185 PRO B N 1
ATOM 6081 C CA . PRO B 1 185 ? 8.617 -34.438 -43.375 1 67.69 185 PRO B CA 1
ATOM 6082 C C . PRO B 1 185 ? 8.305 -33.5 -42.219 1 67.69 185 PRO B C 1
ATOM 6084 O O . PRO B 1 185 ? 7.754 -32.406 -42.406 1 67.69 185 PRO B O 1
ATOM 6087 N N . GLY B 1 186 ? 8.438 -34.062 -41 1 76.75 186 GLY B N 1
ATOM 6088 C CA . GLY B 1 186 ? 8.32 -33.25 -39.812 1 76.75 186 GLY B CA 1
ATOM 6089 C C . GLY B 1 186 ? 6.883 -33 -39.406 1 76.75 186 GLY B C 1
ATOM 6090 O O . GLY B 1 186 ? 6.555 -31.906 -38.906 1 76.75 186 GLY B O 1
ATOM 6091 N N . TYR B 1 187 ? 5.996 -33.906 -39.75 1 78.94 187 TYR B N 1
ATOM 6092 C CA . TYR B 1 187 ? 4.582 -33.625 -39.5 1 78.94 187 TYR B CA 1
ATOM 6093 C C . TYR B 1 187 ? 4.312 -33.438 -38 1 78.94 187 TYR B C 1
ATOM 6095 O O . TYR B 1 187 ? 3.447 -32.625 -37.625 1 78.94 187 TYR B O 1
ATOM 6103 N N . LEU B 1 188 ? 5.121 -34.062 -37.188 1 80.31 188 LEU B N 1
ATOM 6104 C CA . LEU B 1 188 ? 4.945 -33.875 -35.75 1 80.31 188 LEU B CA 1
ATOM 6105 C C . LEU B 1 188 ? 5.348 -32.469 -35.312 1 80.31 188 LEU B C 1
ATOM 6107 O O . LEU B 1 188 ? 4.723 -31.859 -34.438 1 80.31 188 LEU B O 1
ATOM 6111 N N . VAL B 1 189 ? 6.312 -32 -35.969 1 82.31 189 VAL B N 1
ATOM 6112 C CA . VAL B 1 189 ? 6.785 -30.656 -35.656 1 82.31 189 VAL B CA 1
ATOM 6113 C C . VAL B 1 189 ? 5.719 -29.625 -36.031 1 82.31 189 VAL B C 1
ATOM 6115 O O . VAL B 1 189 ? 5.375 -28.75 -35.25 1 82.31 189 VAL B O 1
ATOM 6118 N N . TRP B 1 190 ? 5.234 -29.75 -37.219 1 81.56 190 TRP B N 1
ATOM 6119 C CA . TRP B 1 190 ? 4.227 -28.828 -37.688 1 81.56 190 TRP B CA 1
ATOM 6120 C C . TRP B 1 190 ? 2.941 -28.938 -36.875 1 81.56 190 TRP B C 1
ATOM 6122 O O . TRP B 1 190 ? 2.301 -27.922 -36.594 1 81.56 190 TRP B O 1
ATOM 6132 N N . GLY B 1 191 ? 2.625 -30.156 -36.531 1 80.44 191 GLY B N 1
ATOM 6133 C CA . GLY B 1 191 ? 1.461 -30.328 -35.688 1 80.44 191 GLY B CA 1
ATOM 6134 C C . GLY B 1 191 ? 1.6 -29.656 -34.312 1 80.44 191 GLY B C 1
ATOM 6135 O O . GLY B 1 191 ? 0.671 -29 -33.844 1 80.44 191 GLY B O 1
ATOM 6136 N N . ALA B 1 192 ? 2.762 -29.844 -33.781 1 82.06 192 ALA B N 1
ATOM 6137 C CA . ALA B 1 192 ? 3.018 -29.25 -32.469 1 82.06 192 ALA B CA 1
ATOM 6138 C C . ALA B 1 192 ? 3.041 -27.719 -32.562 1 82.06 192 ALA B C 1
ATOM 6140 O O . ALA B 1 192 ? 2.475 -27.031 -31.703 1 82.06 192 ALA B O 1
ATOM 6141 N N . LEU B 1 193 ? 3.639 -27.172 -33.594 1 82.62 193 LEU B N 1
ATOM 6142 C CA . LEU B 1 193 ? 3.779 -25.719 -33.719 1 82.62 193 LEU B CA 1
ATOM 6143 C C . LEU B 1 193 ? 2.43 -25.078 -34.031 1 82.62 193 LEU B C 1
ATOM 6145 O O . LEU B 1 193 ? 2.105 -24.031 -33.469 1 82.62 193 LEU B O 1
ATOM 6149 N N . ILE B 1 194 ? 1.683 -25.719 -34.875 1 83.5 194 ILE B N 1
ATOM 6150 C CA . ILE B 1 194 ? 0.371 -25.188 -35.219 1 83.5 194 ILE B CA 1
ATOM 6151 C C . ILE B 1 194 ? -0.547 -25.234 -34 1 83.5 194 ILE B C 1
ATOM 6153 O O . ILE B 1 194 ? -1.239 -24.25 -33.719 1 83.5 194 ILE B O 1
ATOM 6157 N N . TYR B 1 195 ? -0.505 -26.312 -33.312 1 82.5 195 TYR B N 1
ATOM 6158 C CA . TYR B 1 195 ? -1.313 -26.469 -32.125 1 82.5 195 TYR B CA 1
ATOM 6159 C C . TYR B 1 195 ? -0.941 -25.422 -31.078 1 82.5 195 TYR B C 1
ATOM 6161 O O . TYR B 1 195 ? -1.816 -24.766 -30.516 1 82.5 195 TYR B O 1
ATOM 6169 N N . ALA B 1 196 ? 0.295 -25.312 -30.906 1 81.81 196 ALA B N 1
ATOM 6170 C CA . ALA B 1 196 ? 0.77 -24.375 -29.906 1 81.81 196 ALA B CA 1
ATOM 6171 C C . ALA B 1 196 ? 0.485 -22.922 -30.328 1 81.81 196 ALA B C 1
ATOM 6173 O O . ALA B 1 196 ? 0.064 -22.109 -29.5 1 81.81 196 ALA B O 1
ATOM 6174 N N . ALA B 1 197 ? 0.709 -22.578 -31.562 1 80.56 197 ALA B N 1
ATOM 6175 C CA . ALA B 1 197 ? 0.476 -21.219 -32.062 1 80.56 197 ALA B CA 1
ATOM 6176 C C . ALA B 1 197 ? -1.006 -20.859 -32 1 80.56 197 ALA B C 1
ATOM 6178 O O . ALA B 1 197 ? -1.362 -19.75 -31.625 1 80.56 197 ALA B O 1
ATOM 6179 N N . LEU B 1 198 ? -1.8 -21.844 -32.375 1 83.94 198 LEU B N 1
ATOM 6180 C CA . LEU B 1 198 ? -3.24 -21.609 -32.344 1 83.94 198 LEU B CA 1
ATOM 6181 C C . LEU B 1 198 ? -3.729 -21.422 -30.922 1 83.94 198 LEU B C 1
ATOM 6183 O O . LEU B 1 198 ? -4.551 -20.547 -30.641 1 83.94 198 LEU B O 1
ATOM 6187 N N . GLY B 1 199 ? -3.24 -22.297 -30.062 1 82.94 199 GLY B N 1
ATOM 6188 C CA . GLY B 1 199 ? -3.607 -22.156 -28.656 1 82.94 199 GLY B CA 1
ATOM 6189 C C . GLY B 1 199 ? -3.184 -20.828 -28.062 1 82.94 199 GLY B C 1
ATOM 6190 O O . GLY B 1 199 ? -3.961 -20.188 -27.359 1 82.94 199 GLY B O 1
ATOM 6191 N N . THR B 1 200 ? -2.037 -20.422 -28.453 1 78.19 200 THR B N 1
ATOM 6192 C CA . THR B 1 200 ? -1.504 -19.172 -27.922 1 78.19 200 THR B CA 1
ATOM 6193 C C . THR B 1 200 ? -2.273 -17.969 -28.5 1 78.19 200 THR B C 1
ATOM 6195 O O . THR B 1 200 ? -2.629 -17.047 -27.766 1 78.19 200 THR B O 1
ATOM 6198 N N . ALA B 1 201 ? -2.529 -17.984 -29.719 1 82.25 201 ALA B N 1
ATOM 6199 C CA . ALA B 1 201 ? -3.242 -16.906 -30.391 1 82.25 201 ALA B CA 1
ATOM 6200 C C . ALA B 1 201 ? -4.664 -16.766 -29.859 1 82.25 201 ALA B C 1
ATOM 6202 O O . ALA B 1 201 ? -5.137 -15.664 -29.578 1 82.25 201 ALA B O 1
ATOM 6203 N N . LEU B 1 202 ? -5.277 -17.906 -29.609 1 85.31 202 LEU B N 1
ATOM 6204 C CA . LEU B 1 202 ? -6.656 -17.891 -29.141 1 85.31 202 LEU B CA 1
ATOM 6205 C C . LEU B 1 202 ? -6.719 -17.469 -27.672 1 85.31 202 LEU B C 1
ATOM 6207 O O . LEU B 1 202 ? -7.656 -16.781 -27.266 1 85.31 202 LEU B O 1
ATOM 6211 N N . THR B 1 203 ? -5.809 -17.891 -26.953 1 81.31 203 THR B N 1
ATOM 6212 C CA . THR B 1 203 ? -5.742 -17.469 -25.562 1 81.31 203 THR B CA 1
ATOM 6213 C C . THR B 1 203 ? -5.57 -15.953 -25.469 1 81.31 203 THR B C 1
ATOM 6215 O O . THR B 1 203 ? -6.207 -15.297 -24.641 1 81.31 203 THR B O 1
ATOM 6218 N N . HIS B 1 204 ? -4.777 -15.438 -26.359 1 78.69 204 HIS B N 1
ATOM 6219 C CA . HIS B 1 204 ? -4.543 -14 -26.375 1 78.69 204 HIS B CA 1
ATOM 6220 C C . HIS B 1 204 ? -5.805 -13.242 -26.797 1 78.69 204 HIS B C 1
ATOM 6222 O O . HIS B 1 204 ? -6.156 -12.234 -26.172 1 78.69 204 HIS B O 1
ATOM 6228 N N . TRP B 1 205 ? -6.414 -13.742 -27.75 1 84.5 205 TRP B N 1
ATOM 6229 C CA . TRP B 1 205 ? -7.59 -13.055 -28.281 1 84.5 205 TRP B CA 1
ATOM 6230 C C . TRP B 1 205 ? -8.734 -13.07 -27.266 1 84.5 205 TRP B C 1
ATOM 6232 O O . TRP B 1 205 ? -9.438 -12.07 -27.109 1 84.5 205 TRP B O 1
ATOM 6242 N N . ILE B 1 206 ? -8.898 -14.078 -26.547 1 85.12 206 ILE B N 1
ATOM 6243 C CA . ILE B 1 206 ? -9.977 -14.211 -25.578 1 85.12 206 ILE B CA 1
ATOM 6244 C C . ILE B 1 206 ? -9.578 -13.531 -24.266 1 85.12 206 ILE B C 1
ATOM 6246 O O . ILE B 1 206 ? -10.414 -12.906 -23.609 1 85.12 206 ILE B O 1
ATOM 6250 N N . GLY B 1 207 ? -8.328 -13.57 -23.969 1 82.5 207 GLY B N 1
ATOM 6251 C CA . GLY B 1 207 ? -7.855 -13.094 -22.672 1 82.5 207 GLY B CA 1
ATOM 6252 C C . GLY B 1 207 ? -7.457 -11.633 -22.688 1 82.5 207 GLY B C 1
ATOM 6253 O O . GLY B 1 207 ? -7.426 -10.984 -21.641 1 82.5 207 GLY B O 1
ATOM 6254 N N . SER B 1 208 ? -7.301 -10.961 -23.812 1 82.38 208 SER B N 1
ATOM 6255 C CA . SER B 1 208 ? -6.742 -9.617 -23.906 1 82.38 208 SER B CA 1
ATOM 6256 C C . SER B 1 208 ? -7.66 -8.594 -23.25 1 82.38 208 SER B C 1
ATOM 6258 O O . SER B 1 208 ? -7.191 -7.684 -22.562 1 82.38 208 SER B O 1
ATOM 6260 N N . PRO B 1 209 ? -8.984 -8.758 -23.359 1 85.31 209 PRO B N 1
ATOM 6261 C CA . PRO B 1 209 ? -9.867 -7.785 -22.688 1 85.31 209 PRO B CA 1
ATOM 6262 C C . PRO B 1 209 ? -9.805 -7.867 -21.172 1 85.31 209 PRO B C 1
ATOM 6264 O O . PRO B 1 209 ? -10.203 -6.93 -20.484 1 85.31 209 PRO B O 1
ATOM 6267 N N . LEU B 1 210 ? -9.406 -8.961 -20.656 1 83.75 210 LEU B N 1
ATOM 6268 C CA . LEU B 1 210 ? -9.32 -9.148 -19.219 1 83.75 210 LEU B CA 1
ATOM 6269 C C . LEU B 1 210 ? -8.289 -8.195 -18.609 1 83.75 210 LEU B C 1
ATOM 6271 O O . LEU B 1 210 ? -8.438 -7.77 -17.469 1 83.75 210 LEU B O 1
ATOM 6275 N N . VAL B 1 211 ? -7.352 -7.816 -19.422 1 78.38 211 VAL B N 1
ATOM 6276 C CA . VAL B 1 211 ? -6.316 -6.902 -18.953 1 78.38 211 VAL B CA 1
ATOM 6277 C C . VAL B 1 211 ? -6.93 -5.535 -18.641 1 78.38 211 VAL B C 1
ATOM 6279 O O . VAL B 1 211 ? -6.695 -4.969 -17.578 1 78.38 211 VAL B O 1
ATOM 6282 N N . ASP B 1 212 ? -7.711 -5.102 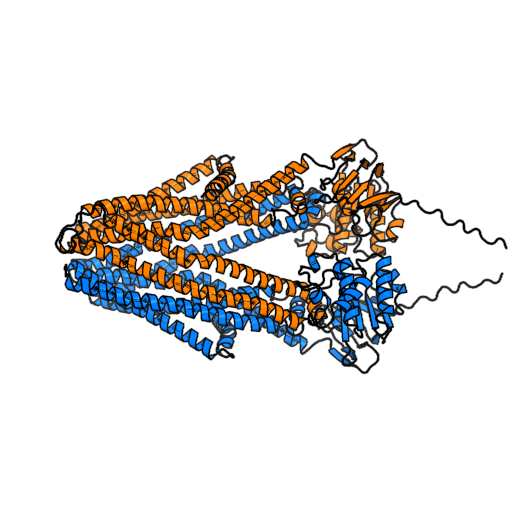-19.531 1 83.88 212 ASP B N 1
ATOM 6283 C CA . ASP B 1 212 ? -8.367 -3.812 -19.344 1 83.88 212 ASP B CA 1
ATOM 6284 C C . ASP B 1 212 ? -9.367 -3.865 -18.188 1 83.88 212 ASP B C 1
ATOM 6286 O O . ASP B 1 212 ? -9.453 -2.926 -17.391 1 83.88 212 ASP B O 1
ATOM 6290 N N . LEU B 1 213 ? -10.062 -4.934 -18.109 1 87.94 213 LEU B N 1
ATOM 6291 C CA . LEU B 1 213 ? -11.047 -5.082 -17.047 1 87.94 213 LEU B CA 1
ATOM 6292 C C . LEU B 1 213 ? -10.359 -5.129 -15.68 1 87.94 213 LEU B C 1
ATOM 6294 O O . LEU B 1 213 ? -10.867 -4.562 -14.711 1 87.94 213 LEU B O 1
ATOM 6298 N N . ASN B 1 214 ? -9.25 -5.73 -15.633 1 86.12 214 ASN B N 1
ATOM 6299 C CA . ASN B 1 214 ? -8.508 -5.801 -14.383 1 86.12 214 ASN B CA 1
ATOM 6300 C C . ASN B 1 214 ? -7.941 -4.441 -13.984 1 86.12 214 ASN B C 1
ATOM 6302 O O . ASN B 1 214 ? -7.918 -4.094 -12.805 1 86.12 214 ASN B O 1
ATOM 6306 N N . PHE B 1 215 ? -7.539 -3.748 -15.016 1 80 215 PHE B N 1
ATOM 6307 C CA . PHE B 1 215 ? -7.055 -2.396 -14.75 1 80 215 PHE B CA 1
ATOM 6308 C C . PHE B 1 215 ? -8.164 -1.523 -14.188 1 80 215 PHE B C 1
ATOM 6310 O O . PHE B 1 215 ? -7.957 -0.791 -13.219 1 80 215 PHE B O 1
ATOM 6317 N N . ARG B 1 216 ? -9.289 -1.616 -14.789 1 86.94 216 ARG B N 1
ATOM 6318 C CA . ARG B 1 216 ? -10.438 -0.86 -14.297 1 86.94 216 ARG B CA 1
ATOM 6319 C C . ARG B 1 216 ? -10.82 -1.301 -12.891 1 86.94 216 ARG B C 1
ATOM 6321 O O . ARG B 1 216 ? -11.195 -0.474 -12.055 1 86.94 216 ARG B O 1
ATOM 6328 N N . GLN B 1 217 ? -10.719 -2.555 -12.672 1 88.69 217 GLN B N 1
ATOM 6329 C CA . GLN B 1 217 ? -11.039 -3.078 -11.352 1 88.69 217 GLN B CA 1
ATOM 6330 C C . GLN B 1 217 ? -10.109 -2.488 -10.289 1 88.69 217 GLN B C 1
ATOM 6332 O O . GLN B 1 217 ? -10.562 -2.096 -9.211 1 88.69 217 GLN B O 1
ATOM 6337 N N . GLN B 1 218 ? -8.859 -2.396 -10.609 1 84.56 218 GLN B N 1
ATOM 6338 C CA . GLN B 1 218 ? -7.887 -1.828 -9.688 1 84.56 218 GLN B CA 1
ATOM 6339 C C . GLN B 1 218 ? -8.172 -0.35 -9.43 1 84.56 218 GLN B C 1
ATOM 6341 O O . GLN B 1 218 ? -8.047 0.124 -8.297 1 84.56 218 GLN B O 1
ATOM 6346 N N . ARG B 1 219 ? -8.562 0.276 -10.492 1 86 219 ARG B N 1
ATOM 6347 C CA . ARG B 1 219 ? -8.891 1.691 -10.359 1 86 219 ARG B CA 1
ATOM 6348 C C . ARG B 1 219 ? -10.109 1.891 -9.461 1 86 219 ARG B C 1
ATOM 6350 O O . ARG B 1 219 ? -10.102 2.752 -8.578 1 86 219 ARG B O 1
ATOM 6357 N N . TYR B 1 220 ? -11.125 1.104 -9.68 1 92 220 TYR B N 1
ATOM 6358 C CA . TYR B 1 220 ? -12.336 1.214 -8.867 1 92 220 TYR B CA 1
ATOM 6359 C C . TYR B 1 220 ? -12.039 0.858 -7.41 1 92 220 TYR B C 1
ATOM 6361 O O . TYR B 1 220 ? -12.555 1.499 -6.492 1 92 220 TYR B O 1
ATOM 6369 N N . GLU B 1 221 ? -11.234 -0.138 -7.254 1 91.62 221 GLU B N 1
ATOM 6370 C CA . GLU B 1 221 ? -10.859 -0.522 -5.895 1 91.62 221 GLU B CA 1
ATOM 6371 C C . GLU B 1 221 ? -10.039 0.577 -5.219 1 91.62 221 GLU B C 1
ATOM 6373 O O . GLU B 1 221 ? -10.242 0.868 -4.039 1 91.62 221 GLU B O 1
ATOM 6378 N N . ALA B 1 222 ? -9.172 1.188 -5.961 1 82.62 222 ALA B N 1
ATOM 6379 C CA . ALA B 1 222 ? -8.352 2.283 -5.445 1 82.62 222 ALA B CA 1
ATOM 6380 C C . ALA B 1 222 ? -9.219 3.482 -5.07 1 82.62 222 ALA B C 1
ATOM 6382 O O . ALA B 1 222 ? -9 4.113 -4.031 1 82.62 222 ALA B O 1
ATOM 6383 N N . ASP B 1 223 ? -10.07 3.787 -5.957 1 88.62 223 ASP B N 1
ATOM 6384 C CA . ASP B 1 223 ? -11 4.883 -5.691 1 88.62 223 ASP B CA 1
ATOM 6385 C C . ASP B 1 223 ? -11.82 4.609 -4.434 1 88.62 223 ASP B C 1
ATOM 6387 O O . ASP B 1 223 ? -12.047 5.512 -3.625 1 88.62 223 ASP B O 1
ATOM 6391 N N . PHE B 1 224 ? -12.289 3.408 -4.309 1 93.5 224 PHE B N 1
ATOM 6392 C CA . PHE B 1 224 ? -13.039 3.006 -3.125 1 93.5 224 PHE B CA 1
ATOM 6393 C C . PHE B 1 224 ? -12.195 3.17 -1.867 1 93.5 224 PHE B C 1
ATOM 6395 O O . PHE B 1 224 ? -12.648 3.758 -0.882 1 93.5 224 PHE B O 1
ATOM 6402 N N . ARG B 1 225 ? -11.016 2.752 -1.939 1 89.12 225 ARG B N 1
ATOM 6403 C CA . ARG B 1 225 ? -10.109 2.854 -0.803 1 89.12 225 ARG B CA 1
ATOM 6404 C C . ARG B 1 225 ? -9.773 4.309 -0.494 1 89.12 225 ARG B C 1
ATOM 6406 O O . ARG B 1 225 ? -9.672 4.695 0.673 1 89.12 225 ARG B O 1
ATOM 6413 N N . PHE B 1 226 ? -9.586 5 -1.479 1 85.69 226 PHE B N 1
ATOM 6414 C CA . PHE B 1 226 ? -9.281 6.418 -1.326 1 85.69 226 PHE B CA 1
ATOM 6415 C C . PHE B 1 226 ? -10.391 7.133 -0.562 1 85.69 226 PHE B C 1
ATOM 6417 O O . PHE B 1 226 ? -10.109 7.914 0.352 1 85.69 226 PHE B O 1
ATOM 6424 N N . ASN B 1 227 ? -11.562 6.879 -0.961 1 90.56 227 ASN B N 1
ATOM 6425 C CA . ASN B 1 227 ? -12.695 7.535 -0.319 1 90.56 227 ASN B CA 1
ATOM 6426 C C . ASN B 1 227 ? -12.898 7.043 1.112 1 90.56 227 ASN B C 1
ATOM 6428 O O . ASN B 1 227 ? -13.328 7.805 1.981 1 90.56 227 ASN B O 1
ATOM 6432 N N . LEU B 1 228 ? -12.609 5.793 1.345 1 92.88 228 LEU B N 1
ATOM 6433 C CA . LEU B 1 228 ? -12.656 5.27 2.705 1 92.88 228 LEU B CA 1
ATOM 6434 C C . LEU B 1 228 ? -11.633 5.969 3.594 1 92.88 228 LEU B C 1
ATOM 6436 O O . LEU B 1 228 ? -11.945 6.359 4.723 1 92.88 228 LEU B O 1
ATOM 6440 N N . VAL B 1 229 ? -10.438 6.133 3.123 1 87 229 VAL B N 1
ATOM 6441 C CA . VAL B 1 229 ? -9.367 6.789 3.871 1 87 229 VAL B CA 1
ATOM 6442 C C . VAL B 1 229 ? -9.75 8.242 4.152 1 87 229 VAL B C 1
ATOM 6444 O O . VAL B 1 229 ? -9.516 8.75 5.25 1 87 229 VAL B O 1
ATOM 6447 N N . ARG B 1 230 ? -10.312 8.812 3.176 1 87.31 230 ARG B N 1
ATOM 6448 C CA . ARG B 1 230 ? -10.75 10.195 3.348 1 87.31 230 ARG B CA 1
ATOM 6449 C C . ARG B 1 230 ? -11.797 10.305 4.445 1 87.31 230 ARG B C 1
ATOM 6451 O O . ARG B 1 230 ? -11.758 11.227 5.266 1 87.31 230 ARG B O 1
ATOM 6458 N N . ALA B 1 231 ? -12.727 9.422 4.395 1 90.88 231 ALA B N 1
ATOM 6459 C CA . ALA B 1 231 ? -13.75 9.406 5.43 1 90.88 231 ALA B CA 1
ATOM 6460 C C . ALA B 1 231 ? -13.141 9.18 6.809 1 90.88 231 ALA B C 1
ATOM 6462 O O . ALA B 1 231 ? -13.562 9.789 7.793 1 90.88 231 ALA B O 1
ATOM 6463 N N . ARG B 1 232 ? -12.156 8.328 6.863 1 89 232 ARG B N 1
ATOM 6464 C CA . ARG B 1 232 ? -11.492 8.047 8.133 1 89 232 ARG B CA 1
ATOM 6465 C C . ARG B 1 232 ? -10.695 9.266 8.602 1 89 232 ARG B C 1
ATOM 6467 O O . ARG B 1 232 ? -10.711 9.594 9.789 1 89 232 ARG B O 1
ATOM 6474 N N . GLU B 1 233 ? -10.016 9.93 7.691 1 84.31 233 GLU B N 1
ATOM 6475 C CA . GLU B 1 233 ? -9.172 11.078 8.023 1 84.31 233 GLU B CA 1
ATOM 6476 C C . GLU B 1 233 ? -10.016 12.273 8.445 1 84.31 233 GLU B C 1
ATOM 6478 O O . GLU B 1 233 ? -9.531 13.156 9.172 1 84.31 233 GLU B O 1
ATOM 6483 N N . ASN B 1 234 ? -11.203 12.289 7.957 1 90.5 234 ASN B N 1
ATOM 6484 C CA . ASN B 1 234 ? -12.102 13.391 8.289 1 90.5 234 ASN B CA 1
ATOM 6485 C C . ASN B 1 234 ? -13.266 12.922 9.156 1 90.5 234 ASN B C 1
ATOM 6487 O O . ASN B 1 234 ? -14.391 13.398 9.008 1 90.5 234 ASN B O 1
ATOM 6491 N N . ALA B 1 235 ? -12.945 11.984 9.992 1 90 235 ALA B N 1
ATOM 6492 C CA . ALA B 1 235 ? -13.984 11.352 10.797 1 90 235 ALA B CA 1
ATOM 6493 C C . ALA B 1 235 ? -14.672 12.367 11.711 1 90 235 ALA B C 1
ATOM 6495 O O . ALA B 1 235 ? -15.898 12.367 11.836 1 90 235 ALA B O 1
ATOM 6496 N N . GLU B 1 236 ? -13.891 13.25 12.352 1 89.75 236 GLU B N 1
ATOM 6497 C CA . GLU B 1 236 ? -14.445 14.234 13.273 1 89.75 236 GLU B CA 1
ATOM 6498 C C . GLU B 1 236 ? -15.367 15.211 12.547 1 89.75 236 GLU B C 1
ATOM 6500 O O . GLU B 1 236 ? -16.5 15.461 12.984 1 89.75 236 GLU B O 1
ATOM 6505 N N . GLN B 1 237 ? -14.891 15.719 11.438 1 91.25 237 GLN B N 1
ATOM 6506 C CA . GLN B 1 237 ? -15.656 16.703 10.672 1 91.25 237 GLN B CA 1
ATOM 6507 C C . GLN B 1 237 ? -16.953 16.094 10.156 1 91.25 237 GLN B C 1
ATOM 6509 O O . GLN B 1 237 ? -18 16.75 10.164 1 91.25 237 GLN B O 1
ATOM 6514 N N . ILE B 1 238 ? -16.906 14.906 9.758 1 92.62 238 ILE B N 1
ATOM 6515 C CA . ILE B 1 238 ? -18.078 14.219 9.25 1 92.62 238 ILE B CA 1
ATOM 6516 C C . ILE B 1 238 ? -19.078 14 10.383 1 92.62 238 ILE B C 1
ATOM 6518 O O . ILE B 1 238 ? -20.281 14.203 10.203 1 92.62 238 ILE B O 1
ATOM 6522 N N . ALA B 1 239 ? -18.562 13.641 11.523 1 91.5 239 ALA B N 1
ATOM 6523 C CA . ALA B 1 239 ? -19.422 13.422 12.68 1 91.5 239 ALA B CA 1
ATOM 6524 C C . ALA B 1 239 ? -20.078 14.727 13.133 1 91.5 239 ALA B C 1
ATOM 6526 O O . ALA B 1 239 ? -21.266 14.75 13.477 1 91.5 239 ALA B O 1
ATOM 6527 N N . LEU B 1 240 ? -19.297 15.758 13.125 1 90.94 240 LEU B N 1
ATOM 6528 C CA . LEU B 1 240 ? -19.797 17.062 13.57 1 90.94 240 LEU B CA 1
ATOM 6529 C C . LEU B 1 240 ? -20.906 17.547 12.656 1 90.94 240 LEU B C 1
ATOM 6531 O O . LEU B 1 240 ? -21.844 18.219 13.117 1 90.94 240 LEU B O 1
ATOM 6535 N N . LEU B 1 241 ? -20.828 17.156 11.414 1 90.38 241 LEU B N 1
ATOM 6536 C CA . LEU B 1 241 ? -21.812 17.594 10.43 1 90.38 241 LEU B CA 1
ATOM 6537 C C . LEU B 1 241 ? -22.922 16.547 10.25 1 90.38 241 LEU B C 1
ATOM 6539 O O . LEU B 1 241 ? -23.859 16.75 9.477 1 90.38 241 LEU B O 1
ATOM 6543 N N . ARG B 1 242 ? -22.859 15.438 10.938 1 89.25 242 ARG B N 1
ATOM 6544 C CA . ARG B 1 242 ? -23.797 14.328 10.797 1 89.25 242 ARG B CA 1
ATOM 6545 C C . ARG B 1 242 ? -23.938 13.914 9.336 1 89.25 242 ARG B C 1
ATOM 6547 O O . ARG B 1 242 ? -25.047 13.766 8.828 1 89.25 242 ARG B O 1
ATOM 6554 N N . GLY B 1 243 ? -22.812 13.875 8.672 1 90.44 243 GLY B N 1
ATOM 6555 C CA . GLY B 1 243 ? -22.781 13.57 7.246 1 90.44 243 GLY B CA 1
ATOM 6556 C C . GLY B 1 243 ? -22.609 12.086 6.961 1 90.44 243 GLY B C 1
ATOM 6557 O O . GLY B 1 243 ? -22.312 11.703 5.828 1 90.44 243 GLY B O 1
ATOM 6558 N N . GLU B 1 244 ? -22.906 11.133 7.891 1 93.12 244 GLU B N 1
ATOM 6559 C CA . GLU B 1 244 ? -22.656 9.703 7.762 1 93.12 244 GLU B CA 1
ATOM 6560 C C . GLU B 1 244 ? -23.5 9.094 6.645 1 93.12 244 GLU B C 1
ATOM 6562 O O . GLU B 1 244 ? -23 8.32 5.832 1 93.12 244 GLU B O 1
ATOM 6567 N N . PRO B 1 245 ? -24.797 9.469 6.512 1 91.44 245 PRO B N 1
ATOM 6568 C CA . PRO B 1 245 ? -25.594 8.867 5.434 1 91.44 245 PRO B CA 1
ATOM 6569 C C . PRO B 1 245 ? -25.078 9.25 4.043 1 91.44 245 PRO B C 1
ATOM 6571 O O . PRO B 1 245 ? -25.047 8.406 3.146 1 91.44 245 PRO B O 1
ATOM 6574 N N . ALA B 1 246 ? -24.672 10.5 3.938 1 89.69 246 ALA B N 1
ATOM 6575 C CA . ALA B 1 246 ? -24.141 10.938 2.652 1 89.69 246 ALA B CA 1
ATOM 6576 C C . ALA B 1 246 ? -22.875 10.18 2.297 1 89.69 246 ALA B C 1
ATOM 6578 O O . ALA B 1 246 ? -22.688 9.758 1.149 1 89.69 246 ALA B O 1
ATOM 6579 N N . GLU B 1 247 ? -22.047 10.031 3.283 1 93.12 247 GLU B N 1
ATOM 6580 C CA . GLU B 1 247 ? -20.797 9.32 3.051 1 93.12 247 GLU B CA 1
ATOM 6581 C C . GLU B 1 247 ? -21.047 7.844 2.748 1 93.12 247 GLU B C 1
ATOM 6583 O O . GLU B 1 247 ? -20.375 7.254 1.898 1 93.12 247 GLU B O 1
ATOM 6588 N N . ARG B 1 248 ? -22.016 7.227 3.414 1 93.25 248 ARG B N 1
ATOM 6589 C CA . ARG B 1 248 ? -22.344 5.824 3.193 1 93.25 248 ARG B CA 1
ATOM 6590 C C . ARG B 1 248 ? -22.844 5.598 1.77 1 93.25 248 ARG B C 1
ATOM 6592 O O . ARG B 1 248 ? -22.438 4.641 1.11 1 93.25 248 ARG B O 1
ATOM 6599 N N . ASP B 1 249 ? -23.688 6.453 1.336 1 91.25 249 ASP B N 1
ATOM 6600 C CA . ASP B 1 249 ? -24.234 6.328 -0.015 1 91.25 249 ASP B CA 1
ATOM 6601 C C . ASP B 1 249 ? -23.125 6.465 -1.062 1 91.25 249 ASP B C 1
ATOM 6603 O O . ASP B 1 249 ? -23.094 5.715 -2.039 1 91.25 249 ASP B O 1
ATOM 6607 N N . LYS B 1 250 ? -22.312 7.422 -0.813 1 90.75 250 LYS B N 1
ATOM 6608 C CA . LYS B 1 250 ? -21.203 7.641 -1.735 1 90.75 250 LYS B CA 1
ATOM 6609 C C . LYS B 1 250 ? -20.281 6.426 -1.787 1 90.75 250 LYS B C 1
ATOM 6611 O O . LYS B 1 250 ? -19.906 5.969 -2.871 1 90.75 250 LYS B O 1
ATOM 6616 N N . LEU B 1 251 ? -19.969 5.883 -0.65 1 94.19 251 LEU B N 1
ATOM 6617 C CA . LEU B 1 251 ? -19.062 4.738 -0.575 1 94.19 251 LEU B CA 1
ATOM 6618 C C . LEU B 1 251 ? -19.734 3.484 -1.135 1 94.19 251 LEU B C 1
ATOM 6620 O O . LEU B 1 251 ? -19.078 2.676 -1.799 1 94.19 251 LEU B O 1
ATOM 6624 N N . SER B 1 252 ? -21.047 3.334 -0.892 1 94 252 SER B N 1
ATOM 6625 C CA . SER B 1 252 ? -21.781 2.199 -1.44 1 94 252 SER B CA 1
ATOM 6626 C C . SER B 1 252 ? -21.828 2.254 -2.965 1 94 252 SER B C 1
ATOM 6628 O O . SER B 1 252 ? -21.688 1.227 -3.631 1 94 252 SER B O 1
ATOM 6630 N N . SER B 1 253 ? -22 3.428 -3.432 1 92.12 253 SER B N 1
ATOM 6631 C CA . SER B 1 253 ? -22.016 3.602 -4.879 1 92.12 253 SER B CA 1
ATOM 6632 C C . SER B 1 253 ? -20.656 3.271 -5.492 1 92.12 253 SER B C 1
ATOM 6634 O O . SER B 1 253 ? -20.578 2.633 -6.543 1 92.12 253 SER B O 1
ATOM 6636 N N . ARG B 1 254 ? -19.641 3.709 -4.855 1 92.19 254 ARG B N 1
ATOM 6637 C CA . ARG B 1 254 ? -18.297 3.422 -5.348 1 92.19 254 ARG B CA 1
ATOM 6638 C C . ARG B 1 254 ? -18.031 1.922 -5.352 1 92.19 254 ARG B C 1
ATOM 6640 O O . ARG B 1 254 ? -17.391 1.403 -6.27 1 92.19 254 ARG B O 1
ATOM 6647 N N . PHE B 1 255 ? -18.5 1.211 -4.371 1 94.69 255 PHE B N 1
ATOM 6648 C CA . PHE B 1 255 ? -18.297 -0.231 -4.324 1 94.69 255 PHE B CA 1
ATOM 6649 C C . PHE B 1 255 ? -19.125 -0.934 -5.395 1 94.69 255 PHE B C 1
ATOM 6651 O O . PHE B 1 255 ? -18.719 -1.984 -5.902 1 94.69 255 PHE B O 1
ATOM 6658 N N . SER B 1 256 ? -20.25 -0.401 -5.723 1 94.19 256 SER B N 1
ATOM 6659 C CA . SER B 1 256 ? -21.078 -0.994 -6.777 1 94.19 256 SER B CA 1
ATOM 6660 C C . SER B 1 256 ? -20.328 -1.028 -8.102 1 94.19 256 SER B C 1
ATOM 6662 O O . SER B 1 256 ? -20.484 -1.966 -8.891 1 94.19 256 SER B O 1
ATOM 6664 N N . TYR B 1 257 ? -19.484 -0.021 -8.305 1 93.56 257 TYR B N 1
ATOM 6665 C CA . TYR B 1 257 ? -18.656 -0.035 -9.5 1 93.56 257 TYR B CA 1
ATOM 6666 C C . TYR B 1 257 ? -17.656 -1.179 -9.453 1 93.56 257 TYR B C 1
ATOM 6668 O O . TYR B 1 257 ? -17.359 -1.801 -10.477 1 93.56 257 TYR B O 1
ATOM 6676 N N . VAL B 1 258 ? -17.141 -1.455 -8.289 1 93.5 258 VAL B N 1
ATOM 6677 C CA . VAL B 1 258 ? -16.219 -2.564 -8.102 1 93.5 258 VAL B CA 1
ATOM 6678 C C . VAL B 1 258 ? -16.922 -3.885 -8.406 1 93.5 258 VAL B C 1
ATOM 6680 O O . VAL B 1 258 ? -16.406 -4.711 -9.164 1 93.5 258 VAL B O 1
ATOM 6683 N N . ALA B 1 259 ? -18.125 -4.039 -7.926 1 94.38 259 ALA B N 1
ATOM 6684 C CA . ALA B 1 259 ? -18.875 -5.281 -8.094 1 94.38 259 ALA B CA 1
ATOM 6685 C C . ALA B 1 259 ? -19.297 -5.477 -9.555 1 94.38 259 ALA B C 1
ATOM 6687 O O . ALA B 1 259 ? -19.234 -6.59 -10.078 1 94.38 259 ALA B O 1
ATOM 6688 N N . GLU B 1 260 ? -19.688 -4.414 -10.172 1 94.44 260 GLU B N 1
ATOM 6689 C CA . GLU B 1 260 ? -20.156 -4.496 -11.555 1 94.44 260 GLU B CA 1
ATOM 6690 C C . GLU B 1 260 ? -19.016 -4.887 -12.492 1 94.44 260 GLU B C 1
ATOM 6692 O O . GLU B 1 260 ? -19.188 -5.723 -13.375 1 94.44 260 GLU B O 1
ATOM 6697 N N . ASN B 1 261 ? -17.906 -4.258 -12.273 1 94.19 261 ASN B N 1
ATOM 6698 C CA . ASN B 1 261 ? -16.766 -4.617 -13.094 1 94.19 261 ASN B CA 1
ATOM 6699 C C . ASN B 1 261 ? -16.297 -6.047 -12.82 1 94.19 261 ASN B C 1
ATOM 6701 O O . ASN B 1 261 ? -15.828 -6.734 -13.727 1 94.19 261 ASN B O 1
ATOM 6705 N N . PHE B 1 262 ? -16.406 -6.48 -11.602 1 92.75 262 PHE B N 1
ATOM 6706 C CA . PHE B 1 262 ? -16.031 -7.844 -11.258 1 92.75 262 PHE B CA 1
ATOM 6707 C C . PHE B 1 262 ? -16.906 -8.852 -12 1 92.75 262 PHE B C 1
ATOM 6709 O O . PHE B 1 262 ? -16.422 -9.906 -12.414 1 92.75 262 PHE B O 1
ATOM 6716 N N . MET B 1 263 ? -18.109 -8.539 -12.219 1 92.94 263 MET B N 1
ATOM 6717 C CA . MET B 1 263 ? -19.016 -9.422 -12.961 1 92.94 263 MET B CA 1
ATOM 6718 C C . MET B 1 263 ? -18.578 -9.547 -14.414 1 92.94 263 MET B C 1
ATOM 6720 O O . MET B 1 263 ? -18.703 -10.617 -15.016 1 92.94 263 MET B O 1
ATOM 6724 N N . ARG B 1 264 ? -18.062 -8.477 -14.93 1 92 264 ARG B N 1
ATOM 6725 C CA . ARG B 1 264 ? -17.531 -8.531 -16.281 1 92 264 ARG B CA 1
ATOM 6726 C C . ARG B 1 264 ? -16.25 -9.367 -16.359 1 92 264 ARG B C 1
ATOM 6728 O O . ARG B 1 264 ? -16.047 -10.109 -17.312 1 92 264 ARG B O 1
ATOM 6735 N N . ILE B 1 265 ? -15.5 -9.219 -15.328 1 91.19 265 ILE B N 1
ATOM 6736 C CA . ILE B 1 265 ? -14.281 -10.016 -15.242 1 91.19 265 ILE B CA 1
ATOM 6737 C C . ILE B 1 265 ? -14.641 -11.5 -15.156 1 91.19 265 ILE B C 1
ATOM 6739 O O . ILE B 1 265 ? -14.008 -12.328 -15.812 1 91.19 265 ILE B O 1
ATOM 6743 N N . MET B 1 266 ? -15.688 -11.805 -14.453 1 91.75 266 MET B N 1
ATOM 6744 C CA . MET B 1 266 ? -16.125 -13.18 -14.281 1 91.75 266 MET B CA 1
ATOM 6745 C C . MET B 1 266 ? -16.531 -13.797 -15.617 1 91.75 266 MET B C 1
ATOM 6747 O O . MET B 1 266 ? -16.172 -14.938 -15.922 1 91.75 266 MET B O 1
ATOM 6751 N N . SER B 1 267 ? -17.188 -13.055 -16.375 1 91.12 267 SER B N 1
ATOM 6752 C CA . SER B 1 267 ? -17.672 -13.555 -17.672 1 91.12 267 SER B CA 1
ATOM 6753 C C . SER B 1 267 ? -16.531 -13.805 -18.641 1 91.12 267 SER B C 1
ATOM 6755 O O . SER B 1 267 ? -16.516 -14.805 -19.344 1 91.12 267 SER B O 1
ATOM 6757 N N . ARG B 1 268 ? -15.625 -12.938 -18.609 1 88.25 268 ARG B N 1
ATOM 6758 C CA . ARG B 1 268 ? -14.469 -13.102 -19.484 1 88.25 268 ARG B CA 1
ATOM 6759 C C . ARG B 1 268 ? -13.562 -14.227 -18.984 1 88.25 268 ARG B C 1
ATOM 6761 O O . ARG B 1 268 ? -12.977 -14.953 -19.781 1 88.25 268 ARG B O 1
ATOM 6768 N N . THR B 1 269 ? -13.477 -14.32 -17.719 1 88.31 269 THR B N 1
ATOM 6769 C CA . THR B 1 269 ? -12.664 -15.383 -17.141 1 88.31 269 THR B CA 1
ATOM 6770 C C . THR B 1 269 ? -13.273 -16.75 -17.438 1 88.31 269 THR B C 1
ATOM 6772 O O . THR B 1 269 ? -12.555 -17.719 -17.656 1 88.31 269 THR B O 1
ATOM 6775 N N . LYS B 1 270 ? -14.555 -16.797 -17.438 1 91.12 270 LYS B N 1
ATOM 6776 C CA . LYS B 1 270 ? -15.25 -18.016 -17.797 1 91.12 270 LYS B CA 1
ATOM 6777 C C . LYS B 1 270 ? -14.891 -18.469 -19.203 1 91.12 270 LYS B C 1
ATOM 6779 O O . LYS B 1 270 ? -14.57 -19.641 -19.438 1 91.12 270 LYS B O 1
ATOM 6784 N N . ARG B 1 271 ? -14.898 -17.547 -20.094 1 89.88 271 ARG B N 1
ATOM 6785 C CA . ARG B 1 271 ? -14.57 -17.844 -21.484 1 89.88 271 ARG B CA 1
ATOM 6786 C C . ARG B 1 271 ? -13.117 -18.266 -21.625 1 89.88 271 ARG B C 1
ATOM 6788 O O . ARG B 1 271 ? -12.805 -19.219 -22.359 1 89.88 271 ARG B O 1
ATOM 6795 N N . LEU B 1 272 ? -12.336 -17.594 -20.969 1 86.19 272 LEU B N 1
ATOM 6796 C CA . LEU B 1 272 ? -10.906 -17.922 -21.031 1 86.19 272 LEU B CA 1
ATOM 6797 C C . LEU B 1 272 ? -10.633 -19.281 -20.422 1 86.19 272 LEU B C 1
ATOM 6799 O O . LEU B 1 272 ? -9.891 -20.078 -21 1 86.19 272 LEU B O 1
ATOM 6803 N N . THR B 1 273 ? -11.266 -19.5 -19.297 1 85.81 273 THR B N 1
ATOM 6804 C CA . THR B 1 273 ? -11.07 -20.781 -18.641 1 85.81 273 THR B CA 1
ATOM 6805 C C . THR B 1 273 ? -11.625 -21.922 -19.484 1 85.81 273 THR B C 1
ATOM 6807 O O . THR B 1 273 ? -11.023 -23 -19.578 1 85.81 273 THR B O 1
ATOM 6810 N N . ALA B 1 274 ? -12.68 -21.719 -20.109 1 89.31 274 ALA B N 1
ATOM 6811 C CA . ALA B 1 274 ? -13.242 -22.719 -21.016 1 89.31 274 ALA B CA 1
ATOM 6812 C C . ALA B 1 274 ? -12.258 -23.078 -22.125 1 89.31 274 ALA B C 1
ATOM 6814 O O . ALA B 1 274 ? -12.023 -24.25 -22.391 1 89.31 274 ALA B O 1
ATOM 6815 N N . PHE B 1 275 ? -11.656 -22.141 -22.594 1 87.5 275 PHE B N 1
ATOM 6816 C CA . PHE B 1 275 ? -10.719 -22.375 -23.688 1 87.5 275 PHE B CA 1
ATOM 6817 C C . PHE B 1 275 ? -9.445 -23.016 -23.172 1 87.5 275 PHE B C 1
ATOM 6819 O O . PHE B 1 275 ? -8.969 -24.016 -23.75 1 87.5 275 PHE B O 1
ATOM 6826 N N . THR B 1 276 ? -8.914 -22.438 -22.156 1 85 276 THR B N 1
ATOM 6827 C CA . THR B 1 276 ? -7.637 -22.953 -21.656 1 85 276 THR B CA 1
ATOM 6828 C C . THR B 1 276 ? -7.785 -24.391 -21.172 1 85 276 THR B C 1
ATOM 6830 O O . THR B 1 276 ? -6.891 -25.203 -21.359 1 85 276 THR B O 1
ATOM 6833 N N . ALA B 1 277 ? -8.898 -24.656 -20.516 1 86.06 277 ALA B N 1
ATOM 6834 C CA . ALA B 1 277 ? -9.148 -26.031 -20.078 1 86.06 277 ALA B CA 1
ATOM 6835 C C . ALA B 1 277 ? -9.273 -26.969 -21.281 1 86.06 277 ALA B C 1
ATOM 6837 O O . ALA B 1 277 ? -8.719 -28.078 -21.266 1 86.06 277 ALA B O 1
ATOM 6838 N N . SER B 1 278 ? -9.969 -26.516 -22.297 1 87.94 278 SER B N 1
ATOM 6839 C CA . SER B 1 278 ? -10.117 -27.312 -23.516 1 87.94 278 SER B CA 1
ATOM 6840 C C . SER B 1 278 ? -8.766 -27.531 -24.188 1 87.94 278 SER B C 1
ATOM 6842 O O . SER B 1 278 ? -8.469 -28.641 -24.641 1 87.94 278 SER B O 1
ATOM 6844 N N . TYR B 1 279 ? -8.039 -26.547 -24.203 1 84.5 279 TYR B N 1
ATOM 6845 C CA . TYR B 1 279 ? -6.715 -26.609 -24.828 1 84.5 279 TYR B CA 1
ATOM 6846 C C . TYR B 1 279 ? -5.805 -27.562 -24.047 1 84.5 279 TYR B C 1
ATOM 6848 O O . TYR B 1 279 ? -5.094 -28.375 -24.656 1 84.5 279 TYR B O 1
ATOM 6856 N N . SER B 1 280 ? -5.84 -27.516 -22.781 1 81.75 280 SER B N 1
ATOM 6857 C CA . SER B 1 280 ? -5.016 -28.359 -21.938 1 81.75 280 SER B CA 1
ATOM 6858 C C . SER B 1 280 ? -5.41 -29.828 -22.078 1 81.75 280 SER B C 1
ATOM 6860 O O . SER B 1 280 ? -4.547 -30.703 -22.172 1 81.75 280 SER B O 1
ATOM 6862 N N . GLN B 1 281 ? -6.672 -30.078 -22.125 1 82.5 281 GLN B N 1
ATOM 6863 C CA . GLN B 1 281 ? -7.145 -31.453 -22.266 1 82.5 281 GLN B CA 1
ATOM 6864 C C . GLN B 1 281 ? -6.812 -32 -23.641 1 82.5 281 GLN B C 1
ATOM 6866 O O . GLN B 1 281 ? -6.453 -33.188 -23.781 1 82.5 281 GLN B O 1
ATOM 6871 N N . ALA B 1 282 ? -6.938 -31.172 -24.609 1 84.88 282 ALA B N 1
ATOM 6872 C CA . ALA B 1 282 ? -6.633 -31.594 -25.969 1 84.88 282 ALA B CA 1
ATOM 6873 C C . ALA B 1 282 ? -5.148 -31.922 -26.125 1 84.88 282 ALA B C 1
ATOM 6875 O O . ALA B 1 282 ? -4.773 -32.781 -26.922 1 84.88 282 ALA B O 1
ATOM 6876 N N . SER B 1 283 ? -4.406 -31.266 -25.375 1 82.94 283 SER B N 1
ATOM 6877 C CA . SER B 1 283 ? -2.963 -31.438 -25.469 1 82.94 283 SER B CA 1
ATOM 6878 C C . SER B 1 283 ? -2.539 -32.812 -24.938 1 82.94 283 SER B C 1
ATOM 6880 O O . SER B 1 283 ? -1.462 -33.312 -25.266 1 82.94 283 SER B O 1
ATOM 6882 N N . ILE B 1 284 ? -3.33 -33.406 -24.125 1 81.38 284 ILE B N 1
ATOM 6883 C CA . ILE B 1 284 ? -3.01 -34.719 -23.547 1 81.38 284 ILE B CA 1
ATOM 6884 C C . ILE B 1 284 ? -3.137 -35.812 -24.609 1 81.38 284 ILE B C 1
ATOM 6886 O O . ILE B 1 284 ? -2.277 -36.688 -24.719 1 81.38 284 ILE B O 1
ATOM 6890 N N . ILE B 1 285 ? -4.129 -35.719 -25.469 1 85.75 285 ILE B N 1
ATOM 6891 C CA . ILE B 1 285 ? -4.461 -36.812 -26.359 1 85.75 285 ILE B CA 1
ATOM 6892 C C . ILE B 1 285 ? -3.924 -36.531 -27.766 1 85.75 285 ILE B C 1
ATOM 6894 O O . ILE B 1 285 ? -3.725 -37.438 -28.562 1 85.75 285 ILE B O 1
ATOM 6898 N N . PHE B 1 286 ? -3.682 -35.344 -28.062 1 84.81 286 PHE B N 1
ATOM 6899 C CA . PHE B 1 286 ? -3.357 -34.906 -29.422 1 84.81 286 PHE B CA 1
ATOM 6900 C C . PHE B 1 286 ? -2.129 -35.656 -29.938 1 84.81 286 PHE B C 1
ATOM 6902 O O . PHE B 1 286 ? -2.143 -36.188 -31.047 1 84.81 286 PHE B O 1
ATOM 6909 N N . PRO B 1 287 ? -1.049 -35.781 -29.141 1 83.25 287 PRO B N 1
ATOM 6910 C CA . PRO B 1 287 ? 0.13 -36.469 -29.641 1 83.25 287 PRO B CA 1
ATOM 6911 C C . PRO B 1 287 ? -0.141 -37.969 -29.891 1 83.25 287 PRO B C 1
ATOM 6913 O O . PRO B 1 287 ? 0.419 -38.531 -30.828 1 83.25 287 PRO B O 1
ATOM 6916 N N . TYR B 1 288 ? -0.964 -38.594 -29.094 1 84.94 288 TYR B N 1
ATOM 6917 C CA . TYR B 1 288 ? -1.28 -40 -29.266 1 84.94 288 TYR B CA 1
ATOM 6918 C C . TYR B 1 288 ? -2.059 -40.25 -30.562 1 84.94 288 TYR B C 1
ATOM 6920 O O . TYR B 1 288 ? -1.838 -41.25 -31.25 1 84.94 288 TYR B O 1
ATOM 6928 N N . ILE B 1 289 ? -2.947 -39.312 -30.844 1 83.31 289 ILE B N 1
ATOM 6929 C CA . ILE B 1 289 ? -3.723 -39.406 -32.062 1 83.31 289 ILE B CA 1
ATOM 6930 C C . ILE B 1 289 ? -2.795 -39.281 -33.281 1 83.31 289 ILE B C 1
ATOM 6932 O O . ILE B 1 289 ? -2.939 -40.031 -34.25 1 83.31 289 ILE B O 1
ATOM 6936 N N . LEU B 1 290 ? -1.863 -38.469 -33.188 1 81.44 290 LEU B N 1
ATOM 6937 C CA . LEU B 1 290 ? -0.959 -38.188 -34.281 1 81.44 290 LEU B CA 1
ATOM 6938 C C . LEU B 1 290 ? -0.028 -39.375 -34.531 1 81.44 290 LEU B C 1
ATOM 6940 O O . LEU B 1 290 ? 0.307 -39.688 -35.688 1 81.44 290 LEU B O 1
ATOM 6944 N N . VAL B 1 291 ? 0.377 -40.062 -33.469 1 83.31 291 VAL B N 1
ATOM 6945 C CA . VAL B 1 291 ? 1.391 -41.094 -33.594 1 83.31 291 VAL B CA 1
ATOM 6946 C C . VAL B 1 291 ? 0.716 -42.469 -33.719 1 83.31 291 VAL B C 1
ATOM 6948 O O . VAL B 1 291 ? 1.357 -43.469 -34.094 1 83.31 291 VAL B O 1
ATOM 6951 N N . ALA B 1 292 ? -0.556 -42.594 -33.469 1 85.25 292 ALA B N 1
ATOM 6952 C CA . ALA B 1 292 ? -1.29 -43.844 -33.406 1 85.25 292 ALA B CA 1
ATOM 6953 C C . ALA B 1 292 ? -1.124 -44.656 -34.688 1 85.25 292 ALA B C 1
ATOM 6955 O O . ALA B 1 292 ? -0.839 -45.844 -34.656 1 85.25 292 ALA B O 1
ATOM 6956 N N . PRO B 1 293 ? -1.234 -43.969 -35.844 1 80.25 293 PRO B N 1
ATOM 6957 C CA . PRO B 1 293 ? -1.106 -44.75 -37.062 1 80.25 293 PRO B CA 1
ATOM 6958 C C . PRO B 1 293 ? 0.265 -45.406 -37.219 1 80.25 293 PRO B C 1
ATOM 6960 O O . PRO B 1 293 ? 0.36 -46.562 -37.625 1 80.25 293 PRO B O 1
ATOM 6963 N N . ALA B 1 294 ? 1.258 -44.781 -36.844 1 80.31 294 ALA B N 1
ATOM 6964 C CA . ALA B 1 294 ? 2.607 -45.344 -36.938 1 80.31 294 ALA B CA 1
ATOM 6965 C C . ALA B 1 294 ? 2.816 -46.406 -35.875 1 80.31 294 ALA B C 1
ATOM 6967 O O . ALA B 1 294 ? 3.51 -47.406 -36.125 1 80.31 294 ALA B O 1
ATOM 6968 N N . PHE B 1 295 ? 2.246 -46.281 -34.781 1 84.56 295 PHE B N 1
ATOM 6969 C CA . PHE B 1 295 ? 2.377 -47.25 -33.688 1 84.56 295 PHE B CA 1
ATOM 6970 C C . PHE B 1 295 ? 1.703 -48.562 -34.062 1 84.56 295 PHE B C 1
ATOM 6972 O O . PHE B 1 295 ? 2.293 -49.625 -33.875 1 84.56 295 PHE B O 1
ATOM 6979 N N . PHE B 1 296 ? 0.487 -48.5 -34.594 1 84.69 296 PHE B N 1
ATOM 6980 C CA . PHE B 1 296 ? -0.255 -49.719 -34.875 1 84.69 296 PHE B CA 1
ATOM 6981 C C . PHE B 1 296 ? 0.257 -50.375 -36.156 1 84.69 296 PHE B C 1
ATOM 6983 O O . PHE B 1 296 ? 0.024 -51.562 -36.406 1 84.69 296 PHE B O 1
ATOM 6990 N N . ALA B 1 297 ? 0.982 -49.562 -36.938 1 80.06 297 ALA B N 1
ATOM 6991 C CA . ALA B 1 297 ? 1.672 -50.156 -38.094 1 80.06 297 ALA B CA 1
ATOM 6992 C C . ALA B 1 297 ? 3.016 -50.75 -37.688 1 80.06 297 ALA B C 1
ATOM 6994 O O . ALA B 1 297 ? 3.779 -51.219 -38.531 1 80.06 297 ALA B O 1
ATOM 6995 N N . GLN B 1 298 ? 3.361 -50.656 -36.281 1 80.25 298 GLN B N 1
ATOM 6996 C CA . GLN B 1 298 ? 4.555 -51.219 -35.688 1 80.25 298 GLN B CA 1
ATOM 6997 C C . GLN B 1 298 ? 5.816 -50.531 -36.188 1 80.25 298 GLN B C 1
ATOM 6999 O O . GLN B 1 298 ? 6.859 -51.156 -36.344 1 80.25 298 GLN B O 1
ATOM 7004 N N . LYS B 1 299 ? 5.625 -49.344 -36.531 1 78 299 LYS B N 1
ATOM 7005 C CA . LYS B 1 299 ? 6.785 -48.562 -36.938 1 78 299 LYS B CA 1
ATOM 7006 C C . LYS B 1 299 ? 7.41 -47.844 -35.75 1 78 299 LYS B C 1
ATOM 7008 O O . LYS B 1 299 ? 8.586 -47.469 -35.812 1 78 299 LYS B O 1
ATOM 7013 N N . VAL B 1 300 ? 6.594 -47.625 -34.812 1 81 300 VAL B N 1
ATOM 7014 C CA . VAL B 1 300 ? 7.055 -46.969 -33.594 1 81 300 VAL B CA 1
ATOM 7015 C C . VAL B 1 300 ? 6.684 -47.781 -32.375 1 81 300 VAL B C 1
ATOM 7017 O O . VAL B 1 300 ? 5.613 -48.406 -32.344 1 81 300 VAL B O 1
ATOM 7020 N N . GLN B 1 301 ? 7.641 -47.812 -31.5 1 86.75 301 GLN B N 1
ATOM 7021 C CA . GLN B 1 301 ? 7.379 -48.531 -30.25 1 86.75 301 GLN B CA 1
ATOM 7022 C C . GLN B 1 301 ? 6.734 -47.625 -29.219 1 86.75 301 GLN B C 1
ATOM 7024 O O . GLN B 1 301 ? 6.488 -46.438 -29.484 1 86.75 301 GLN B O 1
ATOM 7029 N N . LEU B 1 302 ? 6.355 -48.281 -28.141 1 84.81 302 LEU B N 1
ATOM 7030 C CA . LEU B 1 302 ? 5.691 -47.562 -27.078 1 84.81 302 LEU B CA 1
ATOM 7031 C C . LEU B 1 302 ? 6.555 -46.375 -26.594 1 84.81 302 LEU B C 1
ATOM 7033 O O . LEU B 1 302 ? 6.047 -45.312 -26.312 1 84.81 302 LEU B O 1
ATOM 7037 N N . GLY B 1 303 ? 7.781 -46.594 -26.516 1 83.81 303 GLY B N 1
ATOM 7038 C CA . GLY B 1 303 ? 8.695 -45.531 -26.094 1 83.81 303 GLY B CA 1
ATOM 7039 C C . GLY B 1 303 ? 8.664 -44.312 -27 1 83.81 303 GLY B C 1
ATOM 7040 O O . GLY B 1 303 ? 8.711 -43.188 -26.531 1 83.81 303 GLY B O 1
ATOM 7041 N N . GLY B 1 304 ? 8.594 -44.594 -28.266 1 82.06 304 GLY B N 1
ATOM 7042 C CA . GLY B 1 304 ? 8.492 -43.5 -29.219 1 82.06 304 GLY B CA 1
ATOM 7043 C C . GLY B 1 304 ? 7.227 -42.688 -29.047 1 82.06 304 GLY B C 1
ATOM 7044 O O . GLY B 1 304 ? 7.258 -41.438 -29.172 1 82.06 304 GLY B O 1
ATOM 7045 N N . MET B 1 305 ? 6.238 -43.344 -28.75 1 84.56 305 MET B N 1
ATOM 7046 C CA . MET B 1 305 ? 4.969 -42.656 -28.531 1 84.56 305 MET B CA 1
ATOM 7047 C C . MET B 1 305 ? 5.027 -41.812 -27.266 1 84.56 305 MET B C 1
ATOM 7049 O O . MET B 1 305 ? 4.602 -40.656 -27.281 1 84.56 305 MET B O 1
ATOM 7053 N N . MET B 1 306 ? 5.594 -42.312 -26.25 1 85.5 306 MET B N 1
ATOM 7054 C CA . MET B 1 306 ? 5.695 -41.594 -24.984 1 85.5 306 MET B CA 1
ATOM 7055 C C . MET B 1 306 ? 6.66 -40.406 -25.125 1 85.5 306 MET B C 1
ATOM 7057 O O . MET B 1 306 ? 6.422 -39.344 -24.547 1 85.5 306 MET B O 1
ATOM 7061 N N . GLN B 1 307 ? 7.68 -40.656 -25.828 1 83.69 307 GLN B N 1
ATOM 7062 C CA . GLN B 1 307 ? 8.648 -39.594 -26.062 1 83.69 307 GLN B CA 1
ATOM 7063 C C . GLN B 1 307 ? 8.023 -38.438 -26.844 1 83.69 307 GLN B C 1
ATOM 7065 O O . GLN B 1 307 ? 8.273 -37.281 -26.531 1 83.69 307 GLN B O 1
ATOM 7070 N N . THR B 1 308 ? 7.246 -38.812 -27.828 1 84.31 308 THR B N 1
ATOM 7071 C CA . THR B 1 308 ? 6.578 -37.781 -28.641 1 84.31 308 THR B CA 1
ATOM 7072 C C . THR B 1 308 ? 5.59 -37 -27.797 1 84.31 308 THR B C 1
ATOM 7074 O O . THR B 1 308 ? 5.523 -35.781 -27.906 1 84.31 308 THR B O 1
ATOM 7077 N N . ALA B 1 309 ? 4.875 -37.688 -26.969 1 85.81 309 ALA B N 1
ATOM 7078 C CA . ALA B 1 309 ? 3.918 -37 -26.109 1 85.81 309 ALA B CA 1
ATOM 7079 C C . ALA B 1 309 ? 4.629 -36.031 -25.156 1 85.81 309 ALA B C 1
ATOM 7081 O O . ALA B 1 309 ? 4.176 -34.906 -24.969 1 85.81 309 ALA B O 1
ATOM 7082 N N . SER B 1 310 ? 5.684 -36.469 -24.594 1 87.75 310 SER B N 1
ATOM 7083 C CA . SER B 1 310 ? 6.469 -35.625 -23.703 1 87.75 310 SER B CA 1
ATOM 7084 C C . SER B 1 310 ? 7.051 -34.438 -24.438 1 87.75 310 SER B C 1
ATOM 7086 O O . SER B 1 310 ? 7.035 -33.312 -23.906 1 87.75 310 SER B O 1
ATOM 7088 N N . ALA B 1 311 ? 7.59 -34.656 -25.641 1 85.38 311 ALA B N 1
ATOM 7089 C CA . ALA B 1 311 ? 8.148 -33.594 -26.453 1 85.38 311 ALA B CA 1
ATOM 7090 C C . ALA B 1 311 ? 7.082 -32.562 -26.797 1 85.38 311 ALA B C 1
ATOM 7092 O O . ALA B 1 311 ? 7.344 -31.344 -26.766 1 85.38 311 ALA B O 1
ATOM 7093 N N . PHE B 1 312 ? 5.973 -33.062 -27.094 1 84.31 312 PHE B N 1
ATOM 7094 C CA . PHE B 1 312 ? 4.863 -32.156 -27.406 1 84.31 312 PHE B CA 1
ATOM 7095 C C . PHE B 1 312 ? 4.531 -31.297 -26.203 1 84.31 312 PHE B C 1
ATOM 7097 O O . PHE B 1 312 ? 4.25 -30.109 -26.344 1 84.31 312 PHE B O 1
ATOM 7104 N N . GLY B 1 313 ? 4.523 -31.875 -25.062 1 85.12 313 GLY B N 1
ATOM 7105 C CA . GLY B 1 313 ? 4.301 -31.109 -23.844 1 85.12 313 GLY B CA 1
ATOM 7106 C C . GLY B 1 313 ? 5.332 -30.016 -23.625 1 85.12 313 GLY B C 1
ATOM 7107 O O . GLY B 1 313 ? 4.984 -28.906 -23.234 1 85.12 313 GLY B O 1
ATOM 7108 N N . SER B 1 314 ? 6.559 -30.328 -23.859 1 87.31 314 SER B N 1
ATOM 7109 C CA . SER B 1 314 ? 7.637 -29.359 -23.703 1 87.31 314 SER B CA 1
ATOM 7110 C C . SER B 1 314 ? 7.484 -28.188 -24.672 1 87.31 314 SER B C 1
ATOM 7112 O O . SER B 1 314 ? 7.711 -27.031 -24.297 1 87.31 314 SER B O 1
ATOM 7114 N N . VAL B 1 315 ? 7.105 -28.516 -25.891 1 83.19 315 VAL 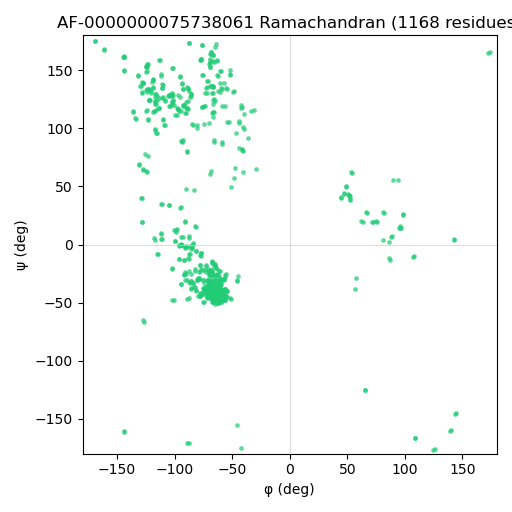B N 1
ATOM 7115 C CA . VAL B 1 315 ? 6.898 -27.484 -26.891 1 83.19 315 VAL B CA 1
ATOM 7116 C C . VAL B 1 315 ? 5.727 -26.594 -26.484 1 83.19 315 VAL B C 1
ATOM 7118 O O . VAL B 1 315 ? 5.812 -25.359 -26.578 1 83.19 315 VAL B O 1
ATOM 7121 N N . GLN B 1 316 ? 4.746 -27.234 -26.016 1 80.19 316 GLN B N 1
ATOM 7122 C CA . GLN B 1 316 ? 3.576 -26.469 -25.578 1 80.19 316 GLN B CA 1
ATOM 7123 C C . GLN B 1 316 ? 3.924 -25.547 -24.406 1 80.19 316 GLN B C 1
ATOM 7125 O O . GLN B 1 316 ? 3.506 -24.391 -24.375 1 80.19 316 GLN B O 1
ATOM 7130 N N . ASP B 1 317 ? 4.586 -26.094 -23.438 1 83.44 317 ASP B N 1
ATOM 7131 C CA . ASP B 1 317 ? 4.984 -25.312 -22.281 1 83.44 317 ASP B CA 1
ATOM 7132 C C . ASP B 1 317 ? 5.844 -24.125 -22.688 1 83.44 317 ASP B C 1
ATOM 7134 O O . ASP B 1 317 ? 5.672 -23.016 -22.156 1 83.44 317 ASP B O 1
ATOM 7138 N N . SER B 1 318 ? 6.762 -24.344 -23.594 1 85.56 318 SER B N 1
ATOM 7139 C CA . SER B 1 318 ? 7.645 -23.297 -24.078 1 85.56 318 SER B CA 1
ATOM 7140 C C . SER B 1 318 ? 6.855 -22.188 -24.766 1 85.56 318 SER B C 1
ATOM 7142 O O . SER B 1 318 ? 7.133 -21 -24.562 1 85.56 318 SER B O 1
ATOM 7144 N N . LEU B 1 319 ? 5.883 -22.547 -25.406 1 79.31 319 LEU B N 1
ATOM 7145 C CA . LEU B 1 319 ? 5.105 -21.547 -26.141 1 79.31 319 LEU B CA 1
ATOM 7146 C C . LEU B 1 319 ? 4.141 -20.812 -25.219 1 79.31 319 LEU B C 1
ATOM 7148 O O . LEU B 1 319 ? 3.764 -19.672 -25.469 1 79.31 319 LEU B O 1
ATOM 7152 N N . SER B 1 320 ? 3.709 -21.531 -24.203 1 78.19 320 SER B N 1
ATOM 7153 C CA . SER B 1 320 ? 2.832 -20.922 -23.219 1 78.19 320 SER B CA 1
ATOM 7154 C C . SER B 1 320 ? 3.537 -19.781 -22.484 1 78.19 320 SER B C 1
ATOM 7156 O O . SER B 1 320 ? 2.885 -18.875 -21.953 1 78.19 320 SER B O 1
ATOM 7158 N N . PHE B 1 321 ? 4.891 -19.812 -22.406 1 82.25 321 PHE B N 1
ATOM 7159 C CA . PHE B 1 321 ? 5.672 -18.734 -21.812 1 82.25 321 PHE B CA 1
ATOM 7160 C C . PHE B 1 321 ? 5.34 -17.406 -22.469 1 82.25 321 PHE B C 1
ATOM 7162 O O . PHE B 1 321 ? 5.207 -16.391 -21.781 1 82.25 321 PHE B O 1
ATOM 7169 N N . PHE B 1 322 ? 5.172 -17.391 -23.688 1 75 322 PHE B N 1
ATOM 7170 C CA . PHE B 1 322 ? 4.969 -16.156 -24.438 1 75 322 PHE B CA 1
ATOM 7171 C C . PHE B 1 322 ? 3.609 -15.547 -24.109 1 75 322 PHE B C 1
ATOM 7173 O O . PHE B 1 322 ? 3.441 -14.328 -24.156 1 75 322 PHE B O 1
ATOM 7180 N N . ILE B 1 323 ? 2.752 -16.375 -23.688 1 70.62 323 ILE B N 1
ATOM 7181 C CA . ILE B 1 323 ? 1.428 -15.891 -23.312 1 70.62 323 ILE B CA 1
ATOM 7182 C C . ILE B 1 323 ? 1.483 -15.266 -21.922 1 70.62 323 ILE B C 1
ATOM 7184 O O . ILE B 1 323 ? 0.931 -14.188 -21.703 1 70.62 323 ILE B O 1
ATOM 7188 N N . THR B 1 324 ? 2.139 -15.914 -21.062 1 74.19 324 THR B N 1
ATOM 7189 C CA . THR B 1 324 ? 2.18 -15.461 -19.672 1 74.19 324 THR B CA 1
ATOM 7190 C C . THR B 1 324 ? 3.168 -14.305 -19.516 1 74.19 324 THR B C 1
ATOM 7192 O O . THR B 1 324 ? 3.004 -13.461 -18.641 1 74.19 324 THR B O 1
ATOM 7195 N N . ALA B 1 325 ? 4.168 -14.344 -20.375 1 81.06 325 ALA B N 1
ATOM 7196 C CA . ALA B 1 325 ? 5.215 -13.32 -20.312 1 81.06 325 ALA B CA 1
ATOM 7197 C C . ALA B 1 325 ? 4.664 -11.945 -20.688 1 81.06 325 ALA B C 1
ATOM 7199 O O . ALA B 1 325 ? 5.242 -10.922 -20.328 1 81.06 325 ALA B O 1
ATOM 7200 N N . TYR B 1 326 ? 3.547 -11.945 -21.281 1 74.62 326 TYR B N 1
ATOM 7201 C CA . TYR B 1 326 ? 3 -10.68 -21.75 1 74.62 326 TYR B CA 1
ATOM 7202 C C . TYR B 1 326 ? 2.672 -9.766 -20.578 1 74.62 326 TYR B C 1
ATOM 7204 O O . TYR B 1 326 ? 2.986 -8.57 -20.594 1 74.62 326 TYR B O 1
ATOM 7212 N N . ARG B 1 327 ? 2.074 -10.328 -19.609 1 71.88 327 ARG B N 1
ATOM 7213 C CA . ARG B 1 327 ? 1.726 -9.531 -18.438 1 71.88 327 ARG B CA 1
ATOM 7214 C C . ARG B 1 327 ? 2.977 -9.023 -17.734 1 71.88 327 ARG B C 1
ATOM 7216 O O . ARG B 1 327 ? 3.049 -7.855 -17.344 1 71.88 327 ARG B O 1
ATOM 7223 N N . THR B 1 328 ? 3.861 -9.883 -17.625 1 83.06 328 THR B N 1
ATOM 7224 C CA . THR B 1 328 ? 5.113 -9.508 -16.984 1 83.06 328 THR B CA 1
ATOM 7225 C C . THR B 1 328 ? 5.852 -8.453 -17.797 1 83.06 328 THR B C 1
ATOM 7227 O O . THR B 1 328 ? 6.465 -7.543 -17.234 1 83.06 328 THR B O 1
ATOM 7230 N N . LEU B 1 329 ? 5.758 -8.609 -19.094 1 84 329 LEU B N 1
ATOM 7231 C CA . LEU B 1 329 ? 6.422 -7.648 -19.969 1 84 329 LEU B CA 1
ATOM 7232 C C . LEU B 1 329 ? 5.793 -6.266 -19.844 1 84 329 LEU B C 1
ATOM 7234 O O . LEU B 1 329 ? 6.5 -5.258 -19.812 1 84 329 LEU B O 1
ATOM 7238 N N . ALA B 1 330 ? 4.559 -6.176 -19.766 1 78.56 330 ALA B N 1
ATOM 7239 C CA . ALA B 1 330 ? 3.869 -4.898 -19.609 1 78.56 330 ALA B CA 1
ATOM 7240 C C . ALA B 1 330 ? 4.254 -4.23 -18.297 1 78.56 330 ALA B C 1
ATOM 7242 O O . ALA B 1 330 ? 4.496 -3.023 -18.25 1 78.56 330 ALA B O 1
ATOM 7243 N N . GLU B 1 331 ? 4.227 -5.047 -17.281 1 83.44 331 GLU B N 1
ATOM 7244 C CA . GLU B 1 331 ? 4.645 -4.527 -15.992 1 83.44 331 GLU B CA 1
ATOM 7245 C C . GLU B 1 331 ? 6.09 -4.043 -16.031 1 83.44 331 GLU B C 1
ATOM 7247 O O . GLU B 1 331 ? 6.41 -2.986 -15.477 1 83.44 331 GLU B O 1
ATOM 7252 N N . TRP B 1 332 ? 6.918 -4.832 -16.641 1 90.06 332 TRP B N 1
ATOM 7253 C CA . TRP B 1 332 ? 8.328 -4.496 -16.797 1 90.06 332 TRP B CA 1
ATOM 7254 C C . TRP B 1 332 ? 8.5 -3.188 -17.562 1 90.06 332 TRP B C 1
ATOM 7256 O O . TRP B 1 332 ? 9.305 -2.336 -17.172 1 90.06 332 TRP B O 1
ATOM 7266 N N . GLN B 1 333 ? 7.754 -3.004 -18.578 1 88 333 GLN B N 1
ATOM 7267 C CA . GLN B 1 333 ? 7.828 -1.779 -19.359 1 88 333 GLN B CA 1
ATOM 7268 C C . GLN B 1 333 ? 7.391 -0.569 -18.547 1 88 333 GLN B C 1
ATOM 7270 O O . GLN B 1 333 ? 7.988 0.504 -18.641 1 88 333 GLN B O 1
ATOM 7275 N N . SER B 1 334 ? 6.379 -0.703 -17.75 1 86 334 SER B N 1
ATOM 7276 C CA . SER B 1 334 ? 5.906 0.383 -16.906 1 86 334 SER B CA 1
ATOM 7277 C C . SER B 1 334 ? 6.965 0.792 -15.883 1 86 334 SER B C 1
ATOM 7279 O O . SER B 1 334 ? 7.195 1.982 -15.664 1 86 334 SER B O 1
ATOM 7281 N N . VAL B 1 335 ? 7.555 -0.225 -15.297 1 90.81 335 VAL B N 1
ATOM 7282 C CA . VAL B 1 335 ? 8.602 0.025 -14.312 1 90.81 335 VAL B CA 1
ATOM 7283 C C . VAL B 1 335 ? 9.781 0.738 -14.977 1 90.81 335 VAL B C 1
ATOM 7285 O O . VAL B 1 335 ? 10.352 1.672 -14.406 1 90.81 335 VAL B O 1
ATOM 7288 N N . LEU B 1 336 ? 10.062 0.291 -16.156 1 91.62 336 LEU B N 1
ATOM 7289 C CA . LEU B 1 336 ? 11.156 0.891 -16.922 1 91.62 336 LEU B CA 1
ATOM 7290 C C . LEU B 1 336 ? 10.875 2.363 -17.203 1 91.62 336 LEU B C 1
ATOM 7292 O O . LEU B 1 336 ? 11.766 3.205 -17.078 1 91.62 336 LEU B O 1
ATOM 7296 N N . GLN B 1 337 ? 9.75 2.693 -17.531 1 88.44 337 GLN B N 1
ATOM 7297 C CA . GLN B 1 337 ? 9.375 4.074 -17.828 1 88.44 337 GLN B CA 1
ATOM 7298 C C . GLN B 1 337 ? 9.43 4.941 -16.578 1 88.44 337 GLN B C 1
ATOM 7300 O O . GLN B 1 337 ? 9.891 6.086 -16.625 1 88.44 337 GLN B O 1
ATOM 7305 N N . ARG B 1 338 ? 8.945 4.348 -15.531 1 87.88 338 ARG B N 1
ATOM 7306 C CA . ARG B 1 338 ? 8.961 5.098 -14.281 1 87.88 338 ARG B CA 1
ATOM 7307 C C . ARG B 1 338 ? 10.398 5.355 -13.82 1 87.88 338 ARG B C 1
ATOM 7309 O O . ARG B 1 338 ? 10.727 6.461 -13.383 1 87.88 338 ARG B O 1
ATOM 7316 N N . LEU B 1 339 ? 11.18 4.371 -13.938 1 92.81 339 LEU B N 1
ATOM 7317 C CA . LEU B 1 339 ? 12.57 4.531 -13.531 1 92.81 339 LEU B CA 1
ATOM 7318 C C . LEU B 1 339 ? 13.305 5.492 -14.461 1 92.81 339 LEU B C 1
ATOM 7320 O O . LEU B 1 339 ? 14.156 6.262 -14.023 1 92.81 339 LEU B O 1
ATOM 7324 N N . ASP B 1 340 ? 12.977 5.41 -15.711 1 92.31 340 ASP B N 1
ATOM 7325 C CA . ASP B 1 340 ? 13.555 6.344 -16.672 1 92.31 340 ASP B CA 1
ATOM 7326 C C . ASP B 1 340 ? 13.164 7.781 -16.344 1 92.31 340 ASP B C 1
ATOM 7328 O O . ASP B 1 340 ? 13.992 8.688 -16.406 1 92.31 340 ASP B O 1
ATOM 7332 N N . GLY B 1 341 ? 11.906 7.945 -16.016 1 89.12 341 GLY B N 1
ATOM 7333 C CA . GLY B 1 341 ? 11.445 9.258 -15.609 1 89.12 341 GLY B CA 1
ATOM 7334 C C . GLY B 1 341 ? 12.117 9.758 -14.344 1 89.12 341 GLY B C 1
ATOM 7335 O O . GLY B 1 341 ? 12.453 10.938 -14.242 1 89.12 341 GLY B O 1
ATOM 7336 N N . PHE B 1 342 ? 12.312 8.891 -13.438 1 92.06 342 PHE B N 1
ATOM 7337 C CA . PHE B 1 342 ? 12.969 9.234 -12.18 1 92.06 342 PHE B CA 1
ATOM 7338 C C . PHE B 1 342 ? 14.406 9.672 -12.43 1 92.06 342 PHE B C 1
ATOM 7340 O O . PHE B 1 342 ? 14.859 10.68 -11.867 1 92.06 342 PHE B O 1
ATOM 7347 N N . GLU B 1 343 ? 15.133 8.93 -13.234 1 91.94 343 GLU B N 1
ATOM 7348 C CA . GLU B 1 343 ? 16.516 9.273 -13.547 1 91.94 343 GLU B CA 1
ATOM 7349 C C . GLU B 1 343 ? 16.609 10.602 -14.297 1 91.94 343 GLU B C 1
ATOM 7351 O O . GLU B 1 343 ? 17.516 11.398 -14.047 1 91.94 343 GLU B O 1
ATOM 7356 N N . ARG B 1 344 ? 15.719 10.797 -15.188 1 90.5 344 ARG B N 1
ATOM 7357 C CA . ARG B 1 344 ? 15.695 12.062 -15.922 1 90.5 344 ARG B CA 1
ATOM 7358 C C . ARG B 1 344 ? 15.406 13.234 -14.984 1 90.5 344 ARG B C 1
ATOM 7360 O O . ARG B 1 344 ? 15.961 14.32 -15.156 1 90.5 344 ARG B O 1
ATOM 7367 N N . ALA B 1 345 ? 14.508 12.961 -14.008 1 89.88 345 ALA B N 1
ATOM 7368 C CA . ALA B 1 345 ? 14.195 14 -13.031 1 89.88 345 ALA B CA 1
ATOM 7369 C C . ALA B 1 345 ? 15.422 14.344 -12.18 1 89.88 345 ALA B C 1
ATOM 7371 O O . ALA B 1 345 ? 15.672 15.508 -11.883 1 89.88 345 ALA B O 1
ATOM 7372 N N . ILE B 1 346 ? 16.125 13.375 -11.773 1 91.19 346 ILE B N 1
ATOM 7373 C CA . ILE B 1 346 ? 17.344 13.594 -11 1 91.19 346 ILE B CA 1
ATOM 7374 C C . ILE B 1 346 ? 18.344 14.391 -11.828 1 91.19 346 ILE B C 1
ATOM 7376 O O . ILE B 1 346 ? 18.938 15.352 -11.336 1 91.19 346 ILE B O 1
ATOM 7380 N N . GLU B 1 347 ? 18.469 14.008 -13.062 1 90.12 347 GLU B N 1
ATOM 7381 C CA . GLU B 1 347 ? 19.391 14.703 -13.961 1 90.12 347 GLU B CA 1
ATOM 7382 C C . GLU B 1 347 ? 18.922 16.141 -14.219 1 90.12 347 GLU B C 1
ATOM 7384 O O . GLU B 1 347 ? 19.75 17.047 -14.312 1 90.12 347 GLU B O 1
ATOM 7389 N N . GLY B 1 348 ? 17.688 16.266 -14.352 1 87.94 348 GLY B N 1
ATOM 7390 C CA . GLY B 1 348 ? 17.141 17.594 -14.539 1 87.94 348 GLY B CA 1
ATOM 7391 C C . GLY B 1 348 ? 17.375 18.516 -13.352 1 87.94 348 GLY B C 1
ATOM 7392 O O . GLY B 1 348 ? 17.719 19.688 -13.523 1 87.94 348 GLY B O 1
ATOM 7393 N N . ALA B 1 349 ? 17.188 17.938 -12.195 1 87.75 349 ALA B N 1
ATOM 7394 C CA . ALA B 1 349 ? 17.422 18.719 -10.984 1 87.75 349 ALA B CA 1
ATOM 7395 C C . ALA B 1 349 ? 18.906 19.094 -10.859 1 87.75 349 ALA B C 1
ATOM 7397 O O . ALA B 1 349 ? 19.234 20.219 -10.461 1 87.75 349 ALA B O 1
ATOM 7398 N N . ALA B 1 350 ? 19.719 18.219 -11.195 1 87.31 350 ALA B N 1
ATOM 7399 C CA . ALA B 1 350 ? 21.156 18.484 -11.156 1 87.31 350 ALA B CA 1
ATOM 7400 C C . ALA B 1 350 ? 21.547 19.562 -12.164 1 87.31 350 ALA B C 1
ATOM 7402 O O . ALA B 1 350 ? 22.375 20.422 -11.859 1 87.31 350 ALA B O 1
ATOM 7403 N N . THR B 1 351 ? 20.953 19.562 -13.289 1 88.56 351 THR B N 1
ATOM 7404 C CA . THR B 1 351 ? 21.234 20.562 -14.32 1 88.56 351 THR B CA 1
ATOM 7405 C C . THR B 1 351 ? 20.781 21.938 -13.883 1 88.56 351 THR B C 1
ATOM 7407 O O . THR B 1 351 ? 21.469 22.938 -14.117 1 88.56 351 THR B O 1
ATOM 7410 N N . ARG B 1 352 ? 19.703 22 -13.305 1 87.38 352 ARG B N 1
ATOM 7411 C CA . ARG B 1 352 ? 19.172 23.266 -12.82 1 87.38 352 ARG B CA 1
ATOM 7412 C C . ARG B 1 352 ? 20.031 23.828 -11.688 1 87.38 352 ARG B C 1
ATOM 7414 O O . ARG B 1 352 ? 20.203 25.047 -11.57 1 87.38 352 ARG B O 1
ATOM 7421 N N . ARG B 1 353 ? 20.469 22.984 -10.859 1 83.12 353 ARG B N 1
ATOM 7422 C CA . ARG B 1 353 ? 21.344 23.391 -9.766 1 83.12 353 ARG B CA 1
ATOM 7423 C C . ARG B 1 353 ? 22.656 23.938 -10.297 1 83.12 353 ARG B C 1
ATOM 7425 O O . ARG B 1 353 ? 23.203 24.891 -9.742 1 83.12 353 ARG B O 1
ATOM 7432 N N . ASP B 1 354 ? 23.062 23.297 -11.328 1 83.88 354 ASP B N 1
ATOM 7433 C CA . ASP B 1 354 ? 24.359 23.703 -11.898 1 83.88 354 ASP B CA 1
ATOM 7434 C C . ASP B 1 354 ? 24.219 25.016 -12.68 1 83.88 354 ASP B C 1
ATOM 7436 O O . ASP B 1 354 ? 25.203 25.734 -12.859 1 83.88 354 ASP B O 1
ATOM 7440 N N . ASN B 1 355 ? 22.969 25.312 -13.109 1 84.94 355 ASN B N 1
ATOM 7441 C CA . ASN B 1 355 ? 22.672 26.547 -13.82 1 84.94 355 ASN B CA 1
ATOM 7442 C C . ASN B 1 355 ? 21.453 27.25 -13.219 1 84.94 355 ASN B C 1
ATOM 7444 O O . ASN B 1 355 ? 20.422 27.391 -13.875 1 84.94 355 ASN B O 1
ATOM 7448 N N . PRO B 1 356 ? 21.734 27.75 -11.977 1 84 356 PRO B N 1
ATOM 7449 C CA . PRO B 1 356 ? 20.562 28.328 -11.305 1 84 356 PRO B CA 1
ATOM 7450 C C . PRO B 1 356 ? 20.188 29.703 -11.867 1 84 356 PRO B C 1
ATOM 7452 O O . PRO B 1 356 ? 21.062 30.438 -12.352 1 84 356 PRO B O 1
ATOM 7455 N N . GLY B 1 357 ? 18.875 29.969 -11.875 1 87.56 357 GLY B N 1
ATOM 7456 C CA . GLY B 1 357 ? 18.438 31.312 -12.211 1 87.56 357 GLY B CA 1
ATOM 7457 C C . GLY B 1 357 ? 18.844 32.344 -11.18 1 87.56 357 GLY B C 1
ATOM 7458 O O . GLY B 1 357 ? 19.234 33.469 -11.531 1 87.56 357 GLY B O 1
ATOM 7459 N N . VAL B 1 358 ? 18.719 31.953 -9.961 1 92 358 VAL B N 1
ATOM 7460 C CA . VAL B 1 358 ? 19.141 32.781 -8.844 1 92 358 VAL B CA 1
ATOM 7461 C C . VAL B 1 358 ? 20.531 32.375 -8.383 1 92 358 VAL B C 1
ATOM 7463 O O . VAL B 1 358 ? 20.734 31.281 -7.871 1 92 358 VAL B O 1
ATOM 7466 N N . MET B 1 359 ? 21.469 33.25 -8.5 1 92.06 359 MET B N 1
ATOM 7467 C CA . MET B 1 359 ? 22.859 32.938 -8.188 1 92.06 359 MET B CA 1
ATOM 7468 C C . MET B 1 359 ? 23.219 33.344 -6.766 1 92.06 359 MET B C 1
ATOM 7470 O O . MET B 1 359 ? 22.875 34.469 -6.34 1 92.06 359 MET B O 1
ATOM 7474 N N . ARG B 1 360 ? 23.75 32.406 -6.059 1 90.75 360 ARG B N 1
ATOM 7475 C CA . ARG B 1 360 ? 24.344 32.75 -4.766 1 90.75 360 ARG B CA 1
ATOM 7476 C C . ARG B 1 360 ? 25.828 33.062 -4.906 1 90.75 360 ARG B C 1
ATOM 7478 O O . ARG B 1 360 ? 26.609 32.219 -5.371 1 90.75 360 ARG B O 1
ATOM 7485 N N . VAL B 1 361 ? 26.203 34.219 -4.547 1 91.38 361 VAL B N 1
ATOM 7486 C CA . VAL B 1 361 ? 27.594 34.656 -4.73 1 91.38 361 VAL B CA 1
ATOM 7487 C C . VAL B 1 361 ? 28.203 35 -3.375 1 91.38 361 VAL B C 1
ATOM 7489 O O . VAL B 1 361 ? 27.531 35.5 -2.484 1 91.38 361 VAL B O 1
ATOM 7492 N N . PRO B 1 362 ? 29.469 34.594 -3.264 1 91.12 362 PRO B N 1
ATOM 7493 C CA . PRO B 1 362 ? 30.141 34.969 -2.018 1 91.12 362 PRO B CA 1
ATOM 7494 C C . PRO B 1 362 ? 30.344 36.5 -1.886 1 91.12 362 PRO B C 1
ATOM 7496 O O . PRO B 1 362 ? 30.625 37.156 -2.877 1 91.12 362 PRO B O 1
ATOM 7499 N N . ALA B 1 363 ? 29.953 36.969 -0.754 1 86 363 ALA B N 1
ATOM 7500 C CA . ALA B 1 363 ? 30.156 38.375 -0.47 1 86 363 ALA B CA 1
ATOM 7501 C C . ALA B 1 363 ? 31.156 38.562 0.664 1 86 363 ALA B C 1
ATOM 7503 O O . ALA B 1 363 ? 31.547 37.625 1.332 1 86 363 ALA B O 1
ATOM 7504 N N . ALA B 1 364 ? 31.688 39.906 0.574 1 78.5 364 ALA B N 1
ATOM 7505 C CA . ALA B 1 364 ? 32.5 40.281 1.712 1 78.5 364 ALA B CA 1
ATOM 7506 C C . ALA B 1 364 ? 31.688 40.344 3 1 78.5 364 ALA B C 1
ATOM 7508 O O . ALA B 1 364 ? 30.469 40.25 2.965 1 78.5 364 ALA B O 1
ATOM 7509 N N . ALA B 1 365 ? 32.281 40.469 4.156 1 72.56 365 ALA B N 1
ATOM 7510 C CA . ALA B 1 365 ? 31.641 40.562 5.461 1 72.56 365 ALA B CA 1
ATOM 7511 C C . ALA B 1 365 ? 30.672 41.719 5.508 1 72.56 365 ALA B C 1
ATOM 7513 O O . ALA B 1 365 ? 30.797 42.688 4.746 1 72.56 365 ALA B O 1
ATOM 7514 N N . GLY B 1 366 ? 29.453 41.625 6.109 1 77.88 366 GLY B N 1
ATOM 7515 C CA . GLY B 1 366 ? 28.594 42.781 6.309 1 77.88 366 GLY B CA 1
ATOM 7516 C C . GLY B 1 366 ? 27.125 42.469 6.113 1 77.88 366 GLY B C 1
ATOM 7517 O O . GLY B 1 366 ? 26.281 43.375 6.141 1 77.88 366 GLY B O 1
ATOM 7518 N N . GLY B 1 367 ? 26.859 41.312 5.906 1 90.38 367 GLY B N 1
ATOM 7519 C CA . GLY B 1 367 ? 25.438 41.031 5.828 1 90.38 367 GLY B CA 1
ATOM 7520 C C . GLY B 1 367 ? 25.047 40.344 4.531 1 90.38 367 GLY B C 1
ATOM 7521 O O . GLY B 1 367 ? 25.906 39.969 3.729 1 90.38 367 GLY B O 1
ATOM 7522 N N . ILE B 1 368 ? 23.766 40.062 4.258 1 94.25 368 ILE B N 1
ATOM 7523 C CA . ILE B 1 368 ? 23.188 39.438 3.072 1 94.25 368 ILE B CA 1
ATOM 7524 C C . ILE B 1 368 ? 22.562 40.5 2.176 1 94.25 368 ILE B C 1
ATOM 7526 O O . ILE B 1 368 ? 21.797 41.344 2.645 1 94.25 368 ILE B O 1
ATOM 7530 N N . GLU B 1 369 ? 22.938 40.469 0.928 1 94.56 369 GLU B N 1
ATOM 7531 C CA . GLU B 1 369 ? 22.438 41.469 -0.007 1 94.56 369 GLU B CA 1
ATOM 7532 C C . GLU B 1 369 ? 21.688 40.812 -1.162 1 94.56 369 GLU B C 1
ATOM 7534 O O . GLU B 1 369 ? 22.172 39.844 -1.762 1 94.56 369 GLU B O 1
ATOM 7539 N N . LEU B 1 370 ? 20.531 41.344 -1.419 1 95.31 370 LEU B N 1
ATOM 7540 C CA . LEU B 1 370 ? 19.75 40.938 -2.572 1 95.31 370 LEU B CA 1
ATOM 7541 C C . LEU B 1 370 ? 19.938 41.906 -3.738 1 95.31 370 LEU B C 1
ATOM 7543 O O . LEU B 1 370 ? 19.641 43.094 -3.623 1 95.31 370 LEU B O 1
ATOM 7547 N N . LYS B 1 371 ? 20.453 41.375 -4.762 1 94 371 LYS B N 1
ATOM 7548 C CA . LYS B 1 371 ? 20.75 42.219 -5.918 1 94 371 LYS B CA 1
ATOM 7549 C C . LYS B 1 371 ? 19.875 41.844 -7.109 1 94 371 LYS B C 1
ATOM 7551 O O . LYS B 1 371 ? 20.031 40.75 -7.676 1 94 371 LYS B O 1
ATOM 7556 N N . ASP B 1 372 ? 19.047 42.75 -7.562 1 94.38 372 ASP B N 1
ATOM 7557 C CA . ASP B 1 372 ? 18.156 42.562 -8.703 1 94.38 372 ASP B CA 1
ATOM 7558 C C . ASP B 1 372 ? 17.469 41.188 -8.633 1 94.38 372 ASP B C 1
ATOM 7560 O O . ASP B 1 372 ? 17.469 40.438 -9.609 1 94.38 372 ASP B O 1
ATOM 7564 N N . LEU B 1 373 ? 17.109 40.875 -7.492 1 95.44 373 LEU B N 1
ATOM 7565 C CA . LEU B 1 373 ? 16.5 39.594 -7.258 1 95.44 373 LEU B CA 1
ATOM 7566 C C . LEU B 1 373 ? 15.055 39.562 -7.73 1 95.44 373 LEU B C 1
ATOM 7568 O O . LEU B 1 373 ? 14.242 40.375 -7.305 1 95.44 373 LEU B O 1
ATOM 7572 N N . ASN B 1 374 ? 14.773 38.719 -8.664 1 95.75 374 ASN B N 1
ATOM 7573 C CA . ASN B 1 374 ? 13.422 38.438 -9.141 1 95.75 374 ASN B CA 1
ATOM 7574 C C . ASN B 1 374 ? 13.078 36.938 -9.008 1 95.75 374 ASN B C 1
ATOM 7576 O O . ASN B 1 374 ? 13.594 36.125 -9.75 1 95.75 374 ASN B O 1
ATOM 7580 N N . LEU B 1 375 ? 12.242 36.656 -8.078 1 95.5 375 LEU B N 1
ATOM 7581 C CA . LEU B 1 375 ? 11.828 35.281 -7.859 1 95.5 375 LEU B CA 1
ATOM 7582 C C . LEU B 1 375 ? 10.547 34.969 -8.617 1 95.5 375 LEU B C 1
ATOM 7584 O O . LEU B 1 375 ? 9.648 35.812 -8.695 1 95.5 375 LEU B O 1
ATOM 7588 N N . THR B 1 376 ? 10.453 33.812 -9.242 1 93.31 376 THR B N 1
ATOM 7589 C CA . THR B 1 376 ? 9.273 33.312 -9.953 1 93.31 376 THR B CA 1
ATOM 7590 C C . THR B 1 376 ? 8.812 31.969 -9.406 1 93.31 376 THR B C 1
ATOM 7592 O O . THR B 1 376 ? 9.578 31.281 -8.727 1 93.31 376 THR B O 1
ATOM 7595 N N . LEU B 1 377 ? 7.566 31.688 -9.586 1 88.25 377 LEU B N 1
ATOM 7596 C CA . LEU B 1 377 ? 7.094 30.344 -9.344 1 88.25 377 LEU B CA 1
ATOM 7597 C C . LEU B 1 377 ? 7.68 29.359 -10.359 1 88.25 377 LEU B C 1
ATOM 7599 O O . LEU B 1 377 ? 8.188 29.781 -11.406 1 88.25 377 LEU B O 1
ATOM 7603 N N . PRO B 1 378 ? 7.645 28.078 -10.102 1 82.75 378 PRO B N 1
ATOM 7604 C CA . PRO B 1 378 ? 8.211 27.109 -11.039 1 82.75 378 PRO B CA 1
ATOM 7605 C C . PRO B 1 378 ? 7.594 27.203 -12.43 1 82.75 378 PRO B C 1
ATOM 7607 O O . PRO B 1 378 ? 8.273 26.969 -13.43 1 82.75 378 PRO B O 1
ATOM 7610 N N . ALA B 1 379 ? 6.359 27.609 -12.438 1 82.31 379 ALA B N 1
ATOM 7611 C CA . ALA B 1 379 ? 5.648 27.734 -13.703 1 82.31 379 ALA B CA 1
ATOM 7612 C C . ALA B 1 379 ? 5.992 29.047 -14.406 1 82.31 379 ALA B C 1
ATOM 7614 O O . ALA B 1 379 ? 5.555 29.281 -15.531 1 82.31 379 ALA B O 1
ATOM 7615 N N . GLY B 1 380 ? 6.75 29.922 -13.773 1 87.25 380 GLY B N 1
ATOM 7616 C CA . GLY B 1 380 ? 7.25 31.109 -14.445 1 87.25 380 GLY B CA 1
ATOM 7617 C C . GLY B 1 380 ? 6.562 32.406 -13.992 1 87.25 380 GLY B C 1
ATOM 7618 O O . GLY B 1 380 ? 7.039 33.5 -14.281 1 87.25 380 GLY B O 1
ATOM 7619 N N . ALA B 1 381 ? 5.555 32.281 -13.273 1 89.38 381 ALA B N 1
ATOM 7620 C CA . ALA B 1 381 ? 4.832 33.469 -12.82 1 89.38 381 ALA B CA 1
ATOM 7621 C C . ALA B 1 381 ? 5.664 34.281 -11.812 1 89.38 381 ALA B C 1
ATOM 7623 O O . ALA B 1 381 ? 6.316 33.688 -10.938 1 89.38 381 ALA B O 1
ATOM 7624 N N . PRO B 1 382 ? 5.648 35.594 -12.016 1 92.12 382 PRO B N 1
ATOM 7625 C CA . PRO B 1 382 ? 6.41 36.406 -11.078 1 92.12 382 PRO B CA 1
ATOM 7626 C C . PRO B 1 382 ? 5.879 36.312 -9.648 1 92.12 382 PRO B C 1
ATOM 7628 O O . PRO B 1 382 ? 4.668 36.25 -9.438 1 92.12 382 PRO B O 1
ATOM 7631 N N . LEU B 1 383 ? 6.789 36.375 -8.68 1 92.25 383 LEU B N 1
ATOM 7632 C CA . LEU B 1 383 ? 6.406 36.25 -7.277 1 92.25 383 LEU B CA 1
ATOM 7633 C C . LEU B 1 383 ? 6.941 37.438 -6.469 1 92.25 383 LEU B C 1
ATOM 7635 O O . LEU B 1 383 ? 6.168 38.281 -6.004 1 92.25 383 LEU B O 1
ATOM 7639 N N . ILE B 1 384 ? 8.312 37.531 -6.348 1 94.38 384 ILE B N 1
ATOM 7640 C CA . ILE B 1 384 ? 8.922 38.594 -5.539 1 94.38 384 ILE B CA 1
ATOM 7641 C C . ILE B 1 384 ? 9.992 39.312 -6.352 1 94.38 384 ILE B C 1
ATOM 7643 O O . ILE B 1 384 ? 10.766 38.656 -7.074 1 94.38 384 ILE B O 1
ATOM 7647 N N . SER B 1 385 ? 9.93 40.594 -6.219 1 94.56 385 SER B N 1
ATOM 7648 C CA . SER B 1 385 ? 11.031 41.438 -6.699 1 94.56 385 SER B CA 1
ATOM 7649 C C . SER B 1 385 ? 11.695 42.188 -5.555 1 94.56 385 SER B C 1
ATOM 7651 O O . SER B 1 385 ? 11.023 42.812 -4.734 1 94.56 385 SER B O 1
ATOM 7653 N N . ALA B 1 386 ? 12.922 42 -5.418 1 93.44 386 ALA B N 1
ATOM 7654 C CA . ALA B 1 386 ? 13.711 42.688 -4.398 1 93.44 386 ALA B CA 1
ATOM 7655 C C . ALA B 1 386 ? 15.039 43.188 -4.973 1 93.44 386 ALA B C 1
ATOM 7657 O O . ALA B 1 386 ? 15.836 42.375 -5.461 1 93.44 386 ALA B O 1
ATOM 7658 N N . ASP B 1 387 ? 15.164 44.438 -5.004 1 90.44 387 ASP B N 1
ATOM 7659 C CA . ASP B 1 387 ? 16.422 45.031 -5.5 1 90.44 387 ASP B CA 1
ATOM 7660 C C . ASP B 1 387 ? 17.062 45.938 -4.453 1 90.44 387 ASP B C 1
ATOM 7662 O O . ASP B 1 387 ? 16.422 46.875 -3.961 1 90.44 387 ASP B O 1
ATOM 7666 N N . GLY B 1 388 ? 18.281 45.625 -4.16 1 89.06 388 GLY B N 1
ATOM 7667 C CA . GLY B 1 388 ? 19.062 46.469 -3.26 1 89.06 388 GLY B CA 1
ATOM 7668 C C . GLY B 1 388 ? 18.656 46.312 -1.805 1 89.06 388 GLY B C 1
ATOM 7669 O O . GLY B 1 388 ? 18.844 47.219 -1 1 89.06 388 GLY B O 1
ATOM 7670 N N . PHE B 1 389 ? 18.031 45.281 -1.474 1 91.69 389 PHE B N 1
ATOM 7671 C CA . PHE B 1 389 ? 17.656 45.031 -0.093 1 91.69 389 PHE B CA 1
ATOM 7672 C C . PHE B 1 389 ? 18.781 44.344 0.667 1 91.69 389 PHE B C 1
ATOM 7674 O O . PHE B 1 389 ? 19.328 43.344 0.202 1 91.69 389 PHE B O 1
ATOM 7681 N N . LYS B 1 390 ? 19.109 44.906 1.824 1 92.44 390 LYS B N 1
ATOM 7682 C CA . LYS B 1 390 ? 20.234 44.375 2.596 1 92.44 390 LYS B CA 1
ATOM 7683 C C . LYS B 1 390 ? 19.797 44 4.012 1 92.44 390 LYS B C 1
ATOM 7685 O O . LYS B 1 390 ? 19.078 44.75 4.664 1 92.44 390 LYS B O 1
ATOM 7690 N N . ILE B 1 391 ? 20.203 42.812 4.352 1 92.44 391 ILE B N 1
ATOM 7691 C CA . ILE B 1 391 ? 20.078 42.406 5.742 1 92.44 391 ILE B CA 1
ATOM 7692 C C . ILE B 1 391 ? 21.406 42.594 6.465 1 92.44 391 ILE B C 1
ATOM 7694 O O . ILE B 1 391 ? 22.375 41.875 6.207 1 92.44 391 ILE B O 1
ATOM 7698 N N . GLY B 1 392 ? 21.344 43.562 7.359 1 89.25 392 GLY B N 1
ATOM 7699 C CA . GLY B 1 392 ? 22.578 43.875 8.062 1 89.25 392 GLY B CA 1
ATOM 7700 C C . GLY B 1 392 ? 22.922 42.875 9.148 1 89.25 392 GLY B C 1
ATOM 7701 O O . GLY B 1 392 ? 22.047 42.188 9.664 1 89.25 392 GLY B O 1
ATOM 7702 N N . ASP B 1 393 ? 24.203 42.844 9.5 1 89.19 393 ASP B N 1
ATOM 7703 C CA . ASP B 1 393 ? 24.656 41.969 10.57 1 89.19 393 ASP B CA 1
ATOM 7704 C C . ASP B 1 393 ? 24.094 42.406 11.922 1 89.19 393 ASP B C 1
ATOM 7706 O O . ASP B 1 393 ? 24.016 43.594 12.203 1 89.19 393 ASP B O 1
ATOM 7710 N N . ASN B 1 394 ? 23.656 41.469 12.68 1 87.06 394 ASN B N 1
ATOM 7711 C CA . ASN B 1 394 ? 23.172 41.656 14.047 1 87.06 394 ASN B CA 1
ATOM 7712 C C . ASN B 1 394 ? 21.953 42.562 14.094 1 87.06 394 ASN B C 1
ATOM 7714 O O . ASN B 1 394 ? 21.75 43.281 15.062 1 87.06 394 ASN B O 1
ATOM 7718 N N . GLU B 1 395 ? 21.328 42.656 12.977 1 89 395 GLU B N 1
ATOM 7719 C CA . GLU B 1 395 ? 20.062 43.375 12.906 1 89 395 GLU B CA 1
ATOM 7720 C C . GLU B 1 395 ? 18.875 42.406 12.844 1 89 395 GLU B C 1
ATOM 7722 O O . GLU B 1 395 ? 18.875 41.469 12.055 1 89 395 GLU B O 1
ATOM 7727 N N . ARG B 1 396 ? 17.953 42.656 13.695 1 94.44 396 ARG B N 1
ATOM 7728 C CA . ARG B 1 396 ? 16.75 41.875 13.68 1 94.44 396 ARG B CA 1
ATOM 7729 C C . ARG B 1 396 ? 15.703 42.469 12.742 1 94.44 396 ARG B C 1
ATOM 7731 O O . ARG B 1 396 ? 15.25 43.594 12.953 1 94.44 396 ARG B O 1
ATOM 7738 N N . THR B 1 397 ? 15.398 41.75 11.773 1 94.5 397 THR B N 1
ATOM 7739 C CA . THR B 1 397 ? 14.484 42.219 10.742 1 94.5 397 THR B CA 1
ATOM 7740 C C . THR B 1 397 ? 13.211 41.375 10.711 1 94.5 397 THR B C 1
ATOM 7742 O O . THR B 1 397 ? 13.273 40.156 10.758 1 94.5 397 THR B O 1
ATOM 7745 N N . LEU B 1 398 ? 12.062 42.031 10.734 1 94.88 398 LEU B N 1
ATOM 7746 C CA . LEU B 1 398 ? 10.766 41.406 10.602 1 94.88 398 LEU B CA 1
ATOM 7747 C C . LEU B 1 398 ? 10.195 41.594 9.203 1 94.88 398 LEU B C 1
ATOM 7749 O O . LEU B 1 398 ? 10.086 42.719 8.734 1 94.88 398 LEU B O 1
ATOM 7753 N N . ILE B 1 399 ? 9.898 40.562 8.539 1 92.75 399 ILE B N 1
ATOM 7754 C CA . ILE B 1 399 ? 9.273 40.625 7.219 1 92.75 399 ILE B CA 1
ATOM 7755 C C . ILE B 1 399 ? 7.777 40.344 7.344 1 92.75 399 ILE B C 1
ATOM 7757 O O . ILE B 1 399 ? 7.371 39.312 7.875 1 92.75 399 ILE B O 1
ATOM 7761 N N . VAL B 1 400 ? 6.98 41.281 6.879 1 88.06 400 VAL B N 1
ATOM 7762 C CA . VAL B 1 400 ? 5.531 41.156 6.957 1 88.06 400 VAL B CA 1
ATOM 7763 C C . VAL B 1 400 ? 4.926 41.281 5.562 1 88.06 400 VAL B C 1
ATOM 7765 O O . VAL B 1 400 ? 5.539 41.875 4.668 1 88.06 400 VAL B O 1
ATOM 7768 N N . GLY B 1 401 ? 3.809 40.719 5.336 1 82.69 401 GLY B N 1
ATOM 7769 C CA . GLY B 1 401 ? 3.096 40.75 4.07 1 82.69 401 GLY B CA 1
ATOM 7770 C C . GLY B 1 401 ? 1.878 39.844 4.043 1 82.69 401 GLY B C 1
ATOM 7771 O O . GLY B 1 401 ? 1.681 39.031 4.945 1 82.69 401 GLY B O 1
ATOM 7772 N N . PRO B 1 402 ? 1.084 40.094 3.082 1 76.75 402 PRO B N 1
ATOM 7773 C CA . PRO B 1 402 ? -0.12 39.281 2.994 1 76.75 402 PRO B CA 1
ATOM 7774 C C . PRO B 1 402 ? 0.196 37.812 2.758 1 76.75 402 PRO B C 1
ATOM 7776 O O . PRO B 1 402 ? 1.312 37.469 2.359 1 76.75 402 PRO B O 1
ATOM 7779 N N . SER B 1 403 ? -0.816 37 3.145 1 71.75 403 SER B N 1
ATOM 7780 C CA . SER B 1 403 ? -0.658 35.562 2.893 1 71.75 403 SER B CA 1
ATOM 7781 C C . SER B 1 403 ? -0.462 35.281 1.406 1 71.75 403 SER B C 1
ATOM 7783 O O . SER B 1 403 ? -1.125 35.875 0.562 1 71.75 403 SER B O 1
ATOM 7785 N N . GLY B 1 404 ? 0.519 34.438 1.017 1 74.38 404 GLY B N 1
ATOM 7786 C CA . GLY B 1 404 ? 0.766 34.062 -0.367 1 74.38 404 GLY B CA 1
ATOM 7787 C C . GLY B 1 404 ? 1.715 35 -1.077 1 74.38 404 GLY B C 1
ATOM 7788 O O . GLY B 1 404 ? 1.968 34.844 -2.275 1 74.38 404 GLY B O 1
ATOM 7789 N N . ALA B 1 405 ? 2.271 35.906 -0.306 1 81.19 405 ALA B N 1
ATOM 7790 C CA . ALA B 1 405 ? 3.129 36.938 -0.916 1 81.19 405 ALA B CA 1
ATOM 7791 C C . ALA B 1 405 ? 4.5 36.344 -1.263 1 81.19 405 ALA B C 1
ATOM 7793 O O . ALA B 1 405 ? 5.281 36.969 -1.981 1 81.19 405 ALA B O 1
ATOM 7794 N N . GLY B 1 406 ? 4.844 35.125 -0.835 1 87.5 406 GLY B N 1
ATOM 7795 C CA . GLY B 1 406 ? 6.109 34.5 -1.173 1 87.5 406 GLY B CA 1
ATOM 7796 C C . GLY B 1 406 ? 7.168 34.688 -0.098 1 87.5 406 GLY B C 1
ATOM 7797 O O . GLY B 1 406 ? 8.359 34.5 -0.356 1 87.5 406 GLY B O 1
ATOM 7798 N N . LYS B 1 407 ? 6.828 35.094 1.087 1 89.25 407 LYS B N 1
ATOM 7799 C CA . LYS B 1 407 ? 7.766 35.281 2.186 1 89.25 407 LYS B CA 1
ATOM 7800 C C . LYS B 1 407 ? 8.641 34.062 2.404 1 89.25 407 LYS B C 1
ATOM 7802 O O . LYS B 1 407 ? 9.867 34.156 2.498 1 89.25 407 LYS B O 1
ATOM 7807 N N . SER B 1 408 ? 8.023 32.875 2.43 1 88.88 408 SER B N 1
ATOM 7808 C CA . SER B 1 408 ? 8.758 31.625 2.637 1 88.88 408 SER B CA 1
ATOM 7809 C C . SER B 1 408 ? 9.656 31.312 1.446 1 88.88 408 SER B C 1
ATOM 7811 O O . SER B 1 408 ? 10.742 30.75 1.612 1 88.88 408 SER B O 1
ATOM 7813 N N . THR B 1 409 ? 9.203 31.688 0.244 1 91 409 THR B N 1
ATOM 7814 C CA . THR B 1 409 ? 9.992 31.469 -0.962 1 91 409 THR B CA 1
ATOM 7815 C C . THR B 1 409 ? 11.273 32.281 -0.931 1 91 409 THR B C 1
ATOM 7817 O O . THR B 1 409 ? 12.32 31.844 -1.391 1 91 409 THR B O 1
ATOM 7820 N N . LEU B 1 410 ? 11.148 33.531 -0.432 1 94 410 LEU B N 1
ATOM 7821 C CA . LEU B 1 410 ? 12.336 34.344 -0.274 1 94 410 LEU B CA 1
ATOM 7822 C C . LEU B 1 410 ? 13.367 33.688 0.619 1 94 410 LEU B C 1
ATOM 7824 O O . LEU B 1 410 ? 14.555 33.656 0.3 1 94 410 LEU B O 1
ATOM 7828 N N . PHE B 1 411 ? 12.93 33.094 1.719 1 94.31 411 PHE B N 1
ATOM 7829 C CA . PHE B 1 411 ? 13.812 32.375 2.621 1 94.31 411 PHE B CA 1
ATOM 7830 C C . PHE B 1 411 ? 14.453 31.172 1.915 1 94.31 411 PHE B C 1
ATOM 7832 O O . PHE B 1 411 ? 15.641 30.906 2.086 1 94.31 411 PHE B O 1
ATOM 7839 N N . ARG B 1 412 ? 13.719 30.484 1.062 1 93 412 ARG B N 1
ATOM 7840 C CA . ARG B 1 412 ? 14.219 29.344 0.308 1 93 412 ARG B CA 1
ATOM 7841 C C . ARG B 1 412 ? 15.297 29.781 -0.688 1 93 412 ARG B C 1
ATOM 7843 O O . ARG B 1 412 ? 16.281 29.078 -0.886 1 93 412 ARG B O 1
ATOM 7850 N N . ALA B 1 413 ? 15.047 30.875 -1.28 1 93.69 413 ALA B N 1
ATOM 7851 C CA . ALA B 1 413 ? 16.031 31.406 -2.223 1 93.69 413 ALA B CA 1
ATOM 7852 C C . ALA B 1 413 ? 17.328 31.75 -1.517 1 93.69 413 ALA B C 1
ATOM 7854 O O . ALA B 1 413 ? 18.422 31.438 -2.02 1 93.69 413 ALA B O 1
ATOM 7855 N N . ILE B 1 414 ? 17.219 32.375 -0.387 1 94.06 414 ILE B N 1
ATOM 7856 C CA . ILE B 1 414 ? 18.391 32.75 0.384 1 94.06 414 ILE B CA 1
ATOM 7857 C C . ILE B 1 414 ? 19.141 31.484 0.815 1 94.06 414 ILE B C 1
ATOM 7859 O O . ILE B 1 414 ? 20.375 31.438 0.809 1 94.06 414 ILE B O 1
ATOM 7863 N N . ALA B 1 415 ? 18.359 30.453 1.149 1 92.25 415 ALA B N 1
ATOM 7864 C CA . ALA B 1 415 ? 18.938 29.188 1.569 1 92.25 415 ALA B CA 1
ATOM 7865 C C . ALA B 1 415 ? 19.547 28.438 0.386 1 92.25 415 ALA B C 1
ATOM 7867 O O . ALA B 1 415 ? 20.297 27.469 0.568 1 92.25 415 ALA B O 1
ATOM 7868 N N . GLY B 1 416 ? 19.203 28.781 -0.833 1 90.75 416 GLY B N 1
ATOM 7869 C CA . GLY B 1 416 ? 19.812 28.203 -2.025 1 90.75 416 GLY B CA 1
ATOM 7870 C C . GLY B 1 416 ? 19.016 27.031 -2.594 1 90.75 416 GLY B C 1
ATOM 7871 O O . GLY B 1 416 ? 19.531 26.281 -3.414 1 90.75 416 GLY B O 1
ATOM 7872 N N . ILE B 1 417 ? 17.797 26.875 -2.162 1 90.25 417 ILE B N 1
ATOM 7873 C CA . ILE B 1 417 ? 17.062 25.688 -2.604 1 90.25 417 ILE B CA 1
ATOM 7874 C C . ILE B 1 417 ? 15.93 26.094 -3.539 1 90.25 417 ILE B C 1
ATOM 7876 O O . ILE B 1 417 ? 15.125 25.25 -3.947 1 90.25 417 ILE B O 1
ATOM 7880 N N . TRP B 1 418 ? 15.812 27.375 -3.908 1 91.25 418 TRP B N 1
ATOM 7881 C CA . TRP B 1 418 ? 14.836 27.859 -4.875 1 91.25 418 TRP B CA 1
ATOM 7882 C C . TRP B 1 418 ? 15.523 28.438 -6.105 1 91.25 418 TRP B C 1
ATOM 7884 O O . TRP B 1 418 ? 15.773 29.641 -6.18 1 91.25 418 TRP B O 1
ATOM 7894 N N . PRO B 1 419 ? 15.664 27.641 -7.152 1 89.69 419 PRO B N 1
ATOM 7895 C CA . PRO B 1 419 ? 16.453 28.078 -8.312 1 89.69 419 PRO B CA 1
ATOM 7896 C C . PRO B 1 419 ? 15.617 28.859 -9.328 1 89.69 419 PRO B C 1
ATOM 7898 O O . PRO B 1 419 ? 16.141 29.297 -10.359 1 89.69 419 PRO B O 1
ATOM 7901 N N . PHE B 1 420 ? 14.414 29.219 -9.117 1 91.5 420 PHE B N 1
ATOM 7902 C CA . PHE B 1 420 ? 13.531 29.812 -10.102 1 91.5 420 PHE B CA 1
ATOM 7903 C C . PHE B 1 420 ? 13.555 31.328 -9.992 1 91.5 420 PHE B C 1
ATOM 7905 O O . PHE B 1 420 ? 13.203 31.891 -8.953 1 91.5 420 PHE B O 1
ATOM 7912 N N . GLY B 1 421 ? 14.008 31.938 -10.953 1 94.31 421 GLY B N 1
ATOM 7913 C CA . GLY B 1 421 ? 14.102 33.406 -10.992 1 94.31 421 GLY B CA 1
ATOM 7914 C C . GLY B 1 421 ? 15.391 33.906 -11.609 1 94.31 421 GLY B C 1
ATOM 7915 O O . GLY B 1 421 ? 15.984 33.219 -12.461 1 94.31 421 GLY B O 1
ATOM 7916 N N . SER B 1 422 ? 15.688 35.156 -11.289 1 95.19 422 SER B N 1
ATOM 7917 C CA . SER B 1 422 ? 16.922 35.781 -11.75 1 95.19 422 SER B CA 1
ATOM 7918 C C . SER B 1 422 ? 17.484 36.719 -10.688 1 95.19 422 SER B C 1
ATOM 7920 O O . SER B 1 422 ? 16.812 37.062 -9.727 1 95.19 422 SER B O 1
ATOM 7922 N N . GLY B 1 423 ? 18.734 36.969 -10.898 1 95.56 423 GLY B N 1
ATOM 7923 C CA . GLY B 1 423 ? 19.422 37.844 -9.945 1 95.56 423 GLY B CA 1
ATOM 7924 C C . GLY B 1 423 ? 20.406 37.094 -9.078 1 95.56 423 GLY B C 1
ATOM 7925 O O . GLY B 1 423 ? 20.844 36 -9.422 1 95.56 423 GLY B O 1
ATOM 7926 N N . SER B 1 424 ? 20.812 37.844 -8.031 1 95.06 424 SER B N 1
ATOM 7927 C CA . SER B 1 424 ? 21.828 37.188 -7.199 1 95.06 424 SER B CA 1
ATOM 7928 C C . SER B 1 424 ? 21.625 37.531 -5.727 1 95.06 424 SER B C 1
ATOM 7930 O O . SER B 1 424 ? 21.016 38.562 -5.395 1 95.06 424 SER B O 1
ATOM 7932 N N . ILE B 1 425 ? 21.984 36.656 -4.926 1 95.38 425 ILE B N 1
ATOM 7933 C CA . ILE B 1 425 ? 22.016 36.812 -3.477 1 95.38 425 ILE B CA 1
ATOM 7934 C C . ILE B 1 425 ? 23.453 36.719 -2.969 1 95.38 425 ILE B C 1
ATOM 7936 O O . ILE B 1 425 ? 24.094 35.656 -3.119 1 95.38 425 ILE B O 1
ATOM 7940 N N . ALA B 1 426 ? 23.906 37.781 -2.408 1 95 426 ALA B N 1
ATOM 7941 C CA . ALA B 1 426 ? 25.266 37.781 -1.864 1 95 426 ALA B CA 1
ATOM 7942 C C . ALA B 1 426 ? 25.266 37.406 -0.387 1 95 426 ALA B C 1
ATOM 7944 O O . ALA B 1 426 ? 24.625 38.062 0.432 1 95 426 ALA B O 1
ATOM 7945 N N . ILE B 1 427 ? 25.938 36.375 -0.088 1 93.94 427 ILE B N 1
ATOM 7946 C CA . ILE B 1 427 ? 26.047 35.875 1.275 1 93.94 427 ILE B CA 1
ATOM 7947 C C . ILE B 1 427 ? 27.531 35.781 1.672 1 93.94 427 ILE B C 1
ATOM 7949 O O . ILE B 1 427 ? 28.359 35.344 0.885 1 93.94 427 ILE B O 1
ATOM 7953 N N . PRO B 1 428 ? 27.844 36.281 2.887 1 91.56 428 PRO B N 1
ATOM 7954 C CA . PRO B 1 428 ? 29.25 36.188 3.312 1 91.56 428 PRO B CA 1
ATOM 7955 C C . PRO B 1 428 ? 29.812 34.781 3.195 1 91.56 428 PRO B C 1
ATOM 7957 O O . PRO B 1 428 ? 29.109 33.812 3.502 1 91.56 428 PRO B O 1
ATOM 7960 N N . ALA B 1 429 ? 31.078 34.812 2.887 1 85.75 429 ALA B N 1
ATOM 7961 C CA . ALA B 1 429 ? 31.75 33.531 2.676 1 85.75 429 ALA B CA 1
ATOM 7962 C C . ALA B 1 429 ? 31.812 32.719 3.969 1 85.75 429 ALA B C 1
ATOM 7964 O O . ALA B 1 429 ? 32.031 33.281 5.047 1 85.75 429 ALA B O 1
ATOM 7965 N N . ASP B 1 430 ? 31.375 31.5 4.152 1 84.69 430 ASP B N 1
ATOM 7966 C CA . ASP B 1 430 ? 31.438 30.547 5.25 1 84.69 430 ASP B CA 1
ATOM 7967 C C . ASP B 1 430 ? 30.375 30.844 6.305 1 84.69 430 ASP B C 1
ATOM 7969 O O . ASP B 1 430 ? 30.484 30.375 7.445 1 84.69 430 ASP B O 1
ATOM 7973 N N . ALA B 1 431 ? 29.562 31.859 5.977 1 90.12 431 ALA B N 1
ATOM 7974 C CA . ALA B 1 431 ? 28.484 32.156 6.918 1 90.12 431 ALA B CA 1
ATOM 7975 C C . ALA B 1 431 ? 27.625 30.906 7.176 1 90.12 431 ALA B C 1
ATOM 7977 O O . ALA B 1 431 ? 27.359 30.125 6.258 1 90.12 431 ALA B O 1
ATOM 7978 N N . THR B 1 432 ? 27.344 30.688 8.469 1 91.94 432 THR B N 1
ATOM 7979 C CA . THR B 1 432 ? 26.422 29.609 8.836 1 91.94 432 THR B CA 1
ATOM 7980 C C . THR B 1 432 ? 24.984 30.109 8.875 1 91.94 432 THR B C 1
ATOM 7982 O O . THR B 1 432 ? 24.672 31.047 9.602 1 91.94 432 THR B O 1
ATOM 7985 N N . LEU B 1 433 ? 24.203 29.531 8.023 1 93.69 433 LEU B N 1
ATOM 7986 C CA . LEU B 1 433 ? 22.797 29.891 7.93 1 93.69 433 LEU B CA 1
ATOM 7987 C C . LEU B 1 433 ? 21.906 28.75 8.43 1 93.69 433 LEU B C 1
ATOM 7989 O O . LEU B 1 433 ? 22.156 27.578 8.125 1 93.69 433 LEU B O 1
ATOM 7993 N N . MET B 1 434 ? 20.906 29.125 9.266 1 94.75 434 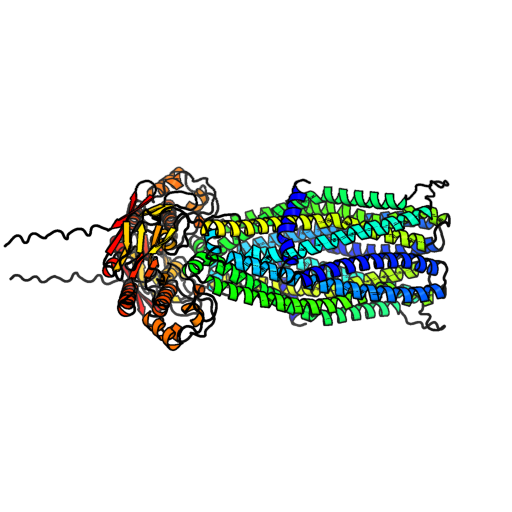MET B N 1
ATOM 7994 C CA . MET B 1 434 ? 19.906 28.156 9.688 1 94.75 434 MET B CA 1
ATOM 7995 C C . MET B 1 434 ? 18.5 28.688 9.445 1 94.75 434 MET B C 1
ATOM 7997 O O . MET B 1 434 ? 18.219 29.859 9.703 1 94.75 434 MET B O 1
ATOM 8001 N N . MET B 1 435 ? 17.734 27.844 8.844 1 94.94 435 MET B N 1
ATOM 8002 C CA . MET B 1 435 ? 16.344 28.172 8.586 1 94.94 435 MET B CA 1
ATOM 8003 C C . MET B 1 435 ? 15.414 27.312 9.445 1 94.94 435 MET B C 1
ATOM 8005 O O . MET B 1 435 ? 15.562 26.094 9.492 1 94.94 435 MET B O 1
ATOM 8009 N N . LEU B 1 436 ? 14.539 27.938 10.172 1 94.5 436 LEU B N 1
ATOM 8010 C CA . LEU B 1 436 ? 13.508 27.234 10.938 1 94.5 436 LEU B CA 1
ATOM 8011 C C . LEU B 1 436 ? 12.133 27.469 10.328 1 94.5 436 LEU B C 1
ATOM 8013 O O . LEU B 1 436 ? 11.531 28.531 10.508 1 94.5 436 LEU B O 1
ATOM 8017 N N . PRO B 1 437 ? 11.625 26.406 9.688 1 91.81 437 PRO B N 1
ATOM 8018 C CA . PRO B 1 437 ? 10.305 26.547 9.062 1 91.81 437 PRO B CA 1
ATOM 8019 C C . PRO B 1 437 ? 9.172 26.5 10.086 1 91.81 437 PRO B C 1
ATOM 8021 O O . PRO B 1 437 ? 9.414 26.297 11.273 1 91.81 437 PRO B O 1
ATOM 8024 N N . GLN B 1 438 ? 8 26.797 9.531 1 82.81 438 GLN B N 1
ATOM 8025 C CA . GLN B 1 438 ? 6.805 26.781 10.375 1 82.81 438 GLN B CA 1
ATOM 8026 C C . GLN B 1 438 ? 6.602 25.422 11.023 1 82.81 438 GLN B C 1
ATOM 8028 O O . GLN B 1 438 ? 6.238 25.328 12.195 1 82.81 438 GLN B O 1
ATOM 8033 N N . ARG B 1 439 ? 6.883 24.391 10.219 1 87.06 439 ARG B N 1
ATOM 8034 C CA . ARG B 1 439 ? 6.836 23.016 10.719 1 87.06 439 ARG B CA 1
ATOM 8035 C C . ARG B 1 439 ? 8.211 22.359 10.648 1 87.06 439 ARG B C 1
ATOM 8037 O O . ARG B 1 439 ? 8.602 21.844 9.602 1 87.06 439 ARG B O 1
ATOM 8044 N N . PRO B 1 440 ? 8.891 22.359 11.797 1 92.19 440 PRO B N 1
ATOM 8045 C CA . PRO B 1 440 ? 10.234 21.766 11.781 1 92.19 440 PRO B CA 1
ATOM 8046 C C . PRO B 1 440 ? 10.211 20.25 11.602 1 92.19 440 PRO B C 1
ATOM 8048 O O . PRO B 1 440 ? 9.195 19.609 11.859 1 92.19 440 PRO B O 1
ATOM 8051 N N . TYR B 1 441 ? 11.32 19.766 11.102 1 93.06 441 TYR B N 1
ATOM 8052 C CA . TYR B 1 441 ? 11.484 18.328 10.906 1 93.06 441 TYR B CA 1
ATOM 8053 C C . TYR B 1 441 ? 12.398 17.734 11.969 1 93.06 441 TYR B C 1
ATOM 8055 O O . TYR B 1 441 ? 13.508 18.219 12.195 1 93.06 441 TYR B O 1
ATOM 8063 N N . PHE B 1 442 ? 11.922 16.656 12.633 1 93.38 442 PHE B N 1
ATOM 8064 C CA . PHE B 1 442 ? 12.703 15.875 13.57 1 93.38 442 PHE B CA 1
ATOM 8065 C C . PHE B 1 442 ? 12.703 14.398 13.18 1 93.38 442 PHE B C 1
ATOM 8067 O O . PHE B 1 442 ? 11.664 13.742 13.227 1 93.38 442 PHE B O 1
ATOM 8074 N N . PRO B 1 443 ? 13.859 13.875 12.82 1 91.12 443 PRO B N 1
ATOM 8075 C CA . PRO B 1 443 ? 13.922 12.477 12.398 1 91.12 443 PRO B CA 1
ATOM 8076 C C . PRO B 1 443 ? 13.445 11.508 13.477 1 91.12 443 PRO B C 1
ATOM 8078 O O . PRO B 1 443 ? 13.617 11.781 14.672 1 91.12 443 PRO B O 1
ATOM 8081 N N . VAL B 1 444 ? 12.891 10.406 13.109 1 89.44 444 VAL B N 1
ATOM 8082 C CA . VAL B 1 444 ? 12.492 9.344 14.031 1 89.44 444 VAL B CA 1
ATOM 8083 C C . VAL B 1 444 ? 13.727 8.719 14.664 1 89.44 444 VAL B C 1
ATOM 8085 O O . VAL B 1 444 ? 14.719 8.453 13.977 1 89.44 444 VAL B O 1
ATOM 8088 N N . GLY B 1 445 ? 13.703 8.5 15.906 1 89.25 445 GLY B N 1
ATOM 8089 C CA . GLY B 1 445 ? 14.828 7.945 16.625 1 89.25 445 GLY B CA 1
ATOM 8090 C C . GLY B 1 445 ? 14.992 8.523 18.016 1 89.25 445 GLY B C 1
ATOM 8091 O O . GLY B 1 445 ? 14 8.859 18.672 1 89.25 445 GLY B O 1
ATOM 8092 N N . GLU B 1 446 ? 16.234 8.633 18.406 1 93.25 446 GLU B N 1
ATOM 8093 C CA . GLU B 1 446 ? 16.531 9.203 19.719 1 93.25 446 GLU B CA 1
ATOM 8094 C C . GLU B 1 446 ? 16.266 10.703 19.75 1 93.25 446 GLU B C 1
ATOM 8096 O O . GLU B 1 446 ? 16.562 11.406 18.781 1 93.25 446 GLU B O 1
ATOM 8101 N N . LEU B 1 447 ? 15.711 11.102 20.891 1 94.69 447 LEU B N 1
ATOM 8102 C CA . LEU B 1 447 ? 15.375 12.516 21.016 1 94.69 447 LEU B CA 1
ATOM 8103 C C . LEU B 1 447 ? 16.609 13.391 20.859 1 94.69 447 LEU B C 1
ATOM 8105 O O . LEU B 1 447 ? 16.562 14.414 20.172 1 94.69 447 LEU B O 1
ATOM 8109 N N . ARG B 1 448 ? 17.719 12.945 21.453 1 94.25 448 ARG B N 1
ATOM 8110 C CA . ARG B 1 448 ? 18.953 13.727 21.359 1 94.25 448 ARG B CA 1
ATOM 8111 C C . ARG B 1 448 ? 19.375 13.891 19.906 1 94.25 448 ARG B C 1
ATOM 8113 O O . ARG B 1 448 ? 19.75 14.992 19.484 1 94.25 448 ARG B O 1
ATOM 8120 N N . ALA B 1 449 ? 19.328 12.812 19.156 1 92.5 449 ALA B N 1
ATOM 8121 C CA . ALA B 1 449 ? 19.719 12.844 17.75 1 92.5 449 ALA B CA 1
ATOM 8122 C C . ALA B 1 449 ? 18.781 13.734 16.938 1 92.5 449 ALA B C 1
ATOM 8124 O O . ALA B 1 449 ? 19.219 14.43 16.016 1 92.5 449 ALA B O 1
ATOM 8125 N N . ALA B 1 450 ? 17.5 13.734 17.312 1 93.5 450 ALA B N 1
ATOM 8126 C CA . ALA B 1 450 ? 16.516 14.539 16.609 1 93.5 450 ALA B CA 1
ATOM 8127 C C . ALA B 1 450 ? 16.75 16.031 16.828 1 93.5 450 ALA B C 1
ATOM 8129 O O . ALA B 1 450 ? 16.594 16.828 15.906 1 93.5 450 ALA B O 1
ATOM 8130 N N . ILE B 1 451 ? 17.156 16.375 17.984 1 94.5 451 ILE B N 1
ATOM 8131 C CA . ILE B 1 451 ? 17.344 17.781 18.375 1 94.5 451 ILE B CA 1
ATOM 8132 C C . ILE B 1 451 ? 18.609 18.328 17.703 1 94.5 451 ILE B C 1
ATOM 8134 O O . ILE B 1 451 ? 18.594 19.453 17.203 1 94.5 451 ILE B O 1
ATOM 8138 N N . VAL B 1 452 ? 19.641 17.516 17.641 1 93.44 452 VAL B N 1
ATOM 8139 C CA . VAL B 1 452 ? 20.922 18 17.172 1 93.44 452 VAL B CA 1
ATOM 8140 C C . VAL B 1 452 ? 21 17.891 15.648 1 93.44 452 VAL B C 1
ATOM 8142 O O . VAL B 1 452 ? 21.922 18.422 15.023 1 93.44 452 VAL B O 1
ATOM 8145 N N . TYR B 1 453 ? 20 17.25 15.086 1 92.56 453 TYR B N 1
ATOM 8146 C CA . TYR B 1 453 ? 19.922 17.094 13.641 1 92.56 453 TYR B CA 1
ATOM 8147 C C . TYR B 1 453 ? 20.141 18.422 12.93 1 92.56 453 TYR B C 1
ATOM 8149 O O . TYR B 1 453 ? 19.609 19.453 13.359 1 92.56 453 TYR B O 1
ATOM 8157 N N . PRO B 1 454 ? 21.047 18.391 11.898 1 90.62 454 PRO B N 1
ATOM 8158 C CA . PRO B 1 454 ? 21.578 17.328 11.062 1 90.62 454 PRO B CA 1
ATOM 8159 C C . PRO B 1 454 ? 22.969 16.859 11.516 1 90.62 454 PRO B C 1
ATOM 8161 O O . PRO B 1 454 ? 23.609 16.062 10.82 1 90.62 454 PRO B O 1
ATOM 8164 N N . ALA B 1 455 ? 23.359 17.469 12.609 1 88.94 455 ALA B N 1
ATOM 8165 C CA . ALA B 1 455 ? 24.641 17.031 13.156 1 88.94 455 ALA B CA 1
ATOM 8166 C C . ALA B 1 455 ? 24.547 15.617 13.703 1 88.94 455 ALA B C 1
ATOM 8168 O O . ALA B 1 455 ? 23.453 15.07 13.844 1 88.94 455 ALA B O 1
ATOM 8169 N N . GLU B 1 456 ? 25.703 15.047 13.93 1 87.69 456 GLU B N 1
ATOM 8170 C CA . GLU B 1 456 ? 25.719 13.711 14.516 1 87.69 456 GLU B CA 1
ATOM 8171 C C . GLU B 1 456 ? 25.25 13.734 15.969 1 87.69 456 GLU B C 1
ATOM 8173 O O . GLU B 1 456 ? 25.391 14.742 16.656 1 87.69 456 GLU B O 1
ATOM 8178 N N . SER B 1 457 ? 24.719 12.641 16.406 1 83.75 457 SER B N 1
ATOM 8179 C CA . SER B 1 457 ? 24.141 12.531 17.734 1 83.75 457 SER B CA 1
ATOM 8180 C C . SER B 1 457 ? 25.156 12.906 18.812 1 83.75 457 SER B C 1
ATOM 8182 O O . SER B 1 457 ? 24.797 13.461 19.844 1 83.75 457 SER B O 1
ATOM 8184 N N . GLY B 1 458 ? 26.438 12.766 18.578 1 85.06 458 GLY B N 1
ATOM 8185 C CA . GLY B 1 458 ? 27.453 13.023 19.578 1 85.06 458 GLY B CA 1
ATOM 8186 C C . GLY B 1 458 ? 28.094 14.398 19.453 1 85.06 458 GLY B C 1
ATOM 8187 O O . GLY B 1 458 ? 29.062 14.711 20.141 1 85.06 458 GLY B O 1
ATOM 8188 N N . ALA B 1 459 ? 27.484 15.289 18.641 1 90.25 459 ALA B N 1
ATOM 8189 C CA . ALA B 1 459 ? 28.062 16.594 18.406 1 90.25 459 ALA B CA 1
ATOM 8190 C C . ALA B 1 459 ? 27.969 17.484 19.641 1 90.25 459 ALA B C 1
ATOM 8192 O O . ALA B 1 459 ? 28.812 18.359 19.844 1 90.25 459 ALA B O 1
ATOM 8193 N N . PHE B 1 460 ? 26.906 17.312 20.5 1 95.06 460 PHE B N 1
ATOM 8194 C CA . PHE B 1 460 ? 26.688 18.062 21.734 1 95.06 460 PHE B CA 1
ATOM 8195 C C . PHE B 1 460 ? 26.531 17.109 22.922 1 95.06 460 PHE B C 1
ATOM 8197 O O . PHE B 1 460 ? 26.078 15.977 22.75 1 95.06 460 PHE B O 1
ATOM 8204 N N . SER B 1 461 ? 26.875 17.594 24.062 1 94.81 461 SER B N 1
ATOM 8205 C CA . SER B 1 461 ? 26.734 16.766 25.266 1 94.81 461 SER B CA 1
ATOM 8206 C C . SER B 1 461 ? 25.281 16.703 25.719 1 94.81 461 SER B C 1
ATOM 8208 O O . SER B 1 461 ? 24.484 17.594 25.391 1 94.81 461 SER B O 1
ATOM 8210 N N . ASP B 1 462 ? 24.969 15.68 26.5 1 94.12 462 ASP B N 1
ATOM 8211 C CA . ASP B 1 462 ? 23.625 15.523 27.031 1 94.12 462 ASP B CA 1
ATOM 8212 C C . ASP B 1 462 ? 23.25 16.703 27.938 1 94.12 462 ASP B C 1
ATOM 8214 O O . ASP B 1 462 ? 22.109 17.141 27.953 1 94.12 462 ASP B O 1
ATOM 8218 N N . ALA B 1 463 ? 24.219 17.141 28.578 1 94.94 463 ALA B N 1
ATOM 8219 C CA . ALA B 1 463 ? 23.984 18.25 29.5 1 94.94 463 ALA B CA 1
ATOM 8220 C C . ALA B 1 463 ? 23.609 19.531 28.734 1 94.94 463 ALA B C 1
ATOM 8222 O O . ALA B 1 463 ? 22.719 20.266 29.156 1 94.94 463 ALA B O 1
ATOM 8223 N N . GLN B 1 464 ? 24.266 19.766 27.688 1 95.62 464 GLN B N 1
ATOM 8224 C CA . GLN B 1 464 ? 23.984 20.938 26.859 1 95.62 464 GLN B CA 1
ATOM 8225 C C . GLN B 1 464 ? 22.578 20.875 26.266 1 95.62 464 GLN B C 1
ATOM 8227 O O . GLN B 1 464 ? 21.844 21.859 26.281 1 95.62 464 GLN B O 1
ATOM 8232 N N . VAL B 1 465 ? 22.266 19.719 25.797 1 96.62 465 VAL B N 1
ATOM 8233 C CA . VAL B 1 465 ? 20.969 19.531 25.156 1 96.62 465 VAL B CA 1
ATOM 8234 C C . VAL B 1 465 ? 19.859 19.672 26.203 1 96.62 465 VAL B C 1
ATOM 8236 O O . VAL B 1 465 ? 18.844 20.328 25.953 1 96.62 465 VAL B O 1
ATOM 8239 N N . ALA B 1 466 ? 20.047 19.109 27.359 1 96.69 466 ALA B N 1
ATOM 8240 C CA . ALA B 1 466 ? 19.047 19.172 28.422 1 96.69 466 ALA B CA 1
ATOM 8241 C C . ALA B 1 466 ? 18.844 20.609 28.891 1 96.69 466 ALA B C 1
ATOM 8243 O O . ALA B 1 466 ? 17.719 21.031 29.172 1 96.69 466 ALA B O 1
ATOM 8244 N N . GLU B 1 467 ? 19.875 21.328 28.984 1 96.38 467 GLU B N 1
ATOM 8245 C CA . GLU B 1 467 ? 19.797 22.719 29.438 1 96.38 467 GLU B CA 1
ATOM 8246 C C . GLU B 1 467 ? 18.969 23.562 28.469 1 96.38 467 GLU B C 1
ATOM 8248 O O . GLU B 1 467 ? 18.109 24.328 28.891 1 96.38 467 GLU B O 1
ATOM 8253 N N . VAL B 1 468 ? 19.25 23.422 27.203 1 96.56 468 VAL B N 1
ATOM 8254 C CA . VAL B 1 468 ? 18.531 24.219 26.219 1 96.56 468 VAL B CA 1
ATOM 8255 C C . VAL B 1 468 ? 17.047 23.844 26.219 1 96.56 468 VAL B C 1
ATOM 8257 O O . VAL B 1 468 ? 16.188 24.703 26.016 1 96.56 468 VAL B O 1
ATOM 8260 N N . LEU B 1 469 ? 16.766 22.594 26.469 1 97.06 469 LEU B N 1
ATOM 8261 C CA . LEU B 1 469 ? 15.367 22.141 26.516 1 97.06 469 LEU B CA 1
ATOM 8262 C C . LEU B 1 469 ? 14.633 22.812 27.672 1 97.06 469 LEU B C 1
ATOM 8264 O O . LEU B 1 469 ? 13.469 23.188 27.531 1 97.06 469 LEU B O 1
ATOM 8268 N N . ARG B 1 470 ? 15.266 22.922 28.719 1 96.25 470 ARG B N 1
ATOM 8269 C CA . ARG B 1 470 ? 14.664 23.609 29.859 1 96.25 470 ARG B CA 1
ATOM 8270 C C . ARG B 1 470 ? 14.445 25.078 29.562 1 96.25 470 ARG B C 1
ATOM 8272 O O . ARG B 1 470 ? 13.43 25.656 29.969 1 96.25 470 ARG B O 1
ATOM 8279 N N . GLU B 1 471 ? 15.336 25.656 28.891 1 96.19 471 GLU B N 1
ATOM 8280 C CA . GLU B 1 471 ? 15.289 27.094 28.609 1 96.19 471 GLU B CA 1
ATOM 8281 C C . GLU B 1 471 ? 14.141 27.406 27.641 1 96.19 471 GLU B C 1
ATOM 8283 O O . GLU B 1 471 ? 13.539 28.484 27.734 1 96.19 471 GLU B O 1
ATOM 8288 N N . VAL B 1 472 ? 13.906 26.484 26.719 1 95.94 472 VAL B N 1
ATOM 8289 C CA . VAL B 1 472 ? 12.859 26.766 25.75 1 95.94 472 VAL B CA 1
ATOM 8290 C C . VAL B 1 472 ? 11.5 26.328 26.312 1 95.94 472 VAL B C 1
ATOM 8292 O O . VAL B 1 472 ? 10.492 26.391 25.609 1 95.94 472 VAL B O 1
ATOM 8295 N N . GLY B 1 473 ? 11.445 25.781 27.469 1 92.25 473 GLY B N 1
ATOM 8296 C CA . GLY B 1 473 ? 10.195 25.484 28.141 1 92.25 473 GLY B CA 1
ATOM 8297 C C . GLY B 1 473 ? 9.75 24.047 27.984 1 92.25 473 GLY B C 1
ATOM 8298 O O . GLY B 1 473 ? 8.547 23.766 27.938 1 92.25 473 GLY B O 1
ATOM 8299 N N . LEU B 1 474 ? 10.719 23.094 27.766 1 93.5 474 LEU B N 1
ATOM 8300 C CA . LEU B 1 474 ? 10.375 21.688 27.625 1 93.5 474 LEU B CA 1
ATOM 8301 C C . LEU B 1 474 ? 11.164 20.844 28.625 1 93.5 474 LEU B C 1
ATOM 8303 O O . LEU B 1 474 ? 11.852 19.891 28.219 1 93.5 474 LEU B O 1
ATOM 8307 N N . PRO B 1 475 ? 10.953 21.047 29.875 1 92.81 475 PRO B N 1
ATOM 8308 C CA . PRO B 1 475 ? 11.742 20.312 30.875 1 92.81 475 PRO B CA 1
ATOM 8309 C C . PRO B 1 475 ? 11.445 18.828 30.891 1 92.81 475 PRO B C 1
ATOM 8311 O O . PRO B 1 475 ? 12.328 18.016 31.156 1 92.81 475 PRO B O 1
ATOM 8314 N N . ALA B 1 476 ? 10.281 18.422 30.594 1 89.38 476 ALA B N 1
ATOM 8315 C CA . ALA B 1 476 ? 9.906 17 30.594 1 89.38 476 ALA B CA 1
ATOM 8316 C C . ALA B 1 476 ? 10.695 16.219 29.562 1 89.38 476 ALA B C 1
ATOM 8318 O O . ALA B 1 476 ? 11.008 15.047 29.75 1 89.38 476 ALA B O 1
ATOM 8319 N N . LEU B 1 477 ? 11.008 16.859 28.484 1 93.38 477 LEU B N 1
ATOM 8320 C CA . LEU B 1 477 ? 11.75 16.188 27.422 1 93.38 477 LEU B CA 1
ATOM 8321 C C . LEU B 1 477 ? 13.227 16.094 27.766 1 93.38 477 LEU B C 1
ATOM 8323 O O . LEU B 1 477 ? 13.93 15.219 27.25 1 93.38 477 LEU B O 1
ATOM 8327 N N . ALA B 1 478 ? 13.648 17 28.641 1 94.12 478 ALA B N 1
ATOM 8328 C CA . ALA B 1 478 ? 15.062 17.016 29.016 1 94.12 478 ALA B CA 1
ATOM 8329 C C . ALA B 1 478 ? 15.445 15.727 29.734 1 94.12 478 ALA B C 1
ATOM 8331 O O . ALA B 1 478 ? 16.609 15.32 29.703 1 94.12 478 ALA B O 1
ATOM 8332 N N . GLU B 1 479 ? 14.492 15.016 30.266 1 92 479 GLU B N 1
ATOM 8333 C CA . GLU B 1 479 ? 14.75 13.797 31.031 1 92 479 GLU B CA 1
ATOM 8334 C C . GLU B 1 479 ? 14.641 12.555 30.141 1 92 479 GLU B C 1
ATOM 8336 O O . GLU B 1 479 ? 14.953 11.445 30.578 1 92 479 GLU B O 1
ATOM 8341 N N . ARG B 1 480 ? 14.344 12.742 28.922 1 93.69 480 ARG B N 1
ATOM 8342 C CA . ARG B 1 480 ? 14.039 11.609 28.062 1 93.69 480 ARG B CA 1
ATOM 8343 C C . ARG B 1 480 ? 14.875 11.656 26.781 1 93.69 480 ARG B C 1
ATOM 8345 O O . ARG B 1 480 ? 14.375 11.344 25.688 1 93.69 480 ARG B O 1
ATOM 8352 N N . LEU B 1 481 ? 16.094 12.016 26.891 1 94.12 481 LEU B N 1
ATOM 8353 C CA . LEU B 1 481 ? 16.938 12.242 25.719 1 94.12 481 LEU B CA 1
ATOM 8354 C C . LEU B 1 481 ? 17.203 10.93 24.984 1 94.12 481 LEU B C 1
ATOM 8356 O O . LEU B 1 481 ? 17.406 10.922 23.766 1 94.12 481 LEU B O 1
ATOM 8360 N N . ASP B 1 482 ? 17.141 9.828 25.688 1 92.56 482 ASP B N 1
ATOM 8361 C CA . ASP B 1 482 ? 17.469 8.531 25.078 1 92.56 482 ASP B CA 1
ATOM 8362 C C . ASP B 1 482 ? 16.219 7.836 24.562 1 92.56 482 ASP B C 1
ATOM 8364 O O . ASP B 1 482 ? 16.297 6.762 23.969 1 92.56 482 ASP B O 1
ATOM 8368 N N . GLN B 1 483 ? 15.25 8.484 24.766 1 93 483 GLN B N 1
ATOM 8369 C CA . GLN B 1 483 ? 13.992 7.883 24.328 1 93 483 GLN B CA 1
ATOM 8370 C C . GLN B 1 483 ? 13.875 7.891 22.812 1 93 483 GLN B C 1
ATOM 8372 O O . GLN B 1 483 ? 14.25 8.867 22.156 1 93 483 GLN B O 1
ATOM 8377 N N . HIS B 1 484 ? 13.445 6.766 22.266 1 91.75 484 HIS B N 1
ATOM 8378 C CA . HIS B 1 484 ? 13.18 6.645 20.844 1 91.75 484 HIS B CA 1
ATOM 8379 C C . HIS B 1 484 ? 11.711 6.938 20.531 1 91.75 484 HIS B C 1
ATOM 8381 O O . HIS B 1 484 ? 10.82 6.527 21.281 1 91.75 484 HIS B O 1
ATOM 8387 N N . GLY B 1 485 ? 11.477 7.785 19.469 1 86.81 485 GLY B N 1
ATOM 8388 C CA . GLY B 1 485 ? 10.086 8.055 19.156 1 86.81 485 GLY B CA 1
ATOM 8389 C C . GLY B 1 485 ? 9.898 8.773 17.828 1 86.81 485 GLY B C 1
ATOM 8390 O O . GLY B 1 485 ? 10.867 9.055 17.125 1 86.81 485 GLY B O 1
ATOM 8391 N N . HIS B 1 486 ? 8.586 8.922 17.5 1 87.56 486 HIS B N 1
ATOM 8392 C CA . HIS B 1 486 ? 8.141 9.75 16.391 1 87.56 486 HIS B CA 1
ATOM 8393 C C . HIS B 1 486 ? 7.805 11.164 16.859 1 87.56 486 HIS B C 1
ATOM 8395 O O . HIS B 1 486 ? 6.637 11.484 17.078 1 87.56 486 HIS B O 1
ATOM 8401 N N . TRP B 1 487 ? 8.742 11.922 16.859 1 88.44 487 TRP B N 1
ATOM 8402 C CA . TRP B 1 487 ? 8.68 13.195 17.562 1 88.44 487 TRP B CA 1
ATOM 8403 C C . TRP B 1 487 ? 7.699 14.148 16.875 1 88.44 487 TRP B C 1
ATOM 8405 O O . TRP B 1 487 ? 6.953 14.867 17.547 1 88.44 487 TRP B O 1
ATOM 8415 N N . ASN B 1 488 ? 7.664 14.219 15.484 1 87.81 488 ASN B N 1
ATOM 8416 C CA . ASN B 1 488 ? 6.738 15.094 14.781 1 87.81 488 ASN B CA 1
ATOM 8417 C C . ASN B 1 488 ? 5.289 14.664 14.992 1 87.81 488 ASN B C 1
ATOM 8419 O O . ASN B 1 488 ? 4.367 15.469 14.82 1 87.81 488 ASN B O 1
ATOM 8423 N N . ARG B 1 489 ? 5.059 13.469 15.391 1 74.56 489 ARG B N 1
ATOM 8424 C CA . ARG B 1 489 ? 3.713 12.961 15.633 1 74.56 489 ARG B CA 1
ATOM 8425 C C . ARG B 1 489 ? 3.328 13.109 17.109 1 74.56 489 ARG B C 1
ATOM 8427 O O . ARG B 1 489 ? 2.16 13.344 17.422 1 74.56 489 ARG B O 1
ATOM 8434 N N . THR B 1 490 ? 4.277 12.969 17.969 1 78.25 490 THR B N 1
ATOM 8435 C CA . THR B 1 490 ? 4.02 12.891 19.406 1 78.25 490 THR B CA 1
ATOM 8436 C C . THR B 1 490 ? 3.941 14.289 20.016 1 78.25 490 THR B C 1
ATOM 8438 O O . THR B 1 490 ? 3.156 14.523 20.938 1 78.25 490 THR B O 1
ATOM 8441 N N . LEU B 1 491 ? 4.699 15.188 19.422 1 81.69 491 LEU B N 1
ATOM 8442 C CA . LEU B 1 491 ? 4.77 16.531 20 1 81.69 491 LEU B CA 1
ATOM 8443 C C . LEU B 1 491 ? 3.773 17.453 19.312 1 81.69 491 LEU B C 1
ATOM 8445 O O . LEU B 1 491 ? 3.516 17.328 18.109 1 81.69 491 LEU B O 1
ATOM 8449 N N . SER B 1 492 ? 3.217 18.359 20.078 1 75.25 492 SER B N 1
ATOM 8450 C CA . SER B 1 492 ? 2.385 19.406 19.516 1 75.25 492 SER B CA 1
ATOM 8451 C C . SER B 1 492 ? 3.209 20.359 18.641 1 75.25 492 SER B C 1
ATOM 8453 O O . SER B 1 492 ? 4.441 20.344 18.703 1 75.25 492 SER B O 1
ATOM 8455 N N . LEU B 1 493 ? 2.516 21.031 17.75 1 80.44 493 LEU B N 1
ATOM 8456 C CA . LEU B 1 493 ? 3.225 21.953 16.875 1 80.44 493 LEU B CA 1
ATOM 8457 C C . LEU B 1 493 ? 3.982 23 17.703 1 80.44 493 LEU B C 1
ATOM 8459 O O . LEU B 1 493 ? 5.098 23.375 17.344 1 80.44 493 LEU B O 1
ATOM 8463 N N . GLY B 1 494 ? 3.355 23.5 18.781 1 84 494 GLY B N 1
ATOM 8464 C CA . GLY B 1 494 ? 4.059 24.422 19.656 1 84 494 GLY B CA 1
ATOM 8465 C C . GLY B 1 494 ? 5.32 23.828 20.25 1 84 494 GLY B C 1
ATOM 8466 O O . GLY B 1 494 ? 6.355 24.5 20.328 1 84 494 GLY B O 1
ATOM 8467 N N . GLU B 1 495 ? 5.207 22.594 20.672 1 86.31 495 GLU B N 1
ATOM 8468 C CA . GLU B 1 495 ? 6.371 21.906 21.219 1 86.31 495 GLU B CA 1
ATOM 8469 C C . GLU B 1 495 ? 7.449 21.719 20.156 1 86.31 495 GLU B C 1
ATOM 8471 O O . GLU B 1 495 ? 8.641 21.844 20.438 1 86.31 495 GLU B O 1
ATOM 8476 N N . GLN B 1 496 ? 7.016 21.438 18.984 1 91.81 496 GLN B N 1
ATOM 8477 C CA . GLN B 1 496 ? 7.953 21.281 17.875 1 91.81 496 GLN B CA 1
ATOM 8478 C C . GLN B 1 496 ? 8.68 22.594 17.578 1 91.81 496 GLN B C 1
ATOM 8480 O O . GLN B 1 496 ? 9.883 22.594 17.312 1 91.81 496 GLN B O 1
ATOM 8485 N N . GLN B 1 497 ? 7.945 23.703 17.609 1 92.25 497 GLN B N 1
ATOM 8486 C CA . GLN B 1 497 ? 8.547 25 17.375 1 92.25 497 GLN B CA 1
ATOM 8487 C C . GLN B 1 497 ? 9.562 25.344 18.469 1 92.25 497 GLN B C 1
ATOM 8489 O O . GLN B 1 497 ? 10.641 25.875 18.172 1 92.25 497 GLN B O 1
ATOM 8494 N N . ARG B 1 498 ? 9.219 25.016 19.719 1 94.5 498 ARG B N 1
ATOM 8495 C CA . ARG B 1 498 ? 10.172 25.203 20.797 1 94.5 498 ARG B CA 1
ATOM 8496 C C . ARG B 1 498 ? 11.43 24.359 20.578 1 94.5 498 ARG B C 1
ATOM 8498 O O . ARG B 1 498 ? 12.547 24.828 20.812 1 94.5 498 ARG B O 1
ATOM 8505 N N . LEU B 1 499 ? 11.227 23.156 20.141 1 95.31 499 LEU B N 1
ATOM 8506 C CA . LEU B 1 499 ? 12.352 22.281 19.844 1 95.31 499 LEU B CA 1
ATOM 8507 C C . LEU B 1 499 ? 13.211 22.844 18.719 1 95.31 499 LEU B C 1
ATOM 8509 O O . LEU B 1 499 ? 14.43 22.688 18.719 1 95.31 499 LEU B O 1
ATOM 8513 N N . GLY B 1 500 ? 12.586 23.406 17.719 1 95.81 500 GLY B N 1
ATOM 8514 C CA . GLY B 1 500 ? 13.32 24.078 16.672 1 95.81 500 GLY B CA 1
ATOM 8515 C C . GLY B 1 500 ? 14.219 25.188 17.188 1 95.81 500 GLY B C 1
ATOM 8516 O O . GLY B 1 500 ? 15.367 25.312 16.766 1 95.81 500 GLY B O 1
ATOM 8517 N N . ILE B 1 501 ? 13.68 25.969 18.109 1 96.75 501 ILE B N 1
ATOM 8518 C CA . ILE B 1 501 ? 14.453 27.047 18.703 1 96.75 501 ILE B CA 1
ATOM 8519 C C . ILE B 1 501 ? 15.609 26.453 19.516 1 96.75 501 ILE B C 1
ATOM 8521 O O . ILE B 1 501 ? 16.719 27 19.531 1 96.75 501 ILE B O 1
ATOM 8525 N N . ALA B 1 502 ? 15.344 25.344 20.188 1 96.94 502 ALA B N 1
ATOM 8526 C CA . ALA B 1 502 ? 16.406 24.656 20.906 1 96.94 502 ALA B CA 1
ATOM 8527 C C . ALA B 1 502 ? 17.547 24.266 19.984 1 96.94 502 ALA B C 1
ATOM 8529 O O . ALA B 1 502 ? 18.719 24.438 20.328 1 96.94 502 ALA B O 1
ATOM 8530 N N . ARG B 1 503 ? 17.219 23.781 18.859 1 96.06 503 ARG B N 1
ATOM 8531 C CA . ARG B 1 503 ? 18.203 23.438 17.844 1 96.06 503 ARG B CA 1
ATOM 8532 C C . ARG B 1 503 ? 19.047 24.656 17.469 1 96.06 503 ARG B C 1
ATOM 8534 O O . ARG B 1 503 ? 20.266 24.578 17.344 1 96.06 503 ARG B O 1
ATOM 8541 N N . ALA B 1 504 ? 18.391 25.766 17.266 1 96.38 504 ALA B N 1
ATOM 8542 C CA . ALA B 1 504 ? 19.078 27 16.906 1 96.38 504 ALA B CA 1
ATOM 8543 C C . ALA B 1 504 ? 20.031 27.438 18 1 96.38 504 ALA B C 1
ATOM 8545 O O . ALA B 1 504 ? 21.141 27.922 17.719 1 96.38 504 ALA B O 1
ATOM 8546 N N . LEU B 1 505 ? 19.594 27.297 19.219 1 97.38 505 LEU B N 1
ATOM 8547 C CA . LEU B 1 505 ? 20.438 27.688 20.359 1 97.38 505 LEU B CA 1
ATOM 8548 C C . LEU B 1 505 ? 21.703 26.844 20.422 1 97.38 505 LEU B C 1
ATOM 8550 O O . LEU B 1 505 ? 22.766 27.328 20.797 1 97.38 505 LEU B O 1
ATOM 8554 N N . LEU B 1 506 ? 21.562 25.562 20.094 1 96.25 506 LEU B N 1
ATOM 8555 C CA . LEU B 1 506 ? 22.703 24.656 20.141 1 96.25 506 LEU B CA 1
ATOM 8556 C C . LEU B 1 506 ? 23.672 24.953 19 1 96.25 506 LEU B C 1
ATOM 8558 O O . LEU B 1 506 ? 24.891 25.062 19.219 1 96.25 506 LEU B O 1
ATOM 8562 N N . HIS B 1 507 ? 23.203 25.141 17.797 1 94.94 507 HIS B N 1
ATOM 8563 C CA . HIS B 1 507 ? 24.047 25.312 16.625 1 94.94 507 HIS B CA 1
ATOM 8564 C C . HIS B 1 507 ? 24.594 26.734 16.531 1 94.94 507 HIS B C 1
ATOM 8566 O O . HIS B 1 507 ? 25.656 26.953 15.945 1 94.94 507 HIS B O 1
ATOM 8572 N N . ALA B 1 508 ? 23.891 27.703 17.016 1 94.94 508 ALA B N 1
ATOM 8573 C CA . ALA B 1 508 ? 24.297 29.109 17.109 1 94.94 508 ALA B CA 1
ATOM 8574 C C . ALA B 1 508 ? 24.734 29.641 15.742 1 94.94 508 ALA B C 1
ATOM 8576 O O . ALA B 1 508 ? 25.891 30.062 15.578 1 94.94 508 ALA B O 1
ATOM 8577 N N . PRO B 1 509 ? 23.875 29.672 14.758 1 95.12 509 PRO B N 1
ATOM 8578 C CA . PRO B 1 509 ? 24.234 30.172 13.43 1 95.12 509 PRO B CA 1
ATOM 8579 C C . PRO B 1 509 ? 24.484 31.672 13.398 1 95.12 509 PRO B C 1
ATOM 8581 O O . PRO B 1 509 ? 24 32.406 14.273 1 95.12 509 PRO B O 1
ATOM 8584 N N . GLN B 1 510 ? 25.203 32.094 12.414 1 94.69 510 GLN B N 1
ATOM 8585 C CA . GLN B 1 510 ? 25.406 33.531 12.219 1 94.69 510 GLN B CA 1
ATOM 8586 C C . GLN B 1 510 ? 24.125 34.219 11.758 1 94.69 510 GLN B C 1
ATOM 8588 O O . GLN B 1 510 ? 23.859 35.375 12.141 1 94.69 510 GLN B O 1
ATOM 8593 N N . TYR B 1 511 ? 23.422 33.531 10.922 1 95.69 511 TYR B N 1
ATOM 8594 C CA . TYR B 1 511 ? 22.141 34.031 10.438 1 95.69 511 TYR B CA 1
ATOM 8595 C C . TYR B 1 511 ? 21.016 33.031 10.766 1 95.69 511 TYR B C 1
ATOM 8597 O O . TYR B 1 511 ? 21.109 31.859 10.414 1 95.69 511 TYR B O 1
ATOM 8605 N N . LEU B 1 512 ? 19.984 33.5 11.453 1 96.94 512 LEU B N 1
ATOM 8606 C CA . LEU B 1 512 ? 18.844 32.656 11.82 1 96.94 512 LEU B CA 1
ATOM 8607 C C . LEU B 1 512 ? 17.562 33.188 11.188 1 96.94 512 LEU B C 1
ATOM 8609 O O . LEU B 1 512 ? 17.156 34.344 11.453 1 96.94 512 LEU B O 1
ATOM 8613 N N . PHE B 1 513 ? 17.016 32.438 10.297 1 96.81 513 PHE B N 1
ATOM 8614 C CA . PHE B 1 513 ? 15.781 32.781 9.625 1 96.81 513 PHE B CA 1
ATOM 8615 C C . PHE B 1 513 ? 14.602 32.031 10.234 1 96.81 513 PHE B C 1
ATOM 8617 O O . PHE B 1 513 ? 14.57 30.812 10.234 1 96.81 513 PHE B O 1
ATOM 8624 N N . LEU B 1 514 ? 13.625 32.75 10.758 1 96.38 514 LEU B N 1
ATOM 8625 C CA . LEU B 1 514 ? 12.453 32.188 11.422 1 96.38 514 LEU B CA 1
ATOM 8626 C C . LEU B 1 514 ? 11.203 32.375 10.57 1 96.38 514 LEU B C 1
ATOM 8628 O O . LEU B 1 514 ? 10.633 33.469 10.539 1 96.38 514 LEU B O 1
ATOM 8632 N N . ASP B 1 515 ? 10.773 31.344 9.914 1 93.38 515 ASP B N 1
ATOM 8633 C CA . ASP B 1 515 ? 9.578 31.391 9.078 1 93.38 515 ASP B CA 1
ATOM 8634 C C . ASP B 1 515 ? 8.344 30.953 9.859 1 93.38 515 ASP B C 1
ATOM 8636 O O . ASP B 1 515 ? 7.953 29.781 9.812 1 93.38 515 ASP B O 1
ATOM 8640 N N . GLU B 1 516 ? 7.688 31.891 10.516 1 88 516 GLU B N 1
ATOM 8641 C CA . GLU B 1 516 ? 6.531 31.641 11.367 1 88 516 GLU B CA 1
ATOM 8642 C C . GLU B 1 516 ? 6.832 30.562 12.398 1 88 516 GLU B C 1
ATOM 8644 O O . GLU B 1 516 ? 6.023 29.641 12.602 1 88 516 GLU B O 1
ATOM 8649 N N . ALA B 1 517 ? 8.023 30.672 12.945 1 91.12 517 ALA B N 1
ATOM 8650 C CA . ALA B 1 517 ? 8.57 29.609 13.789 1 91.12 517 ALA B CA 1
ATOM 8651 C C . ALA B 1 517 ? 7.938 29.625 15.18 1 91.12 517 ALA B C 1
ATOM 8653 O O . ALA B 1 517 ? 8.188 28.734 15.992 1 91.12 517 ALA B O 1
ATOM 8654 N N . THR B 1 518 ? 7.117 30.656 15.508 1 88.94 518 THR B N 1
ATOM 8655 C CA . THR B 1 518 ? 6.457 30.75 16.812 1 88.94 518 THR B CA 1
ATOM 8656 C C . THR B 1 518 ? 4.957 30.984 16.641 1 88.94 518 THR B C 1
ATOM 8658 O O . THR B 1 518 ? 4.293 31.469 17.547 1 88.94 518 THR B O 1
ATOM 8661 N N . ALA B 1 519 ? 4.496 30.656 15.469 1 79.62 519 ALA B N 1
ATOM 8662 C CA . ALA B 1 519 ? 3.119 30.984 15.102 1 79.62 519 ALA B CA 1
ATOM 8663 C C . ALA B 1 519 ? 2.131 30.172 15.93 1 79.62 519 ALA B C 1
ATOM 8665 O O . ALA B 1 519 ? 0.982 30.578 16.125 1 79.62 519 ALA B O 1
ATOM 8666 N N . SER B 1 520 ? 2.545 29.031 16.438 1 76.31 520 SER B N 1
ATOM 8667 C CA . SER B 1 520 ? 1.628 28.141 17.156 1 76.31 520 SER B CA 1
ATOM 8668 C C . SER B 1 520 ? 1.763 28.312 18.656 1 76.31 520 SER B C 1
ATOM 8670 O O . SER B 1 520 ? 1.2 27.531 19.438 1 76.31 520 SER B O 1
ATOM 8672 N N . LEU B 1 521 ? 2.479 29.328 19.078 1 81.44 521 LEU B N 1
ATOM 8673 C CA . LEU B 1 521 ? 2.639 29.656 20.5 1 81.44 521 LEU B CA 1
ATOM 8674 C C . LEU B 1 521 ? 1.731 30.812 20.891 1 81.44 521 LEU B C 1
ATOM 8676 O O . LEU B 1 521 ? 1.34 31.625 20.062 1 81.44 521 LEU B O 1
ATOM 8680 N N . ASP B 1 522 ? 1.325 30.828 22.188 1 78.19 522 ASP B N 1
ATOM 8681 C CA . ASP B 1 522 ? 0.629 32 22.703 1 78.19 522 ASP B CA 1
ATOM 8682 C C . ASP B 1 522 ? 1.565 33.219 22.781 1 78.19 522 ASP B C 1
ATOM 8684 O O . ASP B 1 522 ? 2.787 33.062 22.734 1 78.19 522 ASP B O 1
ATOM 8688 N N . GLU B 1 523 ? 0.947 34.375 22.922 1 82.38 523 GLU B N 1
ATOM 8689 C CA . GLU B 1 523 ? 1.701 35.625 22.844 1 82.38 523 GLU B CA 1
ATOM 8690 C C . GLU B 1 523 ? 2.768 35.688 23.922 1 82.38 523 GLU B C 1
ATOM 8692 O O . GLU B 1 523 ? 3.922 36.031 23.656 1 82.38 523 GLU B O 1
ATOM 8697 N N . PRO B 1 524 ? 2.467 35.312 25.172 1 83.81 524 PRO B N 1
ATOM 8698 C CA . PRO B 1 524 ? 3.514 35.344 26.203 1 83.81 524 PRO B CA 1
ATOM 8699 C C . PRO B 1 524 ? 4.66 34.375 25.906 1 83.81 524 PRO B C 1
ATOM 8701 O O . PRO B 1 524 ? 5.828 34.719 26.125 1 83.81 524 PRO B O 1
ATOM 8704 N N . SER B 1 525 ? 4.391 33.25 25.453 1 88 525 SER B N 1
ATOM 8705 C CA . SER B 1 525 ? 5.414 32.281 25.141 1 88 525 SER B CA 1
ATOM 8706 C C . SER B 1 525 ? 6.285 32.719 23.969 1 88 525 SER B C 1
ATOM 8708 O O . SER B 1 525 ? 7.496 32.5 23.969 1 88 525 SER B O 1
ATOM 8710 N N . GLU B 1 526 ? 5.664 33.25 22.984 1 90.81 526 GLU B N 1
ATOM 8711 C CA . GLU B 1 526 ? 6.402 33.812 21.859 1 90.81 526 GLU B CA 1
ATOM 8712 C C . GLU B 1 526 ? 7.383 34.875 22.328 1 90.81 526 GLU B C 1
ATOM 8714 O O . GLU B 1 526 ? 8.547 34.875 21.938 1 90.81 526 GLU B O 1
ATOM 8719 N N . ALA B 1 527 ? 6.883 35.781 23.172 1 92.12 527 ALA B N 1
ATOM 8720 C CA . ALA B 1 527 ? 7.734 36.844 23.703 1 92.12 527 ALA B CA 1
ATOM 8721 C C . ALA B 1 527 ? 8.906 36.281 24.484 1 92.12 527 ALA B C 1
ATOM 8723 O O . ALA B 1 527 ? 10.047 36.75 24.344 1 92.12 527 ALA B O 1
ATOM 8724 N N . ALA B 1 528 ? 8.633 35.312 25.266 1 93.69 528 ALA B N 1
ATOM 8725 C CA . ALA B 1 528 ? 9.672 34.656 26.062 1 93.69 528 ALA B CA 1
ATOM 8726 C C . ALA B 1 528 ? 10.758 34.062 25.188 1 93.69 528 ALA B C 1
ATOM 8728 O O . ALA B 1 528 ? 11.945 34.125 25.516 1 93.69 528 ALA B O 1
ATOM 8729 N N . LEU B 1 529 ? 10.453 33.438 24.172 1 95.38 529 LEU B N 1
ATOM 8730 C CA . LEU B 1 529 ? 11.406 32.781 23.281 1 95.38 529 LEU B CA 1
ATOM 8731 C C . LEU B 1 529 ? 12.266 33.812 22.547 1 95.38 529 LEU B C 1
ATOM 8733 O O . LEU B 1 529 ? 13.469 33.594 22.359 1 95.38 529 LEU B O 1
ATOM 8737 N N . TYR B 1 530 ? 11.656 34.875 22.094 1 95.44 530 TYR B N 1
ATOM 8738 C CA . TYR B 1 530 ? 12.438 35.906 21.406 1 95.44 530 TYR B CA 1
ATOM 8739 C C . TYR B 1 530 ? 13.414 36.562 22.375 1 95.44 530 TYR B C 1
ATOM 8741 O O . TYR B 1 530 ? 14.547 36.906 22 1 95.44 530 TYR B O 1
ATOM 8749 N N . LYS B 1 531 ? 12.969 36.781 23.609 1 95.81 531 LYS B N 1
ATOM 8750 C CA . LYS B 1 531 ? 13.875 37.281 24.625 1 95.81 531 LYS B CA 1
ATOM 8751 C C . LYS B 1 531 ? 15.031 36.344 24.891 1 95.81 531 LYS B C 1
ATOM 8753 O O . LYS B 1 531 ? 16.172 36.75 25.078 1 95.81 531 LYS B O 1
ATOM 8758 N N . LEU B 1 532 ? 14.68 35.125 24.906 1 96.62 532 LEU B N 1
ATOM 8759 C CA . LEU B 1 532 ? 15.695 34.094 25.094 1 96.62 532 LEU B CA 1
ATOM 8760 C C . LEU B 1 532 ? 16.719 34.094 23.969 1 96.62 532 LEU B C 1
ATOM 8762 O O . LEU B 1 532 ? 17.922 34 24.203 1 96.62 532 LEU B O 1
ATOM 8766 N N . LEU B 1 533 ? 16.328 34.188 22.75 1 96.31 533 LEU B N 1
ATOM 8767 C CA . LEU B 1 533 ? 17.219 34.281 21.594 1 96.31 533 LEU B CA 1
ATOM 8768 C C . LEU B 1 533 ? 18.141 35.469 21.703 1 96.31 533 LEU B C 1
ATOM 8770 O O . LEU B 1 533 ? 19.328 35.375 21.391 1 96.31 533 LEU B O 1
ATOM 8774 N N . ASP B 1 534 ? 17.578 36.531 22.188 1 93.69 534 ASP B N 1
ATOM 8775 C CA . ASP B 1 534 ? 18.375 37.75 22.359 1 93.69 534 ASP B CA 1
ATOM 8776 C C . ASP B 1 534 ? 19.484 37.562 23.391 1 93.69 534 ASP B C 1
ATOM 8778 O O . ASP B 1 534 ? 20.609 38.031 23.203 1 93.69 534 ASP B O 1
ATOM 8782 N N . ARG B 1 535 ? 19.156 36.875 24.375 1 95.62 535 ARG B N 1
ATOM 8783 C CA . ARG B 1 535 ? 20.094 36.656 25.484 1 95.62 535 ARG B CA 1
ATOM 8784 C C . ARG B 1 535 ? 21.141 35.625 25.125 1 95.62 535 ARG B C 1
ATOM 8786 O O . ARG B 1 535 ? 22.328 35.812 25.422 1 95.62 535 ARG B O 1
ATOM 8793 N N . LYS B 1 536 ? 20.766 34.594 24.5 1 96.25 536 LYS B N 1
ATOM 8794 C CA . LYS B 1 536 ? 21.641 33.438 24.297 1 96.25 536 LYS B CA 1
ATOM 8795 C C . LYS B 1 536 ? 22.406 33.562 22.969 1 96.25 536 LYS B C 1
ATOM 8797 O O . LYS B 1 536 ? 23.484 33 22.828 1 96.25 536 LYS B O 1
ATOM 8802 N N . LEU B 1 537 ? 21.828 34.281 22.031 1 95.69 537 LEU B N 1
ATOM 8803 C CA . LEU B 1 537 ? 22.453 34.438 20.719 1 95.69 537 LEU B CA 1
ATOM 8804 C C . LEU B 1 537 ? 22.578 35.906 20.344 1 95.69 537 LEU B C 1
ATOM 8806 O O . LEU B 1 537 ? 22.078 36.344 19.297 1 95.69 537 LEU B O 1
ATOM 8810 N N . PRO B 1 538 ? 23.328 36.625 21.047 1 92.75 538 PRO B N 1
ATOM 8811 C CA . PRO B 1 538 ? 23.422 38.062 20.781 1 92.75 538 PRO B CA 1
ATOM 8812 C C . PRO B 1 538 ? 24.109 38.375 19.453 1 92.75 538 PRO B C 1
ATOM 8814 O O . PRO B 1 538 ? 23.844 39.438 18.859 1 92.75 538 PRO B O 1
ATOM 8817 N N . GLY B 1 539 ? 24.938 37.5 19.016 1 91.81 539 GLY B N 1
ATOM 8818 C CA . GLY B 1 539 ? 25.672 37.75 17.781 1 91.81 539 GLY B CA 1
ATOM 8819 C C . GLY B 1 539 ? 24.953 37.219 16.547 1 91.81 539 GLY B C 1
ATOM 8820 O O . GLY B 1 539 ? 25.422 37.438 15.422 1 91.81 539 GLY B O 1
ATOM 8821 N N . THR B 1 540 ? 23.891 36.625 16.672 1 95.06 540 THR B N 1
ATOM 8822 C CA . THR B 1 540 ? 23.141 36.031 15.562 1 95.06 540 THR B CA 1
ATOM 8823 C C . THR B 1 540 ? 22.219 37.062 14.914 1 95.06 540 THR B C 1
ATOM 8825 O O . THR B 1 540 ? 21.531 37.812 15.609 1 95.06 540 THR B O 1
ATOM 8828 N N . THR B 1 541 ? 22.312 37.219 13.594 1 95.25 541 THR B N 1
ATOM 8829 C CA . THR B 1 541 ? 21.359 38.031 12.836 1 95.25 541 THR B CA 1
ATOM 8830 C C . THR B 1 541 ? 20.031 37.312 12.68 1 95.25 541 THR B C 1
ATOM 8832 O O . THR B 1 541 ? 19.984 36.219 12.086 1 95.25 541 THR B O 1
ATOM 8835 N N . ILE B 1 542 ? 18.969 37.906 13.203 1 96.62 542 ILE B N 1
ATOM 8836 C CA . ILE B 1 542 ? 17.688 37.219 13.195 1 96.62 542 ILE B CA 1
ATOM 8837 C C . ILE B 1 542 ? 16.75 37.875 12.188 1 96.62 542 ILE B C 1
ATOM 8839 O O . ILE B 1 542 ? 16.578 39.125 12.203 1 96.62 542 ILE B O 1
ATOM 8843 N N . VAL B 1 543 ? 16.25 37.156 11.258 1 96.44 543 VAL B N 1
ATOM 8844 C CA . VAL B 1 543 ? 15.211 37.594 10.32 1 96.44 543 VAL B CA 1
ATOM 8845 C C . VAL B 1 543 ? 13.953 36.75 10.523 1 96.44 543 VAL B C 1
ATOM 8847 O O . VAL B 1 543 ? 13.992 35.5 10.391 1 96.44 543 VAL B O 1
ATOM 8850 N N . SER B 1 544 ? 12.844 37.344 10.844 1 95.88 544 SER B N 1
ATOM 8851 C CA . SER B 1 544 ? 11.617 36.625 11.148 1 95.88 544 SER B CA 1
ATOM 8852 C C . SER B 1 544 ? 10.508 37 10.172 1 95.88 544 SER B C 1
ATOM 8854 O O . SER B 1 544 ? 10.445 38.125 9.672 1 95.88 544 SER B O 1
ATOM 8856 N N . ILE B 1 545 ? 9.727 35.969 9.805 1 91.69 545 ILE B N 1
ATOM 8857 C CA . ILE B 1 545 ? 8.445 36.156 9.133 1 91.69 545 ILE B CA 1
ATOM 8858 C C . ILE B 1 545 ? 7.305 35.906 10.117 1 91.69 545 ILE B C 1
ATOM 8860 O O . ILE B 1 545 ? 7.309 34.906 10.852 1 91.69 545 ILE B O 1
ATOM 8864 N N . GLY B 1 546 ? 6.336 36.812 10.242 1 84.62 546 GLY B N 1
ATOM 8865 C CA . GLY B 1 546 ? 5.195 36.625 11.125 1 84.62 546 GLY B CA 1
ATOM 8866 C C . GLY B 1 546 ? 4.031 37.531 10.781 1 84.62 546 GLY B C 1
ATOM 8867 O O . GLY B 1 546 ? 4.184 38.469 10.008 1 84.62 546 GLY B O 1
ATOM 8868 N N . HIS B 1 547 ? 2.877 37.219 11.398 1 75.25 547 HIS B N 1
ATOM 8869 C CA . HIS B 1 547 ? 1.66 37.969 11.125 1 75.25 547 HIS B CA 1
ATOM 8870 C C . HIS B 1 547 ? 1.192 38.719 12.359 1 75.25 547 HIS B C 1
ATOM 8872 O O . HIS B 1 547 ? 0.305 39.594 12.266 1 75.25 547 HIS B O 1
ATOM 8878 N N . ARG B 1 548 ? 1.842 38.438 13.445 1 77.12 548 ARG B N 1
ATOM 8879 C CA . ARG B 1 548 ? 1.41 39.062 14.688 1 77.12 548 ARG B CA 1
ATOM 8880 C C . ARG B 1 548 ? 2.109 40.406 14.898 1 77.12 548 ARG B C 1
ATOM 8882 O O . ARG B 1 548 ? 3.33 40.5 14.75 1 77.12 548 ARG B O 1
ATOM 8889 N N . SER B 1 549 ? 1.345 41.344 15.289 1 80 549 SER B N 1
ATOM 8890 C CA . SER B 1 549 ? 1.917 42.656 15.523 1 80 549 SER B CA 1
ATOM 8891 C C . SER B 1 549 ? 2.822 42.656 16.75 1 80 549 SER B C 1
ATOM 8893 O O . SER B 1 549 ? 3.717 43.5 16.875 1 80 549 SER B O 1
ATOM 8895 N N . THR B 1 550 ? 2.621 41.688 17.656 1 81.31 550 THR B N 1
ATOM 8896 C CA . THR B 1 550 ? 3.42 41.625 18.875 1 81.31 550 THR B CA 1
ATOM 8897 C C . THR B 1 550 ? 4.887 41.344 18.531 1 81.31 550 THR B C 1
ATOM 8899 O O . THR B 1 550 ? 5.77 41.625 19.359 1 81.31 550 THR B O 1
ATOM 8902 N N . LEU B 1 551 ? 5.215 40.906 17.406 1 88.31 551 LEU B N 1
ATOM 8903 C CA . LEU B 1 551 ? 6.574 40.594 16.984 1 88.31 551 LEU B CA 1
ATOM 8904 C C . LEU B 1 551 ? 7.383 41.844 16.719 1 88.31 551 LEU B C 1
ATOM 8906 O O . LEU B 1 551 ? 8.617 41.812 16.719 1 88.31 551 LEU B O 1
ATOM 8910 N N . GLU B 1 552 ? 6.641 42.875 16.469 1 88.25 552 GLU B N 1
ATOM 8911 C CA . GLU B 1 552 ? 7.312 44.125 16.156 1 88.25 552 GLU B CA 1
ATOM 8912 C C . GLU B 1 552 ? 8.188 44.594 17.312 1 88.25 552 GLU B C 1
ATOM 8914 O O . GLU B 1 552 ? 9.242 45.188 17.094 1 88.25 552 GLU B O 1
ATOM 8919 N N . ALA B 1 553 ? 7.793 44.25 18.5 1 89.75 553 ALA B N 1
ATOM 8920 C CA . ALA B 1 553 ? 8.516 44.688 19.688 1 89.75 553 ALA B CA 1
ATOM 8921 C C . ALA B 1 553 ? 9.898 44.031 19.75 1 89.75 553 ALA B C 1
ATOM 8923 O O . ALA B 1 553 ? 10.805 44.531 20.406 1 89.75 553 ALA B O 1
ATOM 8924 N N . PHE B 1 554 ? 10.133 43.031 19 1 92.31 554 PHE B N 1
ATOM 8925 C CA . PHE B 1 554 ? 11.367 42.25 19.109 1 92.31 554 PHE B CA 1
ATOM 8926 C C . PHE B 1 554 ? 12.242 42.438 17.875 1 92.31 554 PHE B C 1
ATOM 8928 O O . PHE B 1 554 ? 13.234 41.75 17.688 1 92.31 554 PHE B O 1
ATOM 8935 N N . HIS B 1 555 ? 11.891 43.344 17.047 1 94 555 HIS B N 1
ATOM 8936 C CA . HIS B 1 555 ? 12.633 43.594 15.812 1 94 555 HIS B CA 1
ATOM 8937 C C . HIS B 1 555 ? 12.922 45.094 15.633 1 94 555 HIS B C 1
ATOM 8939 O O . HIS B 1 555 ? 12.102 45.938 15.992 1 94 555 HIS B O 1
ATOM 8945 N N . GLN B 1 556 ? 14.047 45.375 15.062 1 91.62 556 GLN B N 1
ATOM 8946 C CA . GLN B 1 556 ? 14.484 46.781 14.867 1 91.62 556 GLN B CA 1
ATOM 8947 C C . GLN B 1 556 ? 14.008 47.312 13.516 1 91.62 556 GLN B C 1
ATOM 8949 O O . GLN B 1 556 ? 13.812 48.5 13.352 1 91.62 556 GLN B O 1
ATOM 8954 N N . ARG B 1 557 ? 13.93 46.375 12.641 1 92.25 557 ARG B N 1
ATOM 8955 C CA . ARG B 1 557 ? 13.586 46.75 11.273 1 92.25 557 ARG B CA 1
ATOM 8956 C C . ARG B 1 557 ? 12.406 45.938 10.758 1 92.25 557 ARG B C 1
ATOM 8958 O O . ARG B 1 557 ? 12.328 44.719 11.016 1 92.25 557 ARG B O 1
ATOM 8965 N N . ASP B 1 558 ? 11.531 46.656 10.055 1 91.88 558 ASP B N 1
ATOM 8966 C CA . ASP B 1 558 ? 10.391 46 9.43 1 91.88 558 ASP B CA 1
ATOM 8967 C C . ASP B 1 558 ? 10.453 46.094 7.91 1 91.88 558 ASP B C 1
ATOM 8969 O O . ASP B 1 558 ? 10.648 47.188 7.371 1 91.88 558 ASP B O 1
ATOM 8973 N N . ALA B 1 559 ? 10.398 45 7.301 1 92.56 559 ALA B N 1
ATOM 8974 C CA . ALA B 1 559 ? 10.289 44.938 5.844 1 92.56 559 ALA B CA 1
ATOM 8975 C C . ALA B 1 559 ? 8.914 44.438 5.414 1 92.56 559 ALA B C 1
ATOM 8977 O O . ALA B 1 559 ? 8.375 43.5 6.023 1 92.56 559 ALA B O 1
ATOM 8978 N N . VAL B 1 560 ? 8.375 45.062 4.418 1 91.56 560 VAL B N 1
ATOM 8979 C CA . VAL B 1 560 ? 7.012 44.75 4.016 1 91.56 560 VAL B CA 1
ATOM 8980 C C . VAL B 1 560 ? 6.996 44.312 2.549 1 91.56 560 VAL B C 1
ATOM 8982 O O . VAL B 1 560 ? 7.684 44.906 1.715 1 91.56 560 VAL B O 1
ATOM 8985 N N . LEU B 1 561 ? 6.324 43.25 2.252 1 91.12 561 LEU B N 1
ATOM 8986 C CA . LEU B 1 561 ? 6.008 42.844 0.887 1 91.12 561 LEU B CA 1
ATOM 8987 C C . LEU B 1 561 ? 4.676 43.438 0.438 1 91.12 561 LEU B C 1
ATOM 8989 O O . LEU B 1 561 ? 3.625 43.094 0.984 1 91.12 561 LEU B O 1
ATOM 8993 N N . SER B 1 562 ? 4.777 44.312 -0.519 1 89.56 562 SER B N 1
ATOM 8994 C CA . SER B 1 562 ? 3.578 44.938 -1.042 1 89.56 562 SER B CA 1
ATOM 8995 C C . SER B 1 562 ? 3.275 44.5 -2.465 1 89.56 562 SER B C 1
ATOM 8997 O O . SER B 1 562 ? 4.195 44.219 -3.242 1 89.56 562 SER B O 1
ATOM 8999 N N . ARG B 1 563 ? 2.031 44.375 -2.805 1 89.06 563 ARG B N 1
ATOM 9000 C CA . ARG B 1 563 ? 1.615 43.938 -4.129 1 89.06 563 ARG B CA 1
ATOM 9001 C C . ARG B 1 563 ? 2.02 44.969 -5.199 1 89.06 563 ARG B C 1
ATOM 9003 O O . ARG B 1 563 ? 1.776 46.156 -5.051 1 89.06 563 ARG B O 1
ATOM 9010 N N . THR B 1 564 ? 2.723 44.562 -6.129 1 87.06 564 THR B N 1
ATOM 9011 C CA . THR B 1 564 ? 3.102 45.375 -7.281 1 87.06 564 THR B CA 1
ATOM 9012 C C . THR B 1 564 ? 2.887 44.594 -8.578 1 87.06 564 THR B C 1
ATOM 9014 O O . THR B 1 564 ? 3.623 43.656 -8.875 1 87.06 564 THR B O 1
ATOM 9017 N N . GLY B 1 565 ? 1.895 44.938 -9.344 1 83.44 565 GLY B N 1
ATOM 9018 C CA . GLY B 1 565 ? 1.581 44.219 -10.555 1 83.44 565 GLY B CA 1
ATOM 9019 C C . GLY B 1 565 ? 1.128 42.781 -10.289 1 83.44 565 GLY B C 1
ATOM 9020 O O . GLY B 1 565 ? 0.209 42.562 -9.5 1 83.44 565 GLY B O 1
ATOM 9021 N N . ASP B 1 566 ? 1.889 41.906 -10.984 1 85.62 566 ASP B N 1
ATOM 9022 C CA . ASP B 1 566 ? 1.516 40.5 -10.875 1 85.62 566 ASP B CA 1
ATOM 9023 C C . ASP B 1 566 ? 2.299 39.812 -9.758 1 85.62 566 ASP B C 1
ATOM 9025 O O . ASP B 1 566 ? 2.137 38.625 -9.523 1 85.62 566 ASP B O 1
ATOM 9029 N N . GLY B 1 567 ? 3.053 40.625 -9.031 1 91.19 567 GLY B N 1
ATOM 9030 C CA . GLY B 1 567 ? 3.863 40.094 -7.961 1 91.19 567 GLY B CA 1
ATOM 9031 C C . GLY B 1 567 ? 3.961 41 -6.758 1 91.19 567 GLY B C 1
ATOM 9032 O O . GLY B 1 567 ? 3.039 41.781 -6.484 1 91.19 567 GLY B O 1
ATOM 9033 N N . PHE B 1 568 ? 4.957 40.781 -5.93 1 92.88 568 PHE B N 1
ATOM 9034 C CA . PHE B 1 568 ? 5.18 41.594 -4.73 1 92.88 568 PHE B CA 1
ATOM 9035 C C . PHE B 1 568 ? 6.578 42.188 -4.73 1 92.88 568 PHE B C 1
ATOM 9037 O O . PHE B 1 568 ? 7.496 41.625 -5.34 1 92.88 568 PHE B O 1
ATOM 9044 N N . THR B 1 569 ? 6.688 43.281 -4.16 1 94.25 569 THR B N 1
ATOM 9045 C CA . THR B 1 569 ? 7.984 43.938 -4.023 1 94.25 569 THR B CA 1
ATOM 9046 C C . THR B 1 569 ? 8.344 44.125 -2.553 1 94.25 569 THR B C 1
ATOM 9048 O O . THR B 1 569 ? 7.492 44.469 -1.732 1 94.25 569 THR B O 1
ATOM 9051 N N . LEU B 1 570 ? 9.562 43.812 -2.205 1 94.56 570 LEU B N 1
ATOM 9052 C CA . LEU B 1 570 ? 10.062 43.969 -0.844 1 94.56 570 LEU B CA 1
ATOM 9053 C C . LEU B 1 570 ? 10.641 45.375 -0.625 1 94.56 570 LEU B C 1
ATOM 9055 O O . LEU B 1 570 ? 11.492 45.812 -1.395 1 94.56 570 LEU B O 1
ATOM 9059 N N . HIS B 1 571 ? 10.094 46.062 0.396 1 90.69 571 HIS B N 1
ATOM 9060 C CA . HIS B 1 571 ? 10.617 47.375 0.747 1 90.69 571 HIS B CA 1
ATOM 9061 C C . HIS B 1 571 ? 10.57 47.594 2.254 1 90.69 571 HIS B C 1
ATOM 9063 O O . HIS B 1 571 ? 9.883 46.875 2.975 1 90.69 571 HIS B O 1
ATOM 9069 N N . ASP B 1 572 ? 11.297 48.531 2.777 1 89.88 572 ASP B N 1
ATOM 9070 C CA . ASP B 1 572 ? 11.297 48.875 4.195 1 89.88 572 ASP B CA 1
ATOM 9071 C C . ASP B 1 572 ? 10.016 49.625 4.586 1 89.88 572 ASP B C 1
ATOM 9073 O O . ASP B 1 572 ? 9.477 50.406 3.803 1 89.88 572 ASP B O 1
ATOM 9077 N N . ARG B 1 573 ? 9.414 49.125 5.656 1 78.94 573 ARG B N 1
ATOM 9078 C CA . ARG B 1 573 ? 8.242 49.844 6.152 1 78.94 573 ARG B CA 1
ATOM 9079 C C . ARG B 1 573 ? 8.633 51.25 6.676 1 78.94 573 ARG B C 1
ATOM 9081 O O . ARG B 1 573 ? 9.578 51.375 7.457 1 78.94 573 ARG B O 1
ATOM 9088 N N . ALA B 1 574 ? 8.18 52.375 6.027 1 59.47 574 ALA B N 1
ATOM 9089 C CA . ALA B 1 574 ? 8.383 53.719 6.535 1 59.47 574 ALA B CA 1
ATOM 9090 C C . ALA B 1 574 ? 7.77 53.875 7.926 1 59.47 574 ALA B C 1
ATOM 9092 O O . ALA B 1 574 ? 6.609 53.531 8.141 1 59.47 574 ALA B O 1
ATOM 9093 N N . LYS B 1 575 ? 8.422 53.594 9.07 1 54 575 LYS B N 1
ATOM 9094 C CA . LYS B 1 575 ? 7.84 53.906 10.367 1 54 575 LYS B CA 1
ATOM 9095 C C . LYS B 1 575 ? 7.137 55.25 10.344 1 54 575 LYS B C 1
ATOM 9097 O O . LYS B 1 575 ? 7.73 56.281 9.953 1 54 575 LYS B O 1
ATOM 9102 N N . ALA B 1 576 ? 5.781 55.375 10.203 1 46.72 576 ALA B N 1
ATOM 9103 C CA . ALA B 1 576 ? 5.043 56.625 10.383 1 46.72 576 ALA B CA 1
ATOM 9104 C C . ALA B 1 576 ? 5.551 57.375 11.602 1 46.72 576 ALA B C 1
ATOM 9106 O O . ALA B 1 576 ? 5.785 56.812 12.664 1 46.72 576 ALA B O 1
ATOM 9107 N N . ALA B 1 577 ? 6.051 58.594 11.508 1 42.47 577 ALA B N 1
ATOM 9108 C CA . ALA B 1 577 ? 6.16 59.594 12.562 1 42.47 577 ALA B CA 1
ATOM 9109 C C . ALA B 1 577 ? 4.91 59.625 13.43 1 42.47 577 ALA B C 1
ATOM 9111 O O . ALA B 1 577 ? 3.791 59.469 12.93 1 42.47 577 ALA B O 1
ATOM 9112 N N . ALA B 1 578 ? 5.016 59.344 14.695 1 43.41 578 ALA B N 1
ATOM 9113 C CA . ALA B 1 578 ? 3.973 59.625 15.672 1 43.41 578 ALA B CA 1
ATOM 9114 C C . ALA B 1 578 ? 3.219 60.906 15.289 1 43.41 578 ALA B C 1
ATOM 9116 O O . ALA B 1 578 ? 3.828 61.906 14.898 1 43.41 578 ALA B O 1
ATOM 9117 N N . PRO B 1 579 ? 1.951 60.812 14.961 1 39.22 579 PRO B N 1
ATOM 9118 C CA . PRO B 1 579 ? 1.298 62.094 14.867 1 39.22 579 PRO B CA 1
ATOM 9119 C C . PRO B 1 579 ? 1.661 63.031 16.016 1 39.22 579 PRO B C 1
ATOM 9121 O O . PRO B 1 579 ? 1.84 62.594 17.156 1 39.22 579 PRO B O 1
ATOM 9124 N N . GLU B 1 580 ? 2.516 64.125 15.82 1 33.66 580 GLU B N 1
ATOM 9125 C CA . GLU B 1 580 ? 2.637 65.25 16.781 1 33.66 580 GLU B CA 1
ATOM 9126 C C . GLU B 1 580 ? 1.268 65.688 17.266 1 33.66 580 GLU B C 1
ATOM 9128 O O . GLU B 1 580 ? 0.413 66.062 16.484 1 33.66 580 GLU B O 1
ATOM 9133 N N . VAL B 1 581 ? 0.649 65.062 18.266 1 39.59 581 VAL B N 1
ATOM 9134 C CA . VAL B 1 581 ? -0.495 65.625 18.953 1 39.59 581 VAL B CA 1
ATOM 9135 C C . VAL B 1 581 ? -0.244 67.125 19.188 1 39.59 581 VAL B C 1
ATOM 9137 O O . VAL B 1 581 ? 0.698 67.5 19.891 1 39.59 581 VAL B O 1
ATOM 9140 N N . GLY B 1 582 ? -0.449 68.062 18.219 1 33.56 582 GLY B N 1
ATOM 9141 C CA . GLY B 1 582 ? -0.671 69.438 18.516 1 33.56 582 GLY B CA 1
ATOM 9142 C C . GLY B 1 582 ? -1.701 69.688 19.609 1 33.56 582 GLY B C 1
ATOM 9143 O O . GLY B 1 582 ? -2.891 69.438 19.406 1 33.56 582 GLY B O 1
ATOM 9144 N N . LEU B 1 583 ? -1.478 69.312 20.859 1 27.73 583 LEU B N 1
ATOM 9145 C CA . LEU B 1 583 ? -2.414 69.812 21.875 1 27.73 583 LEU B CA 1
ATOM 9146 C C . LEU B 1 583 ? -2.559 71.312 21.797 1 27.73 583 LEU B C 1
ATOM 9148 O O . LEU B 1 583 ? -1.651 72 21.328 1 27.73 583 LEU B O 1
ATOM 9152 N N . ALA B 1 584 ? -3.852 71.5 22.234 1 33.38 584 ALA B N 1
ATOM 9153 C CA . ALA B 1 584 ? -4.816 72.438 22.734 1 33.38 584 ALA B CA 1
ATOM 9154 C C . ALA B 1 584 ? -4.219 73.25 23.875 1 33.38 584 ALA B C 1
ATOM 9156 O O . ALA B 1 584 ? -3.982 72.75 24.969 1 33.38 584 ALA B O 1
ATOM 9157 N N . GLY B 1 585 ? -2.926 74.125 23.812 1 21.61 585 GLY B N 1
ATOM 9158 C CA . GLY B 1 585 ? -2.873 75.125 24.812 1 21.61 585 GLY B CA 1
ATOM 9159 C C . GLY B 1 585 ? -4.141 76 24.891 1 21.61 585 GLY B C 1
ATOM 9160 O O . GLY B 1 585 ? -4.184 77 25.578 1 21.61 585 GLY B O 1
ATOM 9161 N N . SER B 1 586 ? -5.414 75.438 24.938 1 20.84 586 SER B N 1
ATOM 9162 C CA . SER B 1 586 ? -6.309 76.312 25.688 1 20.84 586 SER B CA 1
ATOM 9163 C C . SER B 1 586 ? -6.035 76.188 27.188 1 20.84 586 SER B C 1
ATOM 9165 O O . SER B 1 586 ? -5.59 75.188 27.688 1 20.84 586 SER B O 1
#

Solvent-accessible surface area (backbone atoms only — not comparable to full-atom values): 59926 Å² total; per-residue (Å²): 110,77,66,50,56,54,47,50,50,51,48,45,66,69,52,48,52,56,54,69,38,95,56,18,66,61,44,48,49,40,51,51,50,40,52,51,44,50,53,47,52,47,53,48,52,53,50,52,41,54,45,42,22,56,42,38,37,20,58,73,67,65,36,63,68,58,38,56,50,41,53,54,52,46,52,54,53,45,52,53,49,32,54,46,53,27,48,39,52,41,46,47,50,52,45,39,54,55,51,35,51,52,52,36,52,52,49,47,54,49,38,45,36,92,45,27,51,35,46,44,59,64,65,68,48,79,51,68,52,59,41,48,48,50,60,49,38,39,48,48,44,46,51,44,50,49,50,52,51,51,47,49,51,50,24,53,52,42,34,55,53,40,43,53,50,34,32,54,51,20,68,59,34,45,44,39,55,95,90,38,73,48,77,56,86,26,48,52,32,52,51,46,50,50,50,38,50,50,52,44,52,49,48,45,68,56,42,53,62,50,55,56,46,50,50,50,37,50,50,34,47,47,52,39,43,50,52,38,44,49,49,60,77,38,22,62,52,36,43,55,56,65,24,34,66,56,51,44,53,52,52,52,52,39,45,48,53,33,54,55,45,47,52,53,44,43,56,45,46,33,54,36,44,39,47,52,44,46,50,56,54,47,60,69,50,47,45,53,64,64,44,42,44,18,36,76,68,66,56,33,54,65,5,52,51,51,25,47,40,52,40,45,50,51,42,39,55,28,51,47,45,63,60,60,43,46,59,54,48,54,53,43,52,51,40,48,49,51,49,52,38,36,52,49,41,45,50,49,32,51,51,40,67,76,58,41,36,40,38,79,39,78,30,67,86,70,34,40,37,30,41,61,25,34,37,27,42,82,89,61,49,58,31,38,37,32,63,73,46,69,45,49,66,59,40,32,34,33,42,36,59,60,91,88,49,44,68,68,55,54,54,33,38,75,71,68,71,42,48,43,38,36,38,32,37,30,36,32,69,87,60,40,72,40,62,40,48,57,73,59,75,43,59,71,37,35,42,47,37,27,45,47,52,62,48,57,59,79,74,59,54,69,68,58,55,28,51,40,27,43,72,57,70,37,53,78,55,40,77,41,40,78,42,68,44,55,50,70,75,73,41,51,69,42,54,40,26,34,46,48,51,33,31,46,66,72,68,58,39,48,31,37,38,30,42,35,35,52,68,70,41,56,70,70,57,38,53,52,52,54,52,46,45,52,71,77,39,64,74,31,16,37,37,34,36,58,87,57,74,77,54,53,82,75,35,84,36,49,34,32,45,41,83,48,89,83,25,22,34,59,45,71,55,77,76,75,73,70,78,76,76,74,76,76,81,122,110,77,66,50,55,54,47,51,51,52,48,45,65,68,52,47,52,55,54,68,40,94,54,17,66,61,46,48,48,40,51,51,50,40,53,54,42,50,55,48,51,48,52,48,52,52,50,52,42,54,46,41,23,55,42,39,37,21,57,73,68,64,36,63,67,58,38,57,50,43,52,54,52,46,53,53,52,46,52,52,48,33,53,46,53,26,49,37,51,41,45,47,50,51,46,40,53,54,50,34,50,53,50,37,52,52,47,46,52,48,40,46,36,91,44,26,52,33,46,45,58,64,64,66,52,72,52,69,54,59,41,48,48,51,60,48,36,41,48,48,44,48,53,43,50,50,49,51,52,51,48,49,51,50,25,52,53,43,34,55,54,40,44,52,49,32,32,55,50,20,70,59,34,44,43,40,56,94,92,37,72,47,78,53,85,27,48,52,33,53,50,46,50,49,51,38,50,49,51,46,52,49,48,45,66,55,42,52,62,50,55,58,47,49,51,50,38,51,49,34,48,49,52,39,41,50,53,39,44,49,49,61,76,38,20,62,50,36,43,55,59,65,24,35,66,56,51,44,52,52,53,51,52,39,44,48,54,34,52,54,47,48,53,53,43,44,55,45,46,33,54,36,44,39,48,52,45,47,51,55,55,46,59,69,49,47,46,53,64,64,43,41,44,18,36,75,69,66,55,32,53,64,6,53,52,52,26,48,39,51,41,45,48,52,43,38,54,27,51,47,45,64,60,60,44,46,60,53,47,54,52,42,51,52,38,50,50,49,49,51,36,36,52,51,41,43,51,49,32,51,52,40,66,76,57,41,36,39,37,78,38,78,29,66,85,70,35,39,37,30,42,60,25,34,36,29,42,84,89,61,49,57,31,37,37,30,64,73,46,69,46,49,66,58,39,33,34,32,40,36,58,60,90,87,49,43,69,69,54,53,53,33,38,75,71,68,70,41,48,42,38,35,37,32,37,30,37,33,67,87,62,43,71,39,62,40,48,59,72,60,76,42,61,73,36,36,42,47,37,27,44,46,52,62,49,57,59,78,74,58,54,70,66,58,54,29,51,39,28,43,72,56,69,36,55,76,56,40,76,41,40,78,40,70,44,55,50,70,76,73,42,50,69,42,55,41,26,34,46,47,51,32,32,46,64,71,68,58,39,49,32,38,37,30,40,34,35,51,69,69,43,55,71,70,58,39,53,52,51,55,53,45,45,51,69,76,40,65,73,31,17,38,38,36,36,56,89,58,73,76,54,54,81,75,34,83,39,50,33,32,45,42,82,47,90,83,25,20,34,60,44,71,54,77,77,75,75,72,79,76,78,78,75,77,85,117

Foldseek 3Di:
DVVVVVLVVLLCVLQVDVCVDPCVVVLVVLVVLLLVLLLVLLVLLVVVLVLLLQCVLCVVVVPVVSNVVSVVVVVVSVVVNVVSVVVSVVSLVVSLVSQLVVSLVVLCCLCPPPLLVVLLVQLVDLLPPSVCLNPPLSSLLSVLVCCLVSLLSNLVSNLVSLLVVLQVLCQLQFFCDPNDRPSPRSVLSVVLVVLLVVLLVVLCVLCVVLVVLVVQLVVLVVVLVVLVVVCVVCVVVCVVVVVVVVSVVVSVVSVVSNVVSVVVSVVSVVVSCVSVVVSVVCLQCVLCVRRVVRVVVVSGDPSSSSSSSSSSVSNNVSSVSVNVSVVSVVVNSVSSVSNSRSVVSSVVSVVCLVVFQEAEAADAPWFKFFAQWWAARSVGFTQEGEHGDTQGFLAEEEEEEDPRSCPVVVVCVQVSNRRGTHGYMYDHDPFFEDEAALADDFDFFFQQCRLQPPDGSVPDDLVLLQVLCVQLPNNVVSVRRRDTGDDSVPDDSQSRLSSSLSNCLVVQGQEYEAECSRVPPDLVSVVSSLVVCCVRRSRHHYYYYDDDPSCVVSGDWYWYWDDDPSYTYIDTDPPPDDPPPPPPDD/DVVVVVLVVLLCVLQVVVCVDPCVVVLVVLVVLLLVLLLVLLVLLVVVLVLLLQCVLCVVVVPPVSNVVSVVVVVVSVVSNVVSVVVSVVSLVVSLVSQLVVSLVVLCCLCPPPLLVVLLVQLVDLLPPSVCLNPPLSSLLSVLVCVLVSLLSNLVSNLVSLLVVLQVLCQLQFFCDPNDRPSPRSVLSVLLCVLLVVLLVVLCVLCVVLVVLVVQLVVLVVVLVVLVVVCVVCVVVCVVVVVVVVSVVVSVVSVVSNVVSVVVSVVSVVVSCVSVVVSVVCLQCVLCVRRVVRVVVVSGDPSSSSSSSSSSVSNNVSSVSVNVSVVSVVVNSVSSVSNVSSVVSSVVSVVCLVVFQEAEAADAPWFKFFAQWWAARSVGFTQEGEHGDTQGFLAEEEEEEDPSSCPVVVVCVQVSNRRGTHGYMYDHDPFFEDEAALADDFDFFFQQCRLQPPDGSPPDDLVLLQVLCVQLPNNVVSVRRRDTGDDSVPDDSQSRLSSSLSNCLVVQGQEYEAECSRVPPDLVSVVSSLVVCCVSRSRHHYYYYDDDPSCVVSGDWYWYWDDDPSYTYIDTDPPPDDPPPPDDPD

Secondary structure (DSSP, 8-state):
-HHHHHHHHHHHHHHHHHHHSTTHHHHHHHHHHHHHHHHHHHHHHHHHHHHHHHHHHHHHHT-HHHHHHHHHHHHHHHHHHHHHHHHHHHHHHHHHHHHHHHHHHHHHHHHTSTTHHHHHHHT--S---HHHIIIIIHHHHHHHHHHHHHHHHHHHHHHHHHHHHHHHHHHHS-EEETTEEE--TTHHHHHHHHHHHHHHHHHHHHHHHHHHHHHHHHHHHHHHHHHHHHHHHTHHHHHHTT-HHHHHHHHHHHHHHHHHHHHHHHHHHHHHHHHHHHHHHHHHHHHHHHHHHHHHTTSS-HHHHHHHHHHHHHHHHHHHHHHHHHHHHHHHHHHHHHHHHHHHHHHHHHHHHHS-SEEEEEE-SSEEEEEEEEEE-TTS-EEEEE-SEEEETT--EEEE--TTSSHHHHHHHHHT----EEEEEEEETT--EEEE-SS----SEEHHHHHHTTS-GGGS-HHHHHHHHHHTT-HHHHT-TT-EE-HHHHS-HHHHHHHHHHHHHHH--SEEEEESTTTTS-HHHHHHHHHHHHHH-TTSEEEEE-S-GGGGGG-SEEEEEEEETTEEEEEE--------------/-HHHHHHHHHHHHHHHHHHHSTTHHHHHHHHHHHHHHHHHHHHHHHHHHHHHHHHHHHHHHT-HHHHHHHHHHHHHHHHHHHHHHHHHHHHHHHHHHHHHHHHHHHHHHHHTSTTHHHHHHHT--S---HHHIIIIIHHHHHHHHHHHHHHHHHHHHHHHHHHHHHHHHHHHS-EEETTEEE--TTHHHHHHHHHHHHHHHHHHHHHHHHHHHHHHHHHHHHHHHHHHHHHHHTHHHHHHTT-HHHHHHHHHHHHHHHHHHHHHHHHHHHHHHHHHHHHHHHHHHHHHHHHHHHHHTTSS-HHHHHHHHHHHHHHHHHHHHHHHHHHHHHHHHHHHHHHHHHHHHHHHHHHHHHS-SEEEEEE-SSEEEEEEEEEE-TTS-EEEEE-SEEEETT--EEEE--TTSSHHHHHHHHHT----EEEEEEEETT--EEEE-SS----SEEHHHHHHTTS-GGGS-HHHHHHHHHHTT-HHHHT-TT-EE-HHHHS-HHHHHHHHHHHHHHH--SEEEEESTTTTS-HHHHHHHHHHHHHH-TTSEEEEE-S-GGGGGG-SEEEEEEEETTEEEEEE--------------

Radius of gyration: 38.57 Å; Cα contacts (8 Å, |Δi|>4): 1691; chains: 2; bounding box: 70×141×87 Å

InterPro domains:
  IPR003439 ABC transporter-like, ATP-binding domain [PF00005] (389-519)
  IPR003439 ABC transporter-like, ATP-binding domain [PS50893] (368-583)
  IPR003593 AAA+ ATPase domain [SM00382] (393-575)
  IPR011527 ABC transporter type 1, transmembrane domain [PF06472] (17-296)
  IPR011527 ABC transporter type 1, transmembrane domain [PS50929] (32-331)
  IPR017871 ABC transporter-like, conserved site [PS00211] (491-505)
  IPR027417 P-loop containing nucleoside triphosphate hydrolase [G3DSA:3.40.50.300] (363-579)
  IPR027417 P-loop containing nucleoside triphosphate hydrolase [SSF52540] (362-562)
  IPR036640 ABC transporter type 1, transmembrane domain superfamily [G3DSA:1.20.1560.10] (16-343)
  IPR036640 ABC transporter type 1, transmembrane domain superfamily [SSF90123] (28-341)
  IPR050835 ATP-binding cassette sub-family D [PTHR11384] (8-558)

Nearest PDB structures (foldseek):
  6tqe-assembly1_A  TM=8.282E-01  e=1.092E-36  Mycobacterium tuberculosis
  7shn-assembly1_A  TM=7.062E-01  e=1.391E-29  Homo sapiens
  7x1w-assembly1_B  TM=7.630E-01  e=1.268E-27  Homo sapiens
  7shm-assembly1_A  TM=7.615E-01  e=6.853E-28  Homo sapiens
  7x1w-assembly1_A  TM=7.597E-01  e=2.751E-26  Homo sapiens

Sequence (1172 aa):
MSNIKGTLATAWRIAAPYFSAEDKWMGRGLLAAVVVIELAVVGLSVLFNRWNNVFYNALQERNYDVFTYQIIYFCVLAAIWIALKVYQLYLNQWLQIRWRKWMTERYLGGWLHDANHYQMQLTGDAADNPDQRIAEDTQLFVERTLALGIGLLNAVVTLASFVVILWGLSNEAPLHLFGQDVPIPGYLVWGALIYAALGTALTHWIGSPLVDLNFRQQRYEADFRFNLVRARENAEQIALLRGEPAERDKLSSRFSYVAENFMRIMSRTKRLTAFTASYSQASIIFPYILVAPAFFAQKVQLGGMMQTASAFGSVQDSLSFFITAYRTLAEWQSVLQRLDGFERAIEGAATRRDNPGVMRVPAAAGGIELKDLNLTLPAGAPLISADGFKIGDNERTLIVGPSGAGKSTLFRAIAGIWPFGSGSIAIPADATLMMLPQRPYFPVGELRAAIVYPAESGAFSDAQVAEVLREVGLPALAERLDQHGHWNRTLSLGEQQRLGIARALLHAPQYLFLDEATASLDEPSEAALYKLLDRKLPGTTIVSIGHRSTLEAFHQRDAVLSRTGDGFTLHDRAKAAAPEVGLAGSMSNIKGTLATAWRIAAPYFSAEDKWMGRGLLAAVVVIELAVVGLSVLFNRWNNVFYNALQERNYDVFTYQIIYFCVLAAIWIALKVYQLYLNQWLQIRWRKWMTERYLGGWLHDANHYQMQLTGDAADNPDQRIAEDTQLFVERTLALGIGLLNAVVTLASFVVILWGLSNEAPLHLFGQDVPIPGYLVWGALIYAALGTALTHWIGSPLVDLNFRQQRYEADFRFNLVRARENAEQIALLRGEPAERDKLSSRFSYVAENFMRIMSRTKRLTAFTASYSQASIIFPYILVAPAFFAQKVQLGGMMQTASAFGSVQDSLSFFITAYRTLAEWQSVLQRLDGFERAIEGAATRRDNPGVMRVPAAAGGIELKDLNLTLPAGAPLISADGFKIGDNERTLIVGPSGAGKSTLFRAIAGIWPFGSGSIAIPADATLMMLPQRPYFPVGELRAAIVYPAESGAFSDAQVAEVLREVGLPALAERLDQHGHWNRTLSLGEQQRLGIARALLHAPQYLFLDEATASLDEPSEAALYKLLDRKLPGTTIVSIGHRSTLEAFHQRDAVLSRTGDGFTLHDRAKAAAPEVGLAGS